Protein 8BB6 (pdb70)

Radius of gyration: 32.1 Å; Cα contacts (8 Å, |Δi|>4): 1537; chains: 2; bounding box: 62×71×94 Å

Secondary structure (DSSP, 8-state):
--PPPHHHHHHHHTHHHHHHHHHHTTTTTHHHHHHHHT--HHHHHHHHHHHHHHHHHHHHHHHHHHTT---TT-SSHHHHHHHHHHHHHHHHHHHTHHHHHHHHT--TT-S--HHHHHHHHHHHHHHHHHHHHHHHHHHHHHHHHHTT-HHHHHHHHHHHHHHHHHHHHHHHHHHT-TTGGGGSGGG--SS--HHHHHHHHHHHHHHHHHHHHHHHHHHHS--PPP-PPP--TT-STTS---TTHHHHHHHHHS--HHHHHHHHHHHHHHHHHHHHHHHHHHHIIIIIT---SSSSHHHHHHHHHHHHHHHHHHHHHHHHHHHHHTTHHHHHHHTT-HHHHHHHHHHHHHHHHHHHHHHHHHHHHHHHHH-TTS---HHHHHHHHHHHHHTHHHHHHHTTHHHHHHHHHHHHHT--HHHHHHHHTHHHHHHHHHHHHHHHHHHHHTTSSSHHHHHHHHHHHHHHHHHHHHTSPPP-/--SPPHHHHHHHHTHHHHHHHHHHGGGTTHHHHHHHHT--HHHHHHHHHHHHHHHHHHHHHHHHHHHT---TT-SSHHHHHHHHHHHHHHHHHHHTHHHHHHHHT--TT-SS-HHHHHHHHHHHHHHHHHHHHHHHHHHHHHHHHHTT-HHHHHHHHHHHHHHHHHHHHHHHHHHT-TTGGGGSGGG--TT--HHHHHHHHHHHHHHHHHHHHHHHHHHHS--PPP-PPP--SS-SSSS---TTTHHHHHHHHH--HHHHHHHHHHHHHHHHHHHHHHHHHHHIIIIIT---SSSSHHHHHHHHHHHHHHHHHHHHHHHHHHHHHTTHHHHHHHHT-HHHHHHHHHHHHHHHHHHHHHHHHHHHHHHHHH-TTS---HHHHHHHHHHHHHTHHHHHHHTTHHHHHHHHHHHHHT--HHHHHHHHTHHHHHHHHHHHHHHHHHHHHTTSSSHHHHHHHHHHHHHHHHHHHHTSPPP-

Sequence (952 aa):
DQPSPLRKIISVASIAAGVQFGWALQLSLLTPYVQLLGIPHKWSSLIWLCGPVSGMIVQPIVGFHSDRCRSKFGRRRPFIATGAALVAVAVFLIGYAADFGYKMGDKLEEKVKVRAIGIFALGFWILDVANNTLQGPCRAFLADLAAGDAKRTRVANAFFSFFMAVGNVLGYAAGSYTNLHKMFPFTMTKACDIYCANLKTCFFLSITLLLIVTVTSLWYVNDKQWSPPPRNADDDEKTSSVPLFGEIFGAFKVMKRPMWMLLIVTALNWIAWFPFLLFDTDWMGREVFGGDSDGNERSKKLYSLGVQSGAMGLMFNSIVLGFMSLGVEWIGRKLGGAKRLWGIVNFILAAGLAMTVLVTKFAEDHRKTAGDLAGPSASVKAGALSLFAVLGIPLAITFSTPFALASIFSSCSGAGQGLSLGVLNLAIVIPQMIVSLGGGPFDALFGGGNLPAFIVAAIAAAISGVLALTVLPSPPDQPSPLRKIISVASIAAGVQFGWALQLSLLTPYVQLLGIPHKWSSLIWLCGPVSGMIVQPIVGFHSDRCRSKFGRRRPFIATGAALVAVAVFLIGYAADFGYKMGDKLEEKVKVRAIGIFALGFWILDVANNTLQGPCRAFLADLAAGDAKRTRVANAFFSFFMAVGNVLGYAAGSYTNLHKMFPFTMTKACDIYCANLKTCFFLSITLLLIVTVTSLWYVNDKQWSPPPRNADDDEKTSSVPLFGEIFGAFKVMKRPMWMLLIVTALNWIAWFPFLLFDTDWMGREVFGGDSDGNERSKKLYSLGVQSGAMGLMFNSIVLGFMSLGVEWIGRKLGGAKRLWGIVNFILAAGLAMTVLVTKFAEDHRKTAGDLAGPSASVKAGALSLFAVLGIPLAITFSTPFALASIFSSCSGAGQGLSLGVLNLAIVIPQMIVSLGGGPFDALFGGGNLPAFIVAAIAAAISGVLALTVLPSPP

GO terms:
  GO:0008506 sucrose:proton symporter activity (F, EXP)
  GO:0005886 plasma membrane (C, IDA)
  GO:0008506 sucrose:proton symporter activity (F, IDA)
  GO:0005739 mitochondrion (C, HDA)
  GO:0005773 vacuole (C, HDA)
  GO:0009506 plasmodesma (C, HDA)
  GO:0009846 pollen germination (P, IMP)

B-factor: mean 48.35, std 14.88, range [29.91, 144.19]

CATH classification: 1.20.1250.20

InterPro domains:
  IPR005989 Sucrose/H+ symporter, plant [TIGR01301] (29-501)
  IPR011701 Major facilitator superfamily [PF07690] (39-453)
  IPR036259 MFS transporter superfamily [G3DSA:1.20.1250.20] (26-507)
  IPR036259 MFS transporter superfamily [SSF103473] (31-500)

Solvent-accessible surface area: 41395 Å² total; per-residue (Å²): 172,164,58,27,61,47,93,20,0,9,20,0,0,14,0,4,6,2,19,34,11,13,77,8,1,13,72,48,7,41,82,36,2,38,135,52,0,10,14,26,157,134,105,30,62,113,22,113,35,41,20,6,61,18,2,50,74,21,11,0,48,20,1,82,101,0,11,131,27,153,36,148,116,0,56,3,44,36,40,0,47,73,0,13,58,59,20,33,68,0,9,109,30,0,3,89,0,6,13,59,0,70,163,128,34,11,133,100,180,87,170,51,35,90,97,1,13,42,36,6,9,84,0,21,115,36,10,14,62,0,37,11,14,5,38,8,0,1,16,0,0,0,11,32,2,0,33,57,58,32,101,58,8,58,28,0,4,7,19,3,0,30,16,27,2,50,0,16,43,43,0,32,52,15,5,78,72,71,61,3,21,105,4,60,87,192,12,96,63,162,23,8,57,59,89,1,0,2,0,19,0,0,6,91,22,1,55,37,20,8,104,47,18,10,51,16,2,14,130,10,3,56,11,104,110,50,88,64,101,137,135,101,101,135,43,115,143,133,91,115,84,89,117,30,106,16,23,14,115,36,5,53,154,110,36,40,159,31,1,130,29,0,18,72,0,0,30,48,0,17,42,0,2,19,5,6,56,52,50,4,34,34,0,0,0,78,27,2,12,6,20,49,58,109,57,86,129,178,11,83,129,18,42,59,64,0,50,122,21,0,24,94,0,27,39,74,10,4,72,43,2,8,152,31,2,78,22,13,16,150,54,2,102,144,84,70,26,24,48,126,10,0,0,74,3,0,89,60,0,15,57,6,1,43,86,1,63,86,16,24,98,118,4,57,66,45,38,150,112,57,31,95,82,54,8,23,35,80,88,9,84,58,30,0,27,64,14,1,25,74,1,0,53,0,10,0,0,1,30,3,8,1,27,3,5,0,4,15,7,2,61,91,65,63,30,20,23,0,19,5,10,0,0,0,27,13,7,19,12,80,6,32,31,102,14,37,116,30,6,46,90,64,12,73,130,131,79,34,41,12,30,14,5,0,88,68,1,13,111,11,0,27,75,0,0,70,48,0,50,100,51,1,40,73,46,129,165,142,53,29,62,76,155,42,1,45,20,0,0,25,0,4,7,1,15,34,11,12,81,7,1,15,64,47,6,43,83,39,3,38,130,55,0,6,15,31,153,132,106,31,63,116,26,110,34,47,19,7,57,16,3,44,59,24,14,2,47,20,0,46,103,0,17,82,28,140,38,150,109,0,54,2,34,35,43,0,46,72,0,12,58,61,18,32,71,0,6,111,26,0,4,90,0,5,18,62,0,74,157,95,47,10,130,81,153,74,167,41,29,87,103,0,10,41,28,6,9,83,0,18,115,40,10,16,62,0,33,12,14,4,32,4,0,1,17,0,3,0,12,40,9,0,32,58,57,32,104,58,8,60,29,2,4,8,50,3,0,45,34,22,2,51,0,18,43,84,0,34,51,15,5,79,124,71,68,27,26,144,104,66,102,194,15,85,64,162,22,5,59,56,90,2,0,2,0,18,0,0,8,107,42,1,54,62,39,8,108,109,21,12,87,80,1,19,200,97,3,113,12,178,108,61,87,27,85,132,119,126,112,108,52,140,59,120,98,104,84,95,121,94,58,10,36,14,125,26,14,59,161,126,38,52,151,34,3,112,27,0,15,75,0,1,32,50,0,17,43,0,3,18,5,5,56,54,46,4,33,35,0,0,0,84,25,0,11,6,22,53,52,103,52,80,121,165,12,89,130,17,46,58,63,0,49,120,14,0,22,95,0,26,42,75,11,5,76,41,2,7,161,24,2,106,24,11,19,152,59,2,110,141,94,69,26,25,46,69,11,0,0,69,4,0,46,66,0,9,47,9,1,5,86,0,8,30,15,8,17,94,2,39,56,39,42,136,115,56,30,112,94,52,6,24,35,80,90,10,87,57,29,0,24,60,13,2,26,81,1,0,48,0,10,0,0,1,34,3,10,2,26,1,5,0,4,14,6,2,61,89,62,64,48,22,26,0,20,6,7,1,2,0,24,16,8,20,12,79,5,33,46,98,12,39,107,28,5,45,91,66,12,68,83,18,25,49,14,12,14,18,4,0,68,69,1,4,45,12,0,23,57,0,0,19,41,0,13,5,31,1,42,77,51,131

Organism: Arabidopsis thaliana (NCBI:txid3702)

Foldseek 3Di:
DDFDDPVLLLLLLLLLLLLLLLVLLCLQQVVVVCQLQQDPPVVVVVLVLLQLVLLQFQQQVLQVCLLVVLDPQASQLVLQVVLLVLLLVLLVQQLCLQVCLVVVDADNPDRNSPSSVVSNSVSSNSNSNSCSSNPQSSLLVQLVNCLQPLLSSLLSLLSSLLSSLNSNLVSLVQNPDQPLLVVPVPQDDSSADSSSSSSSSSSVVSSVVNCVSRVCSSVVDGHHRDDDDDDDPPDCVPPDDDNGCVSLVVLVPLDDQQLVLLLVLLLLLQLLVQLCVPCVLVLQLPLQFHADCDDDPLRVVSSVVSSVLVSVLLSLLSVLLNVLSNCLSVVQVVVPHNLLLLLVVLLVSLVLLVCSVVLSVQRVVVCVVPHNSPTGDPVSSVVSSVSSNSNSNNVSSSSRVSLSSLSNVCSVSVSGRSNSVSNSCCSNSVSNVVCVVCQQVVQVVVPHDSNVSSNVSSVSSNVSSVSSVPVNDGGD/DQAADLVLLLLLLLLLLLLLLLVLLPLQQVVVVCQLQQDPPVVVVVLVLLQLVLLLFQQLVLQLCLLVVLDQLASQLVLQVVLLVLLLVLLVQQLCLQVVLVVVDADNPDNHSPSSVVSNSVSSNSNSNSVSSNPQSSLLVQLSNRNQPLLSSQLSLLSSLLSSLNSNLVSLVQNPDQPLLVVPVPLDDSSADSSSSSSSSSSVVSSVVNVVSRVCSSVVDGHHRDDDDDDDVDDDSPPDDDPTCRSVVVLVVLDDVLLVLLLVLLLLLQLLVQLCVPCVLVCQLPLQFHADCDDDPLSVVSSVVSSVLSSVLLSLLSVLLNVLSNCLSVVQVVVPHNLLQLLVVLLVSLVLLVCSVVLSVQSVVCCVPPHNSPTHDPVSSVVSSVSSNSNSNNVSSSSRVSLSSLSNSCSVSVSGNSNSVSNSCCSNSVSNCVCVVCQQVQCVVVPGHSNVSSNVSSVSSNVSSVSSVPVNDGGD

Nearest PDB structures (foldseek):
  8bb6-assembly2_B  TM=1.002E+00  e=2.070E-64  Arabidopsis thaliana
  6vyh-assembly1_A  TM=6.681E-01  e=4.793E-06  Carlito syrichta
  8dl7-assembly1_A  TM=6.517E-01  e=3.135E-05  Homo sapiens
  8c02-assembly1_A  TM=6.581E-01  e=8.536E-05  Homo sapiens
  8dl8-assembly1_A  TM=6.528E-01  e=1.009E-04  Homo sapiens

Structure (mmCIF, N/CA/C/O backbone):
data_8BB6
#
_entry.id   8BB6
#
_cell.length_a   58.776
_cell.length_b   65.622
_cell.length_c   82.813
_cell.angle_alpha   89.960
_cell.angle_beta   101.740
_cell.angle_gamma   94.720
#
_symmetry.space_group_name_H-M   'P 1'
#
loop_
_entity.id
_entity.type
_entity.pdbx_description
1 polymer 'Sucrose transport protein SUC1'
2 water water
#
loop_
_atom_site.group_PDB
_atom_site.id
_atom_site.type_symbol
_atom_site.label_atom_id
_atom_site.label_alt_id
_atom_site.label_comp_id
_atom_site.label_asym_id
_atom_site.label_entity_id
_atom_site.label_seq_id
_atom_site.pdbx_PDB_ins_code
_atom_site.Cartn_x
_atom_site.Cartn_y
_atom_site.Cartn_z
_atom_site.occupancy
_atom_site.B_iso_or_equiv
_atom_site.auth_seq_id
_atom_site.auth_comp_id
_atom_site.auth_asym_id
_atom_site.auth_atom_id
_atom_site.pdbx_PDB_model_num
ATOM 1 N N . ASP A 1 26 ? -5.498 62.509 -14.284 1.00 89.75 25 ASP A N 1
ATOM 2 C CA . ASP A 1 26 ? -4.090 62.410 -14.659 1.00 87.01 25 ASP A CA 1
ATOM 3 C C . ASP A 1 26 ? -3.203 62.340 -13.429 1.00 87.33 25 ASP A C 1
ATOM 4 O O . ASP A 1 26 ? -2.161 62.997 -13.359 1.00 91.40 25 ASP A O 1
ATOM 9 N N . GLN A 1 27 ? -3.603 61.544 -12.452 1.00 85.77 26 GLN A N 1
ATOM 10 C CA . GLN A 1 27 ? -2.825 61.505 -11.248 1.00 80.17 26 GLN A CA 1
ATOM 11 C C . GLN A 1 27 ? -3.000 60.089 -10.741 1.00 73.75 26 GLN A C 1
ATOM 12 O O . GLN A 1 27 ? -4.081 59.671 -10.311 1.00 79.82 26 GLN A O 1
ATOM 18 N N . PRO A 1 28 ? -1.921 59.301 -10.776 1.00 71.23 27 PRO A N 1
ATOM 19 C CA . PRO A 1 28 ? -2.075 57.815 -10.815 1.00 64.34 27 PRO A CA 1
ATOM 20 C C . PRO A 1 28 ? -2.499 57.215 -9.474 1.00 62.82 27 PRO A C 1
ATOM 21 O O . PRO A 1 28 ? -2.118 57.717 -8.410 1.00 61.81 27 PRO A O 1
ATOM 25 N N . SER A 1 29 ? -3.318 56.190 -9.545 1.00 58.84 28 SER A N 1
ATOM 26 C CA . SER A 1 29 ? -3.619 55.426 -8.369 1.00 56.48 28 SER A CA 1
ATOM 27 C C . SER A 1 29 ? -2.380 54.638 -7.939 1.00 58.20 28 SER A C 1
ATOM 28 O O . SER A 1 29 ? -1.574 54.233 -8.782 1.00 52.76 28 SER A O 1
ATOM 31 N N . PRO A 1 30 ? -2.190 54.431 -6.631 1.00 51.60 29 PRO A N 1
ATOM 32 C CA . PRO A 1 30 ? -0.933 53.848 -6.150 1.00 51.52 29 PRO A CA 1
ATOM 33 C C . PRO A 1 30 ? -0.722 52.425 -6.651 1.00 45.28 29 PRO A C 1
ATOM 34 O O . PRO A 1 30 ? -1.648 51.729 -7.080 1.00 42.21 29 PRO A O 1
ATOM 38 N N . LEU A 1 31 ? 0.544 52.002 -6.582 1.00 47.66 30 LEU A N 1
ATOM 39 C CA . LEU A 1 31 ? 0.945 50.680 -7.056 1.00 42.80 30 LEU A CA 1
ATOM 40 C C . LEU A 1 31 ? 0.186 49.565 -6.346 1.00 43.78 30 LEU A C 1
ATOM 41 O O . LEU A 1 31 ? -0.054 48.504 -6.939 1.00 39.89 30 LEU A O 1
ATOM 46 N N . ARG A 1 32 ? -0.180 49.774 -5.077 1.00 49.63 31 ARG A N 1
ATOM 47 C CA . ARG A 1 32 ? -0.834 48.718 -4.312 1.00 40.94 31 ARG A CA 1
ATOM 48 C C . ARG A 1 32 ? -2.136 48.290 -4.976 1.00 44.67 31 ARG A C 1
ATOM 49 O O . ARG A 1 32 ? -2.422 47.088 -5.084 1.00 54.21 31 ARG A O 1
ATOM 57 N N . LYS A 1 33 ? -2.840 49.241 -5.587 1.00 42.93 32 LYS A N 1
ATOM 58 C CA . LYS A 1 33 ? -4.117 48.951 -6.226 1.00 44.23 32 LYS A CA 1
ATOM 59 C C . LYS A 1 33 ? -3.922 48.357 -7.614 1.00 40.63 32 LYS A C 1
ATOM 60 O O . LYS A 1 33 ? -4.680 47.470 -8.028 1.00 40.27 32 LYS A O 1
ATOM 66 N N . ILE A 1 34 ? -2.906 48.825 -8.341 1.00 40.53 33 ILE A N 1
ATOM 67 C CA . ILE A 1 34 ? -2.631 48.272 -9.662 1.00 43.63 33 ILE A CA 1
ATOM 68 C C . ILE A 1 34 ? -2.248 46.803 -9.544 1.00 38.92 33 ILE A C 1
ATOM 69 O O . ILE A 1 34 ? -2.707 45.956 -10.322 1.00 38.66 33 ILE A O 1
ATOM 74 N N . ILE A 1 35 ? -1.425 46.473 -8.547 1.00 41.51 34 ILE A N 1
ATOM 75 C CA . ILE A 1 35 ? -1.058 45.078 -8.327 1.00 39.69 34 ILE A CA 1
ATOM 76 C C . ILE A 1 35 ? -2.251 44.274 -7.817 1.00 37.67 34 ILE A C 1
ATOM 77 O O . ILE A 1 35 ? -2.418 43.098 -8.174 1.00 36.34 34 ILE A O 1
ATOM 82 N N . SER A 1 36 ? -3.113 44.887 -6.995 1.00 37.62 35 SER A N 1
ATOM 83 C CA . SER A 1 36 ? -4.321 44.179 -6.582 1.00 37.69 35 SER A CA 1
ATOM 84 C C . SER A 1 36 ? -5.203 43.829 -7.775 1.00 38.02 35 SER A C 1
ATOM 85 O O . SER A 1 36 ? -5.841 42.770 -7.785 1.00 38.45 35 SER A O 1
ATOM 88 N N . VAL A 1 37 ? -5.252 44.697 -8.785 1.00 40.03 36 VAL A N 1
ATOM 89 C CA . VAL A 1 37 ? -6.043 44.379 -9.972 1.00 39.08 36 VAL A CA 1
ATOM 90 C C . VAL A 1 37 ? -5.333 43.345 -10.842 1.00 40.94 36 VAL A C 1
ATOM 91 O O . VAL A 1 37 ? -5.983 42.478 -11.439 1.00 38.73 36 VAL A O 1
ATOM 95 N N . ALA A 1 38 ? -4.000 43.397 -10.911 1.00 42.42 37 ALA A N 1
ATOM 96 C CA . ALA A 1 38 ? -3.258 42.410 -11.688 1.00 37.00 37 ALA A CA 1
ATOM 97 C C . ALA A 1 38 ? -3.314 41.017 -11.070 1.00 40.00 37 ALA A C 1
ATOM 98 O O . ALA A 1 38 ? -3.094 40.029 -11.779 1.00 37.51 37 ALA A O 1
ATOM 100 N N . SER A 1 39 ? -3.600 40.917 -9.769 1.00 39.27 38 SER A N 1
ATOM 101 C CA . SER A 1 39 ? -3.572 39.616 -9.106 1.00 37.77 38 SER A CA 1
ATOM 102 C C . SER A 1 39 ? -4.697 38.672 -9.537 1.00 39.16 38 SER A C 1
ATOM 103 O O . SER A 1 39 ? -4.602 37.472 -9.265 1.00 38.43 38 SER A O 1
ATOM 106 N N . ILE A 1 40 ? -5.760 39.162 -10.184 1.00 39.28 39 ILE A N 1
ATOM 107 C CA . ILE A 1 40 ? -6.834 38.262 -10.613 1.00 44.83 39 ILE A CA 1
ATOM 108 C C . ILE A 1 40 ? -6.370 37.304 -11.725 1.00 46.56 39 ILE A C 1
ATOM 109 O O . ILE A 1 40 ? -7.009 36.263 -11.962 1.00 40.97 39 ILE A O 1
ATOM 114 N N . ALA A 1 41 ? -5.277 37.633 -12.425 1.00 37.52 40 ALA A N 1
ATOM 115 C CA . ALA A 1 41 ? -4.783 36.752 -13.482 1.00 42.46 40 ALA A CA 1
ATOM 116 C C . ALA A 1 41 ? -4.397 35.381 -12.940 1.00 41.14 40 ALA A C 1
ATOM 117 O O . ALA A 1 41 ? -4.499 34.382 -13.659 1.00 34.31 40 ALA A O 1
ATOM 119 N N . ALA A 1 42 ? -3.964 35.307 -11.680 1.00 39.42 41 ALA A N 1
ATOM 120 C CA . ALA A 1 42 ? -3.667 34.011 -11.077 1.00 42.45 41 ALA A CA 1
ATOM 121 C C . ALA A 1 42 ? -4.919 33.146 -11.007 1.00 40.43 41 ALA A C 1
ATOM 122 O O . ALA A 1 42 ? -4.910 31.977 -11.420 1.00 44.66 41 ALA A O 1
ATOM 124 N N . GLY A 1 43 ? -6.017 33.717 -10.505 1.00 42.95 42 GLY A N 1
ATOM 125 C CA . GLY A 1 43 ? -7.258 32.972 -10.412 1.00 41.72 42 GLY A CA 1
ATOM 126 C C . GLY A 1 43 ? -7.835 32.610 -11.763 1.00 40.01 42 GLY A C 1
ATOM 127 O O . GLY A 1 43 ? -8.516 31.589 -11.895 1.00 38.22 42 GLY A O 1
ATOM 128 N N . VAL A 1 44 ? -7.580 33.431 -12.781 1.00 40.01 43 VAL A N 1
ATOM 129 C CA . VAL A 1 44 ? -8.081 33.093 -14.112 1.00 40.81 43 VAL A CA 1
ATOM 130 C C . VAL A 1 44 ? -7.245 31.981 -14.742 1.00 42.07 43 VAL A C 1
ATOM 131 O O . VAL A 1 44 ? -7.786 31.013 -15.291 1.00 39.04 43 VAL A O 1
ATOM 135 N N . GLN A 1 45 ? -5.914 32.092 -14.665 1.00 40.60 44 GLN A N 1
ATOM 136 C CA . GLN A 1 45 ? -5.039 31.105 -15.291 1.00 34.32 44 GLN A CA 1
ATOM 137 C C . GLN A 1 45 ? -5.079 29.757 -14.582 1.00 39.62 44 GLN A C 1
ATOM 138 O O . GLN A 1 45 ? -4.752 28.734 -15.196 1.00 40.72 44 GLN A O 1
ATOM 144 N N . PHE A 1 46 ? -5.415 29.734 -13.287 1.00 39.07 45 PHE A N 1
ATOM 145 C CA . PHE A 1 46 ? -5.535 28.458 -12.586 1.00 38.27 45 PHE A CA 1
ATOM 146 C C . PHE A 1 46 ? -6.550 27.549 -13.271 1.00 39.20 45 PHE A C 1
ATOM 147 O O . PHE A 1 46 ? -6.275 26.369 -13.530 1.00 40.25 45 PHE A O 1
ATOM 155 N N . GLY A 1 47 ? -7.727 28.095 -13.590 1.00 37.85 46 GLY A N 1
ATOM 156 C CA . GLY A 1 47 ? -8.802 27.314 -14.176 1.00 41.24 46 GLY A CA 1
ATOM 157 C C . GLY A 1 47 ? -8.497 26.755 -15.550 1.00 41.72 46 GLY A C 1
ATOM 158 O O . GLY A 1 47 ? -9.139 25.787 -15.970 1.00 42.75 46 GLY A O 1
ATOM 159 N N . TRP A 1 48 ? -7.541 27.345 -16.267 1.00 40.98 47 TRP A N 1
ATOM 160 C CA . TRP A 1 48 ? -7.124 26.796 -17.552 1.00 44.69 47 TRP A CA 1
ATOM 161 C C . TRP A 1 48 ? -5.967 25.814 -17.395 1.00 42.12 47 TRP A C 1
ATOM 162 O O . TRP A 1 48 ? -6.019 24.704 -17.934 1.00 42.53 47 TRP A O 1
ATOM 173 N N . ALA A 1 49 ? -4.913 26.213 -16.674 1.00 37.61 48 ALA A N 1
ATOM 174 C CA . ALA A 1 49 ? -3.779 25.322 -16.439 1.00 41.72 48 ALA A CA 1
ATOM 175 C C . ALA A 1 49 ? -4.210 24.000 -15.816 1.00 43.98 48 ALA A C 1
ATOM 176 O O . ALA A 1 49 ? -3.562 22.968 -16.030 1.00 37.72 48 ALA A O 1
ATOM 178 N N . LEU A 1 50 ? -5.294 24.021 -15.040 1.00 44.43 49 LEU A N 1
ATOM 179 C CA . LEU A 1 50 ? -5.956 22.856 -14.461 1.00 42.13 49 LEU A CA 1
ATOM 180 C C . LEU A 1 50 ? -6.063 21.658 -15.397 1.00 42.92 49 LEU A C 1
ATOM 181 O O . LEU A 1 50 ? -5.818 20.511 -15.005 1.00 52.21 49 LEU A O 1
ATOM 186 N N . GLN A 1 51 ? -6.412 21.946 -16.643 1.00 40.83 50 GLN A N 1
ATOM 187 C CA . GLN A 1 51 ? -6.933 21.022 -17.641 1.00 41.87 50 GLN A CA 1
ATOM 188 C C . GLN A 1 51 ? -5.872 20.292 -18.450 1.00 40.07 50 GLN A C 1
ATOM 189 O O . GLN A 1 51 ? -6.218 19.370 -19.196 1.00 35.49 50 GLN A O 1
ATOM 195 N N . LEU A 1 52 ? -4.598 20.653 -18.287 1.00 39.70 51 LEU A N 1
ATOM 196 C CA . LEU A 1 52 ? -3.544 20.137 -19.156 1.00 37.20 51 LEU A CA 1
ATOM 197 C C . LEU A 1 52 ? -3.474 18.614 -19.128 1.00 38.35 51 LEU A C 1
ATOM 198 O O . LEU A 1 52 ? -3.373 17.966 -20.176 1.00 41.30 51 LEU A O 1
ATOM 203 N N . SER A 1 53 ? -3.515 18.022 -17.935 1.00 41.49 52 SER A N 1
ATOM 204 C CA . SER A 1 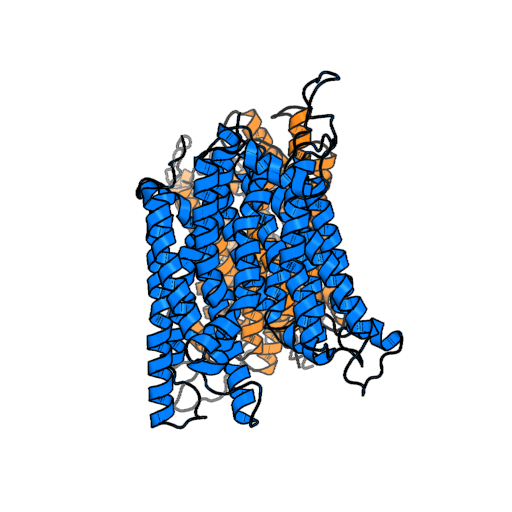53 ? -3.372 16.581 -17.782 1.00 39.59 52 SER A CA 1
ATOM 205 C C . SER A 1 53 ? -4.665 15.905 -17.344 1.00 39.03 52 SER A C 1
ATOM 206 O O . SER A 1 53 ? -4.652 14.711 -17.025 1.00 39.95 52 SER A O 1
ATOM 209 N N . LEU A 1 54 ? -5.780 16.635 -17.320 1.00 41.20 53 LEU A N 1
ATOM 210 C CA . LEU A 1 54 ? -7.058 16.071 -16.915 1.00 41.02 53 LEU A CA 1
ATOM 211 C C . LEU A 1 54 ? -8.149 16.152 -17.973 1.00 42.54 53 LEU A C 1
ATOM 212 O O . LEU A 1 54 ? -9.153 15.443 -17.845 1.00 45.45 53 LEU A O 1
ATOM 217 N N . LEU A 1 55 ? -7.995 16.987 -19.003 1.00 42.20 54 LEU A N 1
ATOM 218 C CA . LEU A 1 55 ? -9.065 17.137 -19.985 1.00 42.32 54 LEU A CA 1
ATOM 219 C C . LEU A 1 55 ? -9.072 15.999 -21.000 1.00 45.03 54 LEU A C 1
ATOM 220 O O . LEU A 1 55 ? -10.143 15.554 -21.425 1.00 46.48 54 LEU A O 1
ATOM 225 N N . THR A 1 56 ? -7.894 15.529 -21.415 1.00 42.32 55 THR A N 1
ATOM 226 C CA . THR A 1 56 ? -7.835 14.421 -22.369 1.00 45.65 55 THR A CA 1
ATOM 227 C C . THR A 1 56 ? -8.419 13.127 -21.810 1.00 48.07 55 THR A C 1
ATOM 228 O O . THR A 1 56 ? -9.198 12.470 -22.527 1.00 48.67 55 THR A O 1
ATOM 232 N N . PRO A 1 57 ? -8.099 12.691 -20.583 1.00 45.60 56 PRO A N 1
ATOM 233 C CA . PRO A 1 57 ? -8.783 11.499 -20.055 1.00 43.62 56 PRO A CA 1
ATOM 234 C C . PRO A 1 57 ? -10.278 11.697 -19.895 1.00 42.62 56 PRO A C 1
ATOM 235 O O . PRO A 1 57 ? -11.039 10.734 -20.035 1.00 43.60 56 PRO A O 1
ATOM 239 N N . TYR A 1 58 ? -10.728 12.925 -19.630 1.00 41.76 57 TYR A N 1
ATOM 240 C CA . TYR A 1 58 ? -12.162 13.186 -19.549 1.00 42.82 57 TYR A CA 1
ATOM 241 C C . TYR A 1 58 ? -12.825 13.059 -20.916 1.00 43.17 57 TYR A C 1
ATOM 242 O O . TYR A 1 58 ? -13.929 12.513 -21.030 1.00 43.14 57 TYR A O 1
ATOM 251 N N . VAL A 1 59 ? -12.166 13.563 -21.962 1.00 43.52 58 VAL A N 1
ATOM 252 C CA . VAL A 1 59 ? -12.681 13.407 -23.321 1.00 44.33 58 VAL A CA 1
ATOM 253 C C . VAL A 1 59 ? -12.722 11.933 -23.703 1.00 45.00 58 VAL A C 1
ATOM 254 O O . VAL A 1 59 ? -13.646 11.477 -24.390 1.00 47.34 58 VAL A O 1
ATOM 258 N N . GLN A 1 60 ? -11.727 11.161 -23.256 1.00 43.86 59 GLN A N 1
ATOM 259 C CA . GLN A 1 60 ? -11.760 9.718 -23.480 1.00 45.14 59 GLN A CA 1
ATOM 260 C C . GLN A 1 60 ? -12.922 9.069 -22.735 1.00 45.90 59 GLN A C 1
ATOM 261 O O . GLN A 1 60 ? -13.599 8.185 -23.274 1.00 47.01 59 GLN A O 1
ATOM 267 N N . LEU A 1 61 ? -13.164 9.498 -21.494 1.00 45.41 60 LEU A N 1
ATOM 268 C CA . LEU A 1 61 ? -14.240 8.929 -20.689 1.00 46.15 60 LEU A CA 1
ATOM 269 C C . LEU A 1 61 ? -15.604 9.215 -21.302 1.00 46.47 60 LEU A C 1
ATOM 270 O O . LEU A 1 61 ? -16.482 8.344 -21.318 1.00 47.59 60 LEU A O 1
ATOM 275 N N . LEU A 1 62 ? -15.800 10.432 -21.813 1.00 47.15 61 LEU A N 1
ATOM 276 C CA . LEU A 1 62 ? -17.079 10.779 -22.422 1.00 47.67 61 LEU A CA 1
ATOM 277 C C . LEU A 1 62 ? -17.247 10.127 -23.787 1.00 52.39 61 LEU A C 1
ATOM 278 O O . LEU A 1 62 ? -18.379 9.890 -24.225 1.00 48.84 61 LEU A O 1
ATOM 283 N N . GLY A 1 63 ? -16.146 9.833 -24.470 1.00 50.20 62 GLY A N 1
ATOM 284 C CA . GLY A 1 63 ? -16.225 9.257 -25.797 1.00 51.79 62 GLY A CA 1
ATOM 285 C C . GLY A 1 63 ? -16.614 10.251 -26.866 1.00 55.45 62 GLY A C 1
ATOM 286 O O . GLY A 1 63 ? -17.390 9.915 -27.769 1.00 60.87 62 GLY A O 1
ATOM 287 N N . ILE A 1 64 ? -16.096 11.470 -26.790 1.00 55.52 63 ILE A N 1
ATOM 288 C CA . ILE A 1 64 ? -16.461 12.502 -27.766 1.00 52.62 63 ILE A CA 1
ATOM 289 C C . ILE A 1 64 ? -15.772 12.200 -29.091 1.00 53.20 63 ILE A C 1
ATOM 290 O O . ILE A 1 64 ? -14.544 12.001 -29.116 1.00 53.71 63 ILE A O 1
ATOM 295 N N . PRO A 1 65 ? -16.503 12.135 -30.202 1.00 56.90 64 PRO A N 1
ATOM 296 C CA . PRO A 1 65 ? -15.843 12.009 -31.506 1.00 55.93 64 PRO A CA 1
ATOM 297 C C . PRO A 1 65 ? -14.884 13.164 -31.751 1.00 54.98 64 PRO A C 1
ATOM 298 O O . PRO A 1 65 ? -15.220 14.334 -31.555 1.00 54.44 64 PRO A O 1
ATOM 302 N N . HIS A 1 66 ? -13.676 12.811 -32.185 1.00 54.92 65 HIS A N 1
ATOM 303 C CA . HIS A 1 66 ? -12.614 13.778 -32.441 1.00 57.29 65 HIS A CA 1
ATOM 304 C C . HIS A 1 66 ? -13.010 14.931 -33.373 1.00 52.29 65 HIS A C 1
ATOM 305 O O . HIS A 1 66 ? -12.486 16.045 -33.230 1.00 48.85 65 HIS A O 1
ATOM 312 N N . LYS A 1 67 ? -13.953 14.721 -34.293 1.00 53.80 66 LYS A N 1
ATOM 313 C CA . LYS A 1 67 ? -14.445 15.851 -35.086 1.00 52.57 66 LYS A CA 1
ATOM 314 C C . LYS A 1 67 ? -15.247 16.839 -34.232 1.00 51.04 66 LYS A C 1
ATOM 315 O O . LYS A 1 67 ? -15.044 18.063 -34.316 1.00 49.73 66 LYS A O 1
ATOM 321 N N . TRP A 1 68 ? -16.140 16.326 -33.381 1.00 47.51 67 TRP A N 1
ATOM 322 C CA . TRP A 1 68 ? -16.871 17.195 -32.465 1.00 51.26 67 TRP A CA 1
ATOM 323 C C . TRP A 1 68 ? -15.933 17.871 -31.472 1.00 48.02 67 TRP A C 1
ATOM 324 O O . TRP A 1 68 ? -16.160 19.027 -31.087 1.00 46.60 67 TRP A O 1
ATOM 335 N N . SER A 1 69 ? -14.870 17.176 -31.058 1.00 45.23 68 SER A N 1
ATOM 336 C CA . SER A 1 69 ? -13.881 17.790 -30.180 1.00 50.06 68 SER A CA 1
ATOM 337 C C . SER A 1 69 ? -13.176 18.945 -30.877 1.00 48.10 68 SER A C 1
ATOM 338 O O . SER A 1 69 ? -12.937 19.996 -30.268 1.00 43.48 68 SER A O 1
ATOM 341 N N . SER A 1 70 ? -12.840 18.770 -32.159 1.00 49.45 69 SER A N 1
ATOM 342 C CA . SER A 1 70 ? -12.213 19.857 -32.906 1.00 47.63 69 SER A CA 1
ATOM 343 C C . SER A 1 70 ? -13.135 21.067 -32.995 1.00 46.76 69 SER A C 1
ATOM 344 O O . SER A 1 70 ? -12.685 22.210 -32.848 1.00 43.18 69 SER A O 1
ATOM 347 N N . LEU A 1 71 ? -14.431 20.837 -33.221 1.00 46.96 70 LEU A N 1
ATOM 348 C CA . LEU A 1 71 ? -15.369 21.960 -33.278 1.00 44.31 70 LEU A CA 1
ATOM 349 C C . LEU A 1 71 ? -15.469 22.675 -31.929 1.00 49.62 70 LEU A C 1
ATOM 350 O O . LEU A 1 71 ? -15.417 23.916 -31.858 1.00 48.80 70 LEU A O 1
ATOM 355 N N . ILE A 1 72 ? -15.634 21.905 -30.848 1.00 51.28 71 ILE A N 1
ATOM 356 C CA . ILE A 1 72 ? -15.711 22.491 -29.511 1.00 44.09 71 ILE A CA 1
ATOM 357 C C . ILE A 1 72 ? -14.470 23.325 -29.222 1.00 45.63 71 ILE A C 1
ATOM 358 O O . ILE A 1 72 ? -14.560 24.433 -28.678 1.00 52.31 71 ILE A O 1
ATOM 363 N N . TRP A 1 73 ? -13.293 22.810 -29.587 1.00 45.47 72 TRP A N 1
ATOM 364 C CA . TRP A 1 73 ? -12.056 23.552 -29.360 1.00 42.23 72 TRP A CA 1
ATOM 365 C C . TRP A 1 73 ? -12.010 24.826 -30.195 1.00 44.98 72 TRP A C 1
ATOM 366 O O . TRP A 1 73 ? -11.585 25.879 -29.705 1.00 45.41 72 TRP A O 1
ATOM 377 N N . LEU A 1 74 ? -12.440 24.751 -31.458 1.00 43.65 73 LEU A N 1
ATOM 378 C CA . LEU A 1 74 ? -12.393 25.926 -32.323 1.00 43.58 73 LEU A CA 1
ATOM 379 C C . LEU A 1 74 ? -13.321 27.027 -31.831 1.00 45.39 73 LEU A C 1
ATOM 380 O O . LEU A 1 74 ? -13.089 28.205 -32.126 1.00 40.92 73 LEU A O 1
ATOM 385 N N . CYS A 1 75 ? -14.375 26.666 -31.092 1.00 46.73 74 CYS A N 1
ATOM 386 C CA . CYS A 1 75 ? -15.245 27.691 -30.510 1.00 45.04 74 CYS A CA 1
ATOM 387 C C . CYS A 1 75 ? -14.493 28.714 -29.657 1.00 45.62 74 CYS A C 1
ATOM 388 O O . CYS A 1 75 ? -15.007 29.818 -29.440 1.00 44.15 74 CYS A O 1
ATOM 391 N N . GLY A 1 76 ? -13.297 28.383 -29.170 1.00 46.13 75 GLY A N 1
ATOM 392 C CA . GLY A 1 76 ? -12.524 29.289 -28.348 1.00 43.36 75 GLY A CA 1
ATOM 393 C C . GLY A 1 76 ? -12.083 30.552 -29.066 1.00 48.36 75 GLY A C 1
ATOM 394 O O . GLY A 1 76 ? -12.507 31.664 -28.732 1.00 46.68 75 GLY A O 1
ATOM 395 N N . PRO A 1 77 ? -11.193 30.406 -30.053 1.00 47.02 76 PRO A N 1
ATOM 396 C CA . PRO A 1 77 ? -10.739 31.587 -30.809 1.00 44.08 76 PRO A CA 1
ATOM 397 C C . PRO A 1 77 ? -11.858 32.329 -31.525 1.00 42.29 76 PRO A C 1
ATOM 398 O O . PRO A 1 77 ? -11.778 33.554 -31.673 1.00 42.38 76 PRO A O 1
ATOM 402 N N . VAL A 1 78 ? -12.901 31.630 -31.979 1.00 43.17 77 VAL A N 1
ATOM 403 C CA . VAL A 1 78 ? -14.031 32.307 -32.617 1.00 43.71 77 VAL A CA 1
ATOM 404 C C . VAL A 1 78 ? -14.735 33.221 -31.618 1.00 44.58 77 VAL A C 1
ATOM 405 O O . VAL A 1 78 ? -15.048 34.385 -31.913 1.00 43.17 77 VAL A O 1
ATOM 409 N N . SER A 1 79 ? -15.001 32.700 -30.417 1.00 41.92 78 SER A N 1
ATOM 410 C CA . SER A 1 79 ? -15.596 33.526 -29.376 1.00 42.48 78 SER A CA 1
ATOM 411 C C . SER A 1 79 ? -14.667 34.663 -28.979 1.00 44.34 78 SER A C 1
ATOM 412 O O . SER A 1 79 ? -15.135 35.748 -28.622 1.00 42.86 78 SER A O 1
ATOM 415 N N . GLY A 1 80 ? -13.352 34.439 -29.034 1.00 42.75 79 GLY A N 1
ATOM 416 C CA . GLY A 1 80 ? -12.422 35.534 -28.821 1.00 42.74 79 GLY A CA 1
ATOM 417 C C . GLY A 1 80 ? -12.520 36.602 -29.893 1.00 43.94 79 GLY A C 1
ATOM 418 O O . GLY A 1 80 ? -12.353 37.791 -29.610 1.00 42.37 79 GLY A O 1
ATOM 419 N N . MET A 1 81 ? -12.793 36.197 -31.133 1.00 43.69 80 MET A N 1
ATOM 420 C CA . MET A 1 81 ? -13.002 37.175 -32.197 1.00 45.34 80 MET A CA 1
ATOM 421 C C . MET A 1 81 ? -14.263 37.990 -31.955 1.00 43.05 80 MET A C 1
ATOM 422 O O . MET A 1 81 ? -14.286 39.200 -32.206 1.00 37.49 80 MET A O 1
ATOM 427 N N . ILE A 1 82 ? -15.323 37.341 -31.481 1.00 42.66 81 ILE A N 1
ATOM 428 C CA . ILE A 1 82 ? -16.617 38.016 -31.411 1.00 44.30 81 ILE A CA 1
ATOM 429 C C . ILE A 1 82 ? -16.732 38.860 -30.144 1.00 46.05 81 ILE A C 1
ATOM 430 O O . ILE A 1 82 ? -17.074 40.047 -30.204 1.00 41.42 81 ILE A O 1
ATOM 435 N N . VAL A 1 83 ? -16.447 38.268 -28.983 1.00 43.78 82 VAL A N 1
ATOM 436 C CA . VAL A 1 83 ? -16.767 38.903 -27.707 1.00 40.91 82 VAL A CA 1
ATOM 437 C C . VAL A 1 83 ? -15.833 40.078 -27.427 1.00 41.06 82 VAL A C 1
ATOM 438 O O . VAL A 1 83 ? -16.281 41.157 -27.021 1.00 38.34 82 VAL A O 1
ATOM 442 N N . GLN A 1 84 ? -14.526 39.883 -27.623 1.00 39.66 83 GLN A N 1
ATOM 443 C CA . GLN A 1 84 ? -13.530 40.865 -27.188 1.00 37.03 83 GLN A CA 1
ATOM 444 C C . GLN A 1 84 ? -13.805 42.284 -27.681 1.00 40.61 83 GLN A C 1
ATOM 445 O O . GLN A 1 84 ? -13.856 43.201 -26.845 1.00 37.43 83 GLN A O 1
ATOM 451 N N . PRO A 1 85 ? -14.020 42.537 -28.981 1.00 43.38 84 PRO A N 1
ATOM 452 C CA . PRO A 1 85 ? -14.249 43.932 -29.400 1.00 39.12 84 PRO A CA 1
ATOM 453 C C . PRO A 1 85 ? -15.577 44.493 -28.926 1.00 38.21 84 PRO A C 1
ATOM 454 O O . PRO A 1 85 ? -15.640 45.668 -28.546 1.00 38.60 84 PRO A O 1
ATOM 458 N N . ILE A 1 86 ? -16.642 43.690 -28.939 1.00 40.81 85 ILE A N 1
ATOM 459 C CA . ILE A 1 86 ? -17.946 44.172 -28.488 1.00 43.34 85 ILE A CA 1
ATOM 460 C C . ILE A 1 86 ? -17.895 44.531 -27.006 1.00 44.09 85 ILE A C 1
ATOM 461 O O . ILE A 1 86 ? -18.368 45.597 -26.588 1.00 44.49 85 ILE A O 1
ATOM 466 N N . VAL A 1 87 ? -17.315 43.645 -26.190 1.00 40.43 86 VAL A N 1
ATOM 467 C CA . VAL A 1 87 ? -17.190 43.921 -24.760 1.00 42.17 86 VAL A CA 1
ATOM 468 C C . VAL A 1 87 ? -16.311 45.138 -24.514 1.00 38.84 86 VAL A C 1
ATOM 469 O O . VAL A 1 87 ? -16.614 45.967 -23.649 1.00 43.49 86 VAL A O 1
ATOM 473 N N . GLY A 1 88 ? -15.222 45.285 -25.272 1.00 37.87 87 GLY A N 1
ATOM 474 C CA . GLY A 1 88 ? -14.382 46.462 -25.089 1.00 38.12 87 GLY A CA 1
ATOM 475 C C . GLY A 1 88 ? -15.103 47.752 -25.432 1.00 45.62 87 GLY A C 1
ATOM 476 O O . GLY A 1 88 ? -15.044 48.733 -24.679 1.00 46.48 87 GLY A O 1
ATOM 477 N N . PHE A 1 89 ? -15.821 47.758 -26.559 1.00 42.99 88 PHE A N 1
ATOM 478 C CA . PHE A 1 89 ? -16.538 48.952 -26.991 1.00 40.35 88 PHE A CA 1
ATOM 479 C C . PHE A 1 89 ? -17.650 49.314 -26.016 1.00 46.86 88 PHE A C 1
ATOM 480 O O . PHE A 1 89 ? -17.899 50.499 -25.764 1.00 46.34 88 PHE A O 1
ATOM 488 N N . HIS A 1 90 ? -18.329 48.312 -25.454 1.00 46.97 89 HIS A N 1
ATOM 489 C CA . HIS A 1 90 ? -19.387 48.605 -24.493 1.00 48.58 89 HIS A CA 1
ATOM 490 C C . HIS A 1 90 ? -18.834 49.001 -23.129 1.00 48.54 89 HIS A C 1
ATOM 491 O O . HIS A 1 90 ? -19.451 49.811 -22.429 1.00 46.08 89 HIS A O 1
ATOM 498 N N . SER A 1 91 ? -17.678 48.456 -22.738 1.00 44.71 90 SER A N 1
ATOM 499 C CA . SER A 1 91 ? -17.082 48.819 -21.459 1.00 47.18 90 SER A CA 1
ATOM 500 C C . SER A 1 91 ? -16.527 50.234 -21.482 1.00 47.34 90 SER A C 1
ATOM 501 O O . SER A 1 91 ? -16.563 50.928 -20.459 1.00 44.64 90 SER A O 1
ATOM 504 N N . ASP A 1 92 ? -16.006 50.677 -22.628 1.00 45.62 91 ASP A N 1
ATOM 505 C CA . ASP A 1 92 ? -15.544 52.057 -22.727 1.00 47.38 91 ASP A CA 1
ATOM 506 C C . ASP A 1 92 ? -16.674 53.065 -22.524 1.00 50.67 91 ASP A C 1
ATOM 507 O O . ASP A 1 92 ? -16.398 54.234 -22.233 1.00 48.99 91 ASP A O 1
ATOM 512 N N . ARG A 1 93 ? -17.933 52.644 -22.671 1.00 51.13 92 ARG A N 1
ATOM 513 C CA . ARG A 1 93 ? -19.101 53.504 -22.506 1.00 50.35 92 ARG A CA 1
ATOM 514 C C . ARG A 1 93 ? -20.036 52.975 -21.423 1.00 51.61 92 ARG A C 1
ATOM 515 O O . ARG A 1 93 ? -21.260 53.028 -21.564 1.00 55.56 92 ARG A O 1
ATOM 523 N N . CYS A 1 94 ? -19.482 52.458 -20.323 1.00 49.60 93 CYS A N 1
ATOM 524 C CA . CYS A 1 94 ? -20.305 51.718 -19.367 1.00 52.35 93 CYS A CA 1
ATOM 525 C C . CYS A 1 94 ? -21.307 52.627 -18.666 1.00 58.33 93 CYS A C 1
ATOM 526 O O . CYS A 1 94 ? -22.507 52.329 -18.635 1.00 62.65 93 CYS A O 1
ATOM 529 N N . ARG A 1 95 ? -20.832 53.726 -18.074 1.00 56.62 94 ARG A N 1
ATOM 530 C CA . ARG A 1 95 ? -21.655 54.722 -17.390 1.00 59.51 94 ARG A CA 1
ATOM 531 C C . ARG A 1 95 ? -22.313 54.177 -16.124 1.00 57.41 94 ARG A C 1
ATOM 532 O O . ARG A 1 95 ? -23.123 54.875 -15.502 1.00 55.10 94 ARG A O 1
ATOM 540 N N . SER A 1 96 ? -21.969 52.960 -15.710 1.00 64.34 95 SER A N 1
ATOM 541 C CA . SER A 1 96 ? -22.498 52.388 -14.478 1.00 52.02 95 SER A CA 1
ATOM 542 C C . SER A 1 96 ? -21.873 53.034 -13.244 1.00 53.16 95 SER A C 1
ATOM 543 O O . SER A 1 96 ? -20.760 53.564 -13.286 1.00 51.81 95 SER A O 1
ATOM 546 N N . LYS A 1 97 ? -22.614 52.985 -12.132 1.00 54.02 96 LYS A N 1
ATOM 547 C CA . LYS A 1 97 ? -22.112 53.512 -10.867 1.00 54.50 96 LYS A CA 1
ATOM 548 C C . LYS A 1 97 ? -20.992 52.657 -10.284 1.00 55.00 96 LYS A C 1
ATOM 549 O O . LYS A 1 97 ? -20.223 53.150 -9.452 1.00 48.18 96 LYS A O 1
ATOM 555 N N . PHE A 1 98 ? -20.885 51.393 -10.696 1.00 50.65 97 PHE A N 1
ATOM 556 C CA . PHE A 1 98 ? -19.822 50.518 -10.220 1.00 51.79 97 PHE A CA 1
ATOM 557 C C . PHE A 1 98 ? -18.513 50.713 -10.969 1.00 50.59 97 PHE A C 1
ATOM 558 O O . PHE A 1 98 ? -17.482 50.195 -10.526 1.00 52.44 97 PHE A O 1
ATOM 566 N N . GLY A 1 99 ? -18.528 51.433 -12.080 1.00 46.50 98 GLY A N 1
ATOM 567 C CA . GLY A 1 99 ? -17.337 51.708 -12.853 1.00 49.09 98 GLY A CA 1
ATOM 568 C C . GLY A 1 99 ? -17.434 51.142 -14.255 1.00 47.58 98 GLY A C 1
ATOM 569 O O . GLY A 1 99 ? -18.395 50.471 -14.626 1.00 44.04 98 GLY A O 1
ATOM 570 N N . ARG A 1 100 ? -16.394 51.428 -15.038 1.00 46.75 99 ARG A N 1
ATOM 571 C CA . ARG A 1 100 ? -16.363 50.986 -16.426 1.00 44.83 99 ARG A CA 1
ATOM 572 C C . ARG A 1 100 ? -15.911 49.538 -16.563 1.00 47.54 99 ARG A C 1
ATOM 573 O O . ARG A 1 100 ? -16.287 48.868 -17.532 1.00 44.85 99 ARG A O 1
ATOM 581 N N . ARG A 1 101 ? -15.109 49.040 -15.623 1.00 45.97 100 ARG A N 1
ATOM 582 C CA . ARG A 1 101 ? -14.484 47.731 -15.758 1.00 43.52 100 ARG A CA 1
ATOM 583 C C . ARG A 1 101 ? -14.954 46.697 -14.744 1.00 45.06 100 ARG A C 1
ATOM 584 O O . ARG A 1 101 ? -14.913 45.503 -15.045 1.00 45.63 100 ARG A O 1
ATOM 592 N N . ARG A 1 102 ? -15.395 47.114 -13.558 1.00 46.50 101 ARG A N 1
ATOM 593 C CA . ARG A 1 102 ? -15.754 46.174 -12.498 1.00 47.44 101 ARG A CA 1
ATOM 594 C C . ARG A 1 102 ? -16.972 45.305 -12.826 1.00 46.76 101 ARG A C 1
ATOM 595 O O . ARG A 1 102 ? -16.952 44.101 -12.523 1.00 47.00 101 ARG A O 1
ATOM 603 N N . PRO A 1 103 ? -18.043 45.845 -13.431 1.00 45.39 102 PRO A N 1
ATOM 604 C CA . PRO A 1 103 ? -19.183 44.969 -13.763 1.00 47.34 102 PRO A CA 1
ATOM 605 C C . PRO A 1 103 ? -18.821 43.825 -14.694 1.00 49.21 102 PRO A C 1
ATOM 606 O O . PRO A 1 103 ? -19.259 42.686 -14.473 1.00 55.62 102 PRO A O 1
ATOM 610 N N . PHE A 1 104 ? -17.997 44.086 -15.712 1.00 43.57 103 PHE A N 1
ATOM 611 C CA . PHE A 1 104 ? -17.659 43.037 -16.667 1.00 45.35 103 PHE A CA 1
ATOM 612 C C . PHE A 1 104 ? -16.780 41.970 -16.024 1.00 45.73 103 PHE A C 1
ATOM 613 O O . PHE A 1 104 ? -16.976 40.772 -16.261 1.00 44.63 103 PHE A O 1
ATOM 621 N N . ILE A 1 105 ? -15.826 42.384 -15.186 1.00 44.10 104 ILE A N 1
ATOM 622 C CA . ILE A 1 105 ? -14.971 41.425 -14.490 1.00 50.47 104 ILE A CA 1
ATOM 623 C C . ILE A 1 105 ? -15.796 40.548 -13.553 1.00 48.74 104 ILE A C 1
ATOM 624 O O . ILE A 1 105 ? -15.617 39.321 -13.503 1.00 47.05 104 ILE A O 1
ATOM 629 N N . ALA A 1 106 ? -16.722 41.158 -12.805 1.00 47.81 105 ALA A N 1
ATOM 630 C CA . ALA A 1 106 ? -17.540 40.382 -11.878 1.00 46.44 105 ALA A CA 1
ATOM 631 C C . ALA A 1 106 ? -18.431 39.392 -12.620 1.00 46.55 105 ALA A C 1
ATOM 632 O O . ALA A 1 106 ? -18.549 38.223 -12.219 1.00 56.47 105 ALA A O 1
ATOM 634 N N . THR A 1 107 ? -19.059 39.838 -13.713 1.00 44.93 106 THR A N 1
ATOM 635 C CA . THR A 1 107 ? -19.901 38.938 -14.494 1.00 45.51 106 THR A CA 1
ATOM 636 C C . THR A 1 107 ? -19.081 37.793 -15.077 1.00 44.16 106 THR A C 1
ATOM 637 O O . THR A 1 107 ? -19.531 36.639 -15.095 1.00 44.03 106 THR A O 1
ATOM 641 N N . GLY A 1 108 ? -17.869 38.093 -15.551 1.00 46.87 107 GLY A N 1
ATOM 642 C CA . GLY A 1 108 ? -17.015 37.045 -16.080 1.00 41.65 107 GLY A CA 1
ATOM 643 C C . GLY A 1 108 ? -16.659 36.003 -15.038 1.00 44.48 107 GLY A C 1
ATOM 644 O O . GLY A 1 108 ? -16.675 34.803 -15.319 1.00 43.31 107 GLY A O 1
ATOM 645 N N . ALA A 1 109 ? -16.339 36.443 -13.817 1.00 43.82 108 ALA A N 1
ATOM 646 C CA . ALA A 1 109 ? -16.000 35.481 -12.769 1.00 40.65 108 ALA A CA 1
ATOM 647 C C . ALA A 1 109 ? -17.205 34.626 -12.380 1.00 39.58 108 ALA A C 1
ATOM 648 O O . ALA A 1 109 ? -17.074 33.409 -12.161 1.00 37.55 108 ALA A O 1
ATOM 650 N N . ALA A 1 110 ? -18.397 35.230 -12.330 1.00 38.36 109 ALA A N 1
ATOM 651 C CA . ALA A 1 110 ? -19.588 34.445 -12.013 1.00 40.95 109 ALA A CA 1
ATOM 652 C C . ALA A 1 110 ? -19.855 33.401 -13.092 1.00 40.08 109 ALA A C 1
ATOM 653 O O . ALA A 1 110 ? -20.201 32.244 -12.794 1.00 39.18 109 ALA A O 1
ATOM 655 N N . LEU A 1 111 ? -19.679 33.784 -14.357 1.00 41.24 110 LEU A N 1
ATOM 656 C CA . LEU A 1 111 ? -19.891 32.822 -15.429 1.00 41.94 110 LEU A CA 1
ATOM 657 C C . LEU A 1 111 ? -18.811 31.747 -15.432 1.00 41.64 110 LEU A C 1
ATOM 658 O O . LEU A 1 111 ? -19.078 30.610 -15.832 1.00 41.94 110 LEU A O 1
ATOM 663 N N . VAL A 1 112 ? -17.594 32.081 -14.990 1.00 38.12 111 VAL A N 1
ATOM 664 C CA . VAL A 1 112 ? -16.570 31.054 -14.806 1.00 36.79 111 VAL A CA 1
ATOM 665 C C . VAL A 1 112 ? -17.037 30.026 -13.787 1.00 40.14 111 VAL A C 1
ATOM 666 O O . VAL A 1 112 ? -16.853 28.815 -13.969 1.00 39.40 111 VAL A O 1
ATOM 670 N N . ALA A 1 113 ? -17.654 30.494 -12.699 1.00 42.41 112 ALA A N 1
ATOM 671 C CA . ALA A 1 113 ? -18.169 29.566 -11.693 1.00 42.36 112 ALA A CA 1
ATOM 672 C C . ALA A 1 113 ? -19.226 28.643 -12.293 1.00 41.18 112 ALA A C 1
ATOM 673 O O . ALA A 1 113 ? -19.202 27.420 -12.083 1.00 40.21 112 ALA A O 1
ATOM 675 N N . VAL A 1 114 ? -20.160 29.216 -13.058 1.00 39.25 113 VAL A N 1
ATOM 676 C CA . VAL A 1 114 ? -21.217 28.402 -13.664 1.00 39.95 113 VAL A CA 1
ATOM 677 C C . VAL A 1 114 ? -20.629 27.389 -14.648 1.00 41.61 113 VAL A C 1
ATOM 678 O O . VAL A 1 114 ? -21.051 26.222 -14.694 1.00 40.00 113 VAL A O 1
ATOM 682 N N . ALA A 1 115 ? -19.645 27.814 -15.445 1.00 39.59 114 ALA A N 1
ATOM 683 C CA . ALA A 1 115 ? -19.040 26.921 -16.430 1.00 40.90 114 ALA A CA 1
ATOM 684 C C . ALA A 1 115 ? -18.291 25.777 -15.758 1.00 39.61 114 ALA A C 1
ATOM 685 O O . ALA A 1 115 ? -18.358 24.632 -16.220 1.00 38.68 114 ALA A O 1
ATOM 687 N N . VAL A 1 116 ? -17.549 26.074 -14.688 1.00 41.69 115 VAL A N 1
ATOM 688 C CA . VAL A 1 116 ? -16.953 25.024 -13.862 1.00 40.35 115 VAL A CA 1
ATOM 689 C C . VAL A 1 116 ? -18.005 24.025 -13.403 1.00 41.10 115 VAL A C 1
ATOM 690 O O . VAL A 1 116 ? -17.845 22.804 -13.562 1.00 41.96 115 VAL A O 1
ATOM 694 N N . PHE A 1 117 ? -19.096 24.530 -12.823 1.00 43.89 116 PHE A N 1
ATOM 695 C CA . PHE A 1 117 ? -20.124 23.633 -12.304 1.00 40.60 116 PHE A CA 1
ATOM 696 C C . PHE A 1 117 ? -20.669 22.725 -13.400 1.00 44.34 116 PHE A C 1
ATOM 697 O O . PHE A 1 117 ? -20.916 21.537 -13.165 1.00 45.54 116 PHE A O 1
ATOM 705 N N . LEU A 1 118 ? -20.848 23.261 -14.609 1.00 41.65 117 LEU A N 1
ATOM 706 C CA . LEU A 1 118 ? -21.425 22.450 -15.679 1.00 42.06 117 LEU A CA 1
ATOM 707 C C . LEU A 1 118 ? -20.420 21.483 -16.301 1.00 45.97 117 LEU A C 1
ATOM 708 O O . LEU A 1 118 ? -20.808 20.388 -16.725 1.00 43.85 117 LEU A O 1
ATOM 713 N N . ILE A 1 119 ? -19.141 21.854 -16.364 1.00 44.26 118 ILE A N 1
ATOM 714 C CA . ILE A 1 119 ? -18.149 20.981 -16.984 1.00 41.76 118 ILE A CA 1
ATOM 715 C C . ILE A 1 119 ? -17.791 19.823 -16.063 1.00 47.86 118 ILE A C 1
ATOM 716 O O . ILE A 1 119 ? -17.680 18.674 -16.508 1.00 48.89 118 ILE A O 1
ATOM 721 N N . GLY A 1 120 ? -17.615 20.098 -14.768 1.00 47.05 119 GLY A N 1
ATOM 722 C CA . GLY A 1 120 ? -17.194 19.047 -13.856 1.00 43.31 119 GLY A CA 1
ATOM 723 C C . GLY A 1 120 ? -18.215 17.939 -13.683 1.00 46.20 119 GLY A C 1
ATOM 724 O O . GLY A 1 120 ? -17.846 16.785 -13.447 1.00 47.95 119 GLY A O 1
ATOM 725 N N . TYR A 1 121 ? -19.503 18.264 -13.805 1.00 48.41 120 TYR A N 1
ATOM 726 C CA . TYR A 1 121 ? -20.583 17.330 -13.511 1.00 48.81 120 TYR A CA 1
ATOM 727 C C . TYR A 1 121 ? -21.284 16.816 -14.765 1.00 47.66 120 TYR A C 1
ATOM 728 O O . TYR A 1 121 ? -22.408 16.313 -14.676 1.00 49.48 120 TYR A O 1
ATOM 737 N N . ALA A 1 122 ? -20.647 16.927 -15.932 1.00 49.46 121 ALA A N 1
ATOM 738 C CA . ALA A 1 122 ? -21.315 16.552 -17.175 1.00 47.97 121 ALA A CA 1
ATOM 739 C C . ALA A 1 122 ? -21.594 15.054 -17.228 1.00 46.84 121 ALA A C 1
ATOM 740 O O . ALA A 1 122 ? -22.696 14.630 -17.597 1.00 46.64 121 ALA A O 1
ATOM 742 N N . ALA A 1 123 ? -20.602 14.237 -16.866 1.00 45.63 122 ALA A N 1
ATOM 743 C CA . ALA A 1 123 ? -20.770 12.789 -16.932 1.00 50.65 122 ALA A CA 1
ATOM 744 C C . ALA A 1 123 ? -21.882 12.303 -16.009 1.00 51.56 122 ALA A C 1
ATOM 745 O O . ALA A 1 123 ? -22.665 11.422 -16.383 1.00 50.23 122 ALA A O 1
ATOM 747 N N . ASP A 1 124 ? -21.991 12.884 -14.811 1.00 52.31 123 ASP A N 1
ATOM 748 C CA . ASP A 1 124 ? -22.976 12.391 -13.852 1.00 53.51 123 ASP A CA 1
ATOM 749 C C . ASP A 1 124 ? -24.398 12.757 -14.265 1.00 55.49 123 ASP A C 1
ATOM 750 O O . ASP A 1 124 ? -25.307 11.920 -14.181 1.00 55.03 123 ASP A O 1
ATOM 755 N N . PHE A 1 125 ? -24.608 13.994 -14.725 1.00 56.38 124 PHE A N 1
ATOM 756 C CA . PHE A 1 125 ? -25.898 14.354 -15.308 1.00 55.46 124 PHE A CA 1
ATOM 757 C C . PHE A 1 125 ? -26.231 13.461 -16.493 1.00 55.92 124 PHE A C 1
ATOM 758 O O . PHE A 1 125 ? -27.335 12.917 -16.577 1.00 53.47 124 PHE A O 1
ATOM 766 N N . GLY A 1 126 ? -25.305 13.345 -17.448 1.00 53.94 125 GLY A N 1
ATOM 767 C CA . GLY A 1 126 ? -25.556 12.508 -18.610 1.00 55.74 125 GLY A CA 1
ATOM 768 C C . GLY A 1 126 ? -25.951 11.093 -18.237 1.00 59.33 125 GLY A C 1
ATOM 769 O O . GLY A 1 126 ? -26.852 10.510 -18.844 1.00 61.35 125 GLY A O 1
ATOM 770 N N . TYR A 1 127 ? -25.289 10.524 -17.227 1.00 59.83 126 TYR A N 1
ATOM 771 C CA . TYR A 1 127 ? -25.651 9.191 -16.758 1.00 61.29 126 TYR A CA 1
ATOM 772 C C . TYR A 1 127 ? -27.058 9.175 -16.176 1.00 61.89 126 TYR A C 1
ATOM 773 O O . TYR A 1 127 ? -27.894 8.350 -16.562 1.00 61.73 126 TYR A O 1
ATOM 782 N N . LYS A 1 128 ? -27.342 10.095 -15.252 1.00 61.27 127 LYS A N 1
ATOM 783 C CA . LYS A 1 128 ? -28.640 10.132 -14.589 1.00 61.24 127 LYS A CA 1
ATOM 784 C C . LYS A 1 128 ? -29.770 10.535 -15.531 1.00 60.83 127 LYS A C 1
ATOM 785 O O . LYS A 1 128 ? -30.940 10.450 -15.141 1.00 62.25 127 LYS A O 1
ATOM 791 N N . MET A 1 129 ? -29.445 11.006 -16.736 1.00 62.79 128 MET A N 1
ATOM 792 C CA . MET A 1 129 ? -30.426 11.459 -17.709 1.00 61.60 128 MET A CA 1
ATOM 793 C C . MET A 1 129 ? -30.665 10.465 -18.840 1.00 65.52 128 MET A C 1
ATOM 794 O O . MET A 1 129 ? -31.559 10.699 -19.661 1.00 66.34 128 MET A O 1
ATOM 799 N N . GLY A 1 130 ? -29.897 9.376 -18.917 1.00 66.13 129 GLY A N 1
ATOM 800 C CA . GLY A 1 130 ? -30.161 8.355 -19.915 1.00 63.39 129 GLY A CA 1
ATOM 801 C C . GLY A 1 130 ? -28.965 7.657 -20.539 1.00 63.56 129 GLY A C 1
ATOM 802 O O . GLY A 1 130 ? -29.134 6.634 -21.209 1.00 63.13 129 GLY A O 1
ATOM 803 N N . ASP A 1 131 ? -27.762 8.189 -20.340 1.00 62.19 130 ASP A N 1
ATOM 804 C CA . ASP A 1 131 ? -26.565 7.592 -20.924 1.00 60.72 130 ASP A CA 1
ATOM 805 C C . ASP A 1 131 ? -26.298 6.212 -20.332 1.00 67.60 130 ASP A C 1
ATOM 806 O O . ASP A 1 131 ? -26.524 5.975 -19.143 1.00 74.10 130 ASP A O 1
ATOM 811 N N . LYS A 1 132 ? -25.812 5.296 -21.170 1.00 71.12 131 LYS A N 1
ATOM 812 C CA . LYS A 1 132 ? -25.490 3.944 -20.734 1.00 68.41 131 LYS A CA 1
ATOM 813 C C . LYS A 1 132 ? -24.008 3.827 -20.399 1.00 68.01 131 LYS A C 1
ATOM 814 O O . LYS A 1 132 ? -23.166 4.488 -21.014 1.00 65.34 131 LYS A O 1
ATOM 820 N N . LEU A 1 133 ? -23.696 2.961 -19.427 1.00 69.48 132 LEU A N 1
ATOM 821 C CA . LEU A 1 133 ? -22.315 2.823 -18.970 1.00 68.11 132 LEU A CA 1
ATOM 822 C C . LEU A 1 133 ? -21.450 2.118 -20.007 1.00 68.92 132 LEU A C 1
ATOM 823 O O . LEU A 1 133 ? -20.278 2.470 -20.186 1.00 67.42 132 LEU A O 1
ATOM 828 N N . GLU A 1 134 ? -22.003 1.122 -20.695 1.00 69.14 133 GLU A N 1
ATOM 829 C CA . GLU A 1 134 ? -21.267 0.364 -21.705 1.00 75.77 133 GLU A CA 1
ATOM 830 C C . GLU A 1 134 ? -21.599 0.850 -23.107 1.00 69.76 133 GLU A C 1
ATOM 831 O O . GLU A 1 134 ? -21.819 0.054 -24.025 1.00 77.15 133 GLU A O 1
ATOM 837 N N . GLU A 1 135 ? -21.611 2.166 -23.291 1.00 70.48 134 GLU A N 1
ATOM 838 C CA . GLU A 1 135 ? -21.899 2.801 -24.568 1.00 69.48 134 GLU A CA 1
ATOM 839 C C . GLU A 1 135 ? -20.835 3.865 -24.775 1.00 65.54 134 GLU A C 1
ATOM 840 O O . GLU A 1 135 ? -20.583 4.671 -23.874 1.00 65.08 134 GLU A O 1
ATOM 846 N N . LYS A 1 136 ? -20.210 3.871 -25.954 1.00 68.04 135 LYS A N 1
ATOM 847 C CA . LYS A 1 136 ? -19.036 4.716 -26.151 1.00 69.11 135 LYS A CA 1
ATOM 848 C C . LYS A 1 136 ? -19.394 6.198 -26.138 1.00 61.86 135 LYS A C 1
ATOM 849 O O . LYS A 1 136 ? -18.904 6.958 -25.295 1.00 60.05 135 LYS A O 1
ATOM 855 N N . VAL A 1 137 ? -20.249 6.631 -27.059 1.00 60.48 136 VAL A N 1
ATOM 856 C CA . VAL A 1 137 ? -20.548 8.049 -27.218 1.00 61.77 136 VAL A CA 1
ATOM 857 C C . VAL A 1 137 ? -21.699 8.397 -26.282 1.00 59.55 136 VAL A C 1
ATOM 858 O O . VAL A 1 137 ? -22.854 8.046 -26.536 1.00 58.72 136 VAL A O 1
ATOM 862 N N . LYS A 1 138 ? -21.375 9.093 -25.195 1.00 57.15 137 LYS A N 1
ATOM 863 C CA . LYS A 1 138 ? -22.345 9.493 -24.178 1.00 56.99 137 LYS A CA 1
ATOM 864 C C . LYS A 1 138 ? -22.899 10.863 -24.560 1.00 60.05 137 LYS A C 1
ATOM 865 O O . LYS A 1 138 ? -22.301 11.897 -24.259 1.00 57.67 137 LYS A O 1
ATOM 871 N N . VAL A 1 139 ? -24.066 10.858 -25.211 1.00 59.81 138 VAL A N 1
ATOM 872 C CA . VAL A 1 139 ? -24.559 12.031 -25.937 1.00 57.75 138 VAL A CA 1
ATOM 873 C C . VAL A 1 139 ? -24.854 13.188 -24.983 1.00 52.73 138 VAL A C 1
ATOM 874 O O . VAL A 1 139 ? -24.327 14.300 -25.136 1.00 61.34 138 VAL A O 1
ATOM 878 N N . ARG A 1 140 ? -25.727 12.945 -24.003 1.00 55.75 139 ARG A N 1
ATOM 879 C CA . ARG A 1 140 ? -26.181 14.012 -23.114 1.00 58.98 139 ARG A CA 1
ATOM 880 C C . ARG A 1 140 ? -25.013 14.647 -22.364 1.00 53.57 139 ARG A C 1
ATOM 881 O O . ARG A 1 140 ? -24.961 15.877 -22.187 1.00 52.05 139 ARG A O 1
ATOM 889 N N . ALA A 1 141 ? -24.052 13.824 -21.937 1.00 54.21 140 ALA A N 1
ATOM 890 C CA . ALA A 1 141 ? -22.868 14.348 -21.267 1.00 49.24 140 ALA A CA 1
ATOM 891 C C . ALA A 1 141 ? -22.062 15.247 -22.196 1.00 48.36 140 ALA A C 1
ATOM 892 O O . ALA A 1 141 ? -21.529 16.276 -21.765 1.00 45.63 140 ALA A O 1
ATOM 894 N N . ILE A 1 142 ? -21.977 14.886 -23.479 1.00 48.79 141 ILE A N 1
ATOM 895 C CA . ILE A 1 142 ? -21.246 15.715 -24.434 1.00 46.42 141 ILE A CA 1
ATOM 896 C C . ILE A 1 142 ? -21.942 17.058 -24.613 1.00 44.96 141 ILE A C 1
ATOM 897 O O . ILE A 1 142 ? -21.287 18.106 -24.705 1.00 43.94 141 ILE A O 1
ATOM 902 N N . GLY A 1 143 ? -23.276 17.053 -24.658 1.00 45.27 142 GLY A N 1
ATOM 903 C CA . GLY A 1 143 ? -23.997 18.314 -24.763 1.00 45.06 142 GLY A CA 1
ATOM 904 C C . GLY A 1 143 ? -23.746 19.230 -23.579 1.00 44.23 142 GLY A C 1
ATOM 905 O O . GLY A 1 143 ? -23.489 20.431 -23.746 1.00 43.51 142 GLY A O 1
ATOM 906 N N . ILE A 1 144 ? -23.795 18.671 -22.365 1.00 44.39 143 ILE A N 1
ATOM 907 C CA . ILE A 1 144 ? -23.531 19.478 -21.172 1.00 43.71 143 ILE A CA 1
ATOM 908 C C . ILE A 1 144 ? -22.095 19.999 -21.186 1.00 42.54 143 ILE A C 1
ATOM 909 O O . ILE A 1 144 ? -21.830 21.162 -20.848 1.00 44.17 143 ILE A O 1
ATOM 914 N N . PHE A 1 145 ? -21.151 19.142 -21.584 1.00 42.41 144 PHE A N 1
ATOM 915 C CA . PHE A 1 145 ? -19.741 19.511 -21.684 1.00 44.00 144 PHE A CA 1
ATOM 916 C C . PHE A 1 145 ? -19.546 20.707 -22.614 1.00 43.86 144 PHE A C 1
ATOM 917 O O . PHE A 1 145 ? -18.835 21.672 -22.283 1.00 45.50 144 PHE A O 1
ATOM 925 N N . ALA A 1 146 ? -20.193 20.668 -23.782 1.00 41.95 145 ALA A N 1
ATOM 926 C CA . ALA A 1 146 ? -20.047 21.748 -24.753 1.00 46.19 145 ALA A CA 1
ATOM 927 C C . ALA A 1 146 ? -20.669 23.045 -24.249 1.00 47.55 145 ALA A C 1
ATOM 928 O O . ALA A 1 146 ? -20.086 24.124 -24.421 1.00 48.20 145 ALA A O 1
ATOM 930 N N . LEU A 1 147 ? -21.864 22.968 -23.649 1.00 44.79 146 LEU A N 1
ATOM 931 C CA . LEU A 1 147 ? -22.457 24.173 -23.069 1.00 44.00 146 LEU A CA 1
ATOM 932 C C . LEU A 1 147 ? -21.526 24.793 -22.030 1.00 41.61 146 LEU A C 1
ATOM 933 O O . LEU A 1 147 ? -21.344 26.022 -21.992 1.00 41.86 146 LEU A O 1
ATOM 938 N N . GLY A 1 148 ? -20.921 23.951 -21.186 1.00 41.09 147 GLY A N 1
ATOM 939 C CA . GLY A 1 148 ? -19.990 24.456 -20.190 1.00 43.84 147 GLY A CA 1
ATOM 940 C C . GLY A 1 148 ? -18.813 25.192 -20.801 1.00 40.68 147 GLY A C 1
ATOM 941 O O . GLY A 1 148 ? -18.473 26.303 -20.377 1.00 40.87 147 GLY A O 1
ATOM 942 N N . PHE A 1 149 ? -18.171 24.587 -21.809 1.00 41.86 148 PHE A N 1
ATOM 943 C CA . PHE A 1 149 ? -17.026 25.283 -22.402 1.00 44.33 148 PHE A CA 1
ATOM 944 C C . PHE A 1 149 ? -17.433 26.553 -23.137 1.00 44.19 148 PHE A C 1
ATOM 945 O O . PHE A 1 149 ? -16.651 27.507 -23.181 1.00 40.20 148 PHE A O 1
ATOM 953 N N . TRP A 1 150 ? -18.624 26.590 -23.736 1.00 41.27 149 TRP A N 1
ATOM 954 C CA . TRP A 1 150 ? -19.052 27.830 -24.381 1.00 44.18 149 TRP A CA 1
ATOM 955 C C . TRP A 1 150 ? -19.229 28.947 -23.360 1.00 46.35 149 TRP A C 1
ATOM 956 O O . TRP A 1 150 ? -18.798 30.090 -23.590 1.00 42.19 149 TRP A O 1
ATOM 967 N N . ILE A 1 151 ? -19.849 28.633 -22.218 1.00 43.57 150 ILE A N 1
ATOM 968 C CA . ILE A 1 151 ? -19.965 29.631 -21.156 1.00 42.54 150 ILE A CA 1
ATOM 969 C C . ILE A 1 151 ? -18.584 30.079 -20.693 1.00 41.84 150 ILE A C 1
ATOM 970 O O . ILE A 1 151 ? -18.348 31.272 -20.463 1.00 40.41 150 ILE A O 1
ATOM 975 N N . LEU A 1 152 ? -17.647 29.135 -20.558 1.00 41.53 151 LEU A N 1
ATOM 976 C CA . LEU A 1 152 ? -16.305 29.493 -20.101 1.00 40.70 151 LEU A CA 1
ATOM 977 C C . LEU A 1 152 ? -15.583 30.383 -21.110 1.00 41.92 151 LEU A C 1
ATOM 978 O O . LEU A 1 152 ? -14.865 31.312 -20.723 1.00 40.76 151 LEU A O 1
ATOM 983 N N . ASP A 1 153 ? -15.764 30.115 -22.405 1.00 44.45 152 ASP A N 1
ATOM 984 C CA . ASP A 1 153 ? -15.139 30.939 -23.434 1.00 41.77 152 ASP A CA 1
ATOM 985 C C . ASP A 1 153 ? -15.679 32.361 -23.379 1.00 41.17 152 ASP A C 1
ATOM 986 O O . ASP A 1 153 ? -14.914 33.341 -23.392 1.00 39.74 152 ASP A O 1
ATOM 991 N N . VAL A 1 154 ? -17.008 32.488 -23.296 1.00 41.33 153 VAL A N 1
ATOM 992 C CA . VAL A 1 154 ? -17.623 33.810 -23.209 1.00 41.28 153 VAL A CA 1
ATOM 993 C C . VAL A 1 154 ? -17.146 34.538 -21.959 1.00 43.81 153 VAL A C 1
ATOM 994 O O . VAL A 1 154 ? -16.870 35.743 -21.994 1.00 41.81 153 VAL A O 1
ATOM 998 N N . ALA A 1 155 ? -17.029 33.820 -20.838 1.00 45.29 154 ALA A N 1
ATOM 999 C CA . ALA A 1 155 ? -16.597 34.445 -19.591 1.00 42.16 154 ALA A CA 1
ATOM 1000 C C . ALA A 1 155 ? -15.159 34.943 -19.688 1.00 41.44 154 ALA A C 1
ATOM 1001 O O . ALA A 1 155 ? -14.849 36.069 -19.278 1.00 39.81 154 ALA A O 1
ATOM 1003 N N . ASN A 1 156 ? -14.261 34.102 -20.207 1.00 42.60 155 ASN A N 1
ATOM 1004 C CA . ASN A 1 156 ? -12.867 34.504 -20.358 1.00 42.95 155 ASN A CA 1
ATOM 1005 C C . ASN A 1 156 ? -12.744 35.744 -21.234 1.00 43.01 155 ASN A C 1
ATOM 1006 O O . ASN A 1 156 ? -11.992 36.674 -20.907 1.00 42.62 155 ASN A O 1
ATOM 1011 N N . ASN A 1 157 ? -13.489 35.789 -22.342 1.00 43.55 156 ASN A N 1
ATOM 1012 C CA . ASN A 1 157 ? -13.371 36.939 -23.230 1.00 43.94 156 ASN A CA 1
ATOM 1013 C C . ASN A 1 157 ? -14.106 38.170 -22.708 1.00 40.61 156 ASN A C 1
ATOM 1014 O O . ASN A 1 157 ? -13.761 39.290 -23.098 1.00 43.91 156 ASN A O 1
ATOM 1019 N N . THR A 1 158 ? -15.102 37.991 -21.838 1.00 39.02 157 THR A N 1
ATOM 1020 C CA . THR A 1 158 ? -15.694 39.126 -21.137 1.00 41.34 157 THR A CA 1
ATOM 1021 C C . THR A 1 158 ? -14.734 39.695 -20.100 1.00 42.48 157 THR A C 1
ATOM 1022 O O . THR A 1 158 ? -14.710 40.911 -19.874 1.00 40.78 157 THR A O 1
ATOM 1026 N N . LEU A 1 159 ? -13.923 38.836 -19.482 1.00 42.68 158 LEU A N 1
ATOM 1027 C CA . LEU A 1 159 ? -13.069 39.277 -18.385 1.00 41.10 158 LEU A CA 1
ATOM 1028 C C . LEU A 1 159 ? -11.777 39.921 -18.881 1.00 42.93 158 LEU A C 1
ATOM 1029 O O . LEU A 1 159 ? -11.364 40.957 -18.348 1.00 40.67 158 LEU A O 1
ATOM 1034 N N . GLN A 1 160 ? -11.125 39.323 -19.886 1.00 45.92 159 GLN A N 1
ATOM 1035 C CA . GLN A 1 160 ? -9.745 39.693 -20.211 1.00 43.10 159 GLN A CA 1
ATOM 1036 C C . GLN A 1 160 ? -9.597 41.184 -20.517 1.00 46.14 159 GLN A C 1
ATOM 1037 O O . GLN A 1 160 ? -8.702 41.850 -19.984 1.00 41.03 159 GLN A O 1
ATOM 1043 N N . GLY A 1 161 ? -10.458 41.722 -21.378 1.00 40.06 160 GLY A N 1
ATOM 1044 C CA . GLY A 1 161 ? -10.335 43.087 -21.843 1.00 39.91 160 GLY A CA 1
ATOM 1045 C C . GLY A 1 161 ? -10.403 44.159 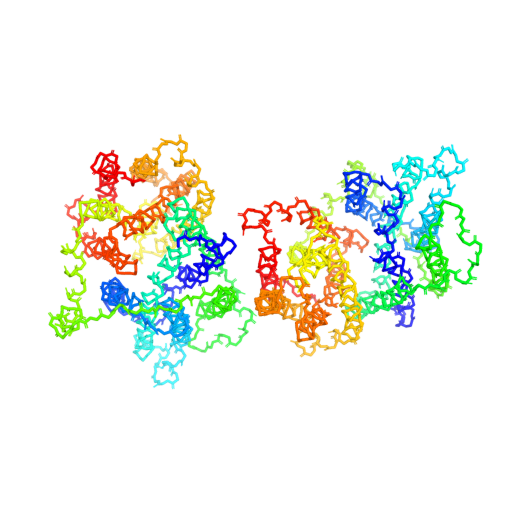-20.768 1.00 38.47 160 GLY A C 1
ATOM 1046 O O . GLY A 1 161 ? -9.435 44.900 -20.530 1.00 38.17 160 GLY A O 1
ATOM 1047 N N . PRO A 1 162 ? -11.561 44.274 -20.108 1.00 37.37 161 PRO A N 1
ATOM 1048 C CA . PRO A 1 162 ? -11.727 45.327 -19.092 1.00 40.90 161 PRO A CA 1
ATOM 1049 C C . PRO A 1 162 ? -10.697 45.286 -17.985 1.00 40.02 161 PRO A C 1
ATOM 1050 O O . PRO A 1 162 ? -10.440 46.323 -17.374 1.00 36.53 161 PRO A O 1
ATOM 1054 N N . CYS A 1 163 ? -10.072 44.140 -17.723 1.00 37.98 162 CYS A N 1
ATOM 1055 C CA . CYS A 1 163 ? -9.121 44.055 -16.617 1.00 35.82 162 CYS A CA 1
ATOM 1056 C C . CYS A 1 163 ? -7.826 44.805 -16.947 1.00 36.20 162 CYS A C 1
ATOM 1057 O O . CYS A 1 163 ? -7.362 45.650 -16.164 1.00 37.09 162 CYS A O 1
ATOM 1060 N N . ARG A 1 164 ? -7.230 44.521 -18.110 1.00 40.06 163 ARG A N 1
ATOM 1061 C CA . ARG A 1 164 ? -6.071 45.299 -18.541 1.00 38.67 163 ARG A CA 1
ATOM 1062 C C . ARG A 1 164 ? -6.449 46.747 -18.841 1.00 36.14 163 ARG A C 1
ATOM 1063 O O . ARG A 1 164 ? -5.637 47.658 -18.625 1.00 37.11 163 ARG A O 1
ATOM 1071 N N . ALA A 1 165 ? -7.677 46.987 -19.315 1.00 35.64 164 ALA A N 1
ATOM 1072 C CA . ALA A 1 165 ? -8.124 48.367 -19.485 1.00 39.98 164 ALA A CA 1
ATOM 1073 C C . ALA A 1 165 ? -8.201 49.096 -18.148 1.00 41.87 164 ALA A C 1
ATOM 1074 O O . ALA A 1 165 ? -7.929 50.298 -18.073 1.00 37.54 164 ALA A O 1
ATOM 1076 N N . PHE A 1 166 ? -8.555 48.379 -17.080 1.00 40.44 165 PHE A N 1
ATOM 1077 C CA . PHE A 1 166 ? -8.625 48.972 -15.751 1.00 40.65 165 PHE A CA 1
ATOM 1078 C C . PHE A 1 166 ? -7.231 49.260 -15.212 1.00 37.89 165 PHE A C 1
ATOM 1079 O O . PHE A 1 166 ? -7.012 50.278 -14.543 1.00 38.70 165 PHE A O 1
ATOM 1087 N N . LEU A 1 167 ? -6.276 48.375 -15.503 1.00 36.53 166 LEU A N 1
ATOM 1088 C CA . LEU A 1 167 ? -4.873 48.705 -15.255 1.00 39.22 166 LEU A CA 1
ATOM 1089 C C . LEU A 1 167 ? -4.490 50.012 -15.946 1.00 40.14 166 LEU A C 1
ATOM 1090 O O . LEU A 1 167 ? -3.871 50.900 -15.341 1.00 39.53 166 LEU A O 1
ATOM 1095 N N . ALA A 1 168 ? -4.862 50.144 -17.223 1.00 39.49 167 ALA A N 1
ATOM 1096 C CA . ALA A 1 168 ? -4.535 51.354 -17.974 1.00 37.27 167 ALA A CA 1
ATOM 1097 C C . ALA A 1 168 ? -5.190 52.588 -17.359 1.00 38.28 167 ALA A C 1
ATOM 1098 O O . ALA A 1 168 ? -4.595 53.672 -17.341 1.00 38.86 167 ALA A O 1
ATOM 1100 N N . ASP A 1 169 ? -6.421 52.444 -16.865 1.00 38.60 168 ASP A N 1
ATOM 1101 C CA . ASP A 1 169 ? -7.083 53.557 -16.189 1.00 39.67 168 ASP A CA 1
ATOM 1102 C C . ASP A 1 169 ? -6.345 53.945 -14.915 1.00 42.36 168 ASP A C 1
ATOM 1103 O O . ASP A 1 169 ? -6.181 55.135 -14.620 1.00 41.33 168 ASP A O 1
ATOM 1108 N N . LEU A 1 170 ? -5.899 52.952 -14.141 1.00 39.45 169 LEU A N 1
ATOM 1109 C CA . LEU A 1 170 ? -5.145 53.249 -12.928 1.00 41.00 169 LEU A CA 1
ATOM 1110 C C . LEU A 1 170 ? -3.828 53.948 -13.240 1.00 42.87 169 LEU A C 1
ATOM 1111 O O . LEU A 1 170 ? -3.362 54.773 -12.446 1.00 45.46 169 LEU A O 1
ATOM 1116 N N . ALA A 1 171 ? -3.212 53.635 -14.385 1.00 42.76 170 ALA A N 1
ATOM 1117 C CA . ALA A 1 171 ? -1.940 54.270 -14.723 1.00 43.37 170 ALA A CA 1
ATOM 1118 C C . ALA A 1 171 ? -2.109 55.751 -15.054 1.00 47.51 170 ALA A C 1
ATOM 1119 O O . ALA A 1 171 ? -1.208 56.551 -14.772 1.00 47.73 170 ALA A O 1
ATOM 1121 N N . ALA A 1 172 ? -3.246 56.128 -15.640 1.00 45.14 171 ALA A N 1
ATOM 1122 C CA . ALA A 1 172 ? -3.587 57.524 -15.929 1.00 48.77 171 ALA A CA 1
ATOM 1123 C C . ALA A 1 172 ? -2.490 58.240 -16.719 1.00 58.59 171 ALA A C 1
ATOM 1124 O O . ALA A 1 172 ? -2.108 59.373 -16.416 1.00 62.65 171 ALA A O 1
ATOM 1126 N N . GLY A 1 173 ? -1.984 57.569 -17.752 1.00 54.18 172 GLY A N 1
ATOM 1127 C CA . GLY A 1 173 ? -1.040 58.182 -18.665 1.00 48.36 172 GLY A CA 1
ATOM 1128 C C . GLY A 1 173 ? 0.423 58.005 -18.323 1.00 46.37 172 GLY A C 1
ATOM 1129 O O . GLY A 1 173 ? 1.278 58.505 -19.067 1.00 47.50 172 GLY A O 1
ATOM 1130 N N . ASP A 1 174 ? 0.744 57.324 -17.227 1.00 46.63 173 ASP A N 1
ATOM 1131 C CA . ASP A 1 174 ? 2.132 57.060 -16.859 1.00 45.25 173 ASP A CA 1
ATOM 1132 C C . ASP A 1 174 ? 2.597 55.808 -17.597 1.00 41.89 173 ASP A C 1
ATOM 1133 O O . ASP A 1 174 ? 2.128 54.702 -17.311 1.00 43.51 173 ASP A O 1
ATOM 1138 N N . ALA A 1 175 ? 3.514 55.983 -18.553 1.00 40.33 174 ALA A N 1
ATOM 1139 C CA . ALA A 1 175 ? 3.968 54.855 -19.364 1.00 41.44 174 ALA A CA 1
ATOM 1140 C C . ALA A 1 175 ? 4.672 53.802 -18.515 1.00 39.63 174 ALA A C 1
ATOM 1141 O O . ALA A 1 175 ? 4.436 52.596 -18.679 1.00 40.76 174 ALA A O 1
ATOM 1143 N N . LYS A 1 176 ? 5.537 54.242 -17.597 1.00 38.46 175 LYS A N 1
ATOM 1144 C CA . LYS A 1 176 ? 6.252 53.307 -16.734 1.00 38.69 175 LYS A CA 1
ATOM 1145 C C . LYS A 1 176 ? 5.287 52.519 -15.858 1.00 37.72 175 LYS A C 1
ATOM 1146 O O . LYS A 1 176 ? 5.473 51.314 -15.641 1.00 39.93 175 LYS A O 1
ATOM 1152 N N . ARG A 1 177 ? 4.243 53.181 -15.353 1.00 41.45 176 ARG A N 1
ATOM 1153 C CA . ARG A 1 177 ? 3.255 52.492 -14.531 1.00 38.14 176 ARG A CA 1
ATOM 1154 C C . ARG A 1 177 ? 2.501 51.443 -15.337 1.00 40.34 176 ARG A C 1
ATOM 1155 O O . ARG A 1 177 ? 2.223 50.349 -14.834 1.00 38.22 176 ARG A O 1
ATOM 1163 N N . THR A 1 178 ? 2.182 51.749 -16.597 1.00 39.57 177 THR A N 1
ATOM 1164 C CA . THR A 1 178 ? 1.522 50.770 -17.457 1.00 40.44 177 THR A CA 1
ATOM 1165 C C . THR A 1 178 ? 2.418 49.561 -17.700 1.00 35.62 177 THR A C 1
ATOM 1166 O O . THR A 1 178 ? 1.961 48.407 -17.638 1.00 35.08 177 THR A O 1
ATOM 1170 N N . ARG A 1 179 ? 3.703 49.807 -17.974 1.00 35.73 178 ARG A N 1
ATOM 1171 C CA . ARG A 1 179 ? 4.628 48.703 -18.212 1.00 35.23 178 ARG A CA 1
ATOM 1172 C C . ARG A 1 179 ? 4.763 47.825 -16.973 1.00 35.04 178 ARG A C 1
ATOM 1173 O O . ARG A 1 179 ? 4.753 46.589 -17.070 1.00 34.52 178 ARG A O 1
ATOM 1181 N N . VAL A 1 180 ? 4.872 48.447 -15.795 1.00 35.54 179 VAL A N 1
ATOM 1182 C CA . VAL A 1 180 ? 4.975 47.687 -14.550 1.00 35.49 179 VAL A CA 1
ATOM 1183 C C . VAL A 1 180 ? 3.701 46.883 -14.307 1.00 35.11 179 VAL A C 1
ATOM 1184 O O . VAL A 1 180 ? 3.750 45.717 -13.886 1.00 34.75 179 VAL A O 1
ATOM 1188 N N . ALA A 1 181 ? 2.543 47.485 -14.595 1.00 35.26 180 ALA A N 1
ATOM 1189 C CA . ALA A 1 181 ? 1.269 46.798 -14.411 1.00 35.01 180 ALA A CA 1
ATOM 1190 C C . ALA A 1 181 ? 1.196 45.538 -15.260 1.00 34.32 180 ALA A C 1
ATOM 1191 O O . ALA A 1 181 ? 0.799 44.469 -14.780 1.00 34.76 180 ALA A O 1
ATOM 1193 N N . ASN A 1 182 ? 1.598 45.637 -16.526 1.00 34.11 181 ASN A N 1
ATOM 1194 C CA . ASN A 1 182 ? 1.471 44.470 -17.392 1.00 33.57 181 ASN A CA 1
ATOM 1195 C C . ASN A 1 182 ? 2.537 43.416 -17.099 1.00 33.31 181 ASN A C 1
ATOM 1196 O O . ASN A 1 182 ? 2.268 42.210 -17.231 1.00 32.97 181 ASN A O 1
ATOM 1201 N N . ALA A 1 183 ? 3.733 43.836 -16.671 1.00 33.56 182 ALA A N 1
ATOM 1202 C CA . ALA A 1 183 ? 4.711 42.863 -16.192 1.00 33.45 182 ALA A CA 1
ATOM 1203 C C . ALA A 1 183 ? 4.162 42.071 -15.008 1.00 35.15 182 ALA A C 1
ATOM 1204 O O . ALA A 1 183 ? 4.307 40.841 -14.947 1.00 33.17 182 ALA A O 1
ATOM 1206 N N . PHE A 1 184 ? 3.503 42.756 -14.067 1.00 33.74 183 PHE A N 1
ATOM 1207 C CA . PHE A 1 184 ? 2.918 42.048 -12.932 1.00 35.29 183 PHE A CA 1
ATOM 1208 C C . PHE A 1 184 ? 1.758 41.152 -13.360 1.00 34.02 183 PHE A C 1
ATOM 1209 O O . PHE A 1 184 ? 1.546 40.085 -12.766 1.00 34.98 183 PHE A O 1
ATOM 1217 N N . PHE A 1 185 ? 0.999 41.568 -14.377 1.00 33.30 184 PHE A N 1
ATOM 1218 C CA . PHE A 1 185 ? -0.046 40.707 -14.929 1.00 33.01 184 PHE A CA 1
ATOM 1219 C C . PHE A 1 185 ? 0.538 39.386 -15.423 1.00 36.80 184 PHE A C 1
ATOM 1220 O O . PHE A 1 185 ? 0.025 38.302 -15.106 1.00 34.24 184 PHE A O 1
ATOM 1228 N N . SER A 1 186 ? 1.624 39.459 -16.199 1.00 32.72 185 SER A N 1
ATOM 1229 C CA . SER A 1 186 ? 2.254 38.232 -16.686 1.00 36.39 185 SER A CA 1
ATOM 1230 C C . SER A 1 186 ? 2.809 37.397 -15.532 1.00 36.36 185 SER A C 1
ATOM 1231 O O . SER A 1 186 ? 2.738 36.157 -15.552 1.00 33.78 185 SER A O 1
ATOM 1234 N N . PHE A 1 187 ? 3.355 38.063 -14.509 1.00 36.69 186 PHE A N 1
ATOM 1235 C CA . PHE A 1 187 ? 3.843 37.348 -13.332 1.00 35.56 186 PHE A CA 1
ATOM 1236 C C . PHE A 1 187 ? 2.733 36.529 -12.679 1.00 36.33 186 PHE A C 1
ATOM 1237 O O . PHE A 1 187 ? 2.913 35.342 -12.365 1.00 34.04 186 PHE A O 1
ATOM 1245 N N . PHE A 1 188 ? 1.577 37.154 -12.450 1.00 35.36 187 PHE A N 1
ATOM 1246 C CA . PHE A 1 188 ? 0.481 36.434 -11.810 1.00 37.22 187 PHE A CA 1
ATOM 1247 C C . PHE A 1 188 ? -0.073 35.337 -12.711 1.00 35.48 187 PHE A C 1
ATOM 1248 O O . PHE A 1 188 ? -0.548 34.305 -12.211 1.00 37.73 187 PHE A O 1
ATOM 1256 N N . MET A 1 189 ? -0.006 35.526 -14.032 1.00 36.54 188 MET A N 1
ATOM 1257 C CA . MET A 1 189 ? -0.341 34.429 -14.936 1.00 36.66 188 MET A CA 1
ATOM 1258 C C . MET A 1 189 ? 0.563 33.226 -14.688 1.00 32.48 188 MET A C 1
ATOM 1259 O O . MET A 1 189 ? 0.090 32.084 -14.619 1.00 32.57 188 MET A O 1
ATOM 1264 N N . ALA A 1 190 ? 1.866 33.468 -14.526 1.00 32.53 189 ALA A N 1
ATOM 1265 C CA . ALA A 1 190 ? 2.786 32.360 -14.267 1.00 32.72 189 ALA A CA 1
ATOM 1266 C C . ALA A 1 190 ? 2.506 31.702 -12.917 1.00 35.89 189 ALA A C 1
ATOM 1267 O O . ALA A 1 190 ? 2.623 30.475 -12.778 1.00 33.21 189 ALA A O 1
ATOM 1269 N N . VAL A 1 191 ? 2.147 32.504 -11.911 1.00 37.60 190 VAL A N 1
ATOM 1270 C CA . VAL A 1 191 ? 1.794 31.950 -10.601 1.00 33.50 190 VAL A CA 1
ATOM 1271 C C . VAL A 1 191 ? 0.611 30.996 -10.728 1.00 33.52 190 VAL A C 1
ATOM 1272 O O . VAL A 1 191 ? 0.655 29.846 -10.258 1.00 33.80 190 VAL A O 1
ATOM 1276 N N . GLY A 1 192 ? -0.479 31.475 -11.337 1.00 33.30 191 GLY A N 1
ATOM 1277 C CA . GLY A 1 192 ? -1.634 30.618 -11.547 1.00 33.38 191 GLY A CA 1
ATOM 1278 C C . GLY A 1 192 ? -1.307 29.379 -12.355 1.00 37.33 191 GLY A C 1
ATOM 1279 O O . GLY A 1 192 ? -1.852 28.301 -12.095 1.00 39.38 191 GLY A O 1
ATOM 1280 N N . ASN A 1 193 ? -0.388 29.502 -13.317 1.00 35.81 192 ASN A N 1
ATOM 1281 C CA . ASN A 1 193 ? 0.012 28.346 -14.112 1.00 34.68 192 ASN A CA 1
ATOM 1282 C C . ASN A 1 193 ? 0.690 27.291 -13.249 1.00 37.31 192 ASN A C 1
ATOM 1283 O O . ASN A 1 193 ? 0.372 26.101 -13.344 1.00 34.73 192 ASN A O 1
ATOM 1288 N N . VAL A 1 194 ? 1.649 27.705 -12.419 1.00 38.65 193 VAL A N 1
ATOM 1289 C CA . VAL A 1 194 ? 2.342 26.743 -11.563 1.00 35.31 193 VAL A CA 1
ATOM 1290 C C . VAL A 1 194 ? 1.359 26.065 -10.615 1.00 41.12 193 VAL A C 1
ATOM 1291 O O . VAL A 1 194 ? 1.390 24.839 -10.435 1.00 42.77 193 VAL A O 1
ATOM 1295 N N . LEU A 1 195 ? 0.455 26.846 -10.014 1.00 37.66 194 LEU A N 1
ATOM 1296 C CA . LEU A 1 195 ? -0.497 26.257 -9.074 1.00 34.87 194 LEU A CA 1
ATOM 1297 C C . LEU A 1 195 ? -1.422 25.257 -9.765 1.00 36.81 194 LEU A C 1
ATOM 1298 O O . LEU A 1 195 ? -1.646 24.148 -9.255 1.00 35.47 194 LEU A O 1
ATOM 1303 N N . GLY A 1 196 ? -1.950 25.618 -10.939 1.00 36.55 195 GLY A N 1
ATOM 1304 C CA . GLY A 1 196 ? -2.836 24.714 -11.650 1.00 38.17 195 GLY A CA 1
ATOM 1305 C C . GLY A 1 196 ? -2.137 23.483 -12.190 1.00 38.49 195 GLY A C 1
ATOM 1306 O O . GLY A 1 196 ? -2.730 22.401 -12.235 1.00 37.66 195 GLY A O 1
ATOM 1307 N N . TYR A 1 197 ? -0.871 23.619 -12.593 1.00 39.64 196 TYR A N 1
ATOM 1308 C CA . TYR A 1 197 ? -0.118 22.460 -13.061 1.00 38.49 196 TYR A CA 1
ATOM 1309 C C . TYR A 1 197 ? 0.194 21.511 -11.913 1.00 39.36 196 TYR A C 1
ATOM 1310 O O . TYR A 1 197 ? 0.201 20.288 -12.096 1.00 36.90 196 TYR A O 1
ATOM 1319 N N . ALA A 1 198 ? 0.451 22.055 -10.720 1.00 38.78 197 ALA A N 1
ATOM 1320 C CA . ALA A 1 198 ? 0.710 21.196 -9.570 1.00 36.61 197 ALA A CA 1
ATOM 1321 C C . ALA A 1 198 ? -0.559 20.491 -9.108 1.00 37.41 197 ALA A C 1
ATOM 1322 O O . ALA A 1 198 ? -0.512 19.326 -8.694 1.00 42.77 197 ALA A O 1
ATOM 1324 N N . ALA A 1 199 ? -1.704 21.174 -9.176 1.00 36.66 198 ALA A N 1
ATOM 1325 C CA . ALA A 1 199 ? -2.954 20.540 -8.763 1.00 37.10 198 ALA A CA 1
ATOM 1326 C C . ALA A 1 199 ? -3.408 19.492 -9.776 1.00 37.36 198 ALA A C 1
ATOM 1327 O O . ALA A 1 199 ? -3.744 18.361 -9.405 1.00 38.06 198 ALA A O 1
ATOM 1329 N N . GLY A 1 200 ? -3.419 19.848 -11.062 1.00 41.08 199 GLY A N 1
ATOM 1330 C CA . GLY A 1 200 ? -3.944 18.963 -12.088 1.00 42.88 199 GLY A CA 1
ATOM 1331 C C . GLY A 1 200 ? -3.159 17.681 -12.273 1.00 41.58 199 GLY A C 1
ATOM 1332 O O . GLY A 1 200 ? -3.711 16.694 -12.771 1.00 38.56 199 GLY A O 1
ATOM 1333 N N . SER A 1 201 ? -1.881 17.672 -11.899 1.00 40.71 200 SER A N 1
ATOM 1334 C CA . SER A 1 201 ? -1.030 16.502 -12.059 1.00 38.57 200 SER A CA 1
ATOM 1335 C C . SER A 1 201 ? -0.858 15.713 -10.768 1.00 39.30 200 SER A C 1
ATOM 1336 O O . SER A 1 201 ? 0.040 14.868 -10.689 1.00 41.84 200 SER A O 1
ATOM 1339 N N . TYR A 1 202 ? -1.687 15.959 -9.759 1.00 41.97 201 TYR A N 1
ATOM 1340 C CA . TYR A 1 202 ? -1.596 15.241 -8.491 1.00 42.57 201 TYR A CA 1
ATOM 1341 C C . TYR A 1 202 ? -2.767 14.272 -8.392 1.00 41.92 201 TYR A C 1
ATOM 1342 O O . TYR A 1 202 ? -3.896 14.674 -8.095 1.00 41.58 201 TYR A O 1
ATOM 1351 N N . THR A 1 203 ? -2.493 12.997 -8.643 1.00 43.51 202 THR A N 1
ATOM 1352 C CA . THR A 1 203 ? -3.463 11.964 -8.334 1.00 42.45 202 THR A CA 1
ATOM 1353 C C . THR A 1 203 ? -3.651 11.880 -6.822 1.00 44.82 202 THR A C 1
ATOM 1354 O O . THR A 1 203 ? -2.812 12.339 -6.041 1.00 48.44 202 THR A O 1
ATOM 1358 N N . ASN A 1 204 ? -4.783 11.306 -6.414 1.00 43.53 203 ASN A N 1
ATOM 1359 C CA . ASN A 1 204 ? -5.228 11.212 -5.024 1.00 46.26 203 ASN A CA 1
ATOM 1360 C C . ASN A 1 204 ? -5.648 12.558 -4.447 1.00 45.37 203 ASN A C 1
ATOM 1361 O O . ASN A 1 204 ? -5.829 12.671 -3.229 1.00 47.51 203 ASN A O 1
ATOM 1366 N N . LEU A 1 205 ? -5.801 13.589 -5.283 1.00 45.96 204 LEU A N 1
ATOM 1367 C CA . LEU A 1 205 ? -6.395 14.834 -4.809 1.00 47.22 204 LEU A CA 1
ATOM 1368 C C . LEU A 1 205 ? -7.869 14.640 -4.482 1.00 48.79 204 LEU A C 1
ATOM 1369 O O . LEU A 1 205 ? -8.405 15.305 -3.585 1.00 43.21 204 LEU A O 1
ATOM 1374 N N . HIS A 1 206 ? -8.523 13.703 -5.175 1.00 49.42 205 HIS A N 1
ATOM 1375 C CA . HIS A 1 206 ? -9.923 13.384 -4.928 1.00 46.91 205 HIS A CA 1
ATOM 1376 C C . HIS A 1 206 ? -10.180 12.929 -3.499 1.00 50.56 205 HIS A C 1
ATOM 1377 O O . HIS A 1 206 ? -11.336 12.922 -3.063 1.00 52.23 205 HIS A O 1
ATOM 1384 N N . LYS A 1 207 ? -9.135 12.534 -2.766 1.00 48.52 206 LYS A N 1
ATOM 1385 C CA . LYS A 1 207 ? -9.298 12.196 -1.357 1.00 48.76 206 LYS A CA 1
ATOM 1386 C C . LYS A 1 207 ? -9.862 13.358 -0.552 1.00 50.34 206 LYS A C 1
ATOM 1387 O O . LYS A 1 207 ? -10.419 13.135 0.529 1.00 48.38 206 LYS A O 1
ATOM 1393 N N . MET A 1 208 ? -9.723 14.590 -1.050 1.00 46.79 207 MET A N 1
ATOM 1394 C CA . MET A 1 208 ? -10.313 15.740 -0.371 1.00 47.63 207 MET A CA 1
ATOM 1395 C C . MET A 1 208 ? -11.824 15.585 -0.238 1.00 49.65 207 MET A C 1
ATOM 1396 O O . MET A 1 208 ? -12.395 15.826 0.832 1.00 47.02 207 MET A O 1
ATOM 1401 N N . PHE A 1 209 ? -12.486 15.179 -1.318 1.00 48.73 208 PHE A N 1
ATOM 1402 C CA . PHE A 1 209 ? -13.935 14.975 -1.334 1.00 51.82 208 PHE A CA 1
ATOM 1403 C C . PHE A 1 209 ? -14.216 13.529 -1.717 1.00 59.48 208 PHE A C 1
ATOM 1404 O O . PHE A 1 209 ? -14.232 13.193 -2.915 1.00 60.26 208 PHE A O 1
ATOM 1412 N N . PRO A 1 210 ? -14.432 12.639 -0.745 1.00 58.43 209 PRO A N 1
ATOM 1413 C CA . PRO A 1 210 ? -14.549 11.206 -1.067 1.00 60.08 209 PRO A CA 1
ATOM 1414 C C . PRO A 1 210 ? -15.725 10.853 -1.963 1.00 64.37 209 PRO A C 1
ATOM 1415 O O . PRO A 1 210 ? -15.674 9.817 -2.638 1.00 63.74 209 PRO A O 1
ATOM 1419 N N . PHE A 1 211 ? -16.780 11.663 -1.997 1.00 71.49 210 PHE A N 1
ATOM 1420 C CA . PHE A 1 211 ? -17.948 11.362 -2.816 1.00 67.34 210 PHE A CA 1
ATOM 1421 C C . PHE A 1 211 ? -17.840 11.913 -4.235 1.00 61.37 210 PHE A C 1
ATOM 1422 O O . PHE A 1 211 ? -18.847 11.947 -4.949 1.00 59.81 210 PHE A O 1
ATOM 1430 N N . THR A 1 212 ? -16.650 12.348 -4.656 1.00 59.04 211 THR A N 1
ATOM 1431 C CA . THR A 1 212 ? -16.451 12.751 -6.044 1.00 55.54 211 THR A CA 1
ATOM 1432 C C . THR A 1 212 ? -16.498 11.574 -7.009 1.00 56.49 211 THR A C 1
ATOM 1433 O O . THR A 1 212 ? -16.793 11.775 -8.192 1.00 49.05 211 THR A O 1
ATOM 1437 N N . MET A 1 213 ? -16.221 10.360 -6.541 1.00 58.05 212 MET A N 1
ATOM 1438 C CA . MET A 1 213 ? -16.169 9.191 -7.410 1.00 54.42 212 MET A CA 1
ATOM 1439 C C . MET A 1 213 ? -17.526 8.497 -7.397 1.00 54.75 212 MET A C 1
ATOM 1440 O O . MET A 1 213 ? -18.006 8.080 -6.338 1.00 58.09 212 MET A O 1
ATOM 1445 N N . THR A 1 214 ? -18.136 8.376 -8.569 1.00 55.51 213 THR A N 1
ATOM 1446 C CA . THR A 1 214 ? -19.434 7.737 -8.734 1.00 54.33 213 THR A CA 1
ATOM 1447 C C . THR A 1 214 ? -19.309 6.601 -9.749 1.00 55.32 213 THR A C 1
ATOM 1448 O O . THR A 1 214 ? -18.209 6.236 -10.176 1.00 54.27 213 THR A O 1
ATOM 1452 N N . LYS A 1 215 ? -20.455 6.036 -10.134 1.00 54.58 214 LYS A N 1
ATOM 1453 C CA . LYS A 1 215 ? -20.453 4.965 -11.123 1.00 56.52 214 LYS A CA 1
ATOM 1454 C C . LYS A 1 215 ? -20.113 5.471 -12.518 1.00 57.88 214 LYS A C 1
ATOM 1455 O O . LYS A 1 215 ? -19.644 4.688 -13.351 1.00 57.04 214 LYS A O 1
ATOM 1461 N N . ALA A 1 216 ? -20.338 6.756 -12.792 1.00 54.99 215 ALA A N 1
ATOM 1462 C CA . ALA A 1 216 ? -20.064 7.346 -14.096 1.00 51.85 215 ALA A CA 1
ATOM 1463 C C . ALA A 1 216 ? -18.887 8.314 -14.078 1.00 52.80 215 ALA A C 1
ATOM 1464 O O . ALA A 1 216 ? -18.623 8.968 -15.093 1.00 47.71 215 ALA A O 1
ATOM 1466 N N . CYS A 1 217 ? -18.174 8.426 -12.958 1.00 59.96 216 CYS A N 1
ATOM 1467 C CA . CYS A 1 217 ? -17.113 9.413 -12.791 1.00 59.51 216 CYS A CA 1
ATOM 1468 C C . CYS A 1 217 ? -15.815 8.702 -12.430 1.00 54.60 216 CYS A C 1
ATOM 1469 O O . CYS A 1 217 ? -15.723 8.063 -11.376 1.00 53.66 216 CYS A O 1
ATOM 1472 N N . ASP A 1 218 ? -14.823 8.812 -13.311 1.00 53.13 217 ASP A N 1
ATOM 1473 C CA . ASP A 1 218 ? -13.528 8.169 -13.137 1.00 58.47 217 ASP A CA 1
ATOM 1474 C C . ASP A 1 218 ? -12.749 8.836 -12.000 1.00 54.62 217 ASP A C 1
ATOM 1475 O O . ASP A 1 218 ? -13.195 9.809 -11.386 1.00 47.23 217 ASP A O 1
ATOM 1480 N N . ILE A 1 219 ? -11.562 8.294 -11.714 1.00 53.51 218 ILE A N 1
ATOM 1481 C CA . ILE A 1 219 ? -10.673 8.925 -10.742 1.00 50.91 218 ILE A CA 1
ATOM 1482 C C . ILE A 1 219 ? -10.168 10.262 -11.272 1.00 48.76 218 ILE A C 1
ATOM 1483 O O . ILE A 1 219 ? -10.068 11.244 -10.527 1.00 45.48 218 ILE A O 1
ATOM 1488 N N . TYR A 1 220 ? -9.844 10.323 -12.566 1.00 49.58 219 TYR A N 1
ATOM 1489 C CA . TYR A 1 220 ? -9.440 11.590 -13.168 1.00 47.99 219 TYR A CA 1
ATOM 1490 C C . TYR A 1 220 ? -10.602 12.574 -13.192 1.00 45.63 219 TYR A C 1
ATOM 1491 O O . TYR A 1 220 ? -10.402 13.781 -13.027 1.00 41.24 219 TYR A O 1
ATOM 1500 N N . CYS A 1 221 ? -11.820 12.073 -13.406 1.00 47.65 220 CYS A N 1
ATOM 1501 C CA . CYS A 1 221 ? -13.016 12.895 -13.242 1.00 43.21 220 CYS A CA 1
ATOM 1502 C C . CYS A 1 221 ? -13.091 13.496 -11.840 1.00 42.37 220 CYS A C 1
ATOM 1503 O O . CYS A 1 221 ? -13.431 14.675 -11.674 1.00 43.42 220 CYS A O 1
ATOM 1506 N N . ALA A 1 222 ? -12.764 12.703 -10.818 1.00 42.99 221 ALA A N 1
ATOM 1507 C CA . ALA A 1 222 ? -12.795 13.206 -9.448 1.00 45.85 221 ALA A CA 1
ATOM 1508 C C . ALA A 1 222 ? -11.694 14.234 -9.203 1.00 42.57 221 ALA A C 1
ATOM 1509 O O . ALA A 1 222 ? -11.912 15.234 -8.502 1.00 44.09 221 ALA A O 1
ATOM 1511 N N . ASN A 1 223 ? -10.506 14.009 -9.770 1.00 41.66 222 ASN A N 1
ATOM 1512 C CA . ASN A 1 223 ? -9.445 15.007 -9.677 1.00 40.89 222 ASN A CA 1
ATOM 1513 C C . ASN A 1 223 ? -9.859 16.296 -10.370 1.00 44.44 222 ASN A C 1
ATOM 1514 O O . ASN A 1 223 ? -9.542 17.396 -9.903 1.00 42.32 222 ASN A O 1
ATOM 1519 N N . LEU A 1 224 ? -10.587 16.173 -11.480 1.00 45.19 223 LEU A N 1
ATOM 1520 C CA . LEU A 1 224 ? -11.098 17.339 -12.188 1.00 40.62 223 LEU A CA 1
ATOM 1521 C C . LEU A 1 224 ? -12.089 18.109 -11.324 1.00 42.28 223 LEU A C 1
ATOM 1522 O O . LEU A 1 224 ? -12.037 19.344 -11.252 1.00 42.07 223 LEU A O 1
ATOM 1527 N N . LYS A 1 225 ? -12.976 17.390 -10.632 1.00 41.74 224 LYS A N 1
ATOM 1528 C CA . LYS A 1 225 ? -13.932 18.042 -9.738 1.00 45.73 224 LYS A CA 1
ATOM 1529 C C . LYS A 1 225 ? -13.220 18.777 -8.606 1.00 45.25 224 LYS A C 1
ATOM 1530 O O . LYS A 1 225 ? -13.557 19.924 -8.281 1.00 41.39 224 LYS A O 1
ATOM 1536 N N . THR A 1 226 ? -12.239 18.121 -7.979 1.00 40.66 225 THR A N 1
ATOM 1537 C CA . THR A 1 226 ? -11.520 18.757 -6.876 1.00 42.20 225 THR A CA 1
ATOM 1538 C C . THR A 1 226 ? -10.737 19.976 -7.356 1.00 39.99 225 THR A C 1
ATOM 1539 O O . THR A 1 226 ? -10.704 21.015 -6.677 1.00 39.01 225 THR A O 1
ATOM 1543 N N . CYS A 1 227 ? -10.114 19.873 -8.533 1.00 38.58 226 CYS A N 1
ATOM 1544 C CA . CYS A 1 227 ? -9.397 21.008 -9.099 1.00 41.04 226 CYS A CA 1
ATOM 1545 C C . CYS A 1 227 ? -10.344 22.165 -9.388 1.00 42.33 226 CYS A C 1
ATOM 1546 O O . CYS A 1 227 ? -9.993 23.331 -9.180 1.00 40.40 226 CYS A O 1
ATOM 1549 N N . PHE A 1 228 ? -11.560 21.861 -9.841 1.00 40.09 227 PHE A N 1
ATOM 1550 C CA . PHE A 1 228 ? -12.523 22.923 -10.109 1.00 42.84 227 PHE A CA 1
ATOM 1551 C C . PHE A 1 228 ? -13.004 23.583 -8.818 1.00 46.22 227 PHE A C 1
ATOM 1552 O O . PHE A 1 228 ? -13.237 24.801 -8.782 1.00 40.97 227 PHE A O 1
ATOM 1560 N N . PHE A 1 229 ? -13.166 22.796 -7.751 1.00 45.33 228 PHE A N 1
ATOM 1561 C CA . PHE A 1 229 ? -13.476 23.377 -6.446 1.00 39.71 228 PHE A CA 1
ATOM 1562 C C . PHE A 1 229 ? -12.388 24.355 -6.018 1.00 38.47 228 PHE A C 1
ATOM 1563 O O . PHE A 1 229 ? -12.672 25.499 -5.629 1.00 39.29 228 PHE A O 1
ATOM 1571 N N . LEU A 1 230 ? -11.127 23.915 -6.085 1.00 39.76 229 LEU A N 1
ATOM 1572 C CA . LEU A 1 230 ? -10.018 24.799 -5.732 1.00 40.36 229 LEU A CA 1
ATOM 1573 C C . LEU A 1 230 ? -9.971 26.024 -6.637 1.00 42.35 229 LEU A C 1
ATOM 1574 O O . LEU A 1 230 ? -9.569 27.110 -6.198 1.00 41.57 229 LEU A O 1
ATOM 1579 N N . SER A 1 231 ? -10.405 25.876 -7.891 1.00 43.37 230 SER A N 1
ATOM 1580 C CA . SER A 1 231 ? -10.423 27.003 -8.816 1.00 40.68 230 SER A CA 1
ATOM 1581 C C . SER A 1 231 ? -11.435 28.054 -8.379 1.00 41.94 230 SER A C 1
ATOM 1582 O O . SER A 1 231 ? -11.114 29.247 -8.313 1.00 40.45 230 SER A O 1
ATOM 1585 N N . ILE A 1 232 ? -12.670 27.629 -8.090 1.00 42.06 231 ILE A N 1
ATOM 1586 C CA . ILE A 1 232 ? -13.673 28.574 -7.595 1.00 41.15 231 ILE A CA 1
ATOM 1587 C C . ILE A 1 232 ? -13.183 29.244 -6.317 1.00 42.50 231 ILE A C 1
ATOM 1588 O O . ILE A 1 232 ? -13.373 30.454 -6.116 1.00 47.18 231 ILE A O 1
ATOM 1593 N N . THR A 1 233 ? -12.522 28.477 -5.447 1.00 40.34 232 THR A N 1
ATOM 1594 C CA . THR A 1 233 ? -12.036 29.029 -4.186 1.00 44.92 232 THR A CA 1
ATOM 1595 C C . THR A 1 233 ? -11.025 30.147 -4.426 1.00 45.82 232 THR A C 1
ATOM 1596 O O . THR A 1 233 ? -11.203 31.282 -3.958 1.00 49.32 232 THR A O 1
ATOM 1600 N N . LEU A 1 234 ? -9.951 29.837 -5.163 1.00 42.35 233 LEU A N 1
ATOM 1601 C CA . LEU A 1 234 ? -8.934 30.842 -5.459 1.00 44.22 233 LEU A CA 1
ATOM 1602 C C . LEU A 1 234 ? -9.517 32.038 -6.202 1.00 45.38 233 LEU A C 1
ATOM 1603 O O . LEU A 1 234 ? -9.095 33.179 -5.969 1.00 45.76 233 LEU A O 1
ATOM 1608 N N . LEU A 1 235 ? -10.506 31.807 -7.070 1.00 44.46 234 LEU A N 1
ATOM 1609 C CA . LEU A 1 235 ? -11.052 32.901 -7.863 1.00 46.43 234 LEU A CA 1
ATOM 1610 C C . LEU A 1 235 ? -11.843 33.865 -6.991 1.00 49.86 234 LEU A C 1
ATOM 1611 O O . LEU A 1 235 ? -11.670 35.085 -7.091 1.00 51.48 234 LEU A O 1
ATOM 1616 N N . LEU A 1 236 ? -12.718 33.337 -6.128 1.00 50.86 235 LEU A N 1
ATOM 1617 C CA . LEU A 1 236 ? -13.379 34.192 -5.145 1.00 48.32 235 LEU A CA 1
ATOM 1618 C C . LEU A 1 236 ? -12.361 34.974 -4.328 1.00 51.24 235 LEU A C 1
ATOM 1619 O O . LEU A 1 236 ? -12.472 36.201 -4.184 1.00 53.93 235 LEU A O 1
ATOM 1624 N N . ILE A 1 237 ? -11.349 34.274 -3.800 1.00 55.31 236 ILE A N 1
ATOM 1625 C CA . ILE A 1 237 ? -10.362 34.919 -2.932 1.00 56.74 236 ILE A CA 1
ATOM 1626 C C . ILE A 1 237 ? -9.731 36.118 -3.630 1.00 57.27 236 ILE A C 1
ATOM 1627 O O . ILE A 1 237 ? -9.728 37.236 -3.101 1.00 57.22 236 ILE A O 1
ATOM 1632 N N . VAL A 1 238 ? -9.188 35.907 -4.831 1.00 53.02 237 VAL A N 1
ATOM 1633 C CA . VAL A 1 238 ? -8.481 37.000 -5.495 1.00 48.27 237 VAL A CA 1
ATOM 1634 C C . VAL A 1 238 ? -9.414 38.025 -6.136 1.00 49.78 237 VAL A C 1
ATOM 1635 O O . VAL A 1 238 ? -8.961 39.129 -6.461 1.00 50.12 237 VAL A O 1
ATOM 1639 N N . THR A 1 239 ? -10.698 37.713 -6.332 1.00 47.99 238 THR A N 1
ATOM 1640 C CA . THR A 1 239 ? -11.587 38.623 -7.048 1.00 45.93 238 THR A CA 1
ATOM 1641 C C . THR A 1 239 ? -12.396 39.533 -6.126 1.00 51.08 238 THR A C 1
ATOM 1642 O O . THR A 1 239 ? -12.466 40.743 -6.373 1.00 48.73 238 THR A O 1
ATOM 1646 N N . VAL A 1 240 ? -13.040 38.985 -5.087 1.00 52.26 239 VAL A N 1
ATOM 1647 C CA . VAL A 1 240 ? -13.819 39.833 -4.179 1.00 52.19 239 VAL A CA 1
ATOM 1648 C C . VAL A 1 240 ? -12.937 40.898 -3.541 1.00 49.84 239 VAL A C 1
ATOM 1649 O O . VAL A 1 240 ? -13.295 42.085 -3.490 1.00 49.29 239 VAL A O 1
ATOM 1653 N N . THR A 1 241 ? -11.772 40.487 -3.037 1.00 46.13 240 THR A N 1
ATOM 1654 C CA . THR A 1 241 ? -10.868 41.438 -2.405 1.00 49.22 240 THR A CA 1
ATOM 1655 C C . THR A 1 241 ? -10.402 42.490 -3.400 1.00 53.65 240 THR A C 1
ATOM 1656 O O . THR A 1 241 ? -10.315 43.675 -3.064 1.00 54.09 240 THR A O 1
ATOM 1660 N N . SER A 1 242 ? -10.129 42.081 -4.640 1.00 51.65 241 SER A N 1
ATOM 1661 C CA . SER A 1 242 ? -9.635 43.026 -5.635 1.00 47.32 241 SER A CA 1
ATOM 1662 C C . SER A 1 242 ? -10.703 44.047 -6.014 1.00 43.39 241 SER A C 1
ATOM 1663 O O . SER A 1 242 ? -10.389 45.222 -6.240 1.00 44.79 241 SER A O 1
ATOM 1666 N N . LEU A 1 243 ? -11.966 43.624 -6.098 1.00 45.67 242 LEU A N 1
ATOM 1667 C CA . LEU A 1 243 ? -13.018 44.515 -6.580 1.00 45.62 242 LEU A CA 1
ATOM 1668 C C . LEU A 1 243 ? -13.635 45.396 -5.493 1.00 49.02 242 LEU A C 1
ATOM 1669 O O . LEU A 1 243 ? -14.108 46.496 -5.809 1.00 41.94 242 LEU A O 1
ATOM 1674 N N . TRP A 1 244 ? -13.662 44.947 -4.231 1.00 47.25 243 TRP A N 1
ATOM 1675 C CA . TRP A 1 244 ? -13.846 45.877 -3.112 1.00 47.43 243 TRP A CA 1
ATOM 1676 C C . TRP A 1 244 ? -12.662 46.813 -2.889 1.00 45.36 243 TRP A C 1
ATOM 1677 O O . TRP A 1 244 ? -12.863 47.997 -2.596 1.00 47.20 243 TRP A O 1
ATOM 1688 N N . TYR A 1 245 ? -11.429 46.326 -3.025 1.00 44.91 244 TYR A N 1
ATOM 1689 C CA . TYR A 1 245 ? -10.283 47.125 -2.594 1.00 45.33 244 TYR A CA 1
ATOM 1690 C C . TYR A 1 245 ? -10.016 48.310 -3.517 1.00 44.32 244 TYR A C 1
ATOM 1691 O O . TYR A 1 245 ? -9.541 49.355 -3.056 1.00 43.05 244 TYR A O 1
ATOM 1700 N N . VAL A 1 246 ? -10.319 48.179 -4.806 1.00 46.90 245 VAL A N 1
ATOM 1701 C CA . VAL A 1 246 ? -9.975 49.185 -5.805 1.00 46.15 245 VAL A CA 1
ATOM 1702 C C . VAL A 1 246 ? -11.259 49.841 -6.292 1.00 47.70 245 VAL A C 1
ATOM 1703 O O . VAL A 1 246 ? -12.182 49.156 -6.749 1.00 51.55 245 VAL A O 1
ATOM 1707 N N . ASN A 1 247 ? -11.310 51.167 -6.206 1.00 44.20 246 ASN A N 1
ATOM 1708 C CA . ASN A 1 247 ? -12.474 51.909 -6.664 1.00 49.83 246 ASN A CA 1
ATOM 1709 C C . ASN A 1 247 ? -12.425 52.080 -8.175 1.00 54.78 246 ASN A C 1
ATOM 1710 O O . ASN A 1 247 ? -11.365 52.332 -8.755 1.00 47.21 246 ASN A O 1
ATOM 1715 N N . ASP A 1 248 ? -13.587 51.960 -8.810 1.00 59.21 247 ASP A N 1
ATOM 1716 C CA . ASP A 1 248 ? -13.718 52.139 -10.247 1.00 51.59 247 ASP A CA 1
ATOM 1717 C C . ASP A 1 248 ? -14.582 53.364 -10.487 1.00 49.31 247 ASP A C 1
ATOM 1718 O O . ASP A 1 248 ? -15.720 53.437 -10.012 1.00 59.08 247 ASP A O 1
ATOM 1723 N N . LYS A 1 249 ? -14.033 54.312 -11.234 1.00 56.69 248 LYS A N 1
ATOM 1724 C CA . LYS A 1 249 ? -14.491 55.693 -11.238 1.00 55.11 248 LYS A CA 1
ATOM 1725 C C . LYS A 1 249 ? -15.656 55.837 -12.213 1.00 52.22 248 LYS A C 1
ATOM 1726 O O . LYS A 1 249 ? -15.500 55.562 -13.408 1.00 55.78 248 LYS A O 1
ATOM 1732 N N . GLN A 1 250 ? -16.826 56.253 -11.709 1.00 52.95 249 GLN A N 1
ATOM 1733 C CA . GLN A 1 250 ? -18.028 56.269 -12.542 1.00 56.31 249 GLN A CA 1
ATOM 1734 C C . GLN A 1 250 ? -17.860 57.228 -13.712 1.00 55.86 249 GLN A C 1
ATOM 1735 O O . GLN A 1 250 ? -17.646 58.429 -13.523 1.00 56.86 249 GLN A O 1
ATOM 1741 N N . TRP A 1 251 ? -17.982 56.690 -14.920 1.00 56.57 250 TRP A N 1
ATOM 1742 C CA . TRP A 1 251 ? -17.721 57.452 -16.129 1.00 57.67 250 TRP A CA 1
ATOM 1743 C C . TRP A 1 251 ? -18.893 58.363 -16.476 1.00 59.51 250 TRP A C 1
ATOM 1744 O O . TRP A 1 251 ? -20.060 58.031 -16.245 1.00 59.67 250 TRP A O 1
ATOM 1755 N N . SER A 1 252 ? -18.568 59.522 -17.044 1.00 60.95 251 SER A N 1
ATOM 1756 C CA . SER A 1 252 ? -19.559 60.479 -17.521 1.00 62.86 251 SER A CA 1
ATOM 1757 C C . SER A 1 252 ? -19.346 60.717 -19.010 1.00 65.47 251 SER A C 1
ATOM 1758 O O . SER A 1 252 ? -18.244 61.125 -19.413 1.00 67.75 251 SER A O 1
ATOM 1761 N N . PRO A 1 253 ? -20.339 60.471 -19.860 1.00 68.98 252 PRO A N 1
ATOM 1762 C CA . PRO A 1 253 ? -20.179 60.750 -21.291 1.00 70.79 252 PRO A CA 1
ATOM 1763 C C . PRO A 1 253 ? -20.316 62.235 -21.575 1.00 68.32 252 PRO A C 1
ATOM 1764 O O . PRO A 1 253 ? -21.060 62.943 -20.880 1.00 69.02 252 PRO A O 1
ATOM 1768 N N . PRO A 1 254 ? -19.609 62.747 -22.579 1.00 75.94 253 PRO A N 1
ATOM 1769 C CA . PRO A 1 254 ? -19.743 64.164 -22.936 1.00 73.02 253 PRO A CA 1
ATOM 1770 C C . PRO A 1 254 ? -21.036 64.411 -23.691 1.00 72.51 253 PRO A C 1
ATOM 1771 O O . PRO A 1 254 ? -21.520 63.528 -24.415 1.00 72.37 253 PRO A O 1
ATOM 1775 N N . PRO A 1 255 ? -21.627 65.598 -23.547 1.00 74.08 254 PRO A N 1
ATOM 1776 C CA . PRO A 1 255 ? -22.851 65.911 -24.296 1.00 75.74 254 PRO A CA 1
ATOM 1777 C C . PRO A 1 255 ? -22.627 65.858 -25.801 1.00 76.69 254 PRO A C 1
ATOM 1778 O O . PRO A 1 255 ? -21.547 66.172 -26.306 1.00 76.79 254 PRO A O 1
ATOM 1782 N N . ARG A 1 256 ? -23.678 65.462 -26.518 1.00 78.27 255 ARG A N 1
ATOM 1783 C CA . ARG A 1 256 ? -23.619 65.233 -27.955 1.00 86.13 255 ARG A CA 1
ATOM 1784 C C . ARG A 1 256 ? -24.779 65.942 -28.641 1.00 90.43 255 ARG A C 1
ATOM 1785 O O . ARG A 1 256 ? -25.770 66.311 -28.006 1.00 81.69 255 ARG A O 1
ATOM 1793 N N . ASN A 1 257 ? -24.651 66.132 -29.955 1.00 90.04 256 ASN A N 1
ATOM 1794 C CA . ASN A 1 257 ? -25.776 66.639 -30.721 1.00 88.03 256 ASN A CA 1
ATOM 1795 C C . ASN A 1 257 ? -26.660 65.477 -31.169 1.00 88.34 256 ASN A C 1
ATOM 1796 O O . ASN A 1 257 ? -26.364 64.304 -30.930 1.00 92.04 256 ASN A O 1
ATOM 1801 N N . ALA A 1 258 ? -27.752 65.810 -31.861 1.00 91.55 257 ALA A N 1
ATOM 1802 C CA . ALA A 1 258 ? -28.584 64.792 -32.490 1.00 89.78 257 ALA A CA 1
ATOM 1803 C C . ALA A 1 258 ? -27.968 64.254 -33.773 1.00 90.53 257 ALA A C 1
ATOM 1804 O O . ALA A 1 258 ? -28.358 63.175 -34.231 1.00 86.17 257 ALA A O 1
ATOM 1806 N N . ASP A 1 259 ? -27.024 64.987 -34.366 1.00 91.40 258 ASP A N 1
ATOM 1807 C CA . ASP A 1 259 ? -26.457 64.659 -35.668 1.00 93.51 258 ASP A CA 1
ATOM 1808 C C . ASP A 1 259 ? -25.072 64.029 -35.558 1.00 88.63 258 ASP A C 1
ATOM 1809 O O . ASP A 1 259 ? -24.255 64.166 -36.474 1.00 86.88 258 ASP A O 1
ATOM 1814 N N . ASP A 1 260 ? -24.793 63.338 -34.458 1.00 87.62 259 ASP A N 1
ATOM 1815 C CA . ASP A 1 260 ? -23.477 62.771 -34.210 1.00 87.55 259 ASP A CA 1
ATOM 1816 C C . ASP A 1 260 ? -23.442 61.294 -34.585 1.00 87.11 259 ASP A C 1
ATOM 1817 O O . ASP A 1 260 ? -24.468 60.609 -34.590 1.00 85.75 259 ASP A O 1
ATOM 1822 N N . ASP A 1 261 ? -22.238 60.811 -34.901 1.00 87.04 260 ASP A N 1
ATOM 1823 C CA . ASP A 1 261 ? -22.057 59.405 -35.244 1.00 87.02 260 ASP A CA 1
ATOM 1824 C C . ASP A 1 261 ? -22.130 58.497 -34.024 1.00 87.22 260 ASP A C 1
ATOM 1825 O O . ASP A 1 261 ? -22.402 57.300 -34.173 1.00 90.43 260 ASP A O 1
ATOM 1830 N N . GLU A 1 262 ? -21.895 59.036 -32.827 1.00 89.10 261 GLU A N 1
ATOM 1831 C CA . GLU A 1 262 ? -21.787 58.206 -31.633 1.00 89.29 261 GLU A CA 1
ATOM 1832 C C . GLU A 1 262 ? -23.145 57.708 -31.152 1.00 91.04 261 GLU A C 1
ATOM 1833 O O . GLU A 1 262 ? -23.219 56.666 -30.491 1.00 84.03 261 GLU A O 1
ATOM 1839 N N . LYS A 1 263 ? -24.219 58.432 -31.465 1.00 89.82 262 LYS A N 1
ATOM 1840 C CA . LYS A 1 263 ? -25.590 57.986 -31.224 1.00 88.80 262 LYS A CA 1
ATOM 1841 C C . LYS A 1 263 ? -26.216 57.431 -32.497 1.00 84.68 262 LYS A C 1
ATOM 1842 O O . LYS A 1 263 ? -27.405 57.629 -32.761 1.00 79.26 262 LYS A O 1
ATOM 1848 N N . THR A 1 264 ? -25.423 56.728 -33.302 1.00 78.31 263 THR A N 1
ATOM 1849 C CA . THR A 1 264 ? -25.863 56.171 -34.574 1.00 82.36 263 THR A CA 1
ATOM 1850 C C . THR A 1 264 ? -25.460 54.708 -34.682 1.00 80.49 263 THR A C 1
ATOM 1851 O O . THR A 1 264 ? -24.297 54.364 -34.447 1.00 86.84 263 THR A O 1
ATOM 1855 N N . SER A 1 265 ? -26.421 53.851 -35.025 1.00 78.18 264 SER A N 1
ATOM 1856 C CA . SER A 1 265 ? -26.205 52.413 -34.976 1.00 74.53 264 SER A CA 1
ATOM 1857 C C . SER A 1 265 ? -25.341 51.971 -36.147 1.00 73.77 264 SER A C 1
ATOM 1858 O O . SER A 1 265 ? -25.280 52.628 -37.190 1.00 72.92 264 SER A O 1
ATOM 1861 N N . SER A 1 266 ? -24.638 50.860 -35.949 1.00 72.13 265 SER A N 1
ATOM 1862 C CA . SER A 1 266 ? -23.748 50.341 -36.977 1.00 69.50 265 SER A CA 1
ATOM 1863 C C . SER A 1 266 ? -23.907 48.854 -37.278 1.00 68.30 265 SER A C 1
ATOM 1864 O O . SER A 1 266 ? -24.867 48.216 -36.836 1.00 68.68 265 SER A O 1
ATOM 1867 N N . VAL A 1 267 ? -22.955 48.305 -38.032 1.00 67.87 266 VAL A N 1
ATOM 1868 C CA . VAL A 1 267 ? -22.899 46.858 -38.269 1.00 66.56 266 VAL A CA 1
ATOM 1869 C C . VAL A 1 267 ? -22.719 46.153 -36.931 1.00 64.64 266 VAL A C 1
ATOM 1870 O O . VAL A 1 267 ? -21.910 46.612 -36.099 1.00 64.00 266 VAL A O 1
ATOM 1874 N N . PRO A 1 268 ? -23.434 45.050 -36.660 1.00 63.68 267 PRO A N 1
ATOM 1875 C CA . PRO A 1 268 ? -23.365 44.425 -35.329 1.00 61.93 267 PRO A CA 1
ATOM 1876 C C . PRO A 1 268 ? -21.974 44.069 -34.814 1.00 60.44 267 PRO A C 1
ATOM 1877 O O . PRO A 1 268 ? -21.583 44.561 -33.751 1.00 59.87 267 PRO A O 1
ATOM 1881 N N . LEU A 1 269 ? -21.214 43.237 -35.526 1.00 59.83 268 LEU A N 1
ATOM 1882 C CA . LEU A 1 269 ? -19.898 42.837 -35.035 1.00 58.39 268 LEU A CA 1
ATOM 1883 C C . LEU A 1 269 ? -18.762 43.615 -35.684 1.00 59.12 268 LEU A C 1
ATOM 1884 O O . LEU A 1 269 ? -17.906 44.164 -34.984 1.00 58.67 268 LEU A O 1
ATOM 1889 N N . PHE A 1 270 ? -18.730 43.670 -37.014 1.00 60.69 269 PHE A N 1
ATOM 1890 C CA . PHE A 1 270 ? -17.638 44.363 -37.680 1.00 60.97 269 PHE A CA 1
ATOM 1891 C C . PHE A 1 270 ? -17.733 45.875 -37.565 1.00 62.40 269 PHE A C 1
ATOM 1892 O O . PHE A 1 270 ? -16.821 46.566 -38.038 1.00 63.05 269 PHE A O 1
ATOM 1900 N N . GLY A 1 271 ? -18.759 46.404 -36.896 1.00 62.87 270 GLY A N 1
ATOM 1901 C CA . GLY A 1 271 ? -18.811 47.840 -36.686 1.00 64.15 270 GLY A CA 1
ATOM 1902 C C . GLY A 1 271 ? -17.743 48.314 -35.723 1.00 63.29 270 GLY A C 1
ATOM 1903 O O . GLY A 1 271 ? -16.992 49.247 -36.021 1.00 64.11 270 GLY A O 1
ATOM 1904 N N . GLU A 1 272 ? -17.589 47.607 -34.601 1.00 61.59 271 GLU A N 1
ATOM 1905 C CA . GLU A 1 272 ? -16.579 48.001 -33.627 1.00 60.69 271 GLU A CA 1
ATOM 1906 C C . GLU A 1 272 ? -15.180 47.746 -34.167 1.00 60.20 271 GLU A C 1
ATOM 1907 O O . GLU A 1 272 ? -14.277 48.573 -33.990 1.00 60.44 271 GLU A O 1
ATOM 1913 N N . ILE A 1 273 ? -15.004 46.647 -34.903 1.00 59.64 272 ILE A N 1
ATOM 1914 C CA . ILE A 1 273 ? -13.682 46.292 -35.405 1.00 59.10 272 ILE A CA 1
ATOM 1915 C C . ILE A 1 273 ? -13.240 47.276 -36.484 1.00 60.75 272 ILE A C 1
ATOM 1916 O O . ILE A 1 273 ? -12.129 47.818 -36.435 1.00 61.71 272 ILE A O 1
ATOM 1921 N N . PHE A 1 274 ? -14.110 47.543 -37.463 1.00 62.24 273 PHE A N 1
ATOM 1922 C CA . PHE A 1 274 ? -13.722 48.460 -38.530 1.00 63.88 273 PHE A CA 1
ATOM 1923 C C . PHE A 1 274 ? -13.628 49.901 -38.033 1.00 64.84 273 PHE A C 1
ATOM 1924 O O . PHE A 1 274 ? -12.767 50.659 -38.504 1.00 65.60 273 PHE A O 1
ATOM 1932 N N . GLY A 1 275 ? -14.471 50.295 -37.070 1.00 64.82 274 GLY A N 1
ATOM 1933 C CA . GLY A 1 275 ? -14.320 51.611 -36.475 1.00 65.57 274 GLY A CA 1
ATOM 1934 C C . GLY A 1 275 ? -12.996 51.758 -35.752 1.00 64.47 274 GLY A C 1
ATOM 1935 O O . GLY A 1 275 ? -12.358 52.811 -35.812 1.00 65.28 274 GLY A O 1
ATOM 1936 N N . ALA A 1 276 ? -12.574 50.706 -35.045 1.00 62.62 275 ALA A N 1
ATOM 1937 C CA . ALA A 1 276 ? -11.239 50.696 -34.460 1.00 61.71 275 ALA A CA 1
ATOM 1938 C C . ALA A 1 276 ? -10.166 50.825 -35.530 1.00 66.21 275 ALA A C 1
ATOM 1939 O O . ALA A 1 276 ? -9.180 51.550 -35.352 1.00 66.81 275 ALA A O 1
ATOM 1941 N N . PHE A 1 277 ? -10.345 50.125 -36.651 1.00 63.39 276 PHE A N 1
ATOM 1942 C CA . PHE A 1 277 ? -9.328 50.117 -37.693 1.00 66.96 276 PHE A CA 1
ATOM 1943 C C . PHE A 1 277 ? -9.214 51.442 -38.434 1.00 69.20 276 PHE A C 1
ATOM 1944 O O . PHE A 1 277 ? -8.150 51.727 -38.994 1.00 72.55 276 PHE A O 1
ATOM 1952 N N . LYS A 1 278 ? -10.268 52.258 -38.463 1.00 67.91 277 LYS A N 1
ATOM 1953 C CA . LYS A 1 278 ? -10.200 53.485 -39.252 1.00 69.03 277 LYS A CA 1
ATOM 1954 C C . LYS A 1 278 ? -9.848 54.729 -38.446 1.00 68.31 277 LYS A C 1
ATOM 1955 O O . LYS A 1 278 ? -9.293 55.677 -39.012 1.00 69.52 277 LYS A O 1
ATOM 1961 N N . VAL A 1 279 ? -10.144 54.761 -37.142 1.00 67.35 278 VAL A N 1
ATOM 1962 C CA . VAL A 1 279 ? -9.555 55.785 -36.279 1.00 68.56 278 VAL A CA 1
ATOM 1963 C C . VAL A 1 279 ? -8.107 55.480 -35.937 1.00 70.76 278 VAL A C 1
ATOM 1964 O O . VAL A 1 279 ? -7.489 56.219 -35.159 1.00 68.95 278 VAL A O 1
ATOM 1968 N N . MET A 1 280 ? -7.547 54.422 -36.503 1.00 71.01 279 MET A N 1
ATOM 1969 C CA . MET A 1 280 ? -6.243 53.929 -36.118 1.00 65.04 279 MET A CA 1
ATOM 1970 C C . MET A 1 280 ? -5.125 54.766 -36.735 1.00 65.91 279 MET A C 1
ATOM 1971 O O . MET A 1 280 ? -5.287 55.438 -37.767 1.00 70.46 279 MET A O 1
ATOM 1976 N N . LYS A 1 281 ? -3.962 54.636 -36.091 1.00 64.03 280 LYS A N 1
ATOM 1977 C CA . LYS A 1 281 ? -2.709 55.367 -36.213 1.00 63.84 280 LYS A CA 1
ATOM 1978 C C . LYS A 1 281 ? -1.684 54.505 -36.963 1.00 63.21 280 LYS A C 1
ATOM 1979 O O . LYS A 1 281 ? -1.913 53.321 -37.230 1.00 62.37 280 LYS A O 1
ATOM 1985 N N . ARG A 1 282 ? -0.517 55.091 -37.276 1.00 58.21 281 ARG A N 1
ATOM 1986 C CA . ARG A 1 282 ? 0.608 54.279 -37.753 1.00 55.61 281 ARG A CA 1
ATOM 1987 C C . ARG A 1 282 ? 1.119 53.325 -36.672 1.00 48.57 281 ARG A C 1
ATOM 1988 O O . ARG A 1 282 ? 1.265 52.115 -36.956 1.00 49.88 281 ARG A O 1
ATOM 1996 N N . PRO A 1 283 ? 1.413 53.777 -35.434 1.00 48.55 282 PRO A N 1
ATOM 1997 C CA . PRO A 1 283 ? 1.969 52.844 -34.433 1.00 50.75 282 PRO A CA 1
ATOM 1998 C C . PRO A 1 283 ? 1.088 51.642 -34.146 1.00 48.35 282 PRO A C 1
ATOM 1999 O O . PRO A 1 283 ? 1.614 50.547 -33.926 1.00 45.36 282 PRO A O 1
ATOM 2003 N N . MET A 1 284 ? -0.237 51.806 -34.138 1.00 50.34 283 MET A N 1
ATOM 2004 C CA . MET A 1 284 ? -1.109 50.680 -33.814 1.00 48.86 283 MET A CA 1
ATOM 2005 C C . MET A 1 284 ? -1.095 49.625 -34.915 1.00 50.65 283 MET A C 1
ATOM 2006 O O . MET A 1 284 ? -1.065 48.423 -34.623 1.00 48.48 283 MET A O 1
ATOM 2011 N N . TRP A 1 285 ? -1.131 50.052 -36.182 1.00 50.79 284 TRP A N 1
ATOM 2012 C CA . TRP A 1 285 ? -0.940 49.117 -37.291 1.00 52.46 284 TRP A CA 1
ATOM 2013 C C . TRP A 1 285 ? 0.371 48.351 -37.162 1.00 45.98 284 TRP A C 1
ATOM 2014 O O . TRP A 1 285 ? 0.403 47.118 -37.302 1.00 45.35 284 TRP A O 1
ATOM 2025 N N . MET A 1 286 ? 1.467 49.064 -36.892 1.00 44.04 285 MET A N 1
ATOM 2026 C CA . MET A 1 286 ? 2.753 48.377 -36.820 1.00 43.68 285 MET A CA 1
ATOM 2027 C C . MET A 1 286 ? 2.805 47.418 -35.633 1.00 45.98 285 MET A C 1
ATOM 2028 O O . MET A 1 286 ? 3.355 46.310 -35.738 1.00 48.36 285 MET A O 1
ATOM 2033 N N . LEU A 1 287 ? 2.207 47.812 -34.506 1.00 43.56 286 LEU A N 1
ATOM 2034 C CA . LEU A 1 287 ? 2.155 46.937 -33.341 1.00 39.20 286 LEU A CA 1
ATOM 2035 C C . LEU A 1 287 ? 1.344 45.680 -33.627 1.00 40.36 286 LEU A C 1
ATOM 2036 O O . LEU A 1 287 ? 1.749 44.575 -33.245 1.00 40.40 286 LEU A O 1
ATOM 2041 N N . LEU A 1 288 ? 0.190 45.825 -34.288 1.00 37.14 287 LEU A N 1
ATOM 2042 C CA . LEU A 1 288 ? -0.610 44.650 -34.627 1.00 38.89 287 LEU A CA 1
ATOM 2043 C C . LEU A 1 288 ? 0.138 43.706 -35.560 1.00 41.14 287 LEU A C 1
ATOM 2044 O O . LEU A 1 288 ? 0.058 42.485 -35.401 1.00 39.85 287 LEU A O 1
ATOM 2049 N N . ILE A 1 289 ? 0.856 44.242 -36.551 1.00 39.86 288 ILE A N 1
ATOM 2050 C CA . ILE A 1 289 ? 1.640 43.368 -37.431 1.00 42.22 288 ILE A CA 1
ATOM 2051 C C . ILE A 1 289 ? 2.702 42.608 -36.644 1.00 38.92 288 ILE A C 1
ATOM 2052 O O . ILE A 1 289 ? 2.858 41.383 -36.796 1.00 39.09 288 ILE A O 1
ATOM 2057 N N . VAL A 1 290 ? 3.444 43.313 -35.786 1.00 34.21 289 VAL A N 1
ATOM 2058 C CA . VAL A 1 290 ? 4.497 42.634 -35.036 1.00 39.16 289 VAL A CA 1
ATOM 2059 C C . VAL A 1 290 ? 3.901 41.571 -34.116 1.00 39.10 289 VAL A C 1
ATOM 2060 O O . VAL A 1 290 ? 4.437 40.462 -33.997 1.00 38.64 289 VAL A O 1
ATOM 2064 N N . THR A 1 291 ? 2.752 41.865 -33.498 1.00 38.60 290 THR A N 1
ATOM 2065 C CA . THR A 1 291 ? 2.136 40.904 -32.584 1.00 37.16 290 THR A CA 1
ATOM 2066 C C . THR A 1 291 ? 1.576 39.697 -33.331 1.00 33.05 290 THR A C 1
ATOM 2067 O O . THR A 1 291 ? 1.669 38.559 -32.848 1.00 37.56 290 THR A O 1
ATOM 2071 N N . ALA A 1 292 ? 0.977 39.926 -34.502 1.00 33.35 291 ALA A N 1
ATOM 2072 C CA . ALA A 1 292 ? 0.460 38.823 -35.303 1.00 40.11 291 ALA A CA 1
ATOM 2073 C C . ALA A 1 292 ? 1.582 37.878 -35.707 1.00 35.73 291 ALA A C 1
ATOM 2074 O O . ALA A 1 292 ? 1.445 36.652 -35.607 1.00 32.54 291 ALA A O 1
ATOM 2076 N N . LEU A 1 293 ? 2.710 38.431 -36.161 1.00 36.48 292 LEU A N 1
ATOM 2077 C CA . LEU A 1 293 ? 3.838 37.567 -36.497 1.00 41.85 292 LEU A CA 1
ATOM 2078 C C . LEU A 1 293 ? 4.409 36.880 -35.255 1.00 39.56 292 LEU A C 1
ATOM 2079 O O . LEU A 1 293 ? 4.833 35.716 -35.325 1.00 37.75 292 LEU A O 1
ATOM 2084 N N . ASN A 1 294 ? 4.380 37.558 -34.105 1.00 35.94 293 ASN A N 1
ATOM 2085 C CA . ASN A 1 294 ? 4.847 36.944 -32.865 1.00 36.19 293 ASN A CA 1
ATOM 2086 C C . ASN A 1 294 ? 4.035 35.698 -32.530 1.00 38.53 293 ASN A C 1
ATOM 2087 O O . ASN A 1 294 ? 4.590 34.643 -32.193 1.00 33.64 293 ASN A O 1
ATOM 2092 N N . TRP A 1 295 ? 2.712 35.795 -32.634 1.00 40.48 294 TRP A N 1
ATOM 2093 C CA . TRP A 1 295 ? 1.898 34.637 -32.283 1.00 35.64 294 TRP A CA 1
ATOM 2094 C C . TRP A 1 295 ? 1.886 33.578 -33.381 1.00 34.81 294 TRP A C 1
ATOM 2095 O O . TRP A 1 295 ? 1.717 32.390 -33.077 1.00 38.55 294 TRP A O 1
ATOM 2106 N N . ILE A 1 296 ? 2.093 33.966 -34.646 1.00 39.68 295 ILE A N 1
ATOM 2107 C CA . ILE A 1 296 ? 2.296 32.953 -35.681 1.00 39.28 295 ILE A CA 1
ATOM 2108 C C . ILE A 1 296 ? 3.573 32.175 -35.404 1.00 35.53 295 ILE A C 1
ATOM 2109 O O . ILE A 1 296 ? 3.694 31.005 -35.787 1.00 33.15 295 ILE A O 1
ATOM 2114 N N . ALA A 1 297 ? 4.543 32.801 -34.733 1.00 35.98 296 ALA A N 1
ATOM 2115 C CA . ALA A 1 297 ? 5.727 32.054 -34.325 1.00 32.76 296 ALA A CA 1
ATOM 2116 C C . ALA A 1 297 ? 5.444 31.171 -33.114 1.00 38.19 296 ALA A C 1
ATOM 2117 O O . ALA A 1 297 ? 5.905 30.026 -33.057 1.00 40.85 296 ALA A O 1
ATOM 2119 N N . TRP A 1 298 ? 4.693 31.683 -32.136 1.00 37.49 297 TRP A N 1
ATOM 2120 C CA . TRP A 1 298 ? 4.521 30.945 -30.884 1.00 34.85 297 TRP A CA 1
ATOM 2121 C C . TRP A 1 298 ? 3.602 29.733 -31.042 1.00 36.83 297 TRP A C 1
ATOM 2122 O O . TRP A 1 298 ? 3.917 28.646 -30.545 1.00 36.74 297 TRP A O 1
ATOM 2133 N N . PHE A 1 299 ? 2.462 29.888 -31.720 1.00 36.17 298 PHE A N 1
ATOM 2134 C CA . PHE A 1 299 ? 1.440 28.844 -31.656 1.00 39.50 298 PHE A CA 1
ATOM 2135 C C . PHE A 1 299 ? 1.835 27.470 -32.205 1.00 39.82 298 PHE A C 1
ATOM 2136 O O . PHE A 1 299 ? 1.294 26.480 -31.694 1.00 41.33 298 PHE A O 1
ATOM 2144 N N . PRO A 1 300 ? 2.713 27.327 -33.207 1.00 42.13 299 PRO A N 1
ATOM 2145 C CA . PRO A 1 300 ? 3.115 25.957 -33.587 1.00 35.95 299 PRO A CA 1
ATOM 2146 C C . PRO A 1 300 ? 3.658 25.151 -32.419 1.00 37.47 299 PRO A C 1
ATOM 2147 O O . PRO A 1 300 ? 3.189 24.031 -32.167 1.00 40.98 299 PRO A O 1
ATOM 2151 N N . PHE A 1 301 ? 4.628 25.699 -31.686 1.00 36.59 300 PHE A N 1
ATOM 2152 C CA . PHE A 1 301 ? 5.161 24.994 -30.526 1.00 39.04 300 PHE A CA 1
ATOM 2153 C C . PHE A 1 301 ? 4.095 24.825 -29.450 1.00 39.26 300 PHE A C 1
ATOM 2154 O O . PHE A 1 301 ? 3.851 23.713 -28.973 1.00 42.32 300 PHE A O 1
ATOM 2162 N N . LEU A 1 302 ? 3.433 25.919 -29.070 1.00 37.86 301 LEU A N 1
ATOM 2163 C CA . LEU A 1 302 ? 2.452 25.859 -27.992 1.00 38.76 301 LEU A CA 1
ATOM 2164 C C . LEU A 1 302 ? 1.311 24.890 -28.282 1.00 39.20 301 LEU A C 1
ATOM 2165 O O . LEU A 1 302 ? 0.650 24.434 -27.342 1.00 39.64 301 LEU A O 1
ATOM 2170 N N . LEU A 1 303 ? 1.067 24.556 -29.548 1.00 40.98 302 LEU A N 1
ATOM 2171 C CA . LEU A 1 303 ? 0.012 23.616 -29.903 1.00 41.90 302 LEU A CA 1
ATOM 2172 C C . LEU A 1 303 ? 0.509 22.190 -30.108 1.00 39.85 302 LEU A C 1
ATOM 2173 O O . LEU A 1 303 ? -0.211 21.245 -29.772 1.00 37.06 302 LEU A O 1
ATOM 2178 N N . PHE A 1 304 ? 1.716 21.993 -30.649 1.00 41.52 303 PHE A N 1
ATOM 2179 C CA . PHE A 1 304 ? 2.177 20.652 -30.991 1.00 39.52 303 PHE A CA 1
ATOM 2180 C C . PHE A 1 304 ? 3.374 20.189 -30.161 1.00 41.10 303 PHE A C 1
ATOM 2181 O O . PHE A 1 304 ? 4.019 19.201 -30.526 1.00 42.05 303 PHE A O 1
ATOM 2189 N N . ASP A 1 305 ? 3.679 20.856 -29.043 1.00 41.40 304 ASP A N 1
ATOM 2190 C CA . ASP A 1 305 ? 4.871 20.488 -28.283 1.00 39.38 304 ASP A CA 1
ATOM 2191 C C . ASP A 1 305 ? 4.719 19.131 -27.605 1.00 35.38 304 ASP A C 1
ATOM 2192 O O . ASP A 1 305 ? 5.657 18.325 -27.609 1.00 35.94 304 ASP A O 1
ATOM 2197 N N . THR A 1 306 ? 3.558 18.861 -27.004 1.00 37.26 305 THR A N 1
ATOM 2198 C CA . THR A 1 306 ? 3.378 17.577 -26.334 1.00 39.81 305 THR A CA 1
ATOM 2199 C C . THR A 1 306 ? 3.358 16.426 -27.330 1.00 39.76 305 THR A C 1
ATOM 2200 O O . THR A 1 306 ? 3.863 15.339 -27.028 1.00 41.65 305 THR A O 1
ATOM 2204 N N . ASP A 1 307 ? 2.821 16.652 -28.532 1.00 43.89 306 ASP A N 1
ATOM 2205 C CA . ASP A 1 307 ? 2.878 15.620 -29.563 1.00 41.61 306 ASP A CA 1
ATOM 2206 C C . ASP A 1 307 ? 4.303 15.421 -30.059 1.00 40.17 306 ASP A C 1
ATOM 2207 O O . ASP A 1 307 ? 4.725 14.285 -30.307 1.00 40.06 306 ASP A O 1
ATOM 2212 N N . TRP A 1 308 ? 5.056 16.513 -30.223 1.00 39.41 307 TRP A N 1
ATOM 2213 C CA . TRP A 1 308 ? 6.467 16.392 -30.573 1.00 38.84 307 TRP A CA 1
ATOM 2214 C C . TRP A 1 308 ? 7.210 15.556 -29.539 1.00 42.55 307 TRP A C 1
ATOM 2215 O O . TRP A 1 308 ? 7.992 14.665 -29.893 1.00 38.74 307 TRP A O 1
ATOM 2226 N N . MET A 1 309 ? 6.944 15.803 -28.255 1.00 39.05 308 MET A N 1
ATOM 2227 C CA . MET A 1 309 ? 7.603 15.048 -27.192 1.00 41.79 308 MET A CA 1
ATOM 2228 C C . MET A 1 309 ? 7.192 13.579 -27.201 1.00 40.92 308 MET A C 1
ATOM 2229 O O . MET A 1 309 ? 8.039 12.692 -27.048 1.00 40.39 308 MET A O 1
ATOM 2234 N N . GLY A 1 310 ? 5.899 13.300 -27.381 1.00 39.68 309 GLY A N 1
ATOM 2235 C CA . GLY A 1 310 ? 5.429 11.925 -27.367 1.00 40.87 309 GLY A CA 1
ATOM 2236 C C . GLY A 1 310 ? 5.788 11.131 -28.604 1.00 41.92 309 GLY A C 1
ATOM 2237 O O . GLY A 1 310 ? 5.780 9.896 -28.559 1.00 42.71 309 GLY A O 1
ATOM 2238 N N . ARG A 1 311 ? 6.106 11.810 -29.706 1.00 44.07 310 ARG A N 1
ATOM 2239 C CA . ARG A 1 311 ? 6.358 11.157 -30.986 1.00 42.99 310 ARG A CA 1
ATOM 2240 C C . ARG A 1 311 ? 7.831 11.246 -31.364 1.00 41.54 310 ARG A C 1
ATOM 2241 O O . ARG A 1 311 ? 8.541 10.238 -31.328 1.00 42.47 310 ARG A O 1
ATOM 2249 N N . GLU A 1 312 ? 8.310 12.435 -31.739 1.00 40.59 311 GLU A N 1
ATOM 2250 C CA . GLU A 1 312 ? 9.671 12.572 -32.246 1.00 40.66 311 GLU A CA 1
ATOM 2251 C C . GLU A 1 312 ? 10.705 12.203 -31.190 1.00 42.46 311 GLU A C 1
ATOM 2252 O O . GLU A 1 312 ? 11.740 11.604 -31.504 1.00 46.11 311 GLU A O 1
ATOM 2258 N N . VAL A 1 313 ? 10.443 12.551 -29.933 1.00 40.78 312 VAL A N 1
ATOM 2259 C CA . VAL A 1 313 ? 11.477 12.580 -28.909 1.00 41.02 312 VAL A CA 1
ATOM 2260 C C . VAL A 1 313 ? 11.497 11.291 -28.095 1.00 42.88 312 VAL A C 1
ATOM 2261 O O . VAL A 1 313 ? 12.566 10.761 -27.793 1.00 42.96 312 VAL A O 1
ATOM 2265 N N . PHE A 1 314 ? 10.316 10.785 -27.732 1.00 42.36 313 PHE A N 1
ATOM 2266 C CA . PHE A 1 314 ? 10.176 9.552 -26.967 1.00 43.55 313 PHE A CA 1
ATOM 2267 C C . PHE A 1 314 ? 9.983 8.324 -27.846 1.00 44.59 313 PHE A C 1
ATOM 2268 O O . PHE A 1 314 ? 10.292 7.209 -27.407 1.00 46.33 313 PHE A O 1
ATOM 2276 N N . GLY A 1 315 ? 9.473 8.500 -29.060 1.00 45.65 314 GLY A N 1
ATOM 2277 C CA . GLY A 1 315 ? 9.018 7.402 -29.888 1.00 45.23 314 GLY A CA 1
ATOM 2278 C C . GLY A 1 315 ? 7.584 7.004 -29.574 1.00 45.58 314 GLY A C 1
ATOM 2279 O O . GLY A 1 315 ? 7.021 7.352 -28.537 1.00 45.26 314 GLY A O 1
ATOM 2280 N N . GLY A 1 316 ? 6.986 6.255 -30.495 1.00 46.37 315 GLY A N 1
ATOM 2281 C CA . GLY A 1 316 ? 5.644 5.752 -30.293 1.00 51.75 315 GLY A CA 1
ATOM 2282 C C . GLY A 1 316 ? 4.565 6.664 -30.856 1.00 46.32 315 GLY A C 1
ATOM 2283 O O . GLY A 1 316 ? 4.782 7.840 -31.144 1.00 44.88 315 GLY A O 1
ATOM 2284 N N . ASP A 1 317 ? 3.378 6.080 -31.023 1.00 48.41 316 ASP A N 1
ATOM 2285 C CA . ASP A 1 317 ? 2.201 6.734 -31.581 1.00 52.05 316 ASP A CA 1
ATOM 2286 C C . ASP A 1 317 ? 0.994 6.373 -30.713 1.00 52.61 316 ASP A C 1
ATOM 2287 O O . ASP A 1 317 ? 0.994 5.336 -30.046 1.00 54.97 316 ASP A O 1
ATOM 2292 N N . SER A 1 318 ? -0.035 7.233 -30.704 1.00 52.17 317 SER A N 1
ATOM 2293 C CA . SER A 1 318 ? -1.270 6.896 -29.987 1.00 56.68 317 SER A CA 1
ATOM 2294 C C . SER A 1 318 ? -1.919 5.643 -30.558 1.00 61.27 317 SER A C 1
ATOM 2295 O O . SER A 1 318 ? -2.721 4.984 -29.880 1.00 64.79 317 SER A O 1
ATOM 2298 N N . ASP A 1 319 ? -1.612 5.336 -31.810 1.00 60.71 318 ASP A N 1
ATOM 2299 C CA . ASP A 1 319 ? -2.002 4.127 -32.511 1.00 62.77 318 ASP A CA 1
ATOM 2300 C C . ASP A 1 319 ? -0.795 3.204 -32.614 1.00 59.64 318 ASP A C 1
ATOM 2301 O O . ASP A 1 319 ? 0.350 3.624 -32.419 1.00 63.53 318 ASP A O 1
ATOM 2306 N N . GLY A 1 320 ? -1.049 1.932 -32.894 1.00 61.44 319 GLY A N 1
ATOM 2307 C CA . GLY A 1 320 ? 0.022 0.946 -32.870 1.00 61.58 319 GLY A CA 1
ATOM 2308 C C . GLY A 1 320 ? 0.038 0.119 -31.594 1.00 57.67 319 GLY A C 1
ATOM 2309 O O . GLY A 1 320 ? -0.877 0.166 -30.766 1.00 56.91 319 GLY A O 1
ATOM 2310 N N . ASN A 1 321 ? 1.132 -0.635 -31.433 1.00 62.42 320 ASN A N 1
ATOM 2311 C CA . ASN A 1 321 ? 1.281 -1.610 -30.349 1.00 57.44 320 ASN A CA 1
ATOM 2312 C C . ASN A 1 321 ? 1.259 -0.920 -28.973 1.00 57.43 320 ASN A C 1
ATOM 2313 O O . ASN A 1 321 ? 1.351 0.304 -28.860 1.00 55.00 320 ASN A O 1
ATOM 2318 N N . GLU A 1 322 ? 1.112 -1.736 -27.919 1.00 57.77 321 GLU A N 1
ATOM 2319 C CA . GLU A 1 322 ? 0.844 -1.201 -26.586 1.00 57.20 321 GLU A CA 1
ATOM 2320 C C . GLU A 1 322 ? 2.046 -0.444 -26.019 1.00 55.81 321 GLU A C 1
ATOM 2321 O O . GLU A 1 322 ? 1.855 0.528 -25.270 1.00 59.94 321 GLU A O 1
ATOM 2327 N N . ARG A 1 323 ? 3.276 -0.828 -26.414 1.00 57.84 322 ARG A N 1
ATOM 2328 C CA . ARG A 1 323 ? 4.440 -0.122 -25.920 1.00 54.85 322 ARG A CA 1
ATOM 2329 C C . ARG A 1 323 ? 4.494 1.271 -26.494 1.00 55.01 322 ARG A C 1
ATOM 2330 O O . ARG A 1 323 ? 4.866 2.213 -25.794 1.00 57.26 322 ARG A O 1
ATOM 2338 N N . SER A 1 324 ? 4.154 1.410 -27.773 1.00 58.52 323 SER A N 1
ATOM 2339 C CA . SER A 1 324 ? 4.239 2.717 -28.425 1.00 55.72 323 SER A CA 1
ATOM 2340 C C . SER A 1 324 ? 3.195 3.683 -27.854 1.00 51.13 323 SER A C 1
ATOM 2341 O O . SER A 1 324 ? 3.462 4.883 -27.665 1.00 48.36 323 SER A O 1
ATOM 2344 N N . LYS A 1 325 ? 2.014 3.168 -27.524 1.00 51.50 324 LYS A N 1
ATOM 2345 C CA . LYS A 1 325 ? 1.024 3.993 -26.840 1.00 54.12 324 LYS A CA 1
ATOM 2346 C C . LYS A 1 325 ? 1.513 4.383 -25.447 1.00 52.99 324 LYS A C 1
ATOM 2347 O O . LYS A 1 325 ? 1.350 5.538 -25.018 1.00 49.87 324 LYS A O 1
ATOM 2353 N N . LYS A 1 326 ? 2.154 3.443 -24.742 1.00 53.03 325 LYS A N 1
ATOM 2354 C CA . LYS A 1 326 ? 2.716 3.761 -23.433 1.00 53.46 325 LYS A CA 1
ATOM 2355 C C . LYS A 1 326 ? 3.785 4.845 -23.539 1.00 52.74 325 LYS A C 1
ATOM 2356 O O . LYS A 1 326 ? 3.809 5.789 -22.738 1.00 49.23 325 LYS A O 1
ATOM 2362 N N . LEU A 1 327 ? 4.664 4.732 -24.537 1.00 50.63 326 LEU A N 1
ATOM 2363 C CA . LEU A 1 327 ? 5.730 5.710 -24.735 1.00 52.70 326 LEU A CA 1
ATOM 2364 C C . LEU A 1 327 ? 5.178 7.075 -25.130 1.00 46.73 326 LEU A C 1
ATOM 2365 O O . LEU A 1 327 ? 5.728 8.106 -24.726 1.00 51.00 326 LEU A O 1
ATOM 2370 N N . TYR A 1 328 ? 4.088 7.104 -25.899 1.00 46.32 327 TYR A N 1
ATOM 2371 C CA . TYR A 1 328 ? 3.453 8.376 -26.225 1.00 47.59 327 TYR A CA 1
ATOM 2372 C C . TYR A 1 328 ? 2.914 9.047 -24.967 1.00 45.59 327 TYR A C 1
ATOM 2373 O O . TYR A 1 328 ? 3.114 10.252 -24.754 1.00 42.77 327 TYR A O 1
ATOM 2382 N N . SER A 1 329 ? 2.226 8.276 -24.116 1.00 45.91 328 SER A N 1
ATOM 2383 C CA . SER A 1 329 ? 1.742 8.834 -22.853 1.00 44.85 328 SER A CA 1
ATOM 2384 C C . SER A 1 329 ? 2.895 9.365 -22.003 1.00 44.14 328 SER A C 1
ATOM 2385 O O . SER A 1 329 ? 2.798 10.449 -21.405 1.00 45.92 328 SER A O 1
ATOM 2388 N N . LEU A 1 330 ? 3.999 8.614 -21.944 1.00 44.90 329 LEU A N 1
ATOM 2389 C CA . LEU A 1 330 ? 5.155 9.050 -21.165 1.00 44.62 329 LEU A CA 1
ATOM 2390 C C . LEU A 1 330 ? 5.725 10.358 -21.705 1.00 43.17 329 LEU A C 1
ATOM 2391 O O . LEU A 1 330 ? 6.071 11.266 -20.932 1.00 42.51 329 LEU A O 1
ATOM 2396 N N . GLY A 1 331 ? 5.828 10.473 -23.032 1.00 42.77 330 GLY A N 1
ATOM 2397 C CA . GLY A 1 331 ? 6.320 11.707 -23.622 1.00 41.52 330 GLY A CA 1
ATOM 2398 C C . GLY A 1 331 ? 5.430 12.896 -23.316 1.00 40.43 330 GLY A C 1
ATOM 2399 O O . GLY A 1 331 ? 5.919 13.998 -23.051 1.00 39.56 330 GLY A O 1
ATOM 2400 N N . VAL A 1 332 ? 4.111 12.688 -23.334 1.00 42.38 331 VAL A N 1
ATOM 2401 C CA . VAL A 1 332 ? 3.197 13.787 -23.020 1.00 42.03 331 VAL A CA 1
ATOM 2402 C C . VAL A 1 332 ? 3.359 14.232 -21.567 1.00 41.96 331 VAL A C 1
ATOM 2403 O O . VAL A 1 332 ? 3.344 15.436 -21.264 1.00 42.80 331 VAL A O 1
ATOM 2407 N N . GLN A 1 333 ? 3.504 13.275 -20.644 1.00 40.55 332 GLN A N 1
ATOM 2408 C CA . GLN A 1 333 ? 3.754 13.632 -19.245 1.00 40.58 332 GLN A CA 1
ATOM 2409 C C . GLN A 1 333 ? 5.029 14.464 -19.100 1.00 40.56 332 GLN A C 1
ATOM 2410 O O . GLN A 1 333 ? 5.047 15.506 -18.418 1.00 49.99 332 GLN A O 1
ATOM 2416 N N . SER A 1 334 ? 6.112 14.015 -19.740 1.00 40.34 333 SER A N 1
ATOM 2417 C CA . SER A 1 334 ? 7.361 14.769 -19.669 1.00 39.95 333 SER A CA 1
ATOM 2418 C C . SER A 1 334 ? 7.208 16.162 -20.282 1.00 41.33 333 SER A C 1
ATOM 2419 O O . SER A 1 334 ? 7.835 17.124 -19.816 1.00 38.20 333 SER A O 1
ATOM 2422 N N . GLY A 1 335 ? 6.361 16.299 -21.305 1.00 38.12 334 GLY A N 1
ATOM 2423 C CA . GLY A 1 335 ? 6.092 17.620 -21.854 1.00 40.84 334 GLY A CA 1
ATOM 2424 C C . GLY A 1 335 ? 5.354 18.521 -20.879 1.00 41.03 334 GLY A C 1
ATOM 2425 O O . GLY A 1 335 ? 5.586 19.736 -20.837 1.00 38.78 334 GLY A O 1
ATOM 2426 N N . ALA A 1 336 ? 4.437 17.946 -20.098 1.00 39.89 335 ALA A N 1
ATOM 2427 C CA . ALA A 1 336 ? 3.768 18.739 -19.067 1.00 41.05 335 ALA A CA 1
ATOM 2428 C C . ALA A 1 336 ? 4.772 19.246 -18.036 1.00 41.90 335 ALA A C 1
ATOM 2429 O O . ALA A 1 336 ? 4.682 20.392 -17.567 1.00 38.10 335 ALA A O 1
ATOM 2431 N N . MET A 1 337 ? 5.759 18.415 -17.693 1.00 37.43 336 MET A N 1
ATOM 2432 C CA . MET A 1 337 ? 6.804 18.889 -16.781 1.00 37.65 336 MET A CA 1
ATOM 2433 C C . MET A 1 337 ? 7.648 19.994 -17.420 1.00 36.95 336 MET A C 1
ATOM 2434 O O . MET A 1 337 ? 8.058 20.954 -16.743 1.00 36.73 336 MET A O 1
ATOM 2439 N N . GLY A 1 338 ? 7.917 19.876 -18.723 1.00 36.69 337 GLY A N 1
ATOM 2440 C CA . GLY A 1 338 ? 8.582 20.963 -19.427 1.00 36.06 337 GLY A CA 1
ATOM 2441 C C . GLY A 1 338 ? 7.818 22.272 -19.334 1.00 37.81 337 GLY A C 1
ATOM 2442 O O . GLY A 1 338 ? 8.405 23.334 -19.101 1.00 36.72 337 GLY A O 1
ATOM 2443 N N . LEU A 1 339 ? 6.495 22.213 -19.507 1.00 34.71 338 LEU A N 1
ATOM 2444 C CA . LEU A 1 339 ? 5.684 23.424 -19.386 1.00 33.91 338 LEU A CA 1
ATOM 2445 C C . LEU A 1 339 ? 5.705 23.980 -17.964 1.00 37.79 338 LEU A C 1
ATOM 2446 O O . LEU A 1 339 ? 5.644 25.203 -17.773 1.00 37.42 338 LEU A O 1
ATOM 2451 N N . MET A 1 340 ? 5.785 23.104 -16.959 1.00 38.53 339 MET A N 1
ATOM 2452 C CA . MET A 1 340 ? 5.944 23.572 -15.581 1.00 36.91 339 MET A CA 1
ATOM 2453 C C . MET A 1 340 ? 7.214 24.407 -15.428 1.00 37.58 339 MET A C 1
ATOM 2454 O O . MET A 1 340 ? 7.183 25.532 -14.896 1.00 35.71 339 MET A O 1
ATOM 2459 N N . PHE A 1 341 ? 8.351 23.851 -15.865 1.00 37.02 340 PHE A N 1
ATOM 2460 C CA . PHE A 1 341 ? 9.599 24.617 -15.847 1.00 36.84 340 PHE A CA 1
ATOM 2461 C C . PHE A 1 341 ? 9.447 25.939 -16.586 1.00 36.59 340 PHE A C 1
ATOM 2462 O O . PHE A 1 341 ? 9.961 26.981 -16.146 1.00 38.21 340 PHE A O 1
ATOM 2470 N N . ASN A 1 342 ? 8.756 25.902 -17.726 1.00 34.25 341 ASN A N 1
ATOM 2471 C CA . ASN A 1 342 ? 8.572 27.101 -18.532 1.00 37.72 341 ASN A CA 1
ATOM 2472 C C . ASN A 1 342 ? 7.843 28.182 -17.747 1.00 33.20 341 ASN A C 1
ATOM 2473 O O . ASN A 1 342 ? 8.227 29.356 -17.783 1.00 35.30 341 ASN A O 1
ATOM 2478 N N . SER A 1 343 ? 6.781 27.804 -17.032 1.00 34.49 342 SER A N 1
ATOM 2479 C CA . SER A 1 343 ? 6.029 28.793 -16.262 1.00 38.19 342 SER A CA 1
ATOM 2480 C C . SER A 1 343 ? 6.852 29.352 -15.106 1.00 35.64 342 SER A C 1
ATOM 2481 O O . SER A 1 343 ? 6.736 30.540 -14.776 1.00 33.55 342 SER A O 1
ATOM 2484 N N . ILE A 1 344 ? 7.683 28.520 -14.471 1.00 33.95 343 ILE A N 1
ATOM 2485 C CA . ILE A 1 344 ? 8.547 29.044 -13.409 1.00 34.61 343 ILE A CA 1
ATOM 2486 C C . ILE A 1 344 ? 9.498 30.104 -13.969 1.00 34.60 343 ILE A C 1
ATOM 2487 O O . ILE A 1 344 ? 9.655 31.200 -13.400 1.00 34.67 343 ILE A O 1
ATOM 2492 N N . VAL A 1 345 ? 10.137 29.796 -15.102 1.00 35.50 344 VAL A N 1
ATOM 2493 C CA . VAL A 1 345 ? 11.050 30.757 -15.724 1.00 42.14 344 VAL A CA 1
ATOM 2494 C C . VAL A 1 345 ? 10.298 32.018 -16.148 1.00 35.99 344 VAL A C 1
ATOM 2495 O O . VAL A 1 345 ? 10.809 33.142 -16.027 1.00 34.10 344 VAL A O 1
ATOM 2499 N N . LEU A 1 346 ? 9.070 31.848 -16.646 1.00 33.09 345 LEU A N 1
ATOM 2500 C CA . LEU A 1 346 ? 8.222 32.977 -17.017 1.00 35.32 345 LEU A CA 1
ATOM 2501 C C . LEU A 1 346 ? 7.997 33.905 -15.831 1.00 37.64 345 LEU A C 1
ATOM 2502 O O . LEU A 1 346 ? 8.159 35.131 -15.938 1.00 34.11 345 LEU A O 1
ATOM 2507 N N . GLY A 1 347 ? 7.599 33.330 -14.695 1.00 36.18 346 GLY A N 1
ATOM 2508 C CA . GLY A 1 347 ? 7.372 34.131 -13.505 1.00 36.50 346 GLY A CA 1
ATOM 2509 C C . GLY A 1 347 ? 8.609 34.890 -13.076 1.00 37.01 346 GLY A C 1
ATOM 2510 O O . GLY A 1 347 ? 8.531 36.062 -12.701 1.00 37.27 346 GLY A O 1
ATOM 2511 N N . PHE A 1 348 ? 9.770 34.233 -13.122 1.00 38.25 347 PHE A N 1
ATOM 2512 C CA . PHE A 1 348 ? 10.982 34.923 -12.686 1.00 39.79 347 PHE A CA 1
ATOM 2513 C C . PHE A 1 348 ? 11.397 36.039 -13.648 1.00 39.53 347 PHE A C 1
ATOM 2514 O O . PHE A 1 348 ? 11.922 37.066 -13.203 1.00 35.80 347 PHE A O 1
ATOM 2522 N N . MET A 1 349 ? 11.170 35.873 -14.957 1.00 39.59 348 MET A N 1
ATOM 2523 C CA . MET A 1 349 ? 11.541 36.925 -15.908 1.00 42.31 348 MET A CA 1
ATOM 2524 C C . MET A 1 349 ? 10.575 38.111 -15.863 1.00 43.09 348 MET A C 1
ATOM 2525 O O . MET A 1 349 ? 10.974 39.261 -16.148 1.00 45.09 348 MET A O 1
ATOM 2530 N N . SER A 1 350 ? 9.306 37.848 -15.532 1.00 40.42 349 SER A N 1
ATOM 2531 C CA . SER A 1 350 ? 8.315 38.917 -15.479 1.00 40.41 349 SER A CA 1
ATOM 2532 C C . SER A 1 350 ? 8.698 40.000 -14.477 1.00 41.03 349 SER A C 1
ATOM 2533 O O . SER A 1 350 ? 8.361 41.173 -14.674 1.00 45.26 349 SER A O 1
ATOM 2536 N N . LEU A 1 351 ? 9.403 39.633 -13.405 1.00 42.31 350 LEU A N 1
ATOM 2537 C CA . LEU A 1 351 ? 9.778 40.602 -12.382 1.00 42.92 350 LEU A CA 1
ATOM 2538 C C . LEU A 1 351 ? 10.911 41.524 -12.815 1.00 41.20 350 LEU A C 1
ATOM 2539 O O . LEU A 1 351 ? 11.159 42.525 -12.135 1.00 42.00 350 LEU A O 1
ATOM 2544 N N . GLY A 1 352 ? 11.598 41.220 -13.913 1.00 37.04 351 GLY A N 1
ATOM 2545 C CA . GLY A 1 352 ? 12.704 42.049 -14.352 1.00 40.83 351 GLY A CA 1
ATOM 2546 C C . GLY A 1 352 ? 12.501 42.643 -15.729 1.00 45.73 351 GLY A C 1
ATOM 2547 O O . GLY A 1 352 ? 13.392 43.330 -16.252 1.00 47.67 351 GLY A O 1
ATOM 2548 N N . VAL A 1 353 ? 11.347 42.336 -16.339 1.00 48.86 352 VAL A N 1
ATOM 2549 C CA . VAL A 1 353 ? 11.049 42.845 -17.684 1.00 47.90 352 VAL A CA 1
ATOM 2550 C C . VAL A 1 353 ? 11.334 44.346 -17.780 1.00 45.04 352 VAL A C 1
ATOM 2551 O O . VAL A 1 353 ? 12.105 44.793 -18.636 1.00 44.05 352 VAL A O 1
ATOM 2555 N N . GLU A 1 354 ? 10.692 45.150 -16.922 1.00 52.35 353 GLU A N 1
ATOM 2556 C CA . GLU A 1 354 ? 10.774 46.606 -17.073 1.00 42.59 353 GLU A CA 1
ATOM 2557 C C . GLU A 1 354 ? 12.175 47.146 -16.831 1.00 40.08 353 GLU A C 1
ATOM 2558 O O . GLU A 1 354 ? 12.645 48.006 -17.584 1.00 43.26 353 GLU A O 1
ATOM 2564 N N . TRP A 1 355 ? 12.870 46.660 -15.809 1.00 44.52 354 TRP A N 1
ATOM 2565 C CA . TRP A 1 355 ? 14.200 47.199 -15.557 1.00 46.40 354 TRP A CA 1
ATOM 2566 C C . TRP A 1 355 ? 15.158 46.839 -16.690 1.00 50.50 354 TRP A C 1
ATOM 2567 O O . TRP A 1 355 ? 15.919 47.698 -17.167 1.00 50.65 354 TRP A O 1
ATOM 2578 N N . ILE A 1 356 ? 15.111 45.586 -17.159 1.00 46.65 355 ILE A N 1
ATOM 2579 C CA . ILE A 1 356 ? 15.968 45.180 -18.270 1.00 46.00 355 ILE A CA 1
ATOM 2580 C C . ILE A 1 356 ? 15.656 45.994 -19.520 1.00 51.17 355 ILE A C 1
ATOM 2581 O O . ILE A 1 356 ? 16.566 46.473 -20.207 1.00 53.22 355 ILE A O 1
ATOM 2586 N N . GLY A 1 357 ? 14.370 46.175 -19.831 1.00 46.71 356 GLY A N 1
ATOM 2587 C CA . GLY A 1 357 ? 14.006 46.985 -20.983 1.00 48.06 356 GLY A CA 1
ATOM 2588 C C . GLY A 1 357 ? 14.490 48.418 -20.872 1.00 48.62 356 GLY A C 1
ATOM 2589 O O . GLY A 1 357 ? 14.974 48.999 -21.847 1.00 46.90 356 GLY A O 1
ATOM 2590 N N . ARG A 1 358 ? 14.356 49.011 -19.683 1.00 49.67 357 ARG A N 1
ATOM 2591 C CA . ARG A 1 358 ? 14.794 50.387 -19.480 1.00 49.96 357 ARG A CA 1
ATOM 2592 C C . ARG A 1 358 ? 16.290 50.535 -19.715 1.00 53.54 357 ARG A C 1
ATOM 2593 O O . ARG A 1 358 ? 16.725 51.381 -20.505 1.00 50.18 357 ARG A O 1
ATOM 2601 N N . LYS A 1 359 ? 17.098 49.721 -19.030 1.00 56.59 358 LYS A N 1
ATOM 2602 C CA . LYS A 1 359 ? 18.546 49.826 -19.202 1.00 56.01 358 LYS A CA 1
ATOM 2603 C C . LYS A 1 359 ? 19.002 49.516 -20.626 1.00 52.36 358 LYS A C 1
ATOM 2604 O O . LYS A 1 359 ? 20.067 49.991 -21.036 1.00 52.47 358 LYS A O 1
ATOM 2610 N N . LEU A 1 360 ? 18.236 48.732 -21.387 1.00 53.82 359 LEU A N 1
ATOM 2611 C CA . LEU A 1 360 ? 18.589 48.483 -22.780 1.00 51.24 359 LEU A CA 1
ATOM 2612 C C . LEU A 1 360 ? 18.172 49.614 -23.712 1.00 50.21 359 LEU A C 1
ATOM 2613 O O . LEU A 1 360 ? 18.515 49.572 -24.898 1.00 51.23 359 LEU A O 1
ATOM 2618 N N . GLY A 1 361 ? 17.448 50.612 -23.213 1.00 52.52 360 GLY A N 1
ATOM 2619 C CA . GLY A 1 361 ? 17.057 51.744 -24.029 1.00 47.75 360 GLY A CA 1
ATOM 2620 C C . GLY A 1 361 ? 15.689 51.657 -24.664 1.00 48.06 360 GLY A C 1
ATOM 2621 O O . GLY A 1 361 ? 15.427 52.386 -25.628 1.00 50.02 360 GLY A O 1
ATOM 2622 N N . GLY A 1 362 ? 14.814 50.805 -24.166 1.00 47.08 361 GLY A N 1
ATOM 2623 C CA . GLY A 1 362 ? 13.463 50.704 -24.685 1.00 44.72 361 GLY A CA 1
ATOM 2624 C C . GLY A 1 362 ? 12.932 49.286 -24.593 1.00 46.48 361 GLY A C 1
ATOM 2625 O O . GLY A 1 362 ? 13.662 48.301 -24.672 1.00 47.90 361 GLY A O 1
ATOM 2626 N N . ALA A 1 363 ? 11.613 49.180 -24.417 1.00 47.70 362 ALA A N 1
ATOM 2627 C CA . ALA A 1 363 ? 10.982 47.870 -24.287 1.00 45.46 362 ALA A CA 1
ATOM 2628 C C . ALA A 1 363 ? 11.023 47.096 -25.601 1.00 46.43 362 ALA A C 1
ATOM 2629 O O . ALA A 1 363 ? 11.235 45.875 -25.605 1.00 45.97 362 ALA A O 1
ATOM 2631 N N . LYS A 1 364 ? 10.819 47.785 -26.727 1.00 45.34 363 LYS A N 1
ATOM 2632 C CA . LYS A 1 364 ? 10.842 47.103 -28.017 1.00 45.07 363 LYS A CA 1
ATOM 2633 C C . LYS A 1 364 ? 12.229 46.565 -28.344 1.00 44.52 363 LYS A C 1
ATOM 2634 O O . LYS A 1 364 ? 12.349 45.581 -29.083 1.00 45.00 363 LYS A O 1
ATOM 2640 N N . ARG A 1 365 ? 13.281 47.175 -27.792 1.00 45.24 364 ARG A N 1
ATOM 2641 C CA . ARG A 1 365 ? 14.620 46.613 -27.937 1.00 44.20 364 ARG A CA 1
ATOM 2642 C C . ARG A 1 365 ? 14.693 45.224 -27.313 1.00 52.99 364 ARG A C 1
ATOM 2643 O O . ARG A 1 365 ? 15.175 44.270 -27.937 1.00 52.44 364 ARG A O 1
ATOM 2651 N N . LEU A 1 366 ? 14.203 45.092 -26.077 1.00 49.49 365 LEU A N 1
ATOM 2652 C CA . LEU A 1 366 ? 14.192 43.790 -25.419 1.00 45.10 365 LEU A CA 1
ATOM 2653 C C . LEU A 1 366 ? 13.295 42.809 -26.164 1.00 45.49 365 LEU A C 1
ATOM 2654 O O . LEU A 1 366 ? 13.610 41.616 -26.259 1.00 44.59 365 LEU A O 1
ATOM 2659 N N . TRP A 1 367 ? 12.166 43.294 -26.688 1.00 43.28 366 TRP A N 1
ATOM 2660 C CA . TRP A 1 367 ? 11.298 42.448 -27.506 1.00 45.31 366 TRP A CA 1
ATOM 2661 C C . TRP A 1 367 ? 12.065 41.860 -28.687 1.00 44.81 366 TRP A C 1
ATOM 2662 O O . TRP A 1 367 ? 12.078 40.636 -28.897 1.00 43.69 366 TRP A O 1
ATOM 2673 N N . GLY A 1 368 ? 12.705 42.730 -29.472 1.00 43.88 367 GLY A N 1
ATOM 2674 C CA . GLY A 1 368 ? 13.490 42.269 -30.604 1.00 49.96 367 GLY A CA 1
ATOM 2675 C C . GLY A 1 368 ? 14.576 41.293 -30.202 1.00 44.59 367 GLY A C 1
ATOM 2676 O O . GLY A 1 368 ? 14.824 40.305 -30.897 1.00 47.94 367 GLY A O 1
ATOM 2677 N N . ILE A 1 369 ? 15.239 41.552 -29.072 1.00 44.21 368 ILE A N 1
ATOM 2678 C CA . ILE A 1 369 ? 16.346 40.690 -28.667 1.00 46.63 368 ILE A CA 1
ATOM 2679 C C . ILE A 1 369 ? 15.839 39.304 -28.275 1.00 44.10 368 ILE A C 1
ATOM 2680 O O . ILE A 1 369 ? 16.423 38.285 -28.666 1.00 42.10 368 ILE A O 1
ATOM 2685 N N . VAL A 1 370 ? 14.749 39.234 -27.504 1.00 41.37 369 VAL A N 1
ATOM 2686 C CA . VAL A 1 370 ? 14.258 37.928 -27.069 1.00 42.82 369 VAL A CA 1
ATOM 2687 C C . VAL A 1 370 ? 13.601 37.153 -28.206 1.00 46.21 369 VAL A C 1
ATOM 2688 O O . VAL A 1 370 ? 13.511 35.916 -28.140 1.00 46.06 369 VAL A O 1
ATOM 2692 N N . ASN A 1 371 ? 13.141 37.838 -29.257 1.00 42.46 370 ASN A N 1
ATOM 2693 C CA . ASN A 1 371 ? 12.567 37.100 -30.378 1.00 40.94 370 ASN A CA 1
ATOM 2694 C C . ASN A 1 371 ? 13.613 36.242 -31.086 1.00 44.41 370 ASN A C 1
ATOM 2695 O O . ASN A 1 371 ? 13.290 35.160 -31.593 1.00 41.46 370 ASN A O 1
ATOM 2700 N N . PHE A 1 372 ? 14.875 36.675 -31.095 1.00 46.99 371 PHE A N 1
ATOM 2701 C CA . PHE A 1 372 ? 15.919 35.837 -31.675 1.00 46.25 371 PHE A CA 1
ATOM 2702 C C . PHE A 1 372 ? 16.247 34.649 -30.777 1.00 49.44 371 PHE A C 1
ATOM 2703 O O . PHE A 1 372 ? 16.609 33.575 -31.278 1.00 41.51 371 PHE A O 1
ATOM 2711 N N . ILE A 1 373 ? 16.112 34.813 -29.458 1.00 46.10 372 ILE A N 1
ATOM 2712 C CA . ILE A 1 373 ? 16.194 33.665 -28.559 1.00 42.81 372 ILE A CA 1
ATOM 2713 C C . ILE A 1 373 ? 15.105 32.658 -28.900 1.00 41.21 372 ILE A C 1
ATOM 2714 O O . ILE A 1 373 ? 15.347 31.446 -28.941 1.00 43.11 372 ILE A O 1
ATOM 2719 N N . LEU A 1 374 ? 13.888 33.148 -29.144 1.00 41.90 373 LEU A N 1
ATOM 2720 C CA . LEU A 1 374 ? 12.801 32.256 -29.547 1.00 39.91 373 LEU A CA 1
ATOM 2721 C C . LEU A 1 374 ? 13.131 31.539 -30.853 1.00 39.88 373 LEU A C 1
ATOM 2722 O O . LEU A 1 374 ? 12.861 30.340 -31.000 1.00 37.98 373 LEU A O 1
ATOM 2727 N N . ALA A 1 375 ? 13.715 32.260 -31.813 1.00 42.29 374 ALA A N 1
ATOM 2728 C CA . ALA A 1 375 ? 14.076 31.646 -33.090 1.00 42.80 374 ALA A CA 1
ATOM 2729 C C . ALA A 1 375 ? 15.098 30.528 -32.898 1.00 41.87 374 ALA A C 1
ATOM 2730 O O . ALA A 1 375 ? 14.935 29.417 -33.423 1.00 39.91 374 ALA A O 1
ATOM 2732 N N . ALA A 1 376 ? 16.158 30.801 -32.134 1.00 42.12 375 ALA A N 1
ATOM 2733 C CA . ALA A 1 376 ? 17.177 29.782 -31.894 1.00 41.73 375 ALA A CA 1
ATOM 2734 C C . ALA A 1 376 ? 16.605 28.591 -31.129 1.00 39.84 375 ALA A C 1
ATOM 2735 O O . ALA A 1 376 ? 16.971 27.436 -31.391 1.00 41.82 375 ALA A O 1
ATOM 2737 N N . GLY A 1 377 ? 15.707 28.851 -30.177 1.00 41.03 376 GLY A N 1
ATOM 2738 C CA . GLY A 1 377 ? 15.096 27.760 -29.438 1.00 41.48 376 GLY A CA 1
ATOM 2739 C C . GLY A 1 377 ? 14.222 26.884 -30.314 1.00 42.99 376 GLY A C 1
ATOM 2740 O O . GLY A 1 377 ? 14.217 25.658 -30.174 1.00 43.68 376 GLY A O 1
ATOM 2741 N N . LEU A 1 378 ? 13.478 27.496 -31.238 1.00 41.23 377 LEU A N 1
ATOM 2742 C CA . LEU A 1 378 ? 12.699 26.700 -32.179 1.00 42.67 377 LEU A CA 1
ATOM 2743 C C . LEU A 1 378 ? 13.600 25.947 -33.149 1.00 47.56 377 LEU A C 1
ATOM 2744 O O . LEU A 1 378 ? 13.199 24.908 -33.687 1.00 48.93 377 LEU A O 1
ATOM 2749 N N . ALA A 1 379 ? 14.814 26.452 -33.388 1.00 46.38 378 ALA A N 1
ATOM 2750 C CA . ALA A 1 379 ? 15.755 25.724 -34.236 1.00 43.33 378 ALA A CA 1
ATOM 2751 C C . ALA A 1 379 ? 16.373 24.521 -33.522 1.00 37.56 378 ALA A C 1
ATOM 2752 O O . ALA A 1 379 ? 16.659 23.504 -34.165 1.00 37.41 378 ALA A O 1
ATOM 2754 N N . MET A 1 380 ? 16.591 24.618 -32.206 1.00 44.68 379 MET A N 1
ATOM 2755 C CA . MET A 1 380 ? 17.222 23.530 -31.449 1.00 42.52 379 MET A CA 1
ATOM 2756 C C . MET A 1 380 ? 16.403 22.237 -31.457 1.00 37.47 379 MET A C 1
ATOM 2757 O O . MET A 1 380 ? 16.940 21.157 -31.144 1.00 38.17 379 MET A O 1
ATOM 2762 N N . THR A 1 381 ? 15.110 22.341 -31.770 1.00 38.56 380 THR A N 1
ATOM 2763 C CA . THR A 1 381 ? 14.226 21.183 -31.836 1.00 37.72 380 THR A CA 1
ATOM 2764 C C . THR A 1 381 ? 14.784 20.095 -32.750 1.00 41.52 380 THR A C 1
ATOM 2765 O O . THR A 1 381 ? 14.711 18.899 -32.431 1.00 43.53 380 THR A O 1
ATOM 2769 N N . VAL A 1 382 ? 15.345 20.495 -33.894 1.00 37.75 381 VAL A N 1
ATOM 2770 C CA . VAL A 1 382 ? 15.858 19.535 -34.868 1.00 38.50 381 VAL A CA 1
ATOM 2771 C C . VAL A 1 382 ? 17.018 18.739 -34.281 1.00 39.37 381 VAL A C 1
ATOM 2772 O O . VAL A 1 382 ? 17.109 17.516 -34.460 1.00 40.02 381 VAL A O 1
ATOM 2776 N N . LEU A 1 383 ? 17.914 19.414 -33.559 1.00 39.51 382 LEU A N 1
ATOM 2777 C CA . LEU A 1 383 ? 19.048 18.721 -32.958 1.00 40.47 382 LEU A CA 1
ATOM 2778 C C . LEU A 1 383 ? 18.585 17.753 -31.876 1.00 41.04 382 LEU A C 1
ATOM 2779 O O . LEU A 1 383 ? 19.104 16.631 -31.774 1.00 41.55 382 LEU A O 1
ATOM 2784 N N . VAL A 1 384 ? 17.607 18.163 -31.061 1.00 39.89 383 VAL A N 1
ATOM 2785 C CA . VAL A 1 384 ? 17.050 17.237 -30.068 1.00 41.28 383 VAL A CA 1
ATOM 2786 C C . VAL A 1 384 ? 16.482 15.993 -30.749 1.00 42.95 383 VAL A C 1
ATOM 2787 O O . VAL A 1 384 ? 16.710 14.854 -30.309 1.00 42.87 383 VAL A O 1
ATOM 2791 N N . THR A 1 385 ? 15.730 16.192 -31.836 1.00 41.18 384 THR A N 1
ATOM 2792 C CA . THR A 1 385 ? 15.156 15.054 -32.552 1.00 44.83 384 THR A CA 1
ATOM 2793 C C . THR A 1 385 ? 16.244 14.131 -33.100 1.00 47.57 384 THR A C 1
ATOM 2794 O O . THR A 1 385 ? 16.102 12.896 -33.073 1.00 42.28 384 THR A O 1
ATOM 2798 N N . LYS A 1 386 ? 17.338 14.714 -33.606 1.00 43.15 385 LYS A N 1
ATOM 2799 C CA . LYS A 1 386 ? 18.436 13.901 -34.125 1.00 47.24 385 LYS A CA 1
ATOM 2800 C C . LYS A 1 386 ? 19.074 13.070 -33.024 1.00 43.64 385 LYS A C 1
ATOM 2801 O O . LYS A 1 386 ? 19.373 11.883 -33.217 1.00 44.62 385 LYS A O 1
ATOM 2807 N N . PHE A 1 387 ? 19.268 13.671 -31.851 1.00 44.17 386 PHE A N 1
ATOM 2808 C CA . PHE A 1 387 ? 19.851 12.914 -30.751 1.00 44.36 386 PHE A CA 1
ATOM 2809 C C . PHE A 1 387 ? 18.940 11.759 -30.354 1.00 44.68 386 PHE A C 1
ATOM 2810 O O . PHE A 1 387 ? 19.415 10.657 -30.031 1.00 45.84 386 PHE A O 1
ATOM 2818 N N . ALA A 1 388 ? 17.624 11.983 -30.400 1.00 43.78 387 ALA A N 1
ATOM 2819 C CA . ALA A 1 388 ? 16.708 10.916 -30.005 1.00 44.19 387 ALA A CA 1
ATOM 2820 C C . ALA A 1 388 ? 16.700 9.753 -31.003 1.00 46.34 387 ALA A C 1
ATOM 2821 O O . ALA A 1 388 ? 16.730 8.588 -30.592 1.00 50.63 387 ALA A O 1
ATOM 2823 N N . GLU A 1 389 ? 16.660 10.034 -32.308 1.00 57.02 388 GLU A N 1
ATOM 2824 C CA . GLU A 1 389 ? 16.827 8.950 -33.276 1.00 48.94 388 GLU A CA 1
ATOM 2825 C C . GLU A 1 389 ? 18.168 8.225 -33.137 1.00 50.93 388 GLU A C 1
ATOM 2826 O O . GLU A 1 389 ? 18.217 6.997 -33.248 1.00 54.58 388 GLU A O 1
ATOM 2832 N N . ASP A 1 390 ? 19.257 8.949 -32.875 1.00 51.03 389 ASP A N 1
ATOM 2833 C CA . ASP A 1 390 ? 20.541 8.267 -32.728 1.00 51.37 389 ASP A CA 1
ATOM 2834 C C . ASP A 1 390 ? 20.505 7.274 -31.566 1.00 53.33 389 ASP A C 1
ATOM 2835 O O . ASP A 1 390 ? 20.909 6.101 -31.707 1.00 55.55 389 ASP A O 1
ATOM 2840 N N . HIS A 1 391 ? 19.976 7.708 -30.422 1.00 51.81 390 HIS A N 1
ATOM 2841 C CA . HIS A 1 391 ? 19.852 6.781 -29.305 1.00 54.94 390 HIS A CA 1
ATOM 2842 C C . HIS A 1 391 ? 18.907 5.634 -29.643 1.00 55.44 390 HIS A C 1
ATOM 2843 O O . HIS A 1 391 ? 19.158 4.485 -29.269 1.00 51.40 390 HIS A O 1
ATOM 2850 N N . ARG A 1 392 ? 17.797 5.929 -30.324 1.00 52.85 391 ARG A N 1
ATOM 2851 C CA . ARG A 1 392 ? 16.856 4.875 -30.685 1.00 55.52 391 ARG A CA 1
ATOM 2852 C C . ARG A 1 392 ? 17.471 3.862 -31.643 1.00 57.32 391 ARG A C 1
ATOM 2853 O O . ARG A 1 392 ? 17.068 2.695 -31.659 1.00 52.46 391 ARG A O 1
ATOM 2861 N N . LYS A 1 393 ? 18.438 4.288 -32.452 1.00 63.43 392 LYS A N 1
ATOM 2862 C CA . LYS A 1 393 ? 19.140 3.348 -33.317 1.00 52.73 392 LYS A CA 1
ATOM 2863 C C . LYS A 1 393 ? 20.106 2.483 -32.522 1.00 53.63 392 LYS A C 1
ATOM 2864 O O . LYS A 1 393 ? 20.262 1.292 -32.818 1.00 62.25 392 LYS A O 1
ATOM 2870 N N . THR A 1 394 ? 20.761 3.051 -31.506 1.00 59.05 393 THR A N 1
ATOM 2871 C CA . THR A 1 394 ? 21.720 2.206 -30.796 1.00 55.34 393 THR A CA 1
ATOM 2872 C C . THR A 1 394 ? 21.036 1.270 -29.796 1.00 55.78 393 THR A C 1
ATOM 2873 O O . THR A 1 394 ? 21.460 0.120 -29.642 1.00 57.38 393 THR A O 1
ATOM 2877 N N . ALA A 1 395 ? 19.983 1.726 -29.111 1.00 54.85 394 ALA A N 1
ATOM 2878 C CA . ALA A 1 395 ? 19.377 0.953 -28.030 1.00 55.70 394 ALA A CA 1
ATOM 2879 C C . ALA A 1 395 ? 18.059 0.279 -28.404 1.00 55.77 394 ALA A C 1
ATOM 2880 O O . ALA A 1 395 ? 17.568 -0.549 -27.628 1.00 56.78 394 ALA A O 1
ATOM 2882 N N . GLY A 1 396 ? 17.475 0.601 -29.555 1.00 54.86 395 GLY A N 1
ATOM 2883 C CA . GLY A 1 396 ? 16.203 0.014 -29.939 1.00 55.03 395 GLY A CA 1
ATOM 2884 C C . GLY A 1 396 ? 15.105 1.035 -30.166 1.00 53.86 395 GLY A C 1
ATOM 2885 O O . GLY A 1 396 ? 15.069 2.077 -29.504 1.00 52.27 395 GLY A O 1
ATOM 2886 N N . ASP A 1 397 ? 14.194 0.734 -31.096 1.00 54.29 396 ASP A N 1
ATOM 2887 C CA . ASP A 1 397 ? 13.171 1.702 -31.484 1.00 59.34 396 ASP A CA 1
ATOM 2888 C C . ASP A 1 397 ? 12.171 1.972 -30.365 1.00 54.30 396 ASP A C 1
ATOM 2889 O O . ASP A 1 397 ? 11.587 3.061 -30.312 1.00 52.11 396 ASP A O 1
ATOM 2894 N N . LEU A 1 398 ? 11.944 1.008 -29.480 1.00 54.97 397 LEU A N 1
ATOM 2895 C CA . LEU A 1 398 ? 10.993 1.156 -28.386 1.00 55.95 397 LEU A CA 1
ATOM 2896 C C . LEU A 1 398 ? 11.701 1.116 -27.037 1.00 54.84 397 LEU A C 1
ATOM 2897 O O . LEU A 1 398 ? 11.177 0.592 -26.052 1.00 59.73 397 LEU A O 1
ATOM 2902 N N . ALA A 1 399 ? 12.907 1.678 -26.979 1.00 54.46 398 ALA A N 1
ATOM 2903 C CA . ALA A 1 399 ? 13.684 1.730 -25.748 1.00 54.05 398 ALA A CA 1
ATOM 2904 C C . ALA A 1 399 ? 13.449 3.003 -24.948 1.00 52.31 398 ALA A C 1
ATOM 2905 O O . ALA A 1 399 ? 13.929 3.100 -23.813 1.00 52.13 398 ALA A O 1
ATOM 2907 N N . GLY A 1 400 ? 12.730 3.974 -25.505 1.00 52.99 399 GLY A N 1
ATOM 2908 C CA . GLY A 1 400 ? 12.531 5.248 -24.859 1.00 48.93 399 GLY A CA 1
ATOM 2909 C C . GLY A 1 400 ? 13.773 6.111 -24.927 1.00 48.39 399 GLY A C 1
ATOM 2910 O O . GLY A 1 400 ? 14.807 5.712 -25.472 1.00 49.04 399 GLY A O 1
ATOM 2911 N N . PRO A 1 401 ? 13.695 7.317 -24.376 1.00 47.27 400 PRO A N 1
ATOM 2912 C CA . PRO A 1 401 ? 14.839 8.230 -24.430 1.00 46.81 400 PRO A CA 1
ATOM 2913 C C . PRO A 1 401 ? 15.845 7.956 -23.322 1.00 47.88 400 PRO A C 1
ATOM 2914 O O . PRO A 1 401 ? 15.559 7.293 -22.323 1.00 48.75 400 PRO A O 1
ATOM 2918 N N . SER A 1 402 ? 17.046 8.485 -23.526 1.00 47.93 401 SER A N 1
ATOM 2919 C CA . SER A 1 402 ? 18.076 8.497 -22.501 1.00 48.89 401 SER A CA 1
ATOM 2920 C C . SER A 1 402 ? 17.917 9.737 -21.626 1.00 48.91 401 SER A C 1
ATOM 2921 O O . SER A 1 402 ? 17.111 10.627 -21.903 1.00 46.63 401 SER A O 1
ATOM 2924 N N . ALA A 1 403 ? 18.702 9.788 -20.547 1.00 57.40 402 ALA A N 1
ATOM 2925 C CA . ALA A 1 403 ? 18.636 10.938 -19.652 1.00 48.30 402 ALA A CA 1
ATOM 2926 C C . ALA A 1 403 ? 19.092 12.213 -20.348 1.00 47.26 402 ALA A C 1
ATOM 2927 O O . ALA A 1 403 ? 18.598 13.304 -20.035 1.00 47.74 402 ALA A O 1
ATOM 2929 N N . SER A 1 404 ? 20.011 12.094 -21.309 1.00 47.61 403 SER A N 1
ATOM 2930 C CA . SER A 1 404 ? 20.516 13.269 -22.013 1.00 46.82 403 SER A CA 1
ATOM 2931 C C . SER A 1 404 ? 19.433 13.908 -22.876 1.00 45.23 403 SER A C 1
ATOM 2932 O O . SER A 1 404 ? 19.270 15.134 -22.880 1.00 44.28 403 SER A O 1
ATOM 2935 N N . VAL A 1 405 ? 18.688 13.091 -23.624 1.00 45.04 404 VAL A N 1
ATOM 2936 C CA . VAL A 1 405 ? 17.633 13.617 -24.488 1.00 45.91 404 VAL A CA 1
ATOM 2937 C C . VAL A 1 405 ? 16.538 14.280 -23.657 1.00 45.71 404 VAL A C 1
ATOM 2938 O O . VAL A 1 405 ? 16.054 15.373 -23.992 1.00 48.24 404 VAL A O 1
ATOM 2942 N N . LYS A 1 406 ? 16.129 13.625 -22.566 1.00 43.40 405 LYS A N 1
ATOM 2943 C CA . LYS A 1 406 ? 15.179 14.225 -21.632 1.00 47.90 405 LYS A CA 1
ATOM 2944 C C . LYS A 1 406 ? 15.674 15.580 -21.140 1.00 48.42 405 LYS A C 1
ATOM 2945 O O . LYS A 1 406 ? 14.941 16.579 -21.182 1.00 46.39 405 LYS A O 1
ATOM 2951 N N . ALA A 1 407 ? 16.912 15.617 -20.635 1.00 47.31 406 ALA A N 1
ATOM 2952 C CA . ALA A 1 407 ? 17.460 16.854 -20.091 1.00 44.53 406 ALA A CA 1
ATOM 2953 C C . ALA A 1 407 ? 17.491 17.956 -21.141 1.00 46.10 406 ALA A C 1
ATOM 2954 O O . ALA A 1 407 ? 17.185 19.115 -20.842 1.00 61.49 406 ALA A O 1
ATOM 2956 N N . GLY A 1 408 ? 17.835 17.612 -22.383 1.00 45.17 407 GLY A N 1
ATOM 2957 C CA . GLY A 1 408 ? 17.899 18.624 -23.427 1.00 48.92 407 GLY A CA 1
ATOM 2958 C C . GLY A 1 408 ? 16.534 19.188 -23.776 1.00 46.16 407 GLY A C 1
ATOM 2959 O O . GLY A 1 408 ? 16.363 20.407 -23.910 1.00 57.74 407 GLY A O 1
ATOM 2960 N N . ALA A 1 409 ? 15.540 18.308 -23.934 1.00 45.62 408 ALA A N 1
ATOM 2961 C CA . ALA A 1 409 ? 14.188 18.780 -24.218 1.00 46.69 408 ALA A CA 1
ATOM 2962 C C . ALA A 1 409 ? 13.672 19.677 -23.097 1.00 46.05 408 ALA A C 1
ATOM 2963 O O . ALA A 1 409 ? 13.087 20.742 -23.353 1.00 46.07 408 ALA A O 1
ATOM 2965 N N . LEU A 1 410 ? 13.898 19.275 -21.842 1.00 45.38 409 LEU A N 1
ATOM 2966 C CA . LEU A 1 410 ? 13.420 20.088 -20.729 1.00 47.30 409 LEU A CA 1
ATOM 2967 C C . LEU A 1 410 ? 14.185 21.402 -20.623 1.00 47.65 409 LEU A C 1
ATOM 2968 O O . LEU A 1 410 ? 13.610 22.420 -20.220 1.00 44.14 409 LEU A O 1
ATOM 2973 N N . SER A 1 411 ? 15.465 21.415 -21.008 1.00 47.98 410 SER A N 1
ATOM 2974 C CA . SER A 1 411 ? 16.215 22.666 -21.037 1.00 48.24 410 SER A CA 1
ATOM 2975 C C . SER A 1 411 ? 15.661 23.614 -22.091 1.00 48.55 410 SER A C 1
ATOM 2976 O O . SER A 1 411 ? 15.613 24.831 -21.878 1.00 43.21 410 SER A O 1
ATOM 2979 N N . LEU A 1 412 ? 15.254 23.076 -23.241 1.00 45.24 411 LEU A N 1
ATOM 2980 C CA . LEU A 1 412 ? 14.620 23.911 -24.258 1.00 44.22 411 LEU A CA 1
ATOM 2981 C C . LEU A 1 412 ? 13.320 24.511 -23.729 1.00 45.12 411 LEU A C 1
ATOM 2982 O O . LEU A 1 412 ? 13.072 25.722 -23.863 1.00 45.34 411 LEU A O 1
ATOM 2987 N N . PHE A 1 413 ? 12.481 23.669 -23.113 1.00 45.05 412 PHE A N 1
ATOM 2988 C CA . PHE A 1 413 ? 11.252 24.160 -22.490 1.00 45.17 412 PHE A CA 1
ATOM 2989 C C . PHE A 1 413 ? 11.542 25.264 -21.479 1.00 49.75 412 PHE A C 1
ATOM 2990 O O . PHE A 1 413 ? 10.814 26.261 -21.408 1.00 46.01 412 PHE A O 1
ATOM 2998 N N . ALA A 1 414 ? 12.599 25.097 -20.681 1.00 45.37 413 ALA A N 1
ATOM 2999 C CA . ALA A 1 414 ? 12.935 26.092 -19.667 1.00 40.15 413 ALA A CA 1
ATOM 3000 C C . ALA A 1 414 ? 13.370 27.407 -20.303 1.00 42.10 413 ALA A C 1
ATOM 3001 O O . ALA A 1 414 ? 12.865 28.478 -19.945 1.00 40.89 413 ALA A O 1
ATOM 3003 N N . VAL A 1 415 ? 14.320 27.344 -21.240 1.00 45.80 414 VAL A N 1
ATOM 3004 C CA . VAL A 1 415 ? 14.869 28.560 -21.837 1.00 45.73 414 VAL A CA 1
ATOM 3005 C C . VAL A 1 415 ? 13.781 29.354 -22.547 1.00 42.88 414 VAL A C 1
ATOM 3006 O O . VAL A 1 415 ? 13.775 30.591 -22.511 1.00 39.71 414 VAL A O 1
ATOM 3010 N N . LEU A 1 416 ? 12.829 28.664 -23.186 1.00 41.01 415 LEU A N 1
ATOM 3011 C CA . LEU A 1 416 ? 11.792 29.391 -23.917 1.00 41.37 415 LEU A CA 1
ATOM 3012 C C . LEU A 1 416 ? 10.913 30.269 -23.027 1.00 40.66 415 LEU A C 1
ATOM 3013 O O . LEU A 1 416 ? 10.082 31.014 -23.557 1.00 39.44 415 LEU A O 1
ATOM 3018 N N . GLY A 1 417 ? 11.072 30.210 -21.703 1.00 41.29 416 GLY A N 1
ATOM 3019 C CA . GLY A 1 417 ? 10.285 31.052 -20.816 1.00 37.37 416 GLY A CA 1
ATOM 3020 C C . GLY A 1 417 ? 10.650 32.523 -20.847 1.00 40.16 416 GLY A C 1
ATOM 3021 O O . GLY A 1 417 ? 9.862 33.354 -20.381 1.00 36.15 416 GLY A O 1
ATOM 3022 N N . ILE A 1 418 ? 11.819 32.866 -21.378 1.00 39.28 417 ILE A N 1
ATOM 3023 C CA . ILE A 1 418 ? 12.273 34.257 -21.413 1.00 40.25 417 ILE A CA 1
ATOM 3024 C C . ILE A 1 418 ? 11.464 35.076 -22.419 1.00 37.52 417 ILE A C 1
ATOM 3025 O O . ILE A 1 418 ? 10.895 36.106 -22.028 1.00 35.96 417 ILE A O 1
ATOM 3030 N N . PRO A 1 419 ? 11.370 34.696 -23.703 1.00 37.88 418 PRO A N 1
ATOM 3031 C CA . PRO A 1 419 ? 10.595 35.536 -24.636 1.00 38.30 418 PRO A CA 1
ATOM 3032 C C . PRO A 1 419 ? 9.105 35.566 -24.326 1.00 36.31 418 PRO A C 1
ATOM 3033 O O . PRO A 1 419 ? 8.431 36.561 -24.639 1.00 34.45 418 PRO A O 1
ATOM 3037 N N . LEU A 1 420 ? 8.574 34.506 -23.713 1.00 34.50 419 LEU A N 1
ATOM 3038 C CA . LEU A 1 420 ? 7.150 34.458 -23.407 1.00 34.74 419 LEU A CA 1
ATOM 3039 C C . LEU A 1 420 ? 6.761 35.515 -22.383 1.00 35.93 419 LEU A C 1
ATOM 3040 O O . LEU A 1 420 ? 5.617 35.984 -22.383 1.00 31.77 419 LEU A O 1
ATOM 3045 N N . ALA A 1 421 ? 7.692 35.903 -21.507 1.00 32.30 420 ALA A N 1
ATOM 3046 C CA . ALA A 1 421 ? 7.391 36.934 -20.519 1.00 33.01 420 ALA A CA 1
ATOM 3047 C C . ALA A 1 421 ? 7.178 38.288 -21.183 1.00 38.52 420 ALA A C 1
ATOM 3048 O O . ALA A 1 421 ? 6.275 39.040 -20.798 1.00 35.73 420 ALA A O 1
ATOM 3050 N N . ILE A 1 422 ? 7.999 38.615 -22.183 1.00 39.01 421 ILE A N 1
ATOM 3051 C CA . ILE A 1 422 ? 7.788 39.840 -22.949 1.00 35.18 421 ILE A CA 1
ATOM 3052 C C . ILE A 1 422 ? 6.498 39.748 -23.752 1.00 31.30 421 ILE A C 1
ATOM 3053 O O . ILE A 1 422 ? 5.699 40.691 -23.777 1.00 34.64 421 ILE A O 1
ATOM 3058 N N . THR A 1 423 ? 6.278 38.614 -24.426 1.00 33.48 422 THR A N 1
ATOM 3059 C CA . THR A 1 423 ? 5.056 38.459 -25.213 1.00 34.05 422 THR A CA 1
ATOM 3060 C C . THR A 1 423 ? 3.805 38.655 -24.359 1.00 32.80 422 THR A C 1
ATOM 3061 O O . THR A 1 423 ? 2.797 39.182 -24.844 1.00 29.91 422 THR A O 1
ATOM 3065 N N . PHE A 1 424 ? 3.857 38.270 -23.084 1.00 35.48 423 PHE A N 1
ATOM 3066 C CA . PHE A 1 424 ? 2.713 38.396 -22.189 1.00 32.85 423 PHE A CA 1
ATOM 3067 C C . PHE A 1 424 ? 2.586 39.777 -21.554 1.00 36.13 423 PHE A C 1
ATOM 3068 O O . PHE A 1 424 ? 1.660 39.989 -20.763 1.00 32.46 423 PHE A O 1
ATOM 3076 N N . SER A 1 425 ? 3.478 40.718 -21.868 1.00 37.16 424 SER A N 1
ATOM 3077 C CA . SER A 1 425 ? 3.452 42.017 -21.203 1.00 33.54 424 SER A CA 1
ATOM 3078 C C . SER A 1 425 ? 3.564 43.184 -22.180 1.00 35.66 424 SER A C 1
ATOM 3079 O O . SER A 1 425 ? 2.655 44.016 -22.267 1.00 35.58 424 SER A O 1
ATOM 3082 N N . THR A 1 426 ? 4.681 43.253 -22.905 1.00 33.57 425 THR A N 1
ATOM 3083 C CA . THR A 1 426 ? 5.012 44.422 -23.722 1.00 33.05 425 THR A CA 1
ATOM 3084 C C . THR A 1 426 ? 3.937 44.822 -24.731 1.00 34.52 425 THR A C 1
ATOM 3085 O O . THR A 1 426 ? 3.610 46.019 -24.796 1.00 34.12 425 THR A O 1
ATOM 3089 N N . PRO A 1 427 ? 3.374 43.919 -25.550 1.00 36.49 426 PRO A N 1
ATOM 3090 C CA . PRO A 1 427 ? 2.415 44.384 -26.572 1.00 35.34 426 PRO A CA 1
ATOM 3091 C C . PRO A 1 427 ? 1.191 45.074 -25.993 1.00 36.93 426 PRO A C 1
ATOM 3092 O O . PRO A 1 427 ? 0.757 46.106 -26.522 1.00 37.98 426 PRO A O 1
ATOM 3096 N N . PHE A 1 428 ? 0.622 44.532 -24.913 1.00 37.36 427 PHE A N 1
ATOM 3097 C CA . PHE A 1 428 ? -0.545 45.157 -24.298 1.00 38.85 427 PHE A CA 1
ATOM 3098 C C . PHE A 1 428 ? -0.198 46.524 -23.720 1.00 40.25 427 PHE A C 1
ATOM 3099 O O . PHE A 1 428 ? -0.979 47.477 -23.846 1.00 38.33 427 PHE A O 1
ATOM 3107 N N . ALA A 1 429 ? 0.976 46.643 -23.095 1.00 37.55 428 ALA A N 1
ATOM 3108 C CA . ALA A 1 429 ? 1.400 47.928 -22.549 1.00 34.85 428 ALA A CA 1
ATOM 3109 C C . ALA A 1 429 ? 1.575 48.965 -23.650 1.00 38.12 428 ALA A C 1
ATOM 3110 O O . ALA A 1 429 ? 1.174 50.125 -23.490 1.00 40.64 428 ALA A O 1
ATOM 3112 N N . LEU A 1 430 ? 2.173 48.569 -24.776 1.00 40.95 429 LEU A N 1
ATOM 3113 C CA . LEU A 1 430 ? 2.342 49.506 -25.884 1.00 36.84 429 LEU A CA 1
ATOM 3114 C C . LEU A 1 430 ? 0.999 49.907 -26.482 1.00 37.31 429 LEU A C 1
ATOM 3115 O O . LEU A 1 430 ? 0.792 51.079 -26.821 1.00 36.14 429 LEU A O 1
ATOM 3120 N N . ALA A 1 431 ? 0.087 48.944 -26.644 1.00 39.93 430 ALA A N 1
ATOM 3121 C CA . ALA A 1 431 ? -1.264 49.272 -27.087 1.00 39.51 430 ALA A CA 1
ATOM 3122 C C . ALA A 1 431 ? -1.907 50.300 -26.166 1.00 40.13 430 ALA A C 1
ATOM 3123 O O . ALA A 1 431 ? -2.509 51.276 -26.632 1.00 43.50 430 ALA A O 1
ATOM 3125 N N . SER A 1 432 ? -1.765 50.111 -24.851 1.00 44.02 431 SER A N 1
ATOM 3126 C CA . SER A 1 432 ? -2.367 51.038 -23.898 1.00 38.49 431 SER A CA 1
ATOM 3127 C C . SER A 1 432 ? -1.734 52.422 -23.986 1.00 36.22 431 SER A C 1
ATOM 3128 O O . SER A 1 432 ? -2.440 53.434 -23.925 1.00 39.85 431 SER A O 1
ATOM 3131 N N . ILE A 1 433 ? -0.409 52.491 -24.127 1.00 35.69 432 ILE A N 1
ATOM 3132 C CA . ILE A 1 433 ? 0.264 53.788 -24.209 1.00 36.63 432 ILE A CA 1
ATOM 3133 C C . ILE A 1 433 ? -0.158 54.532 -25.473 1.00 37.80 432 ILE A C 1
ATOM 3134 O O . ILE A 1 433 ? -0.465 55.733 -25.440 1.00 36.37 432 ILE A O 1
ATOM 3139 N N . PHE A 1 434 ? -0.173 53.829 -26.611 1.00 38.98 433 PHE A N 1
ATOM 3140 C CA . PHE A 1 434 ? -0.598 54.453 -27.860 1.00 37.07 433 PHE A CA 1
ATOM 3141 C C . PHE A 1 434 ? -2.046 54.922 -27.777 1.00 38.86 433 PHE A C 1
ATOM 3142 O O . PHE A 1 434 ? -2.381 56.017 -28.247 1.00 44.07 433 PHE A O 1
ATOM 3150 N N . SER A 1 435 ? -2.919 54.112 -27.169 1.00 39.63 434 SER A N 1
ATOM 3151 C CA . SER A 1 435 ? -4.320 54.496 -27.038 1.00 47.32 434 SER A CA 1
ATOM 3152 C C . SER A 1 435 ? -4.502 55.657 -26.068 1.00 41.46 434 SER A C 1
ATOM 3153 O O . SER A 1 435 ? -5.453 56.434 -26.206 1.00 43.02 434 SER A O 1
ATOM 3156 N N . SER A 1 436 ? -3.615 55.785 -25.080 1.00 39.90 435 SER A N 1
ATOM 3157 C CA . SER A 1 436 ? -3.662 56.939 -24.189 1.00 43.16 435 SER A CA 1
ATOM 3158 C C . SER A 1 436 ? -3.225 58.208 -24.908 1.00 41.30 435 SER A C 1
ATOM 3159 O O . SER A 1 436 ? -3.792 59.284 -24.683 1.00 40.00 435 SER A O 1
ATOM 3162 N N . CYS A 1 437 ? -2.217 58.100 -25.776 1.00 41.21 436 CYS A N 1
ATOM 3163 C CA . CYS A 1 437 ? -1.770 59.273 -26.522 1.00 44.65 436 CYS A CA 1
ATOM 3164 C C . CYS A 1 437 ? -2.812 59.708 -27.542 1.00 46.36 436 CYS A C 1
ATOM 3165 O O . CYS A 1 437 ? -3.051 60.908 -27.725 1.00 45.33 436 CYS A O 1
ATOM 3168 N N . SER A 1 438 ? -3.434 58.745 -28.219 1.00 43.59 437 SER A N 1
ATOM 3169 C CA . SER A 1 438 ? -4.382 59.042 -29.284 1.00 45.06 437 SER A CA 1
ATOM 3170 C C . SER A 1 438 ? -5.808 59.242 -28.789 1.00 49.42 437 SER A C 1
ATOM 3171 O O . SER A 1 438 ? -6.581 59.952 -29.442 1.00 49.78 437 SER A O 1
ATOM 3174 N N . GLY A 1 439 ? -6.184 58.624 -27.671 1.00 44.03 438 GLY A N 1
ATOM 3175 C CA . GLY A 1 439 ? -7.549 58.713 -27.186 1.00 40.12 438 GLY A CA 1
ATOM 3176 C C . GLY A 1 439 ? -8.498 57.692 -27.767 1.00 43.15 438 GLY A C 1
ATOM 3177 O O . GLY A 1 439 ? -9.695 57.975 -27.896 1.00 39.34 438 GLY A O 1
ATOM 3178 N N . ALA A 1 440 ? -8.000 56.504 -28.111 1.00 46.60 439 ALA A N 1
ATOM 3179 C CA . ALA A 1 440 ? -8.814 55.526 -28.825 1.00 51.32 439 ALA A CA 1
ATOM 3180 C C . ALA A 1 440 ? -9.827 54.853 -27.907 1.00 53.73 439 ALA A C 1
ATOM 3181 O O . ALA A 1 440 ? -10.974 54.616 -28.305 1.00 58.46 439 ALA A O 1
ATOM 3183 N N . GLY A 1 441 ? -9.426 54.533 -26.681 1.00 46.24 440 GLY A N 1
ATOM 3184 C CA . GLY A 1 441 ? -10.244 53.714 -25.809 1.00 41.63 440 GLY A CA 1
ATOM 3185 C C . GLY A 1 441 ? -9.531 52.421 -25.474 1.00 36.65 440 GLY A C 1
ATOM 3186 O O . GLY A 1 441 ? -9.165 51.661 -26.375 1.00 42.31 440 GLY A O 1
ATOM 3187 N N . GLN A 1 442 ? -9.323 52.161 -24.183 1.00 42.88 441 GLN A N 1
ATOM 3188 C CA . GLN A 1 442 ? -8.452 51.061 -23.778 1.00 43.03 441 GLN A CA 1
ATOM 3189 C C . GLN A 1 442 ? -9.075 49.703 -24.092 1.00 39.07 441 GLN A C 1
ATOM 3190 O O . GLN A 1 442 ? -8.417 48.823 -24.666 1.00 37.44 441 GLN A O 1
ATOM 3196 N N . GLY A 1 443 ? -10.348 49.520 -23.731 1.00 38.64 442 GLY A N 1
ATOM 3197 C CA . GLY A 1 443 ? -10.966 48.210 -23.870 1.00 42.64 442 GLY A CA 1
ATOM 3198 C C . GLY A 1 443 ? -11.024 47.737 -25.308 1.00 39.30 442 GLY A C 1
ATOM 3199 O O . GLY A 1 443 ? -10.686 46.590 -25.611 1.00 36.38 442 GLY A O 1
ATOM 3200 N N . LEU A 1 444 ? -11.402 48.629 -26.222 1.00 40.82 443 LEU A N 1
ATOM 3201 C CA . LEU A 1 444 ? -11.520 48.245 -27.622 1.00 38.85 443 LEU A CA 1
ATOM 3202 C C . LEU A 1 444 ? -10.164 48.156 -28.314 1.00 40.23 443 LEU A C 1
ATOM 3203 O O . LEU A 1 444 ? -9.985 47.311 -29.200 1.00 38.47 443 LEU A O 1
ATOM 3208 N N . SER A 1 445 ? -9.191 48.974 -27.905 1.00 35.28 444 SER A N 1
ATOM 3209 C CA . SER A 1 445 ? -7.834 48.799 -28.412 1.00 36.14 444 SER A CA 1
ATOM 3210 C C . SER A 1 445 ? -7.284 47.426 -28.046 1.00 40.57 444 SER A C 1
ATOM 3211 O O . SER A 1 445 ? -6.681 46.747 -28.885 1.00 41.12 444 SER A O 1
ATOM 3214 N N . LEU A 1 446 ? -7.514 46.981 -26.807 1.00 39.90 445 LEU A N 1
ATOM 3215 C CA . LEU A 1 446 ? -7.034 45.655 -26.425 1.00 37.14 445 LEU A CA 1
ATOM 3216 C C . LEU A 1 446 ? -7.847 44.547 -27.089 1.00 34.71 445 LEU A C 1
ATOM 3217 O O . LEU A 1 446 ? -7.286 43.511 -27.477 1.00 38.92 445 LEU A O 1
ATOM 3222 N N . GLY A 1 447 ? -9.153 44.761 -27.271 1.00 34.40 446 GLY A N 1
ATOM 3223 C CA . GLY A 1 447 ? -9.962 43.779 -27.970 1.00 37.09 446 GLY A CA 1
ATOM 3224 C C . GLY A 1 447 ? -9.562 43.610 -29.421 1.00 42.24 446 GLY A C 1
ATOM 3225 O O . GLY A 1 447 ? -9.692 42.517 -29.981 1.00 43.25 446 GLY A O 1
ATOM 3226 N N . VAL A 1 448 ? -9.072 44.678 -30.049 1.00 38.26 447 VAL A N 1
ATOM 3227 C CA . VAL A 1 448 ? -8.580 44.565 -31.416 1.00 40.55 447 VAL A CA 1
ATOM 3228 C C . VAL A 1 448 ? -7.174 43.974 -31.436 1.00 40.69 447 VAL A C 1
ATOM 3229 O O . VAL A 1 448 ? -6.827 43.213 -32.348 1.00 37.37 447 VAL A O 1
ATOM 3233 N N . LEU A 1 449 ? -6.346 44.298 -30.431 1.00 38.12 448 LEU A N 1
ATOM 3234 C CA . LEU A 1 449 ? -5.036 43.660 -30.331 1.00 39.14 448 LEU A CA 1
ATOM 3235 C C . LEU A 1 449 ? -5.172 42.149 -30.215 1.00 44.09 448 LEU A C 1
ATOM 3236 O O . LEU A 1 449 ? -4.317 41.408 -30.711 1.00 45.20 448 LEU A O 1
ATOM 3241 N N . ASN A 1 450 ? -6.251 41.679 -29.580 1.00 40.44 449 ASN A N 1
ATOM 3242 C CA . ASN A 1 450 ? -6.464 40.244 -29.413 1.00 39.18 449 ASN A CA 1
ATOM 3243 C C . ASN A 1 450 ? -6.688 39.515 -30.735 1.00 39.57 449 ASN A C 1
ATOM 3244 O O . ASN A 1 450 ? -6.526 38.287 -30.787 1.00 38.52 449 ASN A O 1
ATOM 3249 N N . LEU A 1 451 ? -7.072 40.233 -31.793 1.00 39.43 450 LEU A N 1
ATOM 3250 C CA . LEU A 1 451 ? -7.221 39.594 -33.097 1.00 39.59 450 LEU A CA 1
ATOM 3251 C C . LEU A 1 451 ? -5.882 39.069 -33.599 1.00 38.64 450 LEU A C 1
ATOM 3252 O O . LEU A 1 451 ? -5.805 37.964 -34.153 1.00 39.56 450 LEU A O 1
ATOM 3257 N N . ALA A 1 452 ? -4.808 39.836 -33.384 1.00 35.35 451 ALA A N 1
ATOM 3258 C CA . ALA A 1 452 ? -3.468 39.422 -33.783 1.00 34.15 451 ALA A CA 1
ATOM 3259 C C . ALA A 1 452 ? -2.985 38.194 -33.027 1.00 39.74 451 ALA A C 1
ATOM 3260 O O . ALA A 1 452 ? -1.885 37.705 -33.307 1.00 42.14 451 ALA A O 1
ATOM 3262 N N . ILE A 1 453 ? -3.774 37.695 -32.082 1.00 38.70 452 ILE A N 1
ATOM 3263 C CA . ILE A 1 453 ? -3.502 36.445 -31.390 1.00 37.66 452 ILE A CA 1
ATOM 3264 C C . ILE A 1 453 ? -4.454 35.348 -31.849 1.00 37.19 452 ILE A C 1
ATOM 3265 O O . ILE A 1 453 ? -4.030 34.233 -32.157 1.00 37.77 452 ILE A O 1
ATOM 3270 N N . VAL A 1 454 ? -5.752 35.654 -31.911 1.00 36.21 453 VAL A N 1
ATOM 3271 C CA . VAL A 1 454 ? -6.722 34.601 -32.200 1.00 37.64 453 VAL A CA 1
ATOM 3272 C C . VAL A 1 454 ? -6.804 34.247 -33.681 1.00 37.46 453 VAL A C 1
ATOM 3273 O O . VAL A 1 454 ? -7.282 33.156 -34.013 1.00 39.34 453 VAL A O 1
ATOM 3277 N N . ILE A 1 455 ? -6.349 35.111 -34.586 1.00 35.78 454 ILE A N 1
ATOM 3278 C CA . ILE A 1 455 ? -6.337 34.755 -36.005 1.00 37.17 454 ILE A CA 1
ATOM 3279 C C . ILE A 1 455 ? -5.149 33.841 -36.306 1.00 37.07 454 ILE A C 1
ATOM 3280 O O . ILE A 1 455 ? -5.331 32.807 -36.973 1.00 32.53 454 ILE A O 1
ATOM 3285 N N . PRO A 1 456 ? -3.924 34.161 -35.857 1.00 34.03 455 PRO A N 1
ATOM 3286 C CA . PRO A 1 456 ? -2.844 33.170 -35.980 1.00 34.66 455 PRO A CA 1
ATOM 3287 C C . PRO A 1 456 ? -3.175 31.842 -35.329 1.00 38.21 455 PRO A C 1
ATOM 3288 O O . PRO A 1 456 ? -2.716 30.799 -35.809 1.00 38.57 455 PRO A O 1
ATOM 3292 N N . GLN A 1 457 ? -3.985 31.844 -34.267 1.00 38.30 456 GLN A N 1
ATOM 3293 C CA . GLN A 1 457 ? -4.346 30.592 -33.611 1.00 38.87 456 GLN A CA 1
ATOM 3294 C C . GLN A 1 457 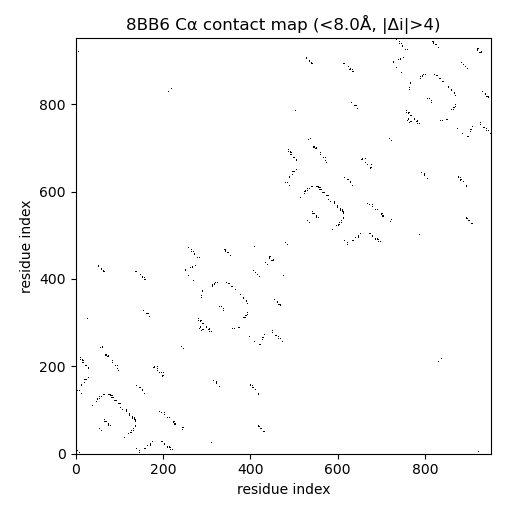? -5.133 29.690 -34.553 1.00 39.98 456 GLN A C 1
ATOM 3295 O O . GLN A 1 457 ? -4.809 28.507 -34.713 1.00 39.65 456 GLN A O 1
ATOM 3301 N N . MET A 1 458 ? -6.166 30.237 -35.199 1.00 38.28 457 MET A N 1
ATOM 3302 C CA . MET A 1 458 ? -6.951 29.437 -36.134 1.00 42.26 457 MET A CA 1
ATOM 3303 C C . MET A 1 458 ? -6.133 29.052 -37.357 1.00 39.04 457 MET A C 1
ATOM 3304 O O . MET A 1 458 ? -6.231 27.916 -37.839 1.00 34.53 457 MET A O 1
ATOM 3309 N N . ILE A 1 459 ? -5.309 29.975 -37.863 1.00 36.29 458 ILE A N 1
ATOM 3310 C CA . ILE A 1 459 ? -4.463 29.650 -39.010 1.00 33.42 458 ILE A CA 1
ATOM 3311 C C . ILE A 1 459 ? -3.582 28.450 -38.690 1.00 36.32 458 ILE A C 1
ATOM 3312 O O . ILE A 1 459 ? -3.534 27.473 -39.447 1.00 32.78 458 ILE A O 1
ATOM 3317 N N . VAL A 1 460 ? -2.899 28.489 -37.544 1.00 36.40 459 VAL A N 1
ATOM 3318 C CA . VAL A 1 460 ? -1.964 27.422 -37.215 1.00 33.69 459 VAL A CA 1
ATOM 3319 C C . VAL A 1 460 ? -2.711 26.129 -36.912 1.00 39.62 459 VAL A C 1
ATOM 3320 O O . VAL A 1 460 ? -2.321 25.057 -37.381 1.00 38.64 459 VAL A O 1
ATOM 3324 N N . SER A 1 461 ? -3.830 26.208 -36.185 1.00 42.36 460 SER A N 1
ATOM 3325 C CA . SER A 1 461 ? -4.538 24.986 -35.816 1.00 38.48 460 SER A CA 1
ATOM 3326 C C . SER A 1 461 ? -5.137 24.294 -37.035 1.00 36.39 460 SER A C 1
ATOM 3327 O O . SER A 1 461 ? -5.165 23.059 -37.098 1.00 42.80 460 SER A O 1
ATOM 3330 N N . LEU A 1 462 ? -5.613 25.061 -38.018 1.00 36.88 461 LEU A N 1
ATOM 3331 C CA . LEU A 1 462 ? -6.218 24.458 -39.197 1.00 38.31 461 LEU A CA 1
ATOM 3332 C C . LEU A 1 462 ? -5.216 24.130 -40.296 1.00 35.59 461 LEU A C 1
ATOM 3333 O O . LEU A 1 462 ? -5.528 23.307 -41.166 1.00 33.77 461 LEU A O 1
ATOM 3338 N N . GLY A 1 463 ? -4.031 24.739 -40.290 1.00 37.52 462 GLY A N 1
ATOM 3339 C CA . GLY A 1 463 ? -3.078 24.472 -41.346 1.00 34.29 462 GLY A CA 1
ATOM 3340 C C . GLY A 1 463 ? -1.801 23.767 -40.939 1.00 36.92 462 GLY A C 1
ATOM 3341 O O . GLY A 1 463 ? -0.973 23.472 -41.803 1.00 41.35 462 GLY A O 1
ATOM 3342 N N . GLY A 1 464 ? -1.614 23.486 -39.649 1.00 38.04 463 GLY A N 1
ATOM 3343 C CA . GLY A 1 464 ? -0.408 22.825 -39.195 1.00 36.22 463 GLY A CA 1
ATOM 3344 C C . GLY A 1 464 ? -0.222 21.453 -39.800 1.00 37.82 463 GLY A C 1
ATOM 3345 O O . GLY A 1 464 ? 0.798 21.184 -40.440 1.00 42.19 463 GLY A O 1
ATOM 3346 N N . GLY A 1 465 ? -1.208 20.583 -39.601 1.00 37.07 464 GLY A N 1
ATOM 3347 C CA . GLY A 1 465 ? -1.189 19.248 -40.151 1.00 39.96 464 GLY A CA 1
ATOM 3348 C C . GLY A 1 465 ? -0.921 19.212 -41.644 1.00 40.59 464 GLY A C 1
ATOM 3349 O O . GLY A 1 465 ? 0.020 18.557 -42.106 1.00 39.54 464 GLY A O 1
ATOM 3350 N N . PRO A 1 466 ? -1.750 19.906 -42.434 1.00 39.75 465 PRO A N 1
ATOM 3351 C CA . PRO A 1 466 ? -1.518 19.913 -43.889 1.00 40.15 465 PRO A CA 1
ATOM 3352 C C . PRO A 1 466 ? -0.166 20.482 -44.283 1.00 38.23 465 PRO A C 1
ATOM 3353 O O . PRO A 1 466 ? 0.458 19.981 -45.225 1.00 41.31 465 PRO A O 1
ATOM 3357 N N . PHE A 1 467 ? 0.304 21.520 -43.588 1.00 35.54 466 PHE A N 1
ATOM 3358 C CA . PHE A 1 467 ? 1.606 22.103 -43.903 1.00 39.41 466 PHE A CA 1
ATOM 3359 C C . PHE A 1 467 ? 2.735 21.124 -43.600 1.00 40.99 466 PHE A C 1
ATOM 3360 O O . PHE A 1 467 ? 3.659 20.958 -44.407 1.00 40.31 466 PHE A O 1
ATOM 3368 N N . ASP A 1 468 ? 2.683 20.473 -42.434 1.00 38.33 467 ASP A N 1
ATOM 3369 C CA . ASP A 1 468 ? 3.678 19.457 -42.104 1.00 42.28 467 ASP A CA 1
ATOM 3370 C C . ASP A 1 468 ? 3.670 18.322 -43.121 1.00 40.73 467 ASP A C 1
ATOM 3371 O O . ASP A 1 468 ? 4.733 17.868 -43.563 1.00 39.99 467 ASP A O 1
ATOM 3376 N N . ALA A 1 469 ? 2.481 17.843 -43.494 1.00 39.17 468 ALA A N 1
ATOM 3377 C CA . ALA A 1 469 ? 2.391 16.776 -44.487 1.00 37.79 468 ALA A CA 1
ATOM 3378 C C . ALA A 1 469 ? 2.962 17.226 -45.826 1.00 42.57 468 ALA A C 1
ATOM 3379 O O . ALA A 1 469 ? 3.611 16.442 -46.530 1.00 42.03 468 ALA A O 1
ATOM 3381 N N . LEU A 1 470 ? 2.715 18.485 -46.195 1.00 39.55 469 LEU A N 1
ATOM 3382 C CA . LEU A 1 470 ? 3.248 19.038 -47.436 1.00 38.65 469 LEU A CA 1
ATOM 3383 C C . LEU A 1 470 ? 4.766 18.916 -47.504 1.00 40.48 469 LEU A C 1
ATOM 3384 O O . LEU A 1 470 ? 5.326 18.668 -48.578 1.00 42.79 469 LEU A O 1
ATOM 3389 N N . PHE A 1 471 ? 5.452 19.086 -46.374 1.00 39.94 470 PHE A N 1
ATOM 3390 C CA . PHE A 1 471 ? 6.909 19.115 -46.355 1.00 40.23 470 PHE A CA 1
ATOM 3391 C C . PHE A 1 471 ? 7.530 17.858 -45.746 1.00 39.52 470 PHE A C 1
ATOM 3392 O O . PHE A 1 471 ? 8.632 17.914 -45.195 1.00 39.58 470 PHE A O 1
ATOM 3400 N N . GLY A 1 472 ? 6.841 16.717 -45.828 1.00 36.49 471 GLY A N 1
ATOM 3401 C CA . GLY A 1 472 ? 7.432 15.418 -45.547 1.00 41.39 471 GLY A CA 1
ATOM 3402 C C . GLY A 1 472 ? 6.821 14.704 -44.357 1.00 40.56 471 GLY A C 1
ATOM 3403 O O . GLY A 1 472 ? 6.831 13.469 -44.310 1.00 37.05 471 GLY A O 1
ATOM 3404 N N . GLY A 1 473 ? 6.298 15.452 -43.398 1.00 35.67 472 GLY A N 1
ATOM 3405 C CA . GLY A 1 473 ? 5.659 14.890 -42.228 1.00 36.47 472 GLY A CA 1
ATOM 3406 C C . GLY A 1 473 ? 6.427 15.227 -40.965 1.00 37.47 472 GLY A C 1
ATOM 3407 O O . GLY A 1 473 ? 7.467 15.884 -40.986 1.00 37.83 472 GLY A O 1
ATOM 3408 N N . GLY A 1 474 ? 5.892 14.751 -39.851 1.00 34.89 473 GLY A N 1
ATOM 3409 C CA . GLY A 1 474 ? 6.472 15.061 -38.566 1.00 40.39 473 GLY A CA 1
ATOM 3410 C C . GLY A 1 474 ? 6.009 16.419 -38.071 1.00 40.11 473 GLY A C 1
ATOM 3411 O O . GLY A 1 474 ? 5.061 17.018 -38.586 1.00 40.93 473 GLY A O 1
ATOM 3412 N N . ASN A 1 475 ? 6.702 16.909 -37.045 1.00 37.46 474 ASN A N 1
ATOM 3413 C CA . ASN A 1 475 ? 6.414 18.221 -36.481 1.00 45.58 474 ASN A CA 1
ATOM 3414 C C . ASN A 1 475 ? 7.382 19.322 -36.908 1.00 43.38 474 ASN A C 1
ATOM 3415 O O . ASN A 1 475 ? 7.066 20.500 -36.711 1.00 40.34 474 ASN A O 1
ATOM 3420 N N . LEU A 1 476 ? 8.536 18.989 -37.486 1.00 43.35 475 LEU A N 1
ATOM 3421 C CA . LEU A 1 476 ? 9.605 19.980 -37.588 1.00 41.38 475 LEU A CA 1
ATOM 3422 C C . LEU A 1 476 ? 9.380 21.117 -38.592 1.00 43.32 475 LEU A C 1
ATOM 3423 O O . LEU A 1 476 ? 9.817 22.245 -38.320 1.00 41.64 475 LEU A O 1
ATOM 3428 N N . PRO A 1 477 ? 8.766 20.884 -39.767 1.00 48.17 476 PRO A N 1
ATOM 3429 C CA . PRO A 1 477 ? 8.583 22.009 -40.710 1.00 39.19 476 PRO A CA 1
ATOM 3430 C C . PRO A 1 477 ? 7.831 23.196 -40.124 1.00 41.38 476 PRO A C 1
ATOM 3431 O O . PRO A 1 477 ? 8.190 24.357 -40.386 1.00 45.11 476 PRO A O 1
ATOM 3435 N N . ALA A 1 478 ? 6.796 22.939 -39.321 1.00 41.38 477 ALA A N 1
ATOM 3436 C CA . ALA A 1 478 ? 6.102 24.036 -38.657 1.00 36.75 477 ALA A CA 1
ATOM 3437 C C . ALA A 1 478 ? 7.039 24.781 -37.716 1.00 38.97 477 ALA A C 1
ATOM 3438 O O . ALA A 1 478 ? 6.976 26.011 -37.605 1.00 38.90 477 ALA A O 1
ATOM 3440 N N . PHE A 1 479 ? 7.954 24.059 -37.069 1.00 39.69 478 PHE A N 1
ATOM 3441 C CA . PHE A 1 479 ? 8.865 24.710 -36.136 1.00 40.45 478 PHE A CA 1
ATOM 3442 C C . PHE A 1 479 ? 9.896 25.566 -36.867 1.00 39.24 478 PHE A C 1
ATOM 3443 O O . PHE A 1 479 ? 10.255 26.649 -36.392 1.00 39.64 478 PHE A O 1
ATOM 3451 N N . ILE A 1 480 ? 10.364 25.122 -38.037 1.00 41.56 479 ILE A N 1
ATOM 3452 C CA . ILE A 1 480 ? 11.336 25.938 -38.766 1.00 40.57 479 ILE A CA 1
ATOM 3453 C C . ILE A 1 480 ? 10.669 27.189 -39.339 1.00 38.08 479 ILE A C 1
ATOM 3454 O O . ILE A 1 480 ? 11.246 28.292 -39.305 1.00 34.04 479 ILE A O 1
ATOM 3459 N N . VAL A 1 481 ? 9.438 27.057 -39.850 1.00 38.14 480 VAL A N 1
ATOM 3460 C CA . VAL A 1 481 ? 8.754 28.250 -40.344 1.00 32.99 480 VAL A CA 1
ATOM 3461 C C . VAL A 1 481 ? 8.457 29.207 -39.190 1.00 37.44 480 VAL A C 1
ATOM 3462 O O . VAL A 1 481 ? 8.548 30.434 -39.344 1.00 41.00 480 VAL A O 1
ATOM 3466 N N . ALA A 1 482 ? 8.150 28.667 -38.003 1.00 37.07 481 ALA A N 1
ATOM 3467 C CA . ALA A 1 482 ? 7.939 29.522 -36.841 1.00 37.03 481 ALA A CA 1
ATOM 3468 C C . ALA A 1 482 ? 9.223 30.218 -36.406 1.00 36.70 481 ALA A C 1
ATOM 3469 O O . ALA A 1 482 ? 9.179 31.366 -35.952 1.00 35.45 481 ALA A O 1
ATOM 3471 N N . ALA A 1 483 ? 10.372 29.549 -36.537 1.00 35.98 482 ALA A N 1
ATOM 3472 C CA . ALA A 1 483 ? 11.640 30.196 -36.211 1.00 37.16 482 ALA A CA 1
ATOM 3473 C C . ALA A 1 483 ? 11.912 31.375 -37.138 1.00 33.53 482 ALA A C 1
ATOM 3474 O O . ALA A 1 483 ? 12.316 32.460 -36.686 1.00 37.27 482 ALA A O 1
ATOM 3476 N N . ILE A 1 484 ? 11.691 31.182 -38.442 1.00 32.70 483 ILE A N 1
ATOM 3477 C CA . ILE A 1 484 ? 11.878 32.292 -39.376 1.00 32.80 483 ILE A CA 1
ATOM 3478 C C . ILE A 1 484 ? 10.919 33.434 -39.045 1.00 32.70 483 ILE A C 1
ATOM 3479 O O . ILE A 1 484 ? 11.301 34.615 -39.061 1.00 32.80 483 ILE A O 1
ATOM 3484 N N . ALA A 1 485 ? 9.665 33.100 -38.720 1.00 32.55 484 ALA A N 1
ATOM 3485 C CA . ALA A 1 485 ? 8.694 34.132 -38.366 1.00 32.49 484 ALA A CA 1
ATOM 3486 C C . ALA A 1 485 ? 9.111 34.891 -37.110 1.00 37.50 484 ALA A C 1
ATOM 3487 O O . ALA A 1 485 ? 8.910 36.107 -37.015 1.00 40.48 484 ALA A O 1
ATOM 3489 N N . ALA A 1 486 ? 9.703 34.194 -36.137 1.00 36.97 485 ALA A N 1
ATOM 3490 C CA . ALA A 1 486 ? 10.149 34.860 -34.916 1.00 42.74 485 ALA A CA 1
ATOM 3491 C C . ALA A 1 486 ? 11.290 35.829 -35.204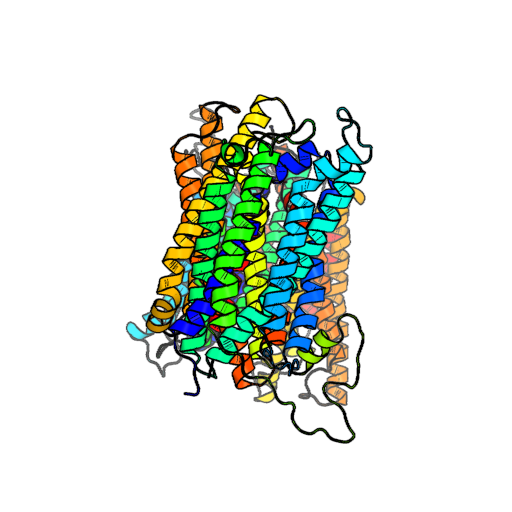 1.00 41.56 485 ALA A C 1
ATOM 3492 O O . ALA A 1 486 ? 11.318 36.947 -34.668 1.00 39.78 485 ALA A O 1
ATOM 3494 N N . ALA A 1 487 ? 12.239 35.420 -36.050 1.00 36.91 486 ALA A N 1
ATOM 3495 C CA . ALA A 1 487 ? 13.323 36.332 -36.407 1.00 38.11 486 ALA A CA 1
ATOM 3496 C C . ALA A 1 487 ? 12.788 37.557 -37.146 1.00 42.02 486 ALA A C 1
ATOM 3497 O O . ALA A 1 487 ? 13.251 38.687 -36.922 1.00 43.75 486 ALA A O 1
ATOM 3499 N N . ILE A 1 488 ? 11.792 37.356 -38.013 1.00 39.49 487 ILE A N 1
ATOM 3500 C CA . ILE A 1 488 ? 11.201 38.483 -38.731 1.00 36.93 487 ILE A CA 1
ATOM 3501 C C . ILE A 1 488 ? 10.479 39.417 -37.763 1.00 40.35 487 ILE A C 1
ATOM 3502 O O . ILE A 1 488 ? 10.528 40.647 -37.909 1.00 34.32 487 ILE A O 1
ATOM 3507 N N . SER A 1 489 ? 9.806 38.849 -36.757 1.00 38.83 488 SER A N 1
ATOM 3508 C CA . SER A 1 489 ? 9.179 39.670 -35.725 1.00 40.27 488 SER A CA 1
ATOM 3509 C C . SER A 1 489 ? 10.209 40.511 -34.989 1.00 41.51 488 SER A C 1
ATOM 3510 O O . SER A 1 489 ? 9.968 41.688 -34.701 1.00 37.56 488 SER A O 1
ATOM 3513 N N . GLY A 1 490 ? 11.355 39.916 -34.657 1.00 42.39 489 GLY A N 1
ATOM 3514 C CA . GLY A 1 490 ? 12.409 40.688 -34.014 1.00 42.03 489 GLY A CA 1
ATOM 3515 C C . GLY A 1 490 ? 12.876 41.849 -34.873 1.00 38.47 489 GLY A C 1
ATOM 3516 O O . GLY A 1 490 ? 12.998 42.986 -34.399 1.00 34.71 489 GLY A O 1
ATOM 3517 N N . VAL A 1 491 ? 13.129 41.577 -36.157 1.00 39.53 490 VAL A N 1
ATOM 3518 C CA . VAL A 1 491 ? 13.571 42.629 -37.073 1.00 42.73 490 VAL A CA 1
ATOM 3519 C C . VAL A 1 491 ? 12.552 43.765 -37.119 1.00 38.84 490 VAL A C 1
ATOM 3520 O O . VAL A 1 491 ? 12.903 44.949 -37.010 1.00 34.51 490 VAL A O 1
ATOM 3524 N N . LEU A 1 492 ? 11.270 43.419 -37.271 1.00 40.26 491 LEU A N 1
ATOM 3525 C CA . LEU A 1 492 ? 10.244 44.449 -37.417 1.00 41.22 491 LEU A CA 1
ATOM 3526 C C . LEU A 1 492 ? 10.045 45.231 -36.123 1.00 43.89 491 LEU A C 1
ATOM 3527 O O . LEU A 1 492 ? 9.856 46.453 -36.156 1.00 42.36 491 LEU A O 1
ATOM 3532 N N . ALA A 1 493 ? 10.085 44.552 -34.974 1.00 41.69 492 ALA A N 1
ATOM 3533 C CA . ALA A 1 493 ? 9.966 45.254 -33.702 1.00 39.69 492 ALA A CA 1
ATOM 3534 C C . ALA A 1 493 ? 11.138 46.195 -33.475 1.00 41.07 492 ALA A C 1
ATOM 3535 O O . ALA A 1 493 ? 10.984 47.230 -32.816 1.00 41.19 492 ALA A O 1
ATOM 3537 N N . LEU A 1 494 ? 12.315 45.858 -34.006 1.00 40.53 493 LEU A N 1
ATOM 3538 C CA . LEU A 1 494 ? 13.464 46.736 -33.832 1.00 38.75 493 LEU A CA 1
ATOM 3539 C C . LEU A 1 494 ? 13.509 47.876 -34.842 1.00 43.89 493 LEU A C 1
ATOM 3540 O O . LEU A 1 494 ? 14.122 48.910 -34.554 1.00 45.13 493 LEU A O 1
ATOM 3545 N N . THR A 1 495 ? 12.878 47.729 -36.009 1.00 46.34 494 THR A N 1
ATOM 3546 C CA . THR A 1 495 ? 13.016 48.722 -37.070 1.00 43.88 494 THR A CA 1
ATOM 3547 C C . THR A 1 495 ? 11.735 49.501 -37.347 1.00 43.20 494 THR A C 1
ATOM 3548 O O . THR A 1 495 ? 11.745 50.734 -37.290 1.00 42.24 494 THR A O 1
ATOM 3552 N N . VAL A 1 496 ? 10.629 48.828 -37.657 1.00 44.57 495 VAL A N 1
ATOM 3553 C CA . VAL A 1 496 ? 9.441 49.545 -38.116 1.00 39.78 495 VAL A CA 1
ATOM 3554 C C . VAL A 1 496 ? 8.549 50.020 -36.966 1.00 45.50 495 VAL A C 1
ATOM 3555 O O . VAL A 1 496 ? 7.833 51.015 -37.116 1.00 43.66 495 VAL A O 1
ATOM 3559 N N . LEU A 1 497 ? 8.574 49.342 -35.825 1.00 46.05 496 LEU A N 1
ATOM 3560 C CA . LEU A 1 497 ? 7.683 49.696 -34.722 1.00 45.49 496 LEU A CA 1
ATOM 3561 C C . LEU A 1 497 ? 8.082 51.042 -34.129 1.00 45.50 496 LEU A C 1
ATOM 3562 O O . LEU A 1 497 ? 9.237 51.208 -33.714 1.00 45.34 496 LEU A O 1
ATOM 3567 N N . PRO A 1 498 ? 7.179 52.019 -34.065 1.00 45.41 497 PRO A N 1
ATOM 3568 C CA . PRO A 1 498 ? 7.541 53.320 -33.495 1.00 44.26 497 PRO A CA 1
ATOM 3569 C C . PRO A 1 498 ? 7.642 53.266 -31.979 1.00 50.27 497 PRO A C 1
ATOM 3570 O O . PRO A 1 498 ? 6.931 52.514 -31.308 1.00 49.47 497 PRO A O 1
ATOM 3574 N N . SER A 1 499 ? 8.544 54.087 -31.442 1.00 47.33 498 SER A N 1
ATOM 3575 C CA . SER A 1 499 ? 8.737 54.177 -30.005 1.00 50.23 498 SER A CA 1
ATOM 3576 C C . SER A 1 499 ? 7.675 55.080 -29.378 1.00 53.69 498 SER A C 1
ATOM 3577 O O . SER A 1 499 ? 7.138 55.972 -30.041 1.00 52.60 498 SER A O 1
ATOM 3580 N N . PRO A 1 500 ? 7.350 54.869 -28.105 1.00 54.62 499 PRO A N 1
ATOM 3581 C CA . PRO A 1 500 ? 6.304 55.670 -27.460 1.00 55.43 499 PRO A CA 1
ATOM 3582 C C . PRO A 1 500 ? 6.772 57.097 -27.236 1.00 58.19 499 PRO A C 1
ATOM 3583 O O . PRO A 1 500 ? 7.979 57.377 -27.282 1.00 62.22 499 PRO A O 1
ATOM 3587 N N . PRO A 1 501 ? 5.845 58.034 -26.988 1.00 61.42 500 PRO A N 1
ATOM 3588 C CA . PRO A 1 501 ? 6.226 59.441 -26.790 1.00 65.27 500 PRO A CA 1
ATOM 3589 C C . PRO A 1 501 ? 6.950 59.670 -25.466 1.00 63.80 500 PRO A C 1
ATOM 3590 O O . PRO A 1 501 ? 7.004 58.793 -24.605 1.00 62.20 500 PRO A O 1
ATOM 3594 N N . ASP B 1 26 ? -1.091 -1.112 34.727 1.00 70.01 25 ASP B N 1
ATOM 3595 C CA . ASP B 1 26 ? -1.126 0.344 34.787 1.00 81.88 25 ASP B CA 1
ATOM 3596 C C . ASP B 1 26 ? -0.186 0.938 33.745 1.00 76.50 25 ASP B C 1
ATOM 3597 O O . ASP B 1 26 ? 0.602 1.835 34.045 1.00 71.86 25 ASP B O 1
ATOM 3602 N N . GLN B 1 27 ? -0.276 0.433 32.502 1.00 74.23 26 GLN B N 1
ATOM 3603 C CA . GLN B 1 27 ? 0.662 0.855 31.475 1.00 69.24 26 GLN B CA 1
ATOM 3604 C C . GLN B 1 27 ? 0.473 2.330 31.100 1.00 67.01 26 GLN B C 1
ATOM 3605 O O . GLN B 1 27 ? 1.445 3.092 31.164 1.00 61.99 26 GLN B O 1
ATOM 3611 N N . PRO B 1 28 ? -0.729 2.788 30.727 1.00 68.31 27 PRO B N 1
ATOM 3612 C CA . PRO B 1 28 ? -0.917 4.244 30.620 1.00 63.70 27 PRO B CA 1
ATOM 3613 C C . PRO B 1 28 ? -1.191 4.854 31.987 1.00 60.99 27 PRO B C 1
ATOM 3614 O O . PRO B 1 28 ? -1.934 4.302 32.803 1.00 61.11 27 PRO B O 1
ATOM 3618 N N . SER B 1 29 ? -0.576 6.009 32.226 1.00 56.74 28 SER B N 1
ATOM 3619 C CA . SER B 1 29 ? -0.827 6.772 33.439 1.00 60.57 28 SER B CA 1
ATOM 3620 C C . SER B 1 29 ? -2.196 7.455 33.392 1.00 58.14 28 SER B C 1
ATOM 3621 O O . SER B 1 29 ? -2.682 7.816 32.316 1.00 54.69 28 SER B O 1
ATOM 3624 N N . PRO B 1 30 ? -2.837 7.639 34.546 1.00 52.98 29 PRO B N 1
ATOM 3625 C CA . PRO B 1 30 ? -4.198 8.187 34.561 1.00 50.75 29 PRO B CA 1
ATOM 3626 C C . PRO B 1 30 ? -4.248 9.621 34.048 1.00 43.55 29 PRO B C 1
ATOM 3627 O O . PRO B 1 30 ? -3.244 10.336 34.000 1.00 40.92 29 PRO B O 1
ATOM 3631 N N . LEU B 1 31 ? -5.460 10.028 33.657 1.00 41.31 30 LEU B N 1
ATOM 3632 C CA . LEU B 1 31 ? -5.670 11.347 33.061 1.00 42.68 30 LEU B CA 1
ATOM 3633 C C . LEU B 1 31 ? -5.265 12.478 34.001 1.00 39.98 30 LEU B C 1
ATOM 3634 O O . LEU B 1 31 ? -4.707 13.494 33.561 1.00 39.67 30 LEU B O 1
ATOM 3639 N N . ARG B 1 32 ? -5.541 12.321 35.299 1.00 43.08 31 ARG B N 1
ATOM 3640 C CA . ARG B 1 32 ? -5.284 13.385 36.265 1.00 39.62 31 ARG B CA 1
ATOM 3641 C C . ARG B 1 32 ? -3.803 13.721 36.378 1.00 40.43 31 ARG B C 1
ATOM 3642 O O . ARG B 1 32 ? -3.462 14.845 36.761 1.00 41.80 31 ARG B O 1
ATOM 3650 N N . LYS B 1 33 ? -2.917 12.767 36.078 1.00 42.01 32 LYS B N 1
ATOM 3651 C CA . LYS B 1 33 ? -1.483 13.036 36.124 1.00 41.02 32 LYS B CA 1
ATOM 3652 C C . LYS B 1 33 ? -1.006 13.709 34.843 1.00 38.65 32 LYS B C 1
ATOM 3653 O O . LYS B 1 33 ? -0.168 14.622 34.880 1.00 38.09 32 LYS B O 1
ATOM 3659 N N . ILE B 1 34 ? -1.543 13.276 33.703 1.00 38.62 33 ILE B N 1
ATOM 3660 C CA . ILE B 1 34 ? -1.152 13.860 32.427 1.00 37.90 33 ILE B CA 1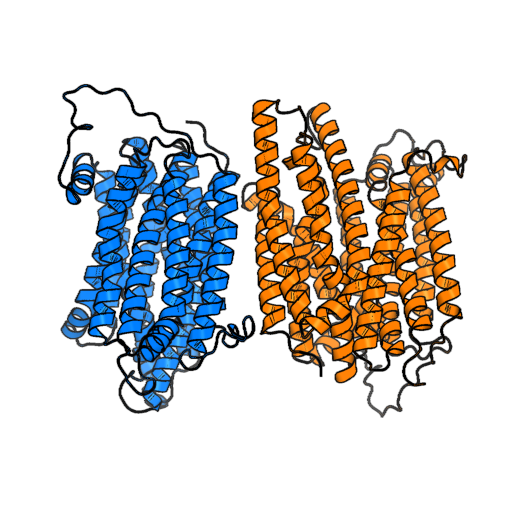
ATOM 3661 C C . ILE B 1 34 ? -1.581 15.324 32.366 1.00 36.97 33 ILE B C 1
ATOM 3662 O O . ILE B 1 34 ? -0.847 16.183 31.862 1.00 36.35 33 ILE B O 1
ATOM 3667 N N . ILE B 1 35 ? -2.771 15.636 32.890 1.00 36.95 34 ILE B N 1
ATOM 3668 C CA . ILE B 1 35 ? -3.209 17.029 32.945 1.00 36.20 34 ILE B CA 1
ATOM 3669 C C . ILE B 1 35 ? -2.340 17.834 33.909 1.00 35.98 34 ILE B C 1
ATOM 3670 O O . ILE B 1 35 ? -2.056 19.018 33.667 1.00 35.32 34 ILE B O 1
ATOM 3675 N N . SER B 1 36 ? -1.894 17.213 35.004 1.00 36.61 35 SER B N 1
ATOM 3676 C CA . SER B 1 36 ? -0.974 17.889 35.914 1.00 38.07 35 SER B CA 1
ATOM 3677 C C . SER B 1 36 ? 0.330 18.244 35.213 1.00 37.39 35 SER B C 1
ATOM 3678 O O . SER B 1 36 ? 0.923 19.296 35.480 1.00 35.78 35 SER B O 1
ATOM 3681 N N . VAL B 1 37 ? 0.787 17.383 34.304 1.00 36.74 36 VAL B N 1
ATOM 3682 C CA . VAL B 1 37 ? 2.001 17.719 33.563 1.00 39.07 36 VAL B CA 1
ATOM 3683 C C . VAL B 1 37 ? 1.717 18.786 32.508 1.00 37.85 36 VAL B C 1
ATOM 3684 O O . VAL B 1 37 ? 2.564 19.650 32.248 1.00 35.87 36 VAL B O 1
ATOM 3688 N N . ALA B 1 38 ? 0.529 18.762 31.901 1.00 36.37 37 ALA B N 1
ATOM 3689 C CA . ALA B 1 38 ? 0.176 19.780 30.916 1.00 35.33 37 ALA B CA 1
ATOM 3690 C C . ALA B 1 38 ? -0.021 21.160 31.537 1.00 38.02 37 ALA B C 1
ATOM 3691 O O . ALA B 1 38 ? 0.074 22.165 30.824 1.00 35.48 37 ALA B O 1
ATOM 3693 N N . SER B 1 39 ? -0.298 21.231 32.842 1.00 37.12 38 SER B N 1
ATOM 3694 C CA . SER B 1 39 ? -0.593 22.512 33.482 1.00 36.92 38 SER B CA 1
ATOM 3695 C C . SER B 1 39 ? 0.608 23.455 33.573 1.00 37.50 38 SER B C 1
ATOM 3696 O O . SER B 1 39 ? 0.409 24.643 33.851 1.00 38.13 38 SER B O 1
ATOM 3699 N N . ILE B 1 40 ? 1.836 22.972 33.359 1.00 35.72 39 ILE B N 1
ATOM 3700 C CA . ILE B 1 40 ? 3.007 23.847 33.415 1.00 39.12 39 ILE B CA 1
ATOM 3701 C C . ILE B 1 40 ? 3.004 24.876 32.284 1.00 43.05 39 ILE B C 1
ATOM 3702 O O . ILE B 1 40 ? 3.645 25.939 32.393 1.00 40.24 39 ILE B O 1
ATOM 3707 N N . ALA B 1 41 ? 2.285 24.587 31.196 1.00 39.36 40 ALA B N 1
ATOM 3708 C CA . ALA B 1 41 ? 2.238 25.504 30.063 1.00 39.75 40 ALA B CA 1
ATOM 3709 C C . ALA B 1 41 ? 1.627 26.845 30.444 1.00 40.57 40 ALA B C 1
ATOM 3710 O O . ALA B 1 41 ? 1.984 27.871 29.859 1.00 33.07 40 ALA B O 1
ATOM 3712 N N . ALA B 1 42 ? 0.718 26.864 31.421 1.00 36.93 41 ALA B N 1
ATOM 3713 C CA . ALA B 1 42 ? 0.161 28.134 31.878 1.00 36.38 41 ALA B CA 1
ATOM 3714 C C . ALA B 1 42 ? 1.249 29.022 32.469 1.00 37.86 41 ALA B C 1
ATOM 3715 O O . ALA B 1 42 ? 1.382 30.197 32.101 1.00 41.45 41 ALA B O 1
ATOM 3717 N N . GLY B 1 43 ? 2.060 28.460 33.369 1.00 37.27 42 GLY B N 1
ATOM 3718 C CA . GLY B 1 43 ? 3.131 29.230 33.971 1.00 40.12 42 GLY B CA 1
ATOM 3719 C C . GLY B 1 43 ? 4.200 29.633 32.979 1.00 38.04 42 GLY B C 1
ATOM 3720 O O . GLY B 1 43 ? 4.838 30.677 33.143 1.00 34.74 42 GLY B O 1
ATOM 3721 N N . VAL B 1 44 ? 4.412 28.826 31.939 1.00 38.18 43 VAL B N 1
ATOM 3722 C CA . VAL B 1 44 ? 5.411 29.202 30.941 1.00 42.64 43 VAL B CA 1
ATOM 3723 C C . VAL B 1 44 ? 4.886 30.314 30.036 1.00 44.03 43 VAL B C 1
ATOM 3724 O O . VAL B 1 44 ? 5.584 31.300 29.772 1.00 41.09 43 VAL B O 1
ATOM 3728 N N . GLN B 1 45 ? 3.646 30.182 29.551 1.00 40.48 44 GLN B N 1
ATOM 3729 C CA . GLN B 1 45 ? 3.086 31.180 28.644 1.00 37.33 44 GLN B CA 1
ATOM 3730 C C . GLN B 1 45 ? 2.813 32.503 29.347 1.00 38.81 44 GLN B C 1
ATOM 3731 O O . GLN B 1 45 ? 2.741 33.546 28.685 1.00 43.35 44 GLN B O 1
ATOM 3737 N N . PHE B 1 46 ? 2.604 32.476 30.667 1.00 39.89 45 PHE B N 1
ATOM 3738 C CA . PHE B 1 46 ? 2.422 33.716 31.415 1.00 37.74 45 PHE B CA 1
ATOM 3739 C C . PHE B 1 46 ? 3.612 34.650 31.220 1.00 37.91 45 PHE B C 1
ATOM 3740 O O . PHE B 1 46 ? 3.444 35.842 30.929 1.00 37.71 45 PHE B O 1
ATOM 3748 N N . GLY B 1 47 ? 4.827 34.113 31.359 1.00 36.20 46 GLY B N 1
ATOM 3749 C CA . GLY B 1 47 ? 6.036 34.915 31.273 1.00 38.22 46 GLY B CA 1
ATOM 3750 C C . GLY B 1 47 ? 6.283 35.539 29.916 1.00 40.69 46 GLY B C 1
ATOM 3751 O O . GLY B 1 47 ? 7.020 36.526 29.825 1.00 41.51 46 GLY B O 1
ATOM 3752 N N . TRP B 1 48 ? 5.694 34.987 28.856 1.00 38.62 47 TRP B N 1
ATOM 3753 C CA . TRP B 1 48 ? 5.805 35.607 27.541 1.00 40.75 47 TRP B CA 1
ATOM 3754 C C . TRP B 1 48 ? 4.659 36.578 27.282 1.00 39.39 47 TRP B C 1
ATOM 3755 O O . TRP B 1 48 ? 4.895 37.721 26.877 1.00 42.56 47 TRP B O 1
ATOM 3766 N N . ALA B 1 49 ? 3.415 36.135 27.505 1.00 36.41 48 ALA B N 1
ATOM 3767 C CA . ALA B 1 49 ? 2.259 37.007 27.315 1.00 36.41 48 ALA B CA 1
ATOM 3768 C C . ALA B 1 49 ? 2.394 38.297 28.111 1.00 39.90 48 ALA B C 1
ATOM 3769 O O . ALA B 1 49 ? 1.868 39.340 27.704 1.00 39.34 48 ALA B O 1
ATOM 3771 N N . LEU B 1 50 ? 3.080 38.236 29.251 1.00 43.64 49 LEU B N 1
ATOM 3772 C CA . LEU B 1 50 ? 3.456 39.386 30.062 1.00 40.68 49 LEU B CA 1
ATOM 3773 C C . LEU B 1 50 ? 3.973 40.570 29.248 1.00 41.45 49 LEU B C 1
ATOM 3774 O O . LEU B 1 50 ? 3.582 41.717 29.489 1.00 41.20 49 LEU B O 1
ATOM 3779 N N . GLN B 1 51 ? 4.843 40.299 28.278 1.00 39.39 50 GLN B N 1
ATOM 3780 C CA . GLN B 1 51 ? 5.682 41.315 27.654 1.00 37.44 50 GLN B CA 1
ATOM 3781 C C . GLN B 1 51 ? 5.020 42.038 26.485 1.00 37.36 50 GLN B C 1
ATOM 3782 O O . GLN B 1 51 ? 5.638 42.945 25.917 1.00 34.20 50 GLN B O 1
ATOM 3788 N N . LEU B 1 52 ? 3.797 41.658 26.107 1.00 38.80 51 LEU B N 1
ATOM 3789 C CA . LEU B 1 52 ? 3.176 42.200 24.900 1.00 36.61 51 LEU B CA 1
ATOM 3790 C C . LEU B 1 52 ? 3.094 43.725 24.936 1.00 39.04 51 LEU B C 1
ATOM 3791 O O . LEU B 1 52 ? 3.433 44.398 23.956 1.00 35.73 51 LEU B O 1
ATOM 3796 N N . SER B 1 53 ? 2.645 44.289 26.057 1.00 37.14 52 SER B N 1
ATOM 3797 C CA . SER B 1 53 ? 2.428 45.727 26.164 1.00 38.55 52 SER B CA 1
ATOM 3798 C C . SER B 1 53 ? 3.405 46.421 27.108 1.00 40.24 52 SER B C 1
ATOM 3799 O O . SER B 1 53 ? 3.219 47.606 27.406 1.00 45.50 52 SER B O 1
ATOM 3802 N N . LEU B 1 54 ? 4.435 45.723 27.591 1.00 37.40 53 LEU B N 1
ATOM 3803 C CA . LEU B 1 54 ? 5.403 46.330 28.493 1.00 35.81 53 LEU B CA 1
ATOM 3804 C C . LEU B 1 54 ? 6.841 46.310 27.992 1.00 37.64 53 LEU B C 1
ATOM 3805 O O . LEU B 1 54 ? 7.661 47.072 28.516 1.00 39.00 53 LEU B O 1
ATOM 3810 N N . LEU B 1 55 ? 7.173 45.480 27.000 1.00 38.64 54 LEU B N 1
ATOM 3811 C CA . LEU B 1 55 ? 8.564 45.362 26.572 1.00 37.52 54 LEU B CA 1
ATOM 3812 C C . LEU B 1 55 ? 8.986 46.506 25.654 1.00 41.89 54 LEU B C 1
ATOM 3813 O O . LEU B 1 55 ? 10.131 46.966 25.725 1.00 42.44 54 LEU B O 1
ATOM 3818 N N . THR B 1 56 ? 8.091 46.963 24.778 1.00 41.05 55 THR B N 1
ATOM 3819 C CA . THR B 1 56 ? 8.430 48.072 23.885 1.00 42.92 55 THR B CA 1
ATOM 3820 C C . THR B 1 56 ? 8.725 49.367 24.636 1.00 46.56 55 THR B C 1
ATOM 3821 O O . THR B 1 56 ? 9.732 50.026 24.312 1.00 46.01 55 THR B O 1
ATOM 3825 N N . PRO B 1 57 ? 7.924 49.798 25.621 1.00 46.91 56 PRO B N 1
ATOM 3826 C CA . PRO B 1 57 ? 8.326 50.984 26.394 1.00 44.22 56 PRO B CA 1
ATOM 3827 C C . PRO B 1 57 ? 9.621 50.776 27.155 1.00 45.08 56 PRO B C 1
ATOM 3828 O O . PRO B 1 57 ? 10.366 51.738 27.365 1.00 44.66 56 PRO B O 1
ATOM 3832 N N . TYR B 1 58 ? 9.925 49.540 27.557 1.00 41.54 57 TYR B N 1
ATOM 3833 C CA . TYR B 1 58 ? 11.196 49.270 28.221 1.00 40.03 57 TYR B CA 1
ATOM 3834 C C . TYR B 1 58 ? 12.366 49.434 27.257 1.00 41.11 57 TYR B C 1
ATOM 3835 O O . TYR B 1 58 ? 13.414 49.973 27.630 1.00 41.10 57 TYR B O 1
ATOM 3844 N N . VAL B 1 59 ? 12.207 48.969 26.015 1.00 46.59 58 VAL B N 1
ATOM 3845 C CA . VAL B 1 59 ? 13.241 49.169 25.002 1.00 45.47 58 VAL B CA 1
ATOM 3846 C C . VAL B 1 59 ? 13.423 50.654 24.711 1.00 44.25 58 VAL B C 1
ATOM 3847 O O . VAL B 1 59 ? 14.548 51.131 24.515 1.00 45.26 58 VAL B O 1
ATOM 3851 N N . GLN B 1 60 ? 12.324 51.412 24.698 1.00 41.50 59 GLN B N 1
ATOM 3852 C CA . GLN B 1 60 ? 12.445 52.859 24.527 1.00 45.79 59 GLN B CA 1
ATOM 3853 C C . GLN B 1 60 ? 13.173 53.498 25.706 1.00 43.43 59 GLN B C 1
ATOM 3854 O O . GLN B 1 60 ? 14.004 54.394 25.519 1.00 44.61 59 GLN B O 1
ATOM 3860 N N . LEU B 1 61 ? 12.869 53.049 26.926 1.00 44.04 60 LEU B N 1
ATOM 3861 C CA . LEU B 1 61 ? 13.514 53.595 28.115 1.00 43.75 60 LEU B CA 1
ATOM 3862 C C . LEU B 1 61 ? 15.008 53.295 28.117 1.00 44.42 60 LEU B C 1
ATOM 3863 O O . LEU B 1 61 ? 15.820 54.140 28.511 1.00 45.55 60 LEU B O 1
ATOM 3868 N N . LEU B 1 62 ? 15.390 52.089 27.685 1.00 43.70 61 LEU B N 1
ATOM 3869 C CA . LEU B 1 62 ? 16.803 51.733 27.636 1.00 44.33 61 LEU B CA 1
ATOM 3870 C C . LEU B 1 62 ? 17.521 52.427 26.486 1.00 47.71 61 LEU B C 1
ATOM 3871 O O . LEU B 1 62 ? 18.731 52.666 26.567 1.00 48.92 61 LEU B O 1
ATOM 3876 N N . GLY B 1 63 ? 16.801 52.761 25.420 1.00 48.16 62 GLY B N 1
ATOM 3877 C CA . GLY B 1 63 ? 17.418 53.377 24.261 1.00 51.37 62 GLY B CA 1
ATOM 3878 C C . GLY B 1 63 ? 18.210 52.417 23.403 1.00 52.80 62 GLY B C 1
ATOM 3879 O O . GLY B 1 63 ? 19.285 52.777 22.906 1.00 54.65 62 GLY B O 1
ATOM 3880 N N . ILE B 1 64 ? 17.709 51.204 23.211 1.00 50.69 63 ILE B N 1
ATOM 3881 C CA . ILE B 1 64 ? 18.440 50.196 22.434 1.00 51.63 63 ILE B CA 1
ATOM 3882 C C . ILE B 1 64 ? 18.353 50.537 20.951 1.00 52.98 63 ILE B C 1
ATOM 3883 O O . ILE B 1 64 ? 17.244 50.758 20.433 1.00 54.06 63 ILE B O 1
ATOM 3888 N N . PRO B 1 65 ? 19.476 50.611 20.238 1.00 55.28 64 PRO B N 1
ATOM 3889 C CA . PRO B 1 65 ? 19.416 50.762 18.779 1.00 52.52 64 PRO B CA 1
ATOM 3890 C C . PRO B 1 65 ? 18.628 49.629 18.134 1.00 53.95 64 PRO B C 1
ATOM 3891 O O . PRO B 1 65 ? 18.812 48.454 18.459 1.00 52.21 64 PRO B O 1
ATOM 3895 N N . HIS B 1 66 ? 17.735 50.009 17.217 1.00 57.55 65 HIS B N 1
ATOM 3896 C CA . HIS B 1 66 ? 16.842 49.065 16.550 1.00 58.89 65 HIS B CA 1
ATOM 3897 C C . HIS B 1 66 ? 17.570 47.894 15.891 1.00 50.48 65 HIS B C 1
ATOM 3898 O O . HIS B 1 66 ? 17.021 46.788 15.819 1.00 50.19 65 HIS B O 1
ATOM 3905 N N . LYS B 1 67 ? 18.810 48.098 15.440 1.00 51.76 66 LYS B N 1
ATOM 3906 C CA . LYS B 1 67 ? 19.585 46.986 14.893 1.00 52.37 66 LYS B CA 1
ATOM 3907 C C . LYS B 1 67 ? 19.982 45.984 15.977 1.00 52.76 66 LYS B C 1
ATOM 3908 O O . LYS B 1 67 ? 19.853 44.764 15.785 1.00 49.98 66 LYS B O 1
ATOM 3914 N N . TRP B 1 68 ? 20.453 46.476 17.127 1.00 50.83 67 TRP B N 1
ATOM 3915 C CA . TRP B 1 68 ? 20.763 45.578 18.232 1.00 48.26 67 TRP B CA 1
ATOM 3916 C C . TRP B 1 68 ? 19.511 44.869 18.728 1.00 46.04 67 TRP B C 1
ATOM 3917 O O . TRP B 1 68 ? 19.573 43.699 19.127 1.00 42.27 67 TRP B O 1
ATOM 3928 N N . SER B 1 69 ? 18.365 45.554 18.695 1.00 47.22 68 SER B N 1
ATOM 3929 C CA . SER B 1 69 ? 17.108 44.912 19.064 1.00 50.41 68 SER B CA 1
ATOM 3930 C C . SER B 1 69 ? 16.759 43.795 18.091 1.00 45.34 68 SER B C 1
ATOM 3931 O O . SER B 1 69 ? 16.295 42.725 18.504 1.00 42.76 68 SER B O 1
ATOM 3934 N N . SER B 1 70 ? 16.976 44.024 16.792 1.00 46.46 69 SER B N 1
ATOM 3935 C CA . SER B 1 70 ? 16.716 42.974 15.811 1.00 48.66 69 SER B CA 1
ATOM 3936 C C . SER B 1 70 ? 17.601 41.759 16.060 1.00 45.06 69 SER B C 1
ATOM 3937 O O . SER B 1 70 ? 17.136 40.616 15.977 1.00 42.01 69 SER B O 1
ATOM 3940 N N . LEU B 1 71 ? 18.876 41.987 16.386 1.00 43.64 70 LEU B N 1
ATOM 3941 C CA . LEU B 1 71 ? 19.768 40.864 16.679 1.00 44.18 70 LEU B CA 1
ATOM 3942 C C . LEU B 1 71 ? 19.317 40.106 17.928 1.00 46.18 70 LEU B C 1
ATOM 3943 O O . LEU B 1 71 ? 19.262 38.865 17.937 1.00 44.95 70 LEU B O 1
ATOM 3948 N N . ILE B 1 72 ? 19.011 40.841 19.002 1.00 43.38 71 ILE B N 1
ATOM 3949 C CA . ILE B 1 72 ? 18.544 40.219 20.239 1.00 41.45 71 ILE B CA 1
ATOM 3950 C C . ILE B 1 72 ? 17.303 39.373 19.977 1.00 41.47 71 ILE B C 1
ATOM 3951 O O . ILE B 1 72 ? 17.184 38.248 20.478 1.00 46.12 71 ILE B O 1
ATOM 3956 N N . TRP B 1 73 ? 16.365 39.897 19.183 1.00 41.29 72 TRP B N 1
ATOM 3957 C CA . TRP B 1 73 ? 15.153 39.147 18.871 1.00 39.89 72 TRP B CA 1
ATOM 3958 C C . TRP B 1 73 ? 15.466 37.905 18.045 1.00 45.49 72 TRP B C 1
ATOM 3959 O O . TRP B 1 73 ? 14.906 36.831 18.296 1.00 45.19 72 TRP B O 1
ATOM 3970 N N . LEU B 1 74 ? 16.358 38.030 17.058 1.00 45.68 73 LEU B N 1
ATOM 3971 C CA . LEU B 1 74 ? 16.694 36.889 16.215 1.00 45.41 73 LEU B CA 1
ATOM 3972 C C . LEU B 1 74 ? 17.383 35.784 17.000 1.00 48.37 73 LEU B C 1
ATOM 3973 O O . LEU B 1 74 ? 17.331 34.620 16.586 1.00 47.51 73 LEU B O 1
ATOM 3978 N N . CYS B 1 75 ? 18.037 36.125 18.115 1.00 47.12 74 CYS B N 1
ATOM 3979 C CA . CYS B 1 75 ? 18.628 35.095 18.970 1.00 48.60 74 CYS B CA 1
ATOM 3980 C C . CYS B 1 75 ? 17.623 34.030 19.406 1.00 51.36 74 CYS B C 1
ATOM 3981 O O . CYS B 1 75 ? 18.031 32.922 19.773 1.00 48.98 74 CYS B O 1
ATOM 3984 N N . GLY B 1 76 ? 16.326 34.335 19.378 1.00 50.64 75 GLY B N 1
ATOM 3985 C CA . GLY B 1 76 ? 15.297 33.399 19.773 1.00 44.57 75 GLY B CA 1
ATOM 3986 C C . GLY B 1 76 ? 15.196 32.174 18.882 1.00 53.26 75 GLY B C 1
ATOM 3987 O O . GLY B 1 76 ? 15.453 31.044 19.312 1.00 59.37 75 GLY B O 1
ATOM 3988 N N . PRO B 1 77 ? 14.787 32.375 17.625 1.00 55.31 76 PRO B N 1
ATOM 3989 C CA . PRO B 1 77 ? 14.677 31.231 16.701 1.00 50.41 76 PRO B CA 1
ATOM 3990 C C . PRO B 1 77 ? 15.985 30.486 16.487 1.00 48.84 76 PRO B C 1
ATOM 3991 O O . PRO B 1 77 ? 15.964 29.266 16.287 1.00 49.29 76 PRO B O 1
ATOM 3995 N N . VAL B 1 78 ? 17.126 31.176 16.528 1.00 49.94 77 VAL B N 1
ATOM 3996 C CA . VAL B 1 78 ? 18.414 30.495 16.393 1.00 51.29 77 VAL B CA 1
ATOM 3997 C C . VAL B 1 78 ? 18.631 29.538 17.562 1.00 51.75 77 VAL B C 1
ATOM 3998 O O . VAL B 1 78 ? 19.045 28.382 17.383 1.00 49.21 77 VAL B O 1
ATOM 4002 N N . SER B 1 79 ? 18.369 30.015 18.781 1.00 51.44 78 SER B N 1
ATOM 4003 C CA . SER B 1 79 ? 18.474 29.150 19.949 1.00 52.68 78 SER B CA 1
ATOM 4004 C C . SER B 1 79 ? 17.466 28.012 19.889 1.00 54.46 78 SER B C 1
ATOM 4005 O O . SER B 1 79 ? 17.752 26.909 20.361 1.00 54.15 78 SER B O 1
ATOM 4008 N N . GLY B 1 80 ? 16.288 28.253 19.310 1.00 54.49 79 GLY B N 1
ATOM 4009 C CA . GLY B 1 80 ? 15.354 27.162 19.088 1.00 52.55 79 GLY B CA 1
ATOM 4010 C C . GLY B 1 80 ? 15.885 26.130 18.113 1.00 53.30 79 GLY B C 1
ATOM 4011 O O . GLY B 1 80 ? 15.619 24.934 18.258 1.00 50.78 79 GLY B O 1
ATOM 4012 N N . MET B 1 81 ? 16.642 26.578 17.109 1.00 53.95 80 MET B N 1
ATOM 4013 C CA . MET B 1 81 ? 17.269 25.650 16.175 1.00 56.61 80 MET B CA 1
ATOM 4014 C C . MET B 1 81 ? 18.329 24.803 16.864 1.00 56.80 80 MET B C 1
ATOM 4015 O O . MET B 1 81 ? 18.440 23.599 16.603 1.00 58.20 80 MET B O 1
ATOM 4020 N N . ILE B 1 82 ? 19.121 25.418 17.735 1.00 56.23 81 ILE B N 1
ATOM 4021 C CA . ILE B 1 82 ? 20.286 24.735 18.298 1.00 57.65 81 ILE B CA 1
ATOM 4022 C C . ILE B 1 82 ? 19.923 23.887 19.514 1.00 53.65 81 ILE B C 1
ATOM 4023 O O . ILE B 1 82 ? 20.256 22.700 19.574 1.00 50.95 81 ILE B O 1
ATOM 4028 N N . VAL B 1 83 ? 19.234 24.468 20.499 1.00 52.42 82 VAL B N 1
ATOM 4029 C CA . VAL B 1 83 ? 19.084 23.819 21.799 1.00 50.23 82 VAL B CA 1
ATOM 4030 C C . VAL B 1 83 ? 18.124 22.639 21.724 1.00 49.10 82 VAL B C 1
ATOM 4031 O O . VAL B 1 83 ? 18.433 21.536 22.192 1.00 46.13 82 VAL B O 1
ATOM 4035 N N . GLN B 1 84 ? 16.943 22.858 21.159 1.00 48.74 83 GLN B N 1
ATOM 4036 C CA . GLN B 1 84 ? 15.862 21.878 21.248 1.00 46.57 83 GLN B CA 1
ATOM 4037 C C . GLN B 1 84 ? 16.212 20.494 20.691 1.00 46.48 83 GLN B C 1
ATOM 4038 O O . GLN B 1 84 ? 15.907 19.500 21.369 1.00 48.30 83 GLN B O 1
ATOM 4044 N N . PRO B 1 85 ? 16.825 20.333 19.507 1.00 51.38 84 PRO B N 1
ATOM 4045 C CA . PRO B 1 85 ? 17.160 18.954 19.091 1.00 49.56 84 PRO B CA 1
ATOM 4046 C C . PRO B 1 85 ? 18.214 18.306 19.977 1.00 46.25 84 PRO B C 1
ATOM 4047 O O . PRO B 1 85 ? 18.106 17.111 20.282 1.00 46.99 84 PRO B O 1
ATOM 4051 N N . ILE B 1 86 ? 19.227 19.064 20.409 1.00 43.98 85 ILE B N 1
ATOM 4052 C CA . ILE B 1 86 ? 20.262 18.513 21.283 1.00 48.09 85 ILE B CA 1
ATOM 4053 C C . ILE B 1 86 ? 19.658 18.092 22.618 1.00 52.02 85 ILE B C 1
ATOM 4054 O O . ILE B 1 86 ? 19.944 17.004 23.139 1.00 48.90 85 ILE B O 1
ATOM 4059 N N . VAL B 1 87 ? 18.822 18.958 23.197 1.00 50.23 86 VAL B N 1
ATOM 4060 C CA . VAL B 1 87 ? 18.176 18.639 24.467 1.00 46.44 86 VAL B CA 1
ATOM 4061 C C . VAL B 1 87 ? 17.270 17.423 24.320 1.00 45.61 86 VAL B C 1
ATOM 4062 O O . VAL B 1 87 ? 17.213 16.569 25.210 1.00 47.57 86 VAL B O 1
ATOM 4066 N N . GLY B 1 88 ? 16.557 17.314 23.196 1.00 43.40 87 GLY B N 1
ATOM 4067 C CA . GLY B 1 88 ? 15.723 16.140 22.988 1.00 48.70 87 GLY B CA 1
ATOM 4068 C C . GLY B 1 88 ? 16.533 14.859 22.899 1.00 52.56 87 GLY B C 1
ATOM 4069 O O . GLY B 1 88 ? 16.177 13.840 23.501 1.00 52.93 87 GLY B O 1
ATOM 4070 N N . PHE B 1 89 ? 17.643 14.900 22.157 1.00 51.57 88 PHE B N 1
ATOM 4071 C CA . PHE B 1 89 ? 18.490 13.721 22.006 1.00 50.37 88 PHE B CA 1
ATOM 4072 C C . PHE B 1 89 ? 19.100 13.307 23.337 1.00 54.54 88 PHE B C 1
ATOM 4073 O O . PHE B 1 89 ? 19.222 12.111 23.627 1.00 56.92 88 PHE B O 1
ATOM 4081 N N . HIS B 1 90 ? 19.482 14.282 24.165 1.00 53.46 89 HIS B N 1
ATOM 4082 C CA . HIS B 1 90 ? 20.057 13.946 25.461 1.00 52.45 89 HIS B CA 1
ATOM 4083 C C . HIS B 1 90 ? 18.992 13.484 26.451 1.00 51.90 89 HIS B C 1
ATOM 4084 O O . HIS B 1 90 ? 19.289 12.674 27.334 1.00 52.11 89 HIS B O 1
ATOM 4091 N N . SER B 1 91 ? 17.761 13.992 26.333 1.00 49.58 90 SER B N 1
ATOM 4092 C CA . SER B 1 91 ? 16.681 13.585 27.228 1.00 48.25 90 SER B CA 1
ATOM 4093 C C . SER B 1 91 ? 16.195 12.183 26.922 1.00 47.91 90 SER B C 1
ATOM 4094 O O . SER B 1 91 ? 15.804 11.443 27.838 1.00 48.21 90 SER B O 1
ATOM 4097 N N . ASP B 1 92 ? 16.211 11.801 25.642 1.00 47.36 91 ASP B N 1
ATOM 4098 C CA . ASP B 1 92 ? 15.893 10.414 25.299 1.00 53.07 91 ASP B CA 1
ATOM 4099 C C . ASP B 1 92 ? 16.854 9.393 25.926 1.00 56.74 91 ASP B C 1
ATOM 4100 O O . ASP B 1 92 ? 16.461 8.233 26.081 1.00 56.55 91 ASP B O 1
ATOM 4105 N N . ARG B 1 93 ? 18.087 9.764 26.325 1.00 57.69 92 ARG B N 1
ATOM 4106 C CA . ARG B 1 93 ? 19.015 8.803 26.987 1.00 61.89 92 ARG B CA 1
ATOM 4107 C C . ARG B 1 93 ? 19.430 9.288 28.371 1.00 60.73 92 ARG B C 1
ATOM 4108 O O . ARG B 1 93 ? 20.610 9.243 28.689 1.00 60.85 92 ARG B O 1
ATOM 4116 N N . CYS B 1 94 ? 18.506 9.892 29.123 1.00 58.25 93 CYS B N 1
ATOM 4117 C CA . CYS B 1 94 ? 18.856 10.536 30.388 1.00 54.07 93 CYS B CA 1
ATOM 4118 C C . CYS B 1 94 ? 19.290 9.522 31.466 1.00 66.06 93 CYS B C 1
ATOM 4119 O O . CYS B 1 94 ? 20.374 9.643 32.059 1.00 76.44 93 CYS B O 1
ATOM 4122 N N . ARG B 1 95 ? 18.432 8.541 31.778 1.00 63.05 94 ARG B N 1
ATOM 4123 C CA . ARG B 1 95 ? 18.642 7.479 32.777 1.00 65.39 94 ARG B CA 1
ATOM 4124 C C . ARG B 1 95 ? 18.885 8.004 34.198 1.00 61.12 94 ARG B C 1
ATOM 4125 O O . ARG B 1 95 ? 19.299 7.234 35.084 1.00 59.32 94 ARG B O 1
ATOM 4133 N N . SER B 1 96 ? 18.650 9.287 34.451 1.00 61.72 95 SER B N 1
ATOM 4134 C CA . SER B 1 96 ? 18.792 9.787 35.808 1.00 57.13 95 SER B CA 1
ATOM 4135 C C . SER B 1 96 ? 17.688 9.211 36.693 1.00 56.67 95 SER B C 1
ATOM 4136 O O . SER B 1 96 ? 16.610 8.837 36.223 1.00 58.46 95 SER B O 1
ATOM 4139 N N . LYS B 1 97 ? 17.965 9.154 37.998 1.00 55.24 96 LYS B N 1
ATOM 4140 C CA . LYS B 1 97 ? 16.996 8.595 38.935 1.00 60.44 96 LYS B CA 1
ATOM 4141 C C . LYS B 1 97 ? 15.739 9.447 39.050 1.00 57.04 96 LYS B C 1
ATOM 4142 O O . LYS B 1 97 ? 14.702 8.941 39.495 1.00 53.17 96 LYS B O 1
ATOM 4148 N N . PHE B 1 98 ? 15.803 10.719 38.664 1.00 58.38 97 PHE B N 1
ATOM 4149 C CA . PHE B 1 98 ? 14.622 11.570 38.672 1.00 55.02 97 PHE B CA 1
ATOM 4150 C C . PHE B 1 98 ? 13.766 11.404 37.423 1.00 53.69 97 PHE B C 1
ATOM 4151 O O . PHE B 1 98 ? 12.630 11.891 37.402 1.00 52.41 97 PHE B O 1
ATOM 4159 N N . GLY B 1 99 ? 14.272 10.735 36.396 1.00 48.06 98 GLY B N 1
ATOM 4160 C CA . GLY B 1 99 ? 13.528 10.485 35.179 1.00 50.66 98 GLY B CA 1
ATOM 4161 C C . GLY B 1 99 ? 14.194 11.107 33.967 1.00 50.78 98 GLY B C 1
ATOM 4162 O O . GLY B 1 99 ? 15.221 11.779 34.057 1.00 48.62 98 GLY B O 1
ATOM 4163 N N . ARG B 1 100 ? 13.578 10.857 32.810 1.00 49.62 99 ARG B N 1
ATOM 4164 C CA . ARG B 1 100 ? 14.114 11.366 31.552 1.00 48.44 99 ARG B CA 1
ATOM 4165 C C . ARG B 1 100 ? 13.730 12.817 31.304 1.00 48.90 99 ARG B C 1
ATOM 4166 O O . ARG B 1 100 ? 14.469 13.542 30.629 1.00 48.37 99 ARG B O 1
ATOM 4174 N N . ARG B 1 101 ? 12.590 13.259 31.833 1.00 48.24 100 ARG B N 1
ATOM 4175 C CA . ARG B 1 101 ? 12.049 14.572 31.513 1.00 46.38 100 ARG B CA 1
ATOM 4176 C C . ARG B 1 101 ? 12.028 15.539 32.686 1.00 50.86 100 ARG B C 1
ATOM 4177 O O . ARG B 1 101 ? 12.089 16.749 32.465 1.00 46.16 100 ARG B O 1
ATOM 4185 N N . ARG B 1 102 ? 11.940 15.044 33.918 1.00 48.65 101 ARG B N 1
ATOM 4186 C CA . ARG B 1 102 ? 11.820 15.920 35.079 1.00 45.21 101 ARG B CA 1
ATOM 4187 C C . ARG B 1 102 ? 13.073 16.766 35.315 1.00 44.32 101 ARG B C 1
ATOM 4188 O O . ARG B 1 102 ? 12.943 17.951 35.655 1.00 44.43 101 ARG B O 1
ATOM 4196 N N . PRO B 1 103 ? 14.294 16.226 35.162 1.00 47.35 102 PRO B N 1
ATOM 4197 C CA . PRO B 1 103 ? 15.476 17.093 35.338 1.00 46.63 102 PRO B CA 1
ATOM 4198 C C . PRO B 1 103 ? 15.518 18.270 34.376 1.00 40.78 102 PRO B C 1
ATOM 4199 O O . PRO B 1 103 ? 15.839 19.392 34.790 1.00 45.34 102 PRO B O 1
ATOM 4203 N N . PHE B 1 104 ? 15.175 18.054 33.103 1.00 40.59 103 PHE B N 1
ATOM 4204 C CA . PHE B 1 104 ? 15.242 19.142 32.132 1.00 42.46 103 PHE B CA 1
ATOM 4205 C C . PHE B 1 104 ? 14.160 20.182 32.394 1.00 40.75 103 PHE B C 1
ATOM 4206 O O . PHE B 1 104 ? 14.411 21.389 32.286 1.00 38.13 103 PHE B O 1
ATOM 4214 N N . ILE B 1 105 ? 12.954 19.733 32.754 1.00 39.22 104 ILE B N 1
ATOM 4215 C CA . ILE B 1 105 ? 11.880 20.665 33.086 1.00 43.41 104 ILE B CA 1
ATOM 4216 C C . ILE B 1 105 ? 12.263 21.501 34.301 1.00 43.22 104 ILE B C 1
ATOM 4217 O O . ILE B 1 105 ? 12.063 22.724 34.324 1.00 42.92 104 ILE B O 1
ATOM 4222 N N . ALA B 1 106 ? 12.841 20.858 35.320 1.00 40.24 105 ALA B N 1
ATOM 4223 C CA . ALA B 1 106 ? 13.236 21.586 36.521 1.00 39.94 105 ALA B CA 1
ATOM 4224 C C . ALA B 1 106 ? 14.329 22.602 36.216 1.00 42.06 105 ALA B C 1
ATOM 4225 O O . ALA B 1 106 ? 14.268 23.748 36.681 1.00 42.77 105 ALA B O 1
ATOM 4227 N N . THR B 1 107 ? 15.332 22.207 35.424 1.00 41.91 106 THR B N 1
ATOM 4228 C CA . THR B 1 107 ? 16.405 23.136 35.079 1.00 41.62 106 THR B CA 1
ATOM 4229 C C . THR B 1 107 ? 15.882 24.319 34.271 1.00 39.48 106 THR B C 1
ATOM 4230 O O . THR B 1 107 ? 16.269 25.468 34.521 1.00 43.55 106 THR B O 1
ATOM 4234 N N . GLY B 1 108 ? 14.997 24.063 33.304 1.00 38.80 107 GLY B N 1
ATOM 4235 C CA . GLY B 1 108 ? 14.439 25.155 32.523 1.00 39.68 107 GLY B CA 1
ATOM 4236 C C . GLY B 1 108 ? 13.627 26.120 33.365 1.00 42.04 107 GLY B C 1
ATOM 4237 O O . GLY B 1 108 ? 13.752 27.343 33.226 1.00 36.70 107 GLY B O 1
ATOM 4238 N N . ALA B 1 109 ? 12.798 25.585 34.266 1.00 37.73 108 ALA B N 1
ATOM 4239 C CA . ALA B 1 109 ? 11.994 26.450 35.121 1.00 37.80 108 ALA B CA 1
ATOM 4240 C C . ALA B 1 109 ? 12.875 27.261 36.062 1.00 39.60 108 ALA B C 1
ATOM 4241 O O . ALA B 1 109 ? 12.577 28.426 36.351 1.00 37.44 108 ALA B O 1
ATOM 4243 N N . ALA B 1 110 ? 13.963 26.662 36.555 1.00 37.50 109 ALA B N 1
ATOM 4244 C CA . ALA B 1 110 ? 14.884 27.405 37.411 1.00 38.12 109 ALA B CA 1
ATOM 4245 C C . ALA B 1 110 ? 15.582 28.523 36.645 1.00 38.12 109 ALA B C 1
ATOM 4246 O O . ALA B 1 110 ? 15.744 29.632 37.168 1.00 38.25 109 ALA B O 1
ATOM 4248 N N . LEU B 1 111 ? 16.002 28.254 35.405 1.00 38.12 110 LEU B N 1
ATOM 4249 C CA . LEU B 1 111 ? 16.693 29.275 34.618 1.00 39.93 110 LEU B CA 1
ATOM 4250 C C . LEU B 1 111 ? 15.760 30.406 34.198 1.00 39.21 110 LEU B C 1
ATOM 4251 O O . LEU B 1 111 ? 16.214 31.546 34.004 1.00 37.62 110 LEU B O 1
ATOM 4256 N N . VAL B 1 112 ? 14.467 30.111 34.041 1.00 36.69 111 VAL B N 1
ATOM 4257 C CA . VAL B 1 112 ? 13.504 31.174 33.765 1.00 36.08 111 VAL B CA 1
ATOM 4258 C C . VAL B 1 112 ? 13.545 32.225 34.867 1.00 42.11 111 VAL B C 1
ATOM 4259 O O . VAL B 1 112 ? 13.473 33.428 34.598 1.00 39.04 111 VAL B O 1
ATOM 4263 N N . ALA B 1 113 ? 13.679 31.789 36.123 1.00 42.66 112 ALA B N 1
ATOM 4264 C CA . ALA B 1 113 ? 13.736 32.727 37.242 1.00 39.50 112 ALA B CA 1
ATOM 4265 C C . ALA B 1 113 ? 14.931 33.668 37.127 1.00 40.58 112 ALA B C 1
ATOM 4266 O O . ALA B 1 113 ? 14.801 34.879 37.337 1.00 42.52 112 ALA B O 1
ATOM 4268 N N . VAL B 1 114 ? 16.113 33.127 36.816 1.00 38.30 113 VAL B N 1
ATOM 4269 C CA . VAL B 1 114 ? 17.306 33.964 36.699 1.00 39.05 113 VAL B CA 1
ATOM 4270 C C . VAL B 1 114 ? 17.166 34.944 35.539 1.00 40.73 113 VAL B C 1
ATOM 4271 O O . VAL B 1 114 ? 17.533 36.123 35.652 1.00 42.24 113 VAL B O 1
ATOM 4275 N N . ALA B 1 115 ? 16.633 34.477 34.405 1.00 40.09 114 ALA B N 1
ATOM 4276 C CA . ALA B 1 115 ? 16.477 35.369 33.258 1.00 44.46 114 ALA B CA 1
ATOM 4277 C C . ALA B 1 115 ? 15.482 36.481 33.569 1.00 40.91 114 ALA B C 1
ATOM 4278 O O . ALA B 1 115 ? 15.697 37.643 33.204 1.00 39.11 114 ALA B O 1
ATOM 4280 N N . VAL B 1 116 ? 14.384 36.124 34.233 1.00 42.35 115 VAL B N 1
ATOM 4281 C CA . VAL B 1 116 ? 13.428 37.090 34.768 1.00 42.60 115 VAL B CA 1
ATOM 4282 C C . VAL B 1 116 ? 14.118 38.134 35.639 1.00 43.09 115 VAL B C 1
ATOM 4283 O O . VAL B 1 116 ? 13.956 39.349 35.442 1.00 40.90 115 VAL B O 1
ATOM 4287 N N . PHE B 1 117 ? 14.893 37.669 36.619 1.00 43.35 116 PHE B N 1
ATOM 4288 C CA . PHE B 1 117 ? 15.564 38.569 37.549 1.00 44.62 116 PHE B CA 1
ATOM 4289 C C . PHE B 1 117 ? 16.488 39.531 36.816 1.00 44.99 116 PHE B C 1
ATOM 4290 O O . PHE B 1 117 ? 16.576 40.713 37.169 1.00 46.22 116 PHE B O 1
ATOM 4298 N N . LEU B 1 118 ? 17.178 39.044 35.784 1.00 40.64 117 LEU B N 1
ATOM 4299 C CA . LEU B 1 118 ? 18.128 39.892 35.072 1.00 42.84 117 LEU B CA 1
ATOM 4300 C C . LEU B 1 118 ? 17.445 40.858 34.110 1.00 43.58 117 LEU B C 1
ATOM 4301 O O . LEU B 1 118 ? 17.948 41.968 33.899 1.00 40.92 117 LEU B O 1
ATOM 4306 N N . ILE B 1 119 ? 16.315 40.468 33.518 1.00 40.17 118 ILE B N 1
ATOM 4307 C CA . ILE B 1 119 ? 15.639 41.364 32.584 1.00 38.64 118 ILE B CA 1
ATOM 4308 C C . ILE B 1 119 ? 14.913 42.473 33.334 1.00 41.08 118 ILE B C 1
ATOM 4309 O O . ILE B 1 119 ? 14.956 43.640 32.928 1.00 41.93 118 ILE B O 1
ATOM 4314 N N . GLY B 1 120 ? 14.242 42.134 34.438 1.00 45.36 119 GLY B N 1
ATOM 4315 C CA . GLY B 1 120 ? 13.483 43.141 35.161 1.00 38.64 119 GLY B CA 1
ATOM 4316 C C . GLY B 1 120 ? 14.340 44.224 35.787 1.00 43.23 119 GLY B C 1
ATOM 4317 O O . GLY B 1 120 ? 13.898 45.370 35.917 1.00 47.72 119 GLY B O 1
ATOM 4318 N N . TYR B 1 121 ? 15.572 43.888 36.173 1.00 42.60 120 TYR B N 1
ATOM 4319 C CA . TYR B 1 121 ? 16.438 44.791 36.923 1.00 44.93 120 TYR B CA 1
ATOM 4320 C C . TYR B 1 121 ? 17.574 45.361 36.077 1.00 44.79 120 TYR B C 1
ATOM 4321 O O . TYR B 1 121 ? 18.566 45.844 36.630 1.00 44.52 120 TYR B O 1
ATOM 4330 N N . ALA B 1 122 ? 17.447 45.323 34.748 1.00 44.80 121 ALA B N 1
ATOM 4331 C CA . ALA B 1 122 ? 18.547 45.744 33.882 1.00 45.39 121 ALA B CA 1
ATOM 4332 C C . ALA B 1 122 ? 18.830 47.237 34.015 1.00 47.63 121 ALA B C 1
ATOM 4333 O O . ALA B 1 122 ? 19.993 47.651 34.116 1.00 47.16 121 ALA B O 1
ATOM 4335 N N . ALA B 1 123 ? 17.779 48.063 34.002 1.00 44.13 122 ALA B N 1
ATOM 4336 C CA . ALA B 1 123 ? 17.972 49.507 34.101 1.00 47.81 122 ALA B CA 1
ATOM 4337 C C . ALA B 1 123 ? 18.647 49.880 35.413 1.00 50.14 122 ALA B C 1
ATOM 4338 O O . ALA B 1 123 ? 19.519 50.757 35.448 1.00 47.60 122 ALA B O 1
ATOM 4340 N N . ASP B 1 124 ? 18.274 49.205 36.501 1.00 50.05 123 ASP B N 1
ATOM 4341 C CA . ASP B 1 124 ? 18.856 49.516 37.800 1.00 52.61 123 ASP B CA 1
ATOM 4342 C C . ASP B 1 124 ? 20.308 49.057 37.866 1.00 54.50 123 ASP B C 1
ATOM 4343 O O . ASP B 1 124 ? 21.155 49.746 38.446 1.00 54.68 123 ASP B O 1
ATOM 4348 N N . PHE B 1 125 ? 20.616 47.906 37.259 1.00 49.44 124 PHE B N 1
ATOM 4349 C CA . PHE B 1 125 ? 22.006 47.485 37.104 1.00 52.20 124 PHE B CA 1
ATOM 4350 C C . PHE B 1 125 ? 22.819 48.575 36.412 1.00 56.22 124 PHE B C 1
ATOM 4351 O O . PHE B 1 125 ? 23.806 49.090 36.958 1.00 57.15 124 PHE B O 1
ATOM 4359 N N . GLY B 1 126 ? 22.380 48.957 35.208 1.00 53.68 125 GLY B N 1
ATOM 4360 C CA . GLY B 1 126 ? 23.090 49.969 34.440 1.00 52.70 125 GLY B CA 1
ATOM 4361 C C . GLY B 1 126 ? 23.268 51.274 35.187 1.00 54.26 125 GLY B C 1
ATOM 4362 O O . GLY B 1 126 ? 24.330 51.897 35.125 1.00 52.80 125 GLY B O 1
ATOM 4363 N N . TYR B 1 127 ? 22.229 51.708 35.903 1.00 55.46 126 TYR B N 1
ATOM 4364 C CA . TYR B 1 127 ? 22.339 52.920 36.707 1.00 56.20 126 TYR B CA 1
ATOM 4365 C C . TYR B 1 127 ? 23.402 52.746 37.780 1.00 57.14 126 TYR B C 1
ATOM 4366 O O . TYR B 1 127 ? 24.230 53.636 38.008 1.00 58.23 126 TYR B O 1
ATOM 4375 N N . LYS B 1 128 ? 23.394 51.594 38.446 1.00 53.24 127 LYS B N 1
ATOM 4376 C CA . LYS B 1 128 ? 24.282 51.369 39.568 1.00 55.73 127 LYS B CA 1
ATOM 4377 C C . LYS B 1 128 ? 25.726 51.324 39.122 1.00 57.19 127 LYS B C 1
ATOM 4378 O O . LYS B 1 128 ? 26.628 51.624 39.913 1.00 56.13 127 LYS B O 1
ATOM 4384 N N . MET B 1 129 ? 25.946 50.989 37.850 1.00 62.79 128 MET B N 1
ATOM 4385 C CA . MET B 1 129 ? 27.276 50.727 37.329 1.00 59.10 128 MET B CA 1
ATOM 4386 C C . MET B 1 129 ? 27.842 51.859 36.484 1.00 60.35 128 MET B C 1
ATOM 4387 O O . MET B 1 129 ? 29.021 51.797 36.123 1.00 64.63 128 MET B O 1
ATOM 4392 N N . GLY B 1 130 ? 27.059 52.888 36.168 1.00 60.41 129 GLY B N 1
ATOM 4393 C CA . GLY B 1 130 ? 27.646 54.009 35.461 1.00 60.94 129 GLY B CA 1
ATOM 4394 C C . GLY B 1 130 ? 26.825 54.750 34.427 1.00 59.58 129 GLY B C 1
ATOM 4395 O O . GLY B 1 130 ? 27.234 55.832 33.996 1.00 58.36 129 GLY B O 1
ATOM 4396 N N . ASP B 1 131 ? 25.694 54.197 33.999 1.00 60.04 130 ASP B N 1
ATOM 4397 C CA . ASP B 1 131 ? 24.875 54.909 33.032 1.00 61.34 130 ASP B CA 1
ATOM 4398 C C . ASP B 1 131 ? 24.338 56.176 33.689 1.00 67.25 130 ASP B C 1
ATOM 4399 O O . ASP B 1 131 ? 23.952 56.169 34.860 1.00 63.94 130 ASP B O 1
ATOM 4404 N N . LYS B 1 132 ? 24.293 57.260 32.924 1.00 76.51 131 LYS B N 1
ATOM 4405 C CA . LYS B 1 132 ? 23.743 58.528 33.375 1.00 68.91 131 LYS B CA 1
ATOM 4406 C C . LYS B 1 132 ? 22.278 58.565 32.943 1.00 65.24 131 LYS B C 1
ATOM 4407 O O . LYS B 1 132 ? 21.885 57.953 31.947 1.00 67.72 131 LYS B O 1
ATOM 4413 N N . LEU B 1 133 ? 21.473 59.293 33.714 1.00 72.24 132 LEU B N 1
ATOM 4414 C CA . LEU B 1 133 ? 20.025 59.279 33.531 1.00 67.42 132 LEU B CA 1
ATOM 4415 C C . LEU B 1 133 ? 19.640 59.944 32.219 1.00 67.77 132 LEU B C 1
ATOM 4416 O O . LEU B 1 133 ? 18.690 59.521 31.550 1.00 67.82 132 LEU B O 1
ATOM 4421 N N . GLU B 1 134 ? 20.392 60.965 31.837 1.00 69.03 133 GLU B N 1
ATOM 4422 C CA . GLU B 1 134 ? 20.162 61.769 30.641 1.00 74.91 133 GLU B CA 1
ATOM 4423 C C . GLU B 1 134 ? 21.057 61.337 29.483 1.00 74.23 133 GLU B C 1
ATOM 4424 O O . GLU B 1 134 ? 21.760 62.140 28.869 1.00 78.91 133 GLU B O 1
ATOM 4430 N N . GLU B 1 135 ? 21.047 60.036 29.199 1.00 70.13 134 GLU B N 1
ATOM 4431 C CA . GLU B 1 135 ? 21.793 59.428 28.104 1.00 71.92 134 GLU B CA 1
ATOM 4432 C C . GLU B 1 135 ? 20.854 58.494 27.357 1.00 71.42 134 GLU B C 1
ATOM 4433 O O . GLU B 1 135 ? 20.135 57.716 27.990 1.00 65.18 134 GLU B O 1
ATOM 4439 N N . LYS B 1 136 ? 20.827 58.580 26.024 1.00 75.12 135 LYS B N 1
ATOM 4440 C CA . LYS B 1 136 ? 19.864 57.767 25.284 1.00 71.75 135 LYS B CA 1
ATOM 4441 C C . LYS B 1 136 ? 20.213 56.285 25.382 1.00 62.72 135 LYS B C 1
ATOM 4442 O O . LYS B 1 136 ? 19.410 55.474 25.856 1.00 63.62 135 LYS B O 1
ATOM 4448 N N . VAL B 1 137 ? 21.403 55.911 24.920 1.00 63.78 136 VAL B N 1
ATOM 4449 C CA . VAL B 1 137 ? 21.803 54.510 24.848 1.00 62.96 136 VAL B CA 1
ATOM 4450 C C . VAL B 1 137 ? 22.471 54.137 26.167 1.00 61.40 136 VAL B C 1
ATOM 4451 O O . VAL B 1 137 ? 23.608 54.534 26.434 1.00 61.21 136 VAL B O 1
ATOM 4455 N N . LYS B 1 138 ? 21.762 53.371 26.992 1.00 58.57 137 LYS B N 1
ATOM 4456 C CA . LYS B 1 138 ? 22.267 52.930 28.292 1.00 57.25 137 LYS B CA 1
ATOM 4457 C C . LYS B 1 138 ? 22.972 51.592 28.098 1.00 54.88 137 LYS B C 1
ATOM 4458 O O . LYS B 1 138 ? 22.338 50.535 28.085 1.00 53.42 137 LYS B O 1
ATOM 4464 N N . VAL B 1 139 ? 24.300 51.645 27.963 1.00 53.86 138 VAL B N 1
ATOM 4465 C CA . VAL B 1 139 ? 25.069 50.510 27.449 1.00 54.23 138 VAL B CA 1
ATOM 4466 C C . VAL B 1 139 ? 24.990 49.318 28.399 1.00 52.97 138 VAL B C 1
ATOM 4467 O O . VAL B 1 139 ? 24.585 48.215 28.009 1.00 54.82 138 VAL B O 1
ATOM 4471 N N . ARG B 1 140 ? 25.407 49.515 29.653 1.00 53.38 139 ARG B N 1
ATOM 4472 C CA . ARG B 1 140 ? 25.474 48.406 30.603 1.00 54.48 139 ARG B CA 1
ATOM 4473 C C . ARG B 1 140 ? 24.101 47.778 30.825 1.00 50.72 139 ARG B C 1
ATOM 4474 O O . ARG B 1 140 ? 23.974 46.546 30.927 1.00 47.80 139 ARG B O 1
ATOM 4482 N N . ALA B 1 141 ? 23.058 48.610 30.888 1.00 52.71 140 ALA B N 1
ATOM 4483 C CA . ALA B 1 141 ? 21.704 48.089 31.032 1.00 49.72 140 ALA B CA 1
ATOM 4484 C C . ALA B 1 141 ? 21.314 47.243 29.828 1.00 48.79 140 ALA B C 1
ATOM 4485 O O . ALA B 1 141 ? 20.660 46.204 29.977 1.00 48.26 140 ALA B O 1
ATOM 4487 N N . ILE B 1 142 ? 21.727 47.657 28.628 1.00 47.13 141 ILE B N 1
ATOM 4488 C CA . ILE B 1 142 ? 21.427 46.881 27.428 1.00 50.04 141 ILE B CA 1
ATOM 4489 C C . ILE B 1 142 ? 22.154 45.542 27.462 1.00 46.98 141 ILE B C 1
ATOM 4490 O O . ILE B 1 142 ? 21.603 44.510 27.058 1.00 45.04 141 ILE B O 1
ATOM 4495 N N . GLY B 1 143 ? 23.401 45.534 27.940 1.00 45.54 142 GLY B N 1
ATOM 4496 C CA . GLY B 1 143 ? 24.121 44.275 28.058 1.00 46.48 142 GLY B CA 1
ATOM 4497 C C . GLY B 1 143 ? 23.437 43.303 29.002 1.00 47.44 142 GLY B C 1
ATOM 4498 O O . GLY B 1 143 ? 23.286 42.114 28.691 1.00 47.41 142 GLY B O 1
ATOM 4499 N N . ILE B 1 144 ? 23.002 43.798 30.164 1.00 45.70 143 ILE B N 1
ATOM 4500 C CA . ILE B 1 144 ? 22.291 42.937 31.111 1.00 47.47 143 ILE B CA 1
ATOM 4501 C C . ILE B 1 144 ? 20.978 42.448 30.503 1.00 48.24 143 ILE B C 1
ATOM 4502 O O . ILE B 1 144 ? 20.599 41.278 30.653 1.00 51.33 143 ILE B O 1
ATOM 4507 N N . PHE B 1 145 ? 20.270 43.341 29.807 1.00 43.76 144 PHE B N 1
ATOM 4508 C CA . PHE B 1 145 ? 19.018 43.002 29.133 1.00 44.61 144 PHE B CA 1
ATOM 4509 C C . PHE B 1 145 ? 19.217 41.852 28.147 1.00 46.15 144 PHE B C 1
ATOM 4510 O O . PHE B 1 145 ? 18.451 40.873 28.135 1.00 45.65 144 PHE B O 1
ATOM 4518 N N . ALA B 1 146 ? 20.272 41.940 27.334 1.00 48.16 145 ALA B N 1
ATOM 4519 C CA . ALA B 1 146 ? 20.533 40.913 26.331 1.00 48.48 145 ALA B CA 1
ATOM 4520 C C . ALA B 1 146 ? 20.923 39.588 26.974 1.00 47.25 145 ALA B C 1
ATOM 4521 O O . ALA B 1 146 ? 20.465 38.524 26.535 1.00 47.94 145 ALA B O 1
ATOM 4523 N N . LEU B 1 147 ? 21.788 39.623 27.994 1.00 46.90 146 LEU B N 1
ATOM 4524 C CA . LEU B 1 147 ? 22.132 38.388 28.697 1.00 45.53 146 LEU B CA 1
ATOM 4525 C C . LEU B 1 147 ? 20.890 37.717 29.275 1.00 45.07 146 LEU B C 1
ATOM 4526 O O . LEU B 1 147 ? 20.726 36.489 29.173 1.00 45.10 146 LEU B O 1
ATOM 4531 N N . GLY B 1 148 ? 20.002 38.510 29.879 1.00 43.02 147 GLY B N 1
ATOM 4532 C CA . GLY B 1 148 ? 18.772 37.954 30.418 1.00 43.99 147 GLY B CA 1
ATOM 4533 C C . GLY B 1 148 ? 17.931 37.270 29.359 1.00 42.63 147 GLY B C 1
ATOM 4534 O O . GLY B 1 148 ? 17.442 36.153 29.559 1.00 38.02 147 GLY B O 1
ATOM 4535 N N . PHE B 1 149 ? 17.744 37.933 28.214 1.00 42.09 148 PHE B N 1
ATOM 4536 C CA . PHE B 1 149 ? 16.921 37.316 27.175 1.00 42.33 148 PHE B CA 1
ATOM 4537 C C . PHE B 1 149 ? 17.575 36.072 26.577 1.00 43.74 148 PHE B C 1
ATOM 4538 O O . PHE B 1 149 ? 16.868 35.130 26.196 1.00 43.99 148 PHE B O 1
ATOM 4546 N N . TRP B 1 150 ? 18.908 36.033 26.495 1.00 42.98 149 TRP B N 1
ATOM 4547 C CA . TRP B 1 150 ? 19.564 34.817 26.017 1.00 45.80 149 TRP B CA 1
ATOM 4548 C C . TRP B 1 150 ? 19.320 33.656 26.976 1.00 42.29 149 TRP B C 1
ATOM 4549 O O . TRP B 1 150 ? 19.014 32.529 26.547 1.00 41.91 149 TRP B O 1
ATOM 4560 N N . ILE B 1 151 ? 19.438 33.918 28.282 1.00 43.77 150 ILE B N 1
ATOM 4561 C CA . ILE B 1 151 ? 19.135 32.886 29.272 1.00 40.89 150 ILE B CA 1
ATOM 4562 C C . ILE B 1 151 ? 17.687 32.428 29.137 1.00 40.96 150 ILE B C 1
ATOM 4563 O O . ILE B 1 151 ? 17.386 31.230 29.231 1.00 41.77 150 ILE B O 1
ATOM 4568 N N . LEU B 1 152 ? 16.769 33.371 28.906 1.00 40.95 151 LEU B N 1
ATOM 4569 C CA . LEU B 1 152 ?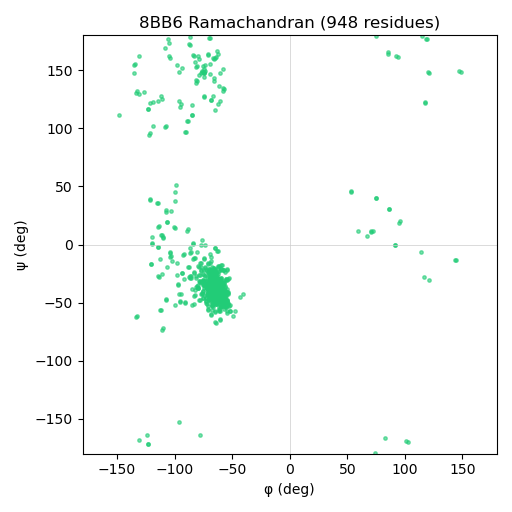 15.358 33.012 28.782 1.00 40.54 151 LEU B CA 1
ATOM 4570 C C . LEU B 1 152 ? 15.111 32.131 27.561 1.00 43.59 151 LEU B C 1
ATOM 4571 O O . LEU B 1 152 ? 14.317 31.183 27.619 1.00 42.33 151 LEU B O 1
ATOM 4576 N N . ASP B 1 153 ? 15.796 32.420 26.451 1.00 44.87 152 ASP B N 1
ATOM 4577 C CA . ASP B 1 153 ? 15.645 31.599 25.253 1.00 43.01 152 ASP B CA 1
ATOM 4578 C C . ASP B 1 153 ? 16.132 30.178 25.510 1.00 41.87 152 ASP B C 1
ATOM 4579 O O . ASP B 1 153 ? 15.446 29.194 25.180 1.00 42.54 152 ASP B O 1
ATOM 4584 N N . VAL B 1 154 ? 17.316 30.056 26.119 1.00 41.35 153 VAL B N 1
ATOM 4585 C CA . VAL B 1 154 ? 17.860 28.733 26.417 1.00 42.11 153 VAL B CA 1
ATOM 4586 C C . VAL B 1 154 ? 16.926 27.967 27.345 1.00 44.45 153 VAL B C 1
ATOM 4587 O O . VAL B 1 154 ? 16.700 26.764 27.165 1.00 39.04 153 VAL B O 1
ATOM 4591 N N . ALA B 1 155 ? 16.355 28.650 28.340 1.00 46.73 154 ALA B N 1
ATOM 4592 C CA . ALA B 1 155 ? 15.459 27.985 29.284 1.00 42.92 154 ALA B CA 1
ATOM 4593 C C . ALA B 1 155 ? 14.188 27.493 28.597 1.00 41.68 154 ALA B C 1
ATOM 4594 O O . ALA B 1 155 ? 13.750 26.355 28.818 1.00 41.01 154 ALA B O 1
ATOM 4596 N N . ASN B 1 156 ? 13.567 28.349 27.779 1.00 43.51 155 ASN B N 1
ATOM 4597 C CA . ASN B 1 156 ? 12.353 27.947 27.073 1.00 46.37 155 ASN B CA 1
ATOM 4598 C C . ASN B 1 156 ? 12.599 26.724 26.201 1.00 45.07 155 ASN B C 1
ATOM 4599 O O . ASN B 1 156 ? 11.783 25.789 26.179 1.00 42.05 155 ASN B O 1
ATOM 4604 N N . ASN B 1 157 ? 13.725 26.703 25.481 1.00 44.07 156 ASN B N 1
ATOM 4605 C CA . ASN B 1 157 ? 13.984 25.567 24.604 1.00 46.30 156 ASN B CA 1
ATOM 4606 C C . ASN B 1 157 ? 14.461 24.335 25.363 1.00 44.10 156 ASN B C 1
ATOM 4607 O O . ASN B 1 157 ? 14.326 23.219 24.850 1.00 48.92 156 ASN B O 1
ATOM 4612 N N . THR B 1 158 ? 15.007 24.508 26.569 1.00 45.98 157 THR B N 1
ATOM 4613 C CA . THR B 1 158 ? 15.273 23.362 27.430 1.00 40.93 157 THR B CA 1
ATOM 4614 C C . THR B 1 158 ? 13.978 22.753 27.951 1.00 43.18 157 THR B C 1
ATOM 4615 O O . THR B 1 158 ? 13.885 21.530 28.112 1.00 38.62 157 THR B O 1
ATOM 4619 N N . LEU B 1 159 ? 12.962 23.583 28.191 1.00 42.46 158 LEU B N 1
ATOM 4620 C CA . LEU B 1 159 ? 11.738 23.086 28.814 1.00 36.10 158 LEU B CA 1
ATOM 4621 C C . LEU B 1 159 ? 10.793 22.443 27.804 1.00 40.45 158 LEU B C 1
ATOM 4622 O O . LEU B 1 159 ? 10.237 21.372 28.071 1.00 38.86 158 LEU B O 1
ATOM 4627 N N . GLN B 1 160 ? 10.591 23.083 26.646 1.00 45.87 159 GLN B N 1
ATOM 4628 C CA . GLN B 1 160 ? 9.465 22.721 25.781 1.00 43.12 159 GLN B CA 1
ATOM 4629 C C . GLN B 1 160 ? 9.480 21.244 25.382 1.00 41.89 159 GLN B C 1
ATOM 4630 O O . GLN B 1 160 ? 8.454 20.559 25.471 1.00 38.12 159 GLN B O 1
ATOM 4636 N N . GLY B 1 161 ? 10.626 20.738 24.932 1.00 42.82 160 GLY B N 1
ATOM 4637 C CA . GLY B 1 161 ? 10.719 19.386 24.420 1.00 45.34 160 GLY B CA 1
ATOM 4638 C C . GLY B 1 161 ? 10.350 18.293 25.410 1.00 38.66 160 GLY B C 1
ATOM 4639 O O . GLY B 1 161 ? 9.382 17.541 25.214 1.00 36.72 160 GLY B O 1
ATOM 4640 N N . PRO B 1 162 ? 11.134 18.170 26.487 1.00 37.80 161 PRO B N 1
ATOM 4641 C CA . PRO B 1 162 ? 10.870 17.105 27.469 1.00 39.88 161 PRO B CA 1
ATOM 4642 C C . PRO B 1 162 ? 9.471 17.139 28.056 1.00 40.54 161 PRO B C 1
ATOM 4643 O O . PRO B 1 162 ? 8.989 16.097 28.503 1.00 37.73 161 PRO B O 1
ATOM 4647 N N . CYS B 1 163 ? 8.784 18.282 28.031 1.00 36.33 162 CYS B N 1
ATOM 4648 C CA . CYS B 1 163 ? 7.453 18.360 28.628 1.00 36.30 162 CYS B CA 1
ATOM 4649 C C . CYS B 1 163 ? 6.430 17.588 27.796 1.00 37.97 162 CYS B C 1
ATOM 4650 O O . CYS B 1 163 ? 5.713 16.716 28.311 1.00 37.88 162 CYS B O 1
ATOM 4653 N N . ARG B 1 164 ? 6.361 17.884 26.496 1.00 41.04 163 ARG B N 1
ATOM 4654 C CA . ARG B 1 164 ? 5.493 17.111 25.616 1.00 40.05 163 ARG B CA 1
ATOM 4655 C C . ARG B 1 164 ? 5.974 15.670 25.486 1.00 41.13 163 ARG B C 1
ATOM 4656 O O . ARG B 1 164 ? 5.153 14.753 25.342 1.00 40.78 163 ARG B O 1
ATOM 4664 N N . ALA B 1 165 ? 7.291 15.440 25.563 1.00 38.34 164 ALA B N 1
ATOM 4665 C CA . ALA B 1 165 ? 7.781 14.064 25.574 1.00 44.71 164 ALA B CA 1
ATOM 4666 C C . ALA B 1 165 ? 7.306 13.310 26.812 1.00 49.41 164 ALA B C 1
ATOM 4667 O O . ALA B 1 165 ? 7.026 12.109 26.742 1.00 44.08 164 ALA B O 1
ATOM 4669 N N . PHE B 1 166 ? 7.189 14.003 27.946 1.00 44.69 165 PHE B N 1
ATOM 4670 C CA . PHE B 1 166 ? 6.705 13.382 29.174 1.00 45.11 165 PHE B CA 1
ATOM 4671 C C . PHE B 1 166 ? 5.214 13.088 29.079 1.00 43.14 165 PHE B C 1
ATOM 4672 O O . PHE B 1 166 ? 4.743 12.053 29.568 1.00 41.00 165 PHE B O 1
ATOM 4680 N N . LEU B 1 167 ? 4.462 13.986 28.439 1.00 44.01 166 LEU B N 1
ATOM 4681 C CA . LEU B 1 167 ? 3.079 13.668 28.082 1.00 45.39 166 LEU B CA 1
ATOM 4682 C C . LEU B 1 167 ? 3.006 12.378 27.266 1.00 44.77 166 LEU B C 1
ATOM 4683 O O . LEU B 1 167 ? 2.205 11.477 27.560 1.00 41.70 166 LEU B O 1
ATOM 4688 N N . ALA B 1 168 ? 3.856 12.271 26.240 1.00 42.58 167 ALA B N 1
ATOM 4689 C CA . ALA B 1 168 ? 3.854 11.084 25.389 1.00 39.15 167 ALA B CA 1
ATOM 4690 C C . ALA B 1 168 ? 4.214 9.831 26.179 1.00 42.27 167 ALA B C 1
ATOM 4691 O O . ALA B 1 168 ? 3.655 8.754 25.940 1.00 43.71 167 ALA B O 1
ATOM 4693 N N . ASP B 1 169 ? 5.150 9.952 27.123 1.00 41.01 168 ASP B N 1
ATOM 4694 C CA . ASP B 1 169 ? 5.498 8.817 27.974 1.00 41.49 168 ASP B CA 1
ATOM 4695 C C . ASP B 1 169 ? 4.315 8.396 28.834 1.00 42.65 168 ASP B C 1
ATOM 4696 O O . ASP B 1 169 ? 4.062 7.198 29.013 1.00 43.43 168 ASP B O 1
ATOM 4701 N N . LEU B 1 170 ? 3.585 9.368 29.385 1.00 40.90 169 LEU B N 1
ATOM 4702 C CA . LEU B 1 170 ? 2.406 9.037 30.177 1.00 41.39 169 LEU B CA 1
ATOM 4703 C C . LEU B 1 170 ? 1.342 8.346 29.335 1.00 44.58 169 LEU B C 1
ATOM 4704 O O . LEU B 1 170 ? 0.604 7.494 29.845 1.00 43.66 169 LEU B O 1
ATOM 4709 N N . ALA B 1 171 ? 1.248 8.691 28.046 1.00 43.96 170 ALA B N 1
ATOM 4710 C CA . ALA B 1 171 ? 0.233 8.064 27.202 1.00 43.69 170 ALA B CA 1
ATOM 4711 C C . ALA B 1 171 ? 0.533 6.590 26.944 1.00 45.19 170 ALA B C 1
ATOM 4712 O O . ALA B 1 171 ? -0.399 5.786 26.818 1.00 44.02 170 ALA B O 1
ATOM 4714 N N . ALA B 1 172 ? 1.813 6.220 26.874 1.00 44.61 171 ALA B N 1
ATOM 4715 C CA . ALA B 1 172 ? 2.248 4.829 26.720 1.00 48.04 171 ALA B CA 1
ATOM 4716 C C . ALA B 1 172 ? 1.579 4.143 25.528 1.00 49.95 171 ALA B C 1
ATOM 4717 O O . ALA B 1 172 ? 1.103 3.008 25.615 1.00 45.89 171 ALA B O 1
ATOM 4719 N N . GLY B 1 173 ? 1.551 4.845 24.396 1.00 48.15 172 GLY B N 1
ATOM 4720 C CA . GLY B 1 173 ? 1.074 4.274 23.153 1.00 45.91 172 GLY B CA 1
ATOM 4721 C C . GLY B 1 173 ? -0.397 4.467 22.853 1.00 44.95 172 GLY B C 1
ATOM 4722 O O . GLY B 1 173 ? -0.860 4.009 21.800 1.00 46.83 172 GLY B O 1
ATOM 4723 N N . ASP B 1 174 ? -1.148 5.123 23.734 1.00 43.60 173 ASP B N 1
ATOM 4724 C CA . ASP B 1 174 ? -2.560 5.400 23.486 1.00 45.94 173 ASP B CA 1
ATOM 4725 C C . ASP B 1 174 ? -2.672 6.683 22.669 1.00 42.16 173 ASP B C 1
ATOM 4726 O O . ASP B 1 174 ? -2.371 7.772 23.168 1.00 42.03 173 ASP B O 1
ATOM 4731 N N . ALA B 1 175 ? -3.098 6.555 21.409 1.00 42.28 174 ALA B N 1
ATOM 4732 C CA . ALA B 1 175 ? -3.183 7.718 20.530 1.00 41.53 174 ALA B CA 1
ATOM 4733 C C . ALA B 1 175 ? -4.202 8.731 21.042 1.00 41.09 174 ALA B C 1
ATOM 4734 O O . ALA B 1 175 ? -3.948 9.943 21.030 1.00 40.85 174 ALA B O 1
ATOM 4736 N N . LYS B 1 176 ? -5.364 8.249 21.491 1.00 41.02 175 LYS B N 1
ATOM 4737 C CA . LYS B 1 176 ? -6.395 9.141 22.011 1.00 40.44 175 LYS B CA 1
ATOM 4738 C C . LYS B 1 176 ? -5.902 9.888 23.244 1.00 39.80 175 LYS B C 1
ATOM 4739 O O . LYS B 1 176 ? -6.178 11.084 23.413 1.00 38.94 175 LYS B O 1
ATOM 4745 N N . ARG B 1 177 ? -5.154 9.199 24.108 1.00 42.66 176 ARG B N 1
ATOM 4746 C CA . ARG B 1 177 ? -4.598 9.843 25.292 1.00 47.52 176 ARG B CA 1
ATOM 4747 C C . ARG B 1 177 ? -3.596 10.922 24.902 1.00 43.80 176 ARG B C 1
ATOM 4748 O O . ARG B 1 177 ? -3.559 11.997 25.512 1.00 45.22 176 ARG B O 1
ATOM 4756 N N . THR B 1 178 ? -2.798 10.665 23.861 1.00 42.42 177 THR B N 1
ATOM 4757 C CA . THR B 1 178 ? -1.852 11.664 23.372 1.00 42.56 177 THR B CA 1
ATOM 4758 C C . THR B 1 178 ? -2.575 12.898 22.843 1.00 37.31 177 THR B C 1
ATOM 4759 O O . THR B 1 178 ? -2.187 14.040 23.140 1.00 36.56 177 THR B O 1
ATOM 4763 N N . ARG B 1 179 ? -3.636 12.686 22.059 1.00 37.49 178 ARG B N 1
ATOM 4764 C CA . ARG B 1 179 ? -4.382 13.812 21.507 1.00 37.88 178 ARG B CA 1
ATOM 4765 C C . ARG B 1 179 ? -5.024 14.642 22.612 1.00 37.25 178 ARG B C 1
ATOM 4766 O O . ARG B 1 179 ? -4.980 15.880 22.577 1.00 35.62 178 ARG B O 1
ATOM 4774 N N . VAL B 1 180 ? -5.613 13.977 23.612 1.00 36.87 179 VAL B N 1
ATOM 4775 C CA . VAL B 1 180 ? -6.225 14.701 24.724 1.00 37.57 179 VAL B CA 1
ATOM 4776 C C . VAL B 1 180 ? -5.168 15.476 25.506 1.00 36.39 179 VAL B C 1
ATOM 4777 O O . VAL B 1 180 ? -5.387 16.629 25.908 1.00 35.42 179 VAL B O 1
ATOM 4781 N N . ALA B 1 181 ? -3.995 14.865 25.711 1.00 36.28 180 ALA B N 1
ATOM 4782 C CA . ALA B 1 181 ? -2.921 15.539 26.432 1.00 36.25 180 ALA B CA 1
ATOM 4783 C C . ALA B 1 181 ? -2.493 16.817 25.724 1.00 35.08 180 ALA B C 1
ATOM 4784 O O . ALA B 1 181 ? -2.327 17.867 26.360 1.00 34.59 180 ALA B O 1
ATOM 4786 N N . ASN B 1 182 ? -2.330 16.761 24.402 1.00 35.02 181 ASN B N 1
ATOM 4787 C CA . ASN B 1 182 ? -1.857 17.955 23.707 1.00 34.37 181 ASN B CA 1
ATOM 4788 C C . ASN B 1 182 ? -2.950 19.014 23.575 1.00 33.88 181 ASN B C 1
ATOM 4789 O O . ASN B 1 182 ? -2.652 20.220 23.611 1.00 33.35 181 ASN B O 1
ATOM 4794 N N . ALA B 1 183 ? -4.215 18.596 23.456 1.00 34.15 182 ALA B N 1
ATOM 4795 C CA . ALA B 1 183 ? -5.308 19.561 23.524 1.00 33.81 182 ALA B CA 1
ATOM 4796 C C . ALA B 1 183 ? -5.300 20.304 24.857 1.00 34.79 182 ALA B C 1
ATOM 4797 O O . ALA B 1 183 ? -5.474 21.531 24.898 1.00 33.09 182 ALA B O 1
ATOM 4799 N N . PHE B 1 184 ? -5.078 19.580 25.959 1.00 33.92 183 PHE B N 1
ATOM 4800 C CA . PHE B 1 184 ? -5.013 20.238 27.261 1.00 33.76 183 PHE B CA 1
ATOM 4801 C C . PHE B 1 184 ? -3.792 21.145 27.372 1.00 33.29 183 PHE B C 1
ATOM 4802 O O . PHE B 1 184 ? -3.854 22.192 28.032 1.00 34.65 183 PHE B O 1
ATOM 4810 N N . PHE B 1 185 ? -2.681 20.763 26.738 1.00 33.32 184 PHE B N 1
ATOM 4811 C CA . PHE B 1 185 ? -1.513 21.641 26.686 1.00 33.32 184 PHE B CA 1
ATOM 4812 C C . PHE B 1 185 ? -1.866 22.980 26.044 1.00 35.42 184 PHE B C 1
ATOM 4813 O O . PHE B 1 185 ? -1.540 24.050 26.579 1.00 35.65 184 PHE B O 1
ATOM 4821 N N . SER B 1 186 ? -2.546 22.939 24.894 1.00 32.49 185 SER B N 1
ATOM 4822 C CA . SER B 1 186 ? -2.939 24.184 24.233 1.00 38.08 185 SER B CA 1
ATOM 4823 C C . SER B 1 186 ? -3.925 24.982 25.086 1.00 36.46 185 SER B C 1
ATOM 4824 O O . SER B 1 186 ? -3.863 26.222 25.137 1.00 32.42 185 SER B O 1
ATOM 4827 N N . PHE B 1 187 ? -4.839 24.287 25.770 1.00 35.57 186 PHE B N 1
ATOM 4828 C CA . PHE B 1 187 ? -5.774 24.966 26.666 1.00 36.04 186 PHE B CA 1
ATOM 4829 C C . PHE B 1 187 ? -5.035 25.748 27.748 1.00 37.18 186 PHE B C 1
ATOM 4830 O O . PHE B 1 187 ? -5.345 26.918 28.016 1.00 31.83 186 PHE B O 1
ATOM 4838 N N . PHE B 1 188 ? -4.062 25.106 28.399 1.00 32.67 187 PHE B N 1
ATOM 4839 C CA . PHE B 1 188 ? -3.321 25.794 29.452 1.00 35.80 187 PHE B CA 1
ATOM 4840 C C . PHE B 1 188 ? -2.464 26.923 28.895 1.00 34.24 187 PHE B C 1
ATOM 4841 O O . PHE B 1 188 ? -2.247 27.933 29.581 1.00 36.93 187 PHE B O 1
ATOM 4849 N N . MET B 1 189 ? -1.984 26.785 27.655 1.00 34.11 188 MET B N 1
ATOM 4850 C CA . MET B 1 189 ? -1.324 27.916 27.008 1.00 35.41 188 MET B CA 1
ATOM 4851 C C . MET B 1 189 ? -2.264 29.109 26.908 1.00 31.35 188 MET B C 1
ATOM 4852 O O . MET B 1 189 ? -1.873 30.247 27.199 1.00 31.14 188 MET B O 1
ATOM 4857 N N . ALA B 1 190 ? -3.516 28.865 26.516 1.00 31.24 189 ALA B N 1
ATOM 4858 C CA . ALA B 1 190 ? -4.474 29.965 26.416 1.00 31.18 189 ALA B CA 1
ATOM 4859 C C . ALA B 1 190 ? -4.777 30.571 27.785 1.00 35.37 189 ALA B C 1
ATOM 4860 O O . ALA B 1 190 ? -4.954 31.791 27.908 1.00 31.27 189 ALA B O 1
ATOM 4862 N N . VAL B 1 191 ? -4.849 29.731 28.822 1.00 38.27 190 VAL B N 1
ATOM 4863 C CA . VAL B 1 191 ? -5.065 30.236 30.180 1.00 31.67 190 VAL B CA 1
ATOM 4864 C C . VAL B 1 191 ? -3.943 31.189 30.580 1.00 31.59 190 VAL B C 1
ATOM 4865 O O . VAL B 1 191 ? -4.187 32.325 31.019 1.00 31.66 190 VAL B O 1
ATOM 4869 N N . GLY B 1 192 ? -2.695 30.723 30.464 1.00 31.54 191 GLY B N 1
ATOM 4870 C CA . GLY B 1 192 ? -1.563 31.578 30.777 1.00 31.56 191 GLY B CA 1
ATOM 4871 C C . GLY B 1 192 ? -1.530 32.843 29.944 1.00 33.64 191 GLY B C 1
ATOM 4872 O O . GLY B 1 192 ? -1.148 33.908 30.440 1.00 34.40 191 GLY B O 1
ATOM 4873 N N . ASN B 1 193 ? -1.963 32.755 28.683 1.00 32.57 192 ASN B N 1
ATOM 4874 C CA . ASN B 1 193 ? -2.004 33.935 27.826 1.00 31.19 192 ASN B CA 1
ATOM 4875 C C . ASN B 1 193 ? -2.988 34.966 28.358 1.00 36.15 192 ASN B C 1
ATOM 4876 O O . ASN B 1 193 ? -2.671 36.157 28.438 1.00 31.48 192 ASN B O 1
ATOM 4881 N N . VAL B 1 194 ? -4.201 34.528 28.702 1.00 34.81 193 VAL B N 1
ATOM 4882 C CA . VAL B 1 194 ? -5.200 35.460 29.222 1.00 32.19 193 VAL B CA 1
ATOM 4883 C C . VAL B 1 194 ? -4.709 36.102 30.514 1.00 37.00 193 VAL B C 1
ATOM 4884 O O . VAL B 1 194 ? -4.837 37.320 30.710 1.00 37.02 193 VAL B O 1
ATOM 4888 N N . LEU B 1 195 ? -4.122 35.300 31.409 1.00 33.64 194 LEU B N 1
ATOM 4889 C CA . LEU B 1 195 ? -3.647 35.850 32.677 1.00 32.16 194 LEU B CA 1
ATOM 4890 C C . LEU B 1 195 ? -2.535 36.873 32.460 1.00 32.22 194 LEU B C 1
ATOM 4891 O O . LEU B 1 195 ? -2.550 37.959 33.058 1.00 32.54 194 LEU B O 1
ATOM 4896 N N . GLY B 1 196 ? -1.572 36.556 31.589 1.00 32.01 195 GLY B N 1
ATOM 4897 C CA . GLY B 1 196 ? -0.487 37.485 31.330 1.00 33.67 195 GLY B CA 1
ATOM 4898 C C . GLY B 1 196 ? -0.929 38.737 30.600 1.00 36.89 195 GLY B C 1
ATOM 4899 O O . GLY B 1 196 ? -0.379 39.817 30.831 1.00 38.38 195 GLY B O 1
ATOM 4900 N N . TYR B 1 197 ? -1.926 38.618 29.718 1.00 36.89 196 TYR B N 1
ATOM 4901 C CA . TYR B 1 197 ? -2.453 39.794 29.036 1.00 35.40 196 TYR B CA 1
ATOM 4902 C C . TYR B 1 197 ? -3.220 40.692 29.994 1.00 37.22 196 TYR B C 1
ATOM 4903 O O . TYR B 1 197 ? -3.189 41.920 29.851 1.00 33.03 196 TYR B O 1
ATOM 4912 N N . ALA B 1 198 ? -3.914 40.101 30.969 1.00 39.68 197 ALA B N 1
ATOM 4913 C CA . ALA B 1 198 ? -4.617 40.911 31.958 1.00 39.29 197 ALA B CA 1
ATOM 4914 C C . ALA B 1 198 ? -3.638 41.597 32.903 1.00 37.87 197 ALA B C 1
ATOM 4915 O O . ALA B 1 198 ? -3.866 42.739 33.318 1.00 44.22 197 ALA B O 1
ATOM 4917 N N . ALA B 1 199 ? -2.541 40.919 33.250 1.00 37.61 198 ALA B N 1
ATOM 4918 C CA . ALA B 1 199 ? -1.558 41.530 34.140 1.00 34.72 198 ALA B CA 1
ATOM 4919 C C . ALA B 1 199 ? -0.766 42.626 33.432 1.00 34.28 198 ALA B C 1
ATOM 4920 O O . ALA B 1 199 ? -0.616 43.735 33.957 1.00 34.50 198 ALA B O 1
ATOM 4922 N N . GLY B 1 200 ? -0.248 42.332 32.236 1.00 37.63 199 GLY B N 1
ATOM 4923 C CA . GLY B 1 200 ? 0.618 43.267 31.536 1.00 38.04 199 GLY B CA 1
ATOM 4924 C C . GLY B 1 200 ? -0.057 44.552 31.104 1.00 38.23 199 GLY B C 1
ATOM 4925 O O . GLY B 1 200 ? 0.625 45.568 30.928 1.00 35.07 199 GLY B O 1
ATOM 4926 N N . SER B 1 201 ? -1.377 44.535 30.928 1.00 37.80 200 SER B N 1
ATOM 4927 C CA . SER B 1 201 ? -2.117 45.707 30.483 1.00 34.65 200 SER B CA 1
ATOM 4928 C C . SER B 1 201 ? -2.805 46.438 31.627 1.00 38.51 200 SER B C 1
ATOM 4929 O O . SER B 1 201 ? -3.673 47.280 31.376 1.00 39.27 200 SER B O 1
ATOM 4932 N N . TYR B 1 202 ? -2.444 46.142 32.872 1.00 41.07 201 TYR B N 1
ATOM 4933 C CA . TYR B 1 202 ? -3.034 46.805 34.031 1.00 40.34 201 TYR B CA 1
ATOM 4934 C C . TYR B 1 202 ? -1.994 47.743 34.632 1.00 39.67 201 TYR B C 1
ATOM 4935 O O . TYR B 1 202 ? -1.083 47.305 35.341 1.00 42.81 201 TYR B O 1
ATOM 4944 N N . THR B 1 203 ? -2.133 49.032 34.339 1.00 39.90 202 THR B N 1
ATOM 4945 C CA . THR B 1 203 ? -1.369 50.045 35.045 1.00 40.02 202 THR B CA 1
ATOM 4946 C C . THR B 1 203 ? -1.817 50.099 36.504 1.00 46.02 202 THR B C 1
ATOM 4947 O O . THR B 1 203 ? -2.894 49.618 36.865 1.00 50.50 202 THR B O 1
ATOM 4951 N N . ASN B 1 204 ? -0.960 50.673 37.350 1.00 40.92 203 ASN B N 1
ATOM 4952 C CA . ASN B 1 204 ? -1.116 50.731 38.804 1.00 42.41 203 ASN B CA 1
ATOM 4953 C C . ASN B 1 204 ? -0.922 49.373 39.465 1.00 44.08 203 ASN B C 1
ATOM 4954 O O . ASN B 1 204 ? -1.229 49.222 40.654 1.00 43.49 203 ASN B O 1
ATOM 4959 N N . LEU B 1 205 ? -0.425 48.377 38.729 1.00 41.82 204 LEU B N 1
ATOM 4960 C CA . LEU B 1 205 ? -0.044 47.114 39.352 1.00 44.52 204 LEU B CA 1
ATOM 4961 C C . LEU B 1 205 ? 1.175 47.291 40.247 1.00 46.19 204 LEU B C 1
ATOM 4962 O O . LEU B 1 205 ? 1.328 46.570 41.241 1.00 41.82 204 LEU B O 1
ATOM 4967 N N . HIS B 1 206 ? 2.040 48.253 39.914 1.00 44.64 205 HIS B N 1
ATOM 4968 C CA . HIS B 1 206 ? 3.216 48.550 40.724 1.00 44.12 205 HIS B CA 1
ATOM 4969 C C . HIS B 1 206 ? 2.860 48.959 42.147 1.00 47.11 205 HIS B C 1
ATOM 4970 O O . HIS B 1 206 ? 3.735 48.937 43.019 1.00 48.64 205 HIS B O 1
ATOM 4977 N N . LYS B 1 207 ? 1.605 49.344 42.399 1.00 45.25 206 LYS B N 1
ATOM 4978 C CA . LYS B 1 207 ? 1.171 49.621 43.764 1.00 42.60 206 LYS B CA 1
ATOM 4979 C C . LYS B 1 207 ? 1.365 48.416 44.670 1.00 47.78 206 LYS B C 1
ATOM 4980 O O . LYS B 1 207 ? 1.438 48.576 45.894 1.00 50.06 206 LYS B O 1
ATOM 4986 N N . MET B 1 208 ? 1.442 47.218 44.089 1.00 47.80 207 MET B N 1
ATOM 4987 C CA . MET B 1 208 ? 1.713 46.015 44.867 1.00 46.86 207 MET B CA 1
ATOM 4988 C C . MET B 1 208 ? 3.038 46.135 45.609 1.00 51.05 207 MET B C 1
ATOM 4989 O O . MET B 1 208 ? 3.127 45.828 46.804 1.00 49.98 207 MET B O 1
ATOM 4994 N N . PHE B 1 209 ? 4.082 46.586 44.912 1.00 47.57 208 PHE B N 1
ATOM 4995 C CA . PHE B 1 209 ? 5.411 46.783 45.487 1.00 50.39 208 PHE B CA 1
ATOM 4996 C C . PHE B 1 209 ? 5.787 48.244 45.283 1.00 54.47 208 PHE B C 1
ATOM 4997 O O . PHE B 1 209 ? 6.304 48.620 44.218 1.00 54.78 208 PHE B O 1
ATOM 5005 N N . PRO B 1 210 ? 5.541 49.105 46.273 1.00 56.70 209 PRO B N 1
ATOM 5006 C CA . PRO B 1 210 ? 5.759 50.547 46.067 1.00 54.93 209 PRO B CA 1
ATOM 5007 C C . PRO B 1 210 ? 7.208 50.924 45.809 1.00 61.25 209 PRO B C 1
ATOM 5008 O O . PRO B 1 210 ? 7.455 51.968 45.193 1.00 56.67 209 PRO B O 1
ATOM 5012 N N . PHE B 1 211 ? 8.171 50.121 46.257 1.00 58.12 210 PHE B N 1
ATOM 5013 C CA . PHE B 1 211 ? 9.581 50.427 46.061 1.00 59.73 210 PHE B CA 1
ATOM 5014 C C . PHE B 1 211 ? 10.134 49.870 44.758 1.00 57.07 210 PHE B C 1
ATOM 5015 O O . PHE B 1 211 ? 11.354 49.884 44.559 1.00 55.80 210 PHE B O 1
ATOM 5023 N N . THR B 1 212 ? 9.267 49.399 43.860 1.00 54.45 211 THR B N 1
ATOM 5024 C CA . THR B 1 212 ? 9.724 49.010 42.534 1.00 51.44 211 THR B CA 1
ATOM 5025 C C . THR B 1 212 ? 10.188 50.206 41.722 1.00 54.22 211 THR B C 1
ATOM 5026 O O . THR B 1 212 ? 10.954 50.031 40.771 1.00 50.06 211 THR B O 1
ATOM 5030 N N . MET B 1 213 ? 9.731 51.408 42.053 1.00 56.08 212 MET B N 1
ATOM 5031 C CA . MET B 1 213 ? 10.037 52.586 41.258 1.00 51.40 212 MET B CA 1
ATOM 5032 C C . MET B 1 213 ? 11.228 53.325 41.839 1.00 51.71 212 MET B C 1
ATOM 5033 O O . MET B 1 213 ? 11.206 53.733 43.005 1.00 56.00 212 MET B O 1
ATOM 5038 N N . THR B 1 214 ? 12.246 53.507 41.014 1.00 53.55 213 THR B N 1
ATOM 5039 C CA . THR B 1 214 ? 13.472 54.196 41.367 1.00 55.71 213 THR B CA 1
ATOM 5040 C C . THR B 1 214 ? 13.694 55.358 40.398 1.00 56.46 213 THR B C 1
ATOM 5041 O O . THR B 1 214 ? 12.834 55.695 39.576 1.00 55.35 213 THR B O 1
ATOM 5045 N N . LYS B 1 215 ? 14.872 55.972 40.503 1.00 55.80 214 LYS B N 1
ATOM 5046 C CA . LYS B 1 215 ? 15.213 57.085 39.631 1.00 57.57 214 LYS B CA 1
ATOM 5047 C C . LYS B 1 215 ? 15.471 56.643 38.197 1.00 57.01 214 LYS B C 1
ATOM 5048 O O . LYS B 1 215 ? 15.356 57.464 37.281 1.00 59.48 214 LYS B O 1
ATOM 5054 N N . ALA B 1 216 ? 15.824 55.376 37.980 1.00 56.94 215 ALA B N 1
ATOM 5055 C CA . ALA B 1 216 ? 16.102 54.858 36.647 1.00 54.23 215 ALA B CA 1
ATOM 5056 C C . ALA B 1 216 ? 15.040 53.883 36.149 1.00 56.18 215 ALA B C 1
ATOM 5057 O O . ALA B 1 216 ? 15.209 53.301 35.073 1.00 58.03 215 ALA B O 1
ATOM 5059 N N . CYS B 1 217 ? 13.951 53.695 36.892 1.00 55.97 216 CYS B N 1
ATOM 5060 C CA . CYS B 1 217 ? 12.938 52.695 36.569 1.00 55.16 216 CYS B CA 1
ATOM 5061 C C . CYS B 1 217 ? 11.584 53.379 36.436 1.00 56.11 216 CYS B C 1
ATOM 5062 O O . CYS B 1 217 ? 11.062 53.933 37.410 1.00 52.71 216 CYS B O 1
ATOM 5065 N N . ASP B 1 218 ? 11.021 53.329 35.230 1.00 57.10 217 ASP B N 1
ATOM 5066 C CA . ASP B 1 218 ? 9.758 53.974 34.899 1.00 55.44 217 ASP B CA 1
ATOM 5067 C C . ASP B 1 218 ? 8.590 53.273 35.598 1.00 50.75 217 ASP B C 1
ATOM 5068 O O . ASP B 1 218 ? 8.753 52.272 36.302 1.00 47.84 217 ASP B O 1
ATOM 5073 N N . ILE B 1 219 ? 7.387 53.820 35.401 1.00 50.97 218 ILE B N 1
ATOM 5074 C CA . ILE B 1 219 ? 6.180 53.167 35.898 1.00 48.33 218 ILE B CA 1
ATOM 5075 C C . ILE B 1 219 ? 5.940 51.859 35.153 1.00 50.43 218 ILE B C 1
ATOM 5076 O O . ILE B 1 219 ? 5.556 50.846 35.752 1.00 46.80 218 ILE B O 1
ATOM 5081 N N . TYR B 1 220 ? 6.169 51.855 33.837 1.00 50.39 219 TYR B N 1
ATOM 5082 C CA . TYR B 1 220 ? 6.059 50.621 33.068 1.00 47.60 219 TYR B CA 1
ATOM 5083 C C . TYR B 1 220 ? 7.152 49.633 33.459 1.00 44.07 219 TYR B C 1
ATOM 5084 O O . TYR B 1 220 ? 6.921 48.420 33.478 1.00 40.75 219 TYR B O 1
ATOM 5093 N N . CYS B 1 221 ? 8.351 50.136 33.763 1.00 46.71 220 CYS B N 1
ATOM 5094 C CA . CYS B 1 221 ? 9.399 49.296 34.339 1.00 45.76 220 CYS B CA 1
ATOM 5095 C C . CYS B 1 221 ? 8.934 48.628 35.632 1.00 45.51 220 CYS B C 1
ATOM 5096 O O . CYS B 1 221 ? 9.194 47.438 35.859 1.00 45.07 220 CYS B O 1
ATOM 5099 N N . ALA B 1 222 ? 8.236 49.376 36.489 1.00 42.76 221 ALA B N 1
ATOM 5100 C CA . ALA B 1 222 ? 7.741 48.803 37.737 1.00 43.82 221 ALA B CA 1
ATOM 5101 C C . ALA B 1 222 ? 6.640 47.780 37.482 1.00 42.53 221 ALA B C 1
ATOM 5102 O O . ALA B 1 222 ? 6.561 46.756 38.174 1.00 43.03 221 ALA B O 1
ATOM 5104 N N . ASN B 1 223 ? 5.773 48.045 36.501 1.00 45.58 222 ASN B N 1
ATOM 5105 C CA . ASN B 1 223 ? 4.773 47.052 36.121 1.00 43.47 222 ASN B CA 1
ATOM 5106 C C . ASN B 1 223 ? 5.445 45.790 35.599 1.00 43.12 222 ASN B C 1
ATOM 5107 O O . ASN B 1 223 ? 4.976 44.674 35.849 1.00 41.08 222 ASN B O 1
ATOM 5112 N N . LEU B 1 224 ? 6.561 45.955 34.890 1.00 41.29 223 LEU B N 1
ATOM 5113 C CA . LEU B 1 224 ? 7.323 44.814 34.402 1.00 40.43 223 LEU B CA 1
ATOM 5114 C C . LEU B 1 224 ? 7.887 44.004 35.565 1.00 42.09 223 LEU B C 1
ATOM 5115 O O . LEU B 1 224 ? 7.820 42.768 35.569 1.00 41.34 223 LEU B O 1
ATOM 5120 N N . LYS B 1 225 ? 8.409 44.694 36.583 1.00 41.34 224 LYS B N 1
ATOM 5121 C CA . LYS B 1 225 ? 8.928 44.004 37.763 1.00 38.20 224 LYS B CA 1
ATOM 5122 C C . LYS B 1 225 ? 7.827 43.225 38.480 1.00 38.34 224 LYS B C 1
ATOM 5123 O O . LYS B 1 225 ? 8.012 42.056 38.851 1.00 36.93 224 LYS B O 1
ATOM 5129 N N . THR B 1 226 ? 6.671 43.863 38.691 1.00 37.44 225 THR B N 1
ATOM 5130 C CA . THR B 1 226 ? 5.582 43.188 39.394 1.00 39.73 225 THR B CA 1
ATOM 5131 C C . THR B 1 226 ? 5.066 41.994 38.594 1.00 38.61 225 THR B C 1
ATOM 5132 O O . THR B 1 226 ? 4.777 40.930 39.163 1.00 41.27 225 THR B O 1
ATOM 5136 N N . CYS B 1 227 ? 4.963 42.140 37.269 1.00 35.59 226 CYS B N 1
ATOM 5137 C CA . CYS B 1 227 ? 4.529 41.019 36.446 1.00 35.57 226 CYS B CA 1
ATOM 5138 C C . CYS B 1 227 ? 5.525 39.870 36.506 1.00 40.25 226 CYS B C 1
ATOM 5139 O O . CYS B 1 227 ? 5.123 38.699 36.500 1.00 34.47 226 CYS B O 1
ATOM 5142 N N . PHE B 1 228 ? 6.832 40.157 36.548 1.00 38.01 227 PHE B N 1
ATOM 5143 C CA . PHE B 1 228 ? 7.725 38.999 36.676 1.00 39.38 227 PHE B CA 1
ATOM 5144 C C . PHE B 1 228 ? 7.663 38.356 38.058 1.00 42.13 227 PHE B C 1
ATOM 5145 O O . PHE B 1 228 ? 7.864 37.142 38.177 1.00 38.76 227 PHE B O 1
ATOM 5153 N N . PHE B 1 229 ? 7.449 39.143 39.114 1.00 39.40 228 PHE B N 1
ATOM 5154 C CA . PHE B 1 229 ? 7.236 38.526 40.421 1.00 39.14 228 PHE B CA 1
ATOM 5155 C C . PHE B 1 229 ? 6.073 37.542 40.353 1.00 38.80 228 PHE B C 1
ATOM 5156 O O . PHE B 1 229 ? 6.183 36.381 40.774 1.00 39.59 228 PHE B O 1
ATOM 5164 N N . LEU B 1 230 ? 4.952 38.001 39.799 1.00 38.67 229 LEU B N 1
ATOM 5165 C CA . LEU B 1 230 ? 3.785 37.141 39.612 1.00 41.34 229 LEU B CA 1
ATOM 5166 C C . LEU B 1 230 ? 4.078 35.957 38.694 1.00 43.11 229 LEU B C 1
ATOM 5167 O O . LEU B 1 230 ? 3.526 34.865 38.892 1.00 51.52 229 LEU B O 1
ATOM 5172 N N . SER B 1 231 ? 4.979 36.135 37.725 1.00 41.93 230 SER B N 1
ATOM 5173 C CA . SER B 1 231 ? 5.343 35.040 36.832 1.00 39.84 230 SER B CA 1
ATOM 5174 C C . SER B 1 231 ? 6.092 33.948 37.584 1.00 42.62 230 SER B C 1
ATOM 5175 O O . SER B 1 231 ? 5.752 32.763 37.477 1.00 39.77 230 SER B O 1
ATOM 5178 N N . ILE B 1 232 ? 7.125 34.330 38.343 1.00 41.05 231 ILE B N 1
ATOM 5179 C CA . ILE B 1 232 ? 7.864 33.360 39.151 1.00 40.17 231 ILE B CA 1
ATOM 5180 C C . ILE B 1 232 ? 6.930 32.663 40.133 1.00 45.53 231 ILE B C 1
ATOM 5181 O O . ILE B 1 232 ? 7.047 31.453 40.373 1.00 49.73 231 ILE B O 1
ATOM 5186 N N . THR B 1 233 ? 5.988 33.412 40.712 1.00 42.33 232 THR B N 1
ATOM 5187 C CA . THR B 1 233 ? 5.059 32.817 41.668 1.00 50.85 232 THR B CA 1
ATOM 5188 C C . THR B 1 233 ? 4.227 31.722 41.005 1.00 50.58 232 THR B C 1
ATOM 5189 O O . THR B 1 233 ? 4.206 30.568 41.465 1.00 55.55 232 THR B O 1
ATOM 5193 N N . LEU B 1 234 ? 3.537 32.070 39.911 1.00 47.55 233 LEU B N 1
ATOM 5194 C CA . LEU B 1 234 ? 2.736 31.080 39.198 1.00 46.12 233 LEU B CA 1
ATOM 5195 C C . LEU B 1 234 ? 3.583 29.904 38.731 1.00 46.29 233 LEU B C 1
ATOM 5196 O O . LEU B 1 234 ? 3.110 28.759 38.729 1.00 46.64 233 LEU B O 1
ATOM 5201 N N . LEU B 1 235 ? 4.844 30.154 38.366 1.00 46.78 234 LEU B N 1
ATOM 5202 C CA . LEU B 1 235 ? 5.686 29.082 37.846 1.00 46.84 234 LEU B CA 1
ATOM 5203 C C . LEU B 1 235 ? 6.056 28.090 38.941 1.00 48.58 234 LEU B C 1
ATOM 5204 O O . LEU B 1 235 ? 5.958 26.874 38.740 1.00 49.31 234 LEU B O 1
ATOM 5209 N N . LEU B 1 236 ? 6.481 28.586 40.109 1.00 50.64 235 LEU B N 1
ATOM 5210 C CA . LEU B 1 236 ? 6.688 27.695 41.250 1.00 47.79 235 LEU B CA 1
ATOM 5211 C C . LEU B 1 236 ? 5.444 26.869 41.533 1.00 50.19 235 LEU B C 1
ATOM 5212 O O . LEU B 1 236 ? 5.509 25.637 41.658 1.00 51.14 235 LEU B O 1
ATOM 5217 N N . ILE B 1 237 ? 4.296 27.546 41.629 1.00 51.19 236 ILE B N 1
ATOM 5218 C CA . ILE B 1 237 ? 3.050 26.868 41.981 1.00 52.78 236 ILE B CA 1
ATOM 5219 C C . ILE B 1 237 ? 2.762 25.723 41.017 1.00 55.86 236 ILE B C 1
ATOM 5220 O O . ILE B 1 237 ? 2.533 24.580 41.433 1.00 55.92 236 ILE B O 1
ATOM 5225 N N . VAL B 1 238 ? 2.767 26.006 39.714 1.00 52.73 237 VAL B N 1
ATOM 5226 C CA . VAL B 1 238 ? 2.405 24.957 38.764 1.00 45.76 237 VAL B CA 1
ATOM 5227 C C . VAL B 1 238 ? 3.524 23.943 38.536 1.00 49.58 237 VAL B C 1
ATOM 5228 O O . VAL B 1 238 ? 3.256 22.854 38.013 1.00 53.85 237 VAL B O 1
ATOM 5232 N N . THR B 1 239 ? 4.766 24.244 38.923 1.00 47.15 238 THR B N 1
ATOM 5233 C CA . THR B 1 239 ? 5.882 23.359 38.604 1.00 46.15 238 THR B CA 1
ATOM 5234 C C . THR B 1 239 ? 6.228 22.381 39.723 1.00 50.15 238 THR B C 1
ATOM 5235 O O . THR B 1 239 ? 6.397 21.189 39.451 1.00 50.23 238 THR B O 1
ATOM 5239 N N . VAL B 1 240 ? 6.375 22.849 40.970 1.00 51.78 239 VAL B N 1
ATOM 5240 C CA . VAL B 1 240 ? 6.703 21.922 42.060 1.00 48.12 239 VAL B CA 1
ATOM 5241 C C . VAL B 1 240 ? 5.631 20.849 42.204 1.00 48.42 239 VAL B C 1
ATOM 5242 O O . VAL B 1 240 ? 5.931 19.648 42.300 1.00 50.75 239 VAL B O 1
ATOM 5246 N N . THR B 1 241 ? 4.363 21.264 42.203 1.00 48.52 240 THR B N 1
ATOM 5247 C CA . THR B 1 241 ? 3.276 20.307 42.372 1.00 52.73 240 THR B CA 1
ATOM 5248 C C . THR B 1 241 ? 3.265 19.280 41.248 1.00 46.33 240 THR B C 1
ATOM 5249 O O . THR B 1 241 ? 3.097 18.081 41.498 1.00 46.86 240 THR B O 1
ATOM 5253 N N . SER B 1 242 ? 3.483 19.724 40.009 1.00 51.56 241 SER B N 1
ATOM 5254 C CA . SER B 1 242 ? 3.449 18.801 38.878 1.00 45.41 241 SER B CA 1
ATOM 5255 C C . SER B 1 242 ? 4.642 17.855 38.887 1.00 45.74 241 SER B C 1
ATOM 5256 O O . SER B 1 242 ? 4.497 16.664 38.589 1.00 48.04 241 SER B O 1
ATOM 5259 N N . LEU B 1 243 ? 5.824 18.354 39.250 1.00 46.51 242 LEU B N 1
ATOM 5260 C CA . LEU B 1 243 ? 7.031 17.546 39.146 1.00 47.93 242 LEU B CA 1
ATOM 5261 C C . LEU B 1 243 ? 7.255 16.642 40.343 1.00 50.92 242 LEU B C 1
ATOM 5262 O O . LEU B 1 243 ? 8.111 15.754 40.272 1.00 49.55 242 LEU B O 1
ATOM 5267 N N . TRP B 1 244 ? 6.525 16.840 41.436 1.00 51.52 243 TRP B N 1
ATOM 5268 C CA . TRP B 1 244 ? 6.623 15.906 42.548 1.00 52.15 243 TRP B CA 1
ATOM 5269 C C . TRP B 1 244 ? 5.286 15.240 42.853 1.00 47.41 243 TRP B C 1
ATOM 5270 O O . TRP B 1 244 ? 5.185 14.484 43.821 1.00 55.21 243 TRP B O 1
ATOM 5281 N N . TYR B 1 245 ? 4.271 15.473 42.018 1.00 46.30 244 TYR B N 1
ATOM 5282 C CA . TYR B 1 245 ? 3.040 14.694 42.004 1.00 43.60 244 TYR B CA 1
ATOM 5283 C C . TYR B 1 245 ? 3.110 13.524 41.028 1.00 47.00 244 TYR B C 1
ATOM 5284 O O . TYR B 1 245 ? 2.457 12.499 41.252 1.00 42.04 244 TYR B O 1
ATOM 5293 N N . VAL B 1 246 ? 3.889 13.658 39.953 1.00 48.55 245 VAL B N 1
ATOM 5294 C CA . VAL B 1 246 ? 3.941 12.690 38.859 1.00 48.69 245 VAL B CA 1
ATOM 5295 C C . VAL B 1 246 ? 5.299 11.996 38.852 1.00 50.70 245 VAL B C 1
ATOM 5296 O O . VAL B 1 246 ? 6.344 12.659 38.846 1.00 52.39 245 VAL B O 1
ATOM 5300 N N . ASN B 1 247 ? 5.281 10.662 38.847 1.00 50.61 246 ASN B N 1
ATOM 5301 C CA . ASN B 1 247 ? 6.504 9.867 38.819 1.00 52.54 246 ASN B CA 1
ATOM 5302 C C . ASN B 1 247 ? 7.070 9.740 37.407 1.00 53.63 246 ASN B C 1
ATOM 5303 O O . ASN B 1 247 ? 6.327 9.593 36.432 1.00 52.58 246 ASN B O 1
ATOM 5308 N N . ASP B 1 248 ? 8.400 9.798 37.309 1.00 55.83 247 ASP B N 1
ATOM 5309 C CA . ASP B 1 248 ? 9.137 9.645 36.053 1.00 57.25 247 ASP B CA 1
ATOM 5310 C C . ASP B 1 248 ? 10.047 8.422 36.173 1.00 58.82 247 ASP B C 1
ATOM 5311 O O . ASP B 1 248 ? 11.109 8.495 36.799 1.00 60.59 247 ASP B O 1
ATOM 5316 N N . LYS B 1 249 ? 9.637 7.304 35.570 1.00 59.67 248 LYS B N 1
ATOM 5317 C CA . LYS B 1 249 ? 10.411 6.067 35.645 1.00 61.75 248 LYS B CA 1
ATOM 5318 C C . LYS B 1 249 ? 11.797 6.265 35.044 1.00 62.24 248 LYS B C 1
ATOM 5319 O O . LYS B 1 249 ? 11.926 6.655 33.879 1.00 62.58 248 LYS B O 1
ATOM 5325 N N . GLN B 1 250 ? 12.835 5.994 35.837 1.00 64.06 249 GLN B N 1
ATOM 5326 C CA . GLN B 1 250 ? 14.198 6.190 35.356 1.00 66.64 249 GLN B CA 1
ATOM 5327 C C . GLN B 1 250 ? 14.508 5.195 34.243 1.00 67.51 249 GLN B C 1
ATOM 5328 O O . GLN B 1 250 ? 14.288 3.987 34.384 1.00 67.28 249 GLN B O 1
ATOM 5334 N N . TRP B 1 251 ? 14.986 5.717 33.121 1.00 68.50 250 TRP B N 1
ATOM 5335 C CA . TRP B 1 251 ? 15.195 4.908 31.931 1.00 69.18 250 TRP B CA 1
ATOM 5336 C C . TRP B 1 251 ? 16.420 4.012 32.086 1.00 71.70 250 TRP B C 1
ATOM 5337 O O . TRP B 1 251 ? 17.390 4.351 32.769 1.00 73.49 250 TRP B O 1
ATOM 5348 N N . SER B 1 252 ? 16.356 2.843 31.453 1.00 71.88 251 SER B N 1
ATOM 5349 C CA . SER B 1 252 ? 17.461 1.894 31.431 1.00 74.32 251 SER B CA 1
ATOM 5350 C C . SER B 1 252 ? 17.899 1.688 29.988 1.00 76.23 251 SER B C 1
ATOM 5351 O O . SER B 1 252 ? 17.074 1.290 29.148 1.00 73.97 251 SER B O 1
ATOM 5354 N N . PRO B 1 253 ? 19.159 1.941 29.646 1.00 78.02 252 PRO B N 1
ATOM 5355 C CA . PRO B 1 253 ? 19.615 1.708 28.274 1.00 82.43 252 PRO B CA 1
ATOM 5356 C C . PRO B 1 253 ? 19.828 0.228 28.018 1.00 92.16 252 PRO B C 1
ATOM 5357 O O . PRO B 1 253 ? 20.198 -0.525 28.932 1.00 86.93 252 PRO B O 1
ATOM 5361 N N . PRO B 1 254 ? 19.607 -0.228 26.782 1.00 93.74 253 PRO B N 1
ATOM 5362 C CA . PRO B 1 254 ? 19.817 -1.643 26.484 1.00 91.99 253 PRO B CA 1
ATOM 5363 C C . PRO B 1 254 ? 21.299 -1.960 26.396 1.00 94.01 253 PRO B C 1
ATOM 5364 O O . PRO B 1 254 ? 22.114 -1.085 26.064 1.00 95.55 253 PRO B O 1
ATOM 5368 N N . PRO B 1 255 ? 21.694 -3.194 26.714 1.00 97.14 254 PRO B N 1
ATOM 5369 C CA . PRO B 1 255 ? 23.103 -3.574 26.545 1.00 90.35 254 PRO B CA 1
ATOM 5370 C C . PRO B 1 255 ? 23.531 -3.391 25.095 1.00 92.27 254 PRO B C 1
ATOM 5371 O O . PRO B 1 255 ? 22.721 -3.481 24.166 1.00 89.14 254 PRO B O 1
ATOM 5375 N N . ARG B 1 256 ? 24.822 -3.110 24.913 1.00 93.21 255 ARG B N 1
ATOM 5376 C CA . ARG B 1 256 ? 25.347 -2.445 23.717 1.00 102.31 255 ARG B CA 1
ATOM 5377 C C . ARG B 1 256 ? 26.612 -3.150 23.243 1.00 108.63 255 ARG B C 1
ATOM 5378 O O . ARG B 1 256 ? 27.323 -3.705 24.077 1.00 100.97 255 ARG B O 1
ATOM 5386 N N . ASN B 1 257 ? 26.907 -3.207 21.934 1.00 109.26 256 ASN B N 1
ATOM 5387 C CA . ASN B 1 257 ? 27.932 -4.200 21.677 1.00 112.16 256 ASN B CA 1
ATOM 5388 C C . ASN B 1 257 ? 29.269 -3.464 21.639 1.00 115.18 256 ASN B C 1
ATOM 5389 O O . ASN B 1 257 ? 29.454 -2.401 22.249 1.00 115.17 256 ASN B O 1
ATOM 5394 N N . ALA B 1 258 ? 30.213 -4.032 20.895 1.00 121.04 257 ALA B N 1
ATOM 5395 C CA . ALA B 1 258 ? 31.459 -3.329 20.651 1.00 122.46 257 ALA B CA 1
ATOM 5396 C C . ALA B 1 258 ? 31.261 -2.119 19.753 1.00 122.84 257 ALA B C 1
ATOM 5397 O O . ALA B 1 258 ? 32.198 -1.337 19.595 1.00 124.27 257 ALA B O 1
ATOM 5399 N N . ASP B 1 259 ? 30.070 -1.942 19.185 1.00 122.93 258 ASP B N 1
ATOM 5400 C CA . ASP B 1 259 ? 29.697 -0.761 18.422 1.00 128.25 258 ASP B CA 1
ATOM 5401 C C . ASP B 1 259 ? 28.783 0.127 19.261 1.00 130.60 258 ASP B C 1
ATOM 5402 O O . ASP B 1 259 ? 28.175 -0.315 20.240 1.00 126.23 258 ASP B O 1
ATOM 5407 N N . ASP B 1 260 ? 28.696 1.395 18.867 1.00 131.51 259 ASP B N 1
ATOM 5408 C CA . ASP B 1 260 ? 27.948 2.396 19.615 1.00 135.73 259 ASP B CA 1
ATOM 5409 C C . ASP B 1 260 ? 26.959 3.093 18.694 1.00 139.89 259 ASP B C 1
ATOM 5410 O O . ASP B 1 260 ? 27.328 3.534 17.601 1.00 137.98 259 ASP B O 1
ATOM 5415 N N . ASP B 1 261 ? 25.707 3.192 19.142 1.00 139.22 260 ASP B N 1
ATOM 5416 C CA . ASP B 1 261 ? 24.661 3.880 18.401 1.00 134.01 260 ASP B CA 1
ATOM 5417 C C . ASP B 1 261 ? 24.173 5.147 19.089 1.00 135.48 260 ASP B C 1
ATOM 5418 O O . ASP B 1 261 ? 23.451 5.932 18.465 1.00 134.86 260 ASP B O 1
ATOM 5423 N N . GLU B 1 262 ? 24.535 5.359 20.354 1.00 136.82 261 GLU B N 1
ATOM 5424 C CA . GLU B 1 262 ? 24.290 6.619 21.041 1.00 119.62 261 GLU B CA 1
ATOM 5425 C C . GLU B 1 262 ? 25.560 7.394 21.336 1.00 119.96 261 GLU B C 1
ATOM 5426 O O . GLU B 1 262 ? 25.507 8.620 21.459 1.00 111.29 261 GLU B O 1
ATOM 5432 N N . LYS B 1 263 ? 26.699 6.708 21.453 1.00 127.20 262 LYS B N 1
ATOM 5433 C CA . LYS B 1 263 ? 27.935 7.345 21.873 1.00 125.75 262 LYS B CA 1
ATOM 5434 C C . LYS B 1 263 ? 28.946 7.544 20.756 1.00 132.67 262 LYS B C 1
ATOM 5435 O O . LYS B 1 263 ? 29.849 8.371 20.918 1.00 136.75 262 LYS B O 1
ATOM 5441 N N . THR B 1 264 ? 28.838 6.817 19.643 1.00 132.22 263 THR B N 1
ATOM 5442 C CA . THR B 1 264 ? 29.726 7.123 18.533 1.00 135.37 263 THR B CA 1
ATOM 5443 C C . THR B 1 264 ? 29.365 8.521 18.060 1.00 138.13 263 THR B C 1
ATOM 5444 O O . THR B 1 264 ? 28.254 8.757 17.575 1.00 138.64 263 THR B O 1
ATOM 5448 N N . SER B 1 265 ? 30.305 9.444 18.206 1.00 138.91 264 SER B N 1
ATOM 5449 C CA . SER B 1 265 ? 29.981 10.854 18.085 1.00 135.83 264 SER B CA 1
ATOM 5450 C C . SER B 1 265 ? 29.941 11.312 16.633 1.00 130.07 264 SER B C 1
ATOM 5451 O O . SER B 1 265 ? 30.548 10.719 15.738 1.00 128.97 264 SER B O 1
ATOM 5454 N N . SER B 1 266 ? 29.206 12.400 16.422 1.00 129.64 265 SER B N 1
ATOM 5455 C CA . SER B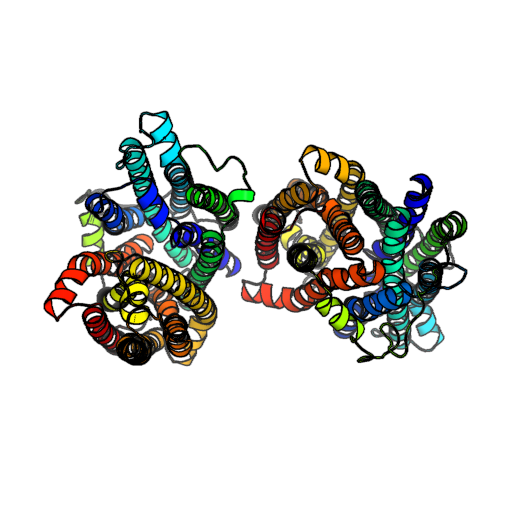 1 266 ? 29.062 13.035 15.122 1.00 121.44 265 SER B CA 1
ATOM 5456 C C . SER B 1 266 ? 29.479 14.490 15.272 1.00 126.24 265 SER B C 1
ATOM 5457 O O . SER B 1 266 ? 30.143 14.846 16.252 1.00 125.32 265 SER B O 1
ATOM 5460 N N . VAL B 1 267 ? 29.113 15.329 14.310 1.00 116.41 266 VAL B N 1
ATOM 5461 C CA . VAL B 1 267 ? 29.430 16.757 14.410 1.00 122.12 266 VAL B CA 1
ATOM 5462 C C . VAL B 1 267 ? 28.815 17.330 15.682 1.00 130.74 266 VAL B C 1
ATOM 5463 O O . VAL B 1 267 ? 27.652 17.014 16.005 1.00 130.75 266 VAL B O 1
ATOM 5467 N N . PRO B 1 268 ? 29.552 18.133 16.460 1.00 124.97 267 PRO B N 1
ATOM 5468 C CA . PRO B 1 268 ? 28.958 18.716 17.679 1.00 127.22 267 PRO B CA 1
ATOM 5469 C C . PRO B 1 268 ? 27.688 19.497 17.395 1.00 127.93 267 PRO B C 1
ATOM 5470 O O . PRO B 1 268 ? 26.657 19.278 18.044 1.00 119.53 267 PRO B O 1
ATOM 5474 N N . LEU B 1 269 ? 27.744 20.412 16.433 1.00 119.32 268 LEU B N 1
ATOM 5475 C CA . LEU B 1 269 ? 26.623 21.276 16.096 1.00 123.91 268 LEU B CA 1
ATOM 5476 C C . LEU B 1 269 ? 25.842 20.662 14.940 1.00 129.23 268 LEU B C 1
ATOM 5477 O O . LEU B 1 269 ? 26.395 20.461 13.852 1.00 123.03 268 LEU B O 1
ATOM 5482 N N . PHE B 1 270 ? 24.569 20.341 15.188 1.00 119.32 269 PHE B N 1
ATOM 5483 C CA . PHE B 1 270 ? 23.633 19.775 14.216 1.00 119.77 269 PHE B CA 1
ATOM 5484 C C . PHE B 1 270 ? 23.928 18.322 13.858 1.00 112.92 269 PHE B C 1
ATOM 5485 O O . PHE B 1 270 ? 23.357 17.802 12.892 1.00 109.64 269 PHE B O 1
ATOM 5493 N N . GLY B 1 271 ? 24.815 17.654 14.599 1.00 127.18 270 GLY B N 1
ATOM 5494 C CA . GLY B 1 271 ? 25.063 16.240 14.362 1.00 110.34 270 GLY B CA 1
ATOM 5495 C C . GLY B 1 271 ? 23.854 15.361 14.626 1.00 97.53 270 GLY B C 1
ATOM 5496 O O . GLY B 1 271 ? 23.649 14.360 13.935 1.00 92.10 270 GLY B O 1
ATOM 5497 N N . GLU B 1 272 ? 23.059 15.701 15.642 1.00 103.95 271 GLU B N 1
ATOM 5498 C CA . GLU B 1 272 ? 21.866 14.920 15.964 1.00 91.68 271 GLU B CA 1
ATOM 5499 C C . GLU B 1 272 ? 20.794 15.045 14.880 1.00 92.29 271 GLU B C 1
ATOM 5500 O O . GLU B 1 272 ? 20.063 14.078 14.602 1.00 85.06 271 GLU B O 1
ATOM 5506 N N . ILE B 1 273 ? 20.716 16.215 14.239 1.00 100.27 272 ILE B N 1
ATOM 5507 C CA . ILE B 1 273 ? 19.655 16.492 13.276 1.00 92.73 272 ILE B CA 1
ATOM 5508 C C . ILE B 1 273 ? 19.780 15.598 12.049 1.00 84.65 272 ILE B C 1
ATOM 5509 O O . ILE B 1 273 ? 18.779 15.058 11.561 1.00 82.48 272 ILE B O 1
ATOM 5514 N N . PHE B 1 274 ? 20.995 15.434 11.518 1.00 87.39 273 PHE B N 1
ATOM 5515 C CA . PHE B 1 274 ? 21.140 14.622 10.314 1.00 88.18 273 PHE B CA 1
ATOM 5516 C C . PHE B 1 274 ? 20.834 13.153 10.577 1.00 88.66 273 PHE B C 1
ATOM 5517 O O . PHE B 1 274 ? 20.267 12.484 9.709 1.00 88.68 273 PHE B O 1
ATOM 5525 N N . GLY B 1 275 ? 21.176 12.635 11.758 1.00 90.09 274 GLY B N 1
ATOM 5526 C CA . GLY B 1 275 ? 20.786 11.272 12.085 1.00 85.36 274 GLY B CA 1
ATOM 5527 C C . GLY B 1 275 ? 19.281 11.117 12.180 1.00 82.06 274 GLY B C 1
ATOM 5528 O O . GLY B 1 275 ? 18.707 10.142 11.669 1.00 83.36 274 GLY B O 1
ATOM 5529 N N . ALA B 1 276 ? 18.616 12.098 12.801 1.00 80.74 275 ALA B N 1
ATOM 5530 C CA . ALA B 1 276 ? 17.157 12.089 12.820 1.00 80.09 275 ALA B CA 1
ATOM 5531 C C . ALA B 1 276 ? 16.589 12.087 11.407 1.00 84.37 275 ALA B C 1
ATOM 5532 O O . ALA B 1 276 ? 15.634 11.359 11.113 1.00 85.99 275 ALA B O 1
ATOM 5534 N N . PHE B 1 277 ? 17.175 12.888 10.517 1.00 84.85 276 PHE B N 1
ATOM 5535 C CA . PHE B 1 277 ? 16.661 12.991 9.156 1.00 87.56 276 PHE B CA 1
ATOM 5536 C C . PHE B 1 277 ? 16.944 11.732 8.346 1.00 89.45 276 PHE B C 1
ATOM 5537 O O . PHE B 1 277 ? 16.198 11.420 7.411 1.00 89.92 276 PHE B O 1
ATOM 5545 N N . LYS B 1 278 ? 18.016 11.010 8.675 1.00 87.34 277 LYS B N 1
ATOM 5546 C CA . LYS B 1 278 ? 18.265 9.727 8.026 1.00 90.99 277 LYS B CA 1
ATOM 5547 C C . LYS B 1 278 ? 17.214 8.700 8.429 1.00 88.25 277 LYS B C 1
ATOM 5548 O O . LYS B 1 278 ? 16.585 8.069 7.572 1.00 90.42 277 LYS B O 1
ATOM 5554 N N . VAL B 1 279 ? 17.001 8.529 9.735 1.00 87.28 278 VAL B N 1
ATOM 5555 C CA . VAL B 1 279 ? 16.286 7.363 10.253 1.00 85.72 278 VAL B CA 1
ATOM 5556 C C . VAL B 1 279 ? 14.774 7.500 10.036 1.00 89.48 278 VAL B C 1
ATOM 5557 O O . VAL B 1 279 ? 14.002 6.576 10.318 1.00 88.16 278 VAL B O 1
ATOM 5561 N N . MET B 1 280 ? 14.350 8.609 9.435 1.00 86.60 279 MET B N 1
ATOM 5562 C CA . MET B 1 280 ? 12.940 8.973 9.359 1.00 80.05 279 MET B CA 1
ATOM 5563 C C . MET B 1 280 ? 12.179 8.224 8.265 1.00 74.71 279 MET B C 1
ATOM 5564 O O . MET B 1 280 ? 12.754 7.639 7.343 1.00 80.91 279 MET B O 1
ATOM 5569 N N . LYS B 1 281 ? 10.851 8.253 8.402 1.00 73.73 280 LYS B N 1
ATOM 5570 C CA . LYS B 1 281 ? 9.891 7.594 7.531 1.00 69.73 280 LYS B CA 1
ATOM 5571 C C . LYS B 1 281 ? 9.200 8.640 6.652 1.00 63.60 280 LYS B C 1
ATOM 5572 O O . LYS B 1 281 ? 9.425 9.845 6.784 1.00 64.23 280 LYS B O 1
ATOM 5578 N N . ARG B 1 282 ? 8.334 8.169 5.744 1.00 61.73 281 ARG B N 1
ATOM 5579 C CA . ARG B 1 282 ? 7.509 9.099 4.970 1.00 59.04 281 ARG B CA 1
ATOM 5580 C C . ARG B 1 282 ? 6.505 9.867 5.828 1.00 54.38 281 ARG B C 1
ATOM 5581 O O . ARG B 1 282 ? 6.378 11.091 5.635 1.00 52.98 281 ARG B O 1
ATOM 5589 N N . PRO B 1 283 ? 5.732 9.236 6.733 1.00 52.36 282 PRO B N 1
ATOM 5590 C CA . PRO B 1 283 ? 4.728 10.016 7.485 1.00 52.36 282 PRO B CA 1
ATOM 5591 C C . PRO B 1 283 ? 5.312 11.218 8.206 1.00 51.36 282 PRO B C 1
ATOM 5592 O O . PRO B 1 283 ? 4.694 12.293 8.225 1.00 47.75 282 PRO B O 1
ATOM 5596 N N . MET B 1 284 ? 6.515 11.080 8.764 1.00 53.34 283 MET B N 1
ATOM 5597 C CA . MET B 1 284 ? 7.120 12.197 9.478 1.00 51.89 283 MET B CA 1
ATOM 5598 C C . MET B 1 284 ? 7.556 13.297 8.517 1.00 50.57 283 MET B C 1
ATOM 5599 O O . MET B 1 284 ? 7.354 14.483 8.798 1.00 49.12 283 MET B O 1
ATOM 5604 N N . TRP B 1 285 ? 8.143 12.926 7.376 1.00 50.72 284 TRP B N 1
ATOM 5605 C CA . TRP B 1 285 ? 8.471 13.911 6.345 1.00 53.27 284 TRP B CA 1
ATOM 5606 C C . TRP B 1 285 ? 7.242 14.722 5.945 1.00 47.85 284 TRP B C 1
ATOM 5607 O O . TRP B 1 285 ? 7.285 15.961 5.882 1.00 45.50 284 TRP B O 1
ATOM 5618 N N . MET B 1 286 ? 6.126 14.035 5.683 1.00 44.00 285 MET B N 1
ATOM 5619 C CA . MET B 1 286 ? 4.924 14.735 5.237 1.00 43.67 285 MET B CA 1
ATOM 5620 C C . MET B 1 286 ? 4.355 15.622 6.339 1.00 46.88 285 MET B C 1
ATOM 5621 O O . MET B 1 286 ? 3.895 16.742 6.069 1.00 48.10 285 MET B O 1
ATOM 5626 N N . LEU B 1 287 ? 4.398 15.153 7.590 1.00 50.01 286 LEU B N 1
ATOM 5627 C CA . LEU B 1 287 ? 3.930 15.980 8.696 1.00 41.25 286 LEU B CA 1
ATOM 5628 C C . LEU B 1 287 ? 4.781 17.235 8.844 1.00 40.74 286 LEU B C 1
ATOM 5629 O O . LEU B 1 287 ? 4.250 18.332 9.063 1.00 40.89 286 LEU B O 1
ATOM 5634 N N . LEU B 1 288 ? 6.106 17.094 8.733 1.00 40.02 287 LEU B N 1
ATOM 5635 C CA . LEU B 1 288 ? 6.988 18.256 8.818 1.00 40.23 287 LEU B CA 1
ATOM 5636 C C . LEU B 1 288 ? 6.690 19.262 7.717 1.00 44.07 287 LEU B C 1
ATOM 5637 O O . LEU B 1 288 ? 6.678 20.475 7.962 1.00 43.95 287 LEU B O 1
ATOM 5642 N N . ILE B 1 289 ? 6.451 18.778 6.495 1.00 45.67 288 ILE B N 1
ATOM 5643 C CA . ILE B 1 289 ? 6.130 19.682 5.389 1.00 43.78 288 ILE B CA 1
ATOM 5644 C C . ILE B 1 289 ? 4.837 20.442 5.667 1.00 41.99 288 ILE B C 1
ATOM 5645 O O . ILE B 1 289 ? 4.764 21.673 5.502 1.00 47.47 288 ILE B O 1
ATOM 5650 N N . VAL B 1 290 ? 3.799 19.722 6.100 1.00 37.42 289 VAL B N 1
ATOM 5651 C CA . VAL B 1 290 ? 2.517 20.373 6.356 1.00 40.02 289 VAL B CA 1
ATOM 5652 C C . VAL B 1 290 ? 2.652 21.393 7.481 1.00 40.98 289 VAL B C 1
ATOM 5653 O O . VAL B 1 290 ? 2.081 22.485 7.415 1.00 41.61 289 VAL B O 1
ATOM 5657 N N . THR B 1 291 ? 3.445 21.077 8.507 1.00 40.52 290 THR B N 1
ATOM 5658 C CA . THR B 1 291 ? 3.610 22.007 9.622 1.00 38.81 290 THR B CA 1
ATOM 5659 C C . THR B 1 291 ? 4.395 23.250 9.200 1.00 40.83 290 THR B C 1
ATOM 5660 O O . THR B 1 291 ? 4.086 24.373 9.638 1.00 40.78 290 THR B O 1
ATOM 5664 N N . ALA B 1 292 ? 5.423 23.069 8.362 1.00 39.54 291 ALA B N 1
ATOM 5665 C CA . ALA B 1 292 ? 6.198 24.207 7.879 1.00 42.25 291 ALA B CA 1
ATOM 5666 C C . ALA B 1 292 ? 5.318 25.160 7.089 1.00 41.34 291 ALA B C 1
ATOM 5667 O O . ALA B 1 292 ? 5.362 26.377 7.286 1.00 37.32 291 ALA B O 1
ATOM 5669 N N . LEU B 1 293 ? 4.507 24.624 6.188 1.00 39.75 292 LEU B N 1
ATOM 5670 C CA . LEU B 1 293 ? 3.554 25.487 5.492 1.00 41.07 292 LEU B CA 1
ATOM 5671 C C . LEU B 1 293 ? 2.502 26.055 6.449 1.00 40.92 292 LEU B C 1
ATOM 5672 O O . LEU B 1 293 ? 2.043 27.205 6.277 1.00 38.40 292 LEU B O 1
ATOM 5677 N N . ASN B 1 294 ? 2.174 25.320 7.521 1.00 38.79 293 ASN B N 1
ATOM 5678 C CA . ASN B 1 294 ? 1.211 25.870 8.467 1.00 40.18 293 ASN B CA 1
ATOM 5679 C C . ASN B 1 294 ? 1.699 27.214 9.002 1.00 39.69 293 ASN B C 1
ATOM 5680 O O . ASN B 1 294 ? 0.996 28.239 8.985 1.00 34.40 293 ASN B O 1
ATOM 5685 N N . TRP B 1 295 ? 2.929 27.203 9.484 1.00 37.70 294 TRP B N 1
ATOM 5686 C CA . TRP B 1 295 ? 3.513 28.341 10.141 1.00 37.19 294 TRP B CA 1
ATOM 5687 C C . TRP B 1 295 ? 3.989 29.386 9.161 1.00 38.92 294 TRP B C 1
ATOM 5688 O O . TRP B 1 295 ? 4.030 30.563 9.521 1.00 36.28 294 TRP B O 1
ATOM 5699 N N . ILE B 1 296 ? 4.333 29.002 7.929 1.00 43.79 295 ILE B N 1
ATOM 5700 C CA . ILE B 1 296 ? 4.629 30.020 6.930 1.00 43.97 295 ILE B CA 1
ATOM 5701 C C . ILE B 1 296 ? 3.366 30.835 6.681 1.00 39.02 295 ILE B C 1
ATOM 5702 O O . ILE B 1 296 ? 3.434 32.019 6.323 1.00 34.46 295 ILE B O 1
ATOM 5707 N N . ALA B 1 297 ? 2.193 30.216 6.885 1.00 39.73 296 ALA B N 1
ATOM 5708 C CA . ALA B 1 297 ? 0.942 30.965 6.821 1.00 32.25 296 ALA B CA 1
ATOM 5709 C C . ALA B 1 297 ? 0.689 31.792 8.083 1.00 39.80 296 ALA B C 1
ATOM 5710 O O . ALA B 1 297 ? 0.255 32.946 7.993 1.00 38.73 296 ALA B O 1
ATOM 5712 N N . TRP B 1 298 ? 0.946 31.229 9.266 1.00 39.52 297 TRP B N 1
ATOM 5713 C CA . TRP B 1 298 ? 0.573 31.937 10.494 1.00 35.89 297 TRP B CA 1
ATOM 5714 C C . TRP B 1 298 ? 1.473 33.141 10.764 1.00 36.02 297 TRP B C 1
ATOM 5715 O O . TRP B 1 298 ? 0.980 34.211 11.141 1.00 36.64 297 TRP B O 1
ATOM 5726 N N . PHE B 1 299 ? 2.787 32.993 10.588 1.00 37.20 298 PHE B N 1
ATOM 5727 C CA . PHE B 1 299 ? 3.713 33.999 11.105 1.00 34.73 298 PHE B CA 1
ATOM 5728 C C . PHE B 1 299 ? 3.571 35.407 10.520 1.00 38.55 298 PHE B C 1
ATOM 5729 O O . PHE B 1 299 ? 3.860 36.364 11.260 1.00 46.63 298 PHE B O 1
ATOM 5737 N N . PRO B 1 300 ? 3.169 35.621 9.259 1.00 41.19 299 PRO B N 1
ATOM 5738 C CA . PRO B 1 300 ? 2.960 37.014 8.812 1.00 38.07 299 PRO B CA 1
ATOM 5739 C C . PRO B 1 300 ? 1.991 37.791 9.689 1.00 40.09 299 PRO B C 1
ATOM 5740 O O . PRO B 1 300 ? 2.323 38.889 10.160 1.00 38.61 299 PRO B O 1
ATOM 5744 N N . PHE B 1 301 ? 0.798 37.243 9.927 1.00 39.92 300 PHE B N 1
ATOM 5745 C CA . PHE B 1 301 ? -0.168 37.914 10.790 1.00 36.75 300 PHE B CA 1
ATOM 5746 C C . PHE B 1 301 ? 0.357 38.018 12.216 1.00 39.15 300 PHE B C 1
ATOM 5747 O O . PHE B 1 301 ? 0.375 39.103 12.806 1.00 44.87 300 PHE B O 1
ATOM 5755 N N . LEU B 1 302 ? 0.807 36.897 12.782 1.00 39.64 301 LEU B N 1
ATOM 5756 C CA . LEU B 1 302 ? 1.264 36.888 14.167 1.00 35.31 301 LEU B CA 1
ATOM 5757 C C . LEU B 1 302 ? 2.424 37.847 14.412 1.00 37.19 301 LEU B C 1
ATOM 5758 O O . LEU B 1 302 ? 2.653 38.239 15.562 1.00 35.27 301 LEU B O 1
ATOM 5763 N N . LEU B 1 303 ? 3.159 38.234 13.369 1.00 37.07 302 LEU B N 1
ATOM 5764 C CA . LEU B 1 303 ? 4.256 39.181 13.525 1.00 39.31 302 LEU B CA 1
ATOM 5765 C C . LEU B 1 303 ? 3.876 40.622 13.205 1.00 40.42 302 LEU B C 1
ATOM 5766 O O . LEU B 1 303 ? 4.401 41.537 13.848 1.00 40.66 302 LEU B O 1
ATOM 5771 N N . PHE B 1 304 ? 2.986 40.863 12.237 1.00 41.90 303 PHE B N 1
ATOM 5772 C CA . PHE B 1 304 ? 2.684 42.224 11.804 1.00 39.91 303 PHE B CA 1
ATOM 5773 C C . PHE B 1 304 ? 1.255 42.662 12.124 1.00 40.86 303 PHE B C 1
ATOM 5774 O O . PHE B 1 304 ? 0.784 43.656 11.563 1.00 36.60 303 PHE B O 1
ATOM 5782 N N . ASP B 1 305 ? 0.553 41.956 13.016 1.00 39.75 304 ASP B N 1
ATOM 5783 C CA . ASP B 1 305 ? -0.845 42.296 13.276 1.00 38.40 304 ASP B CA 1
ATOM 5784 C C . ASP B 1 305 ? -0.984 43.633 13.997 1.00 38.93 304 ASP B C 1
ATOM 5785 O O . ASP B 1 305 ? -1.852 44.443 13.648 1.00 39.96 304 ASP B O 1
ATOM 5790 N N . THR B 1 306 ? -0.150 43.881 15.009 1.00 38.12 305 THR B N 1
ATOM 5791 C CA . THR B 1 306 ? -0.250 45.146 15.729 1.00 38.57 305 THR B CA 1
ATOM 5792 C C . THR B 1 306 ? 0.144 46.317 14.839 1.00 40.80 305 THR B C 1
ATOM 5793 O O . THR B 1 306 ? -0.440 47.403 14.947 1.00 40.98 305 THR B O 1
ATOM 5797 N N . ASP B 1 307 ? 1.091 46.103 13.924 1.00 36.39 306 ASP B N 1
ATOM 5798 C CA . ASP B 1 307 ? 1.441 47.146 12.967 1.00 37.72 306 ASP B CA 1
ATOM 5799 C C . ASP B 1 307 ? 0.310 47.390 11.975 1.00 37.58 306 ASP B C 1
ATOM 5800 O O . ASP B 1 307 ? 0.031 48.540 11.619 1.00 40.84 306 ASP B O 1
ATOM 5805 N N . TRP B 1 308 ? -0.342 46.321 11.508 1.00 37.31 307 TRP B N 1
ATOM 5806 C CA . TRP B 1 308 ? -1.513 46.482 10.650 1.00 39.22 307 TRP B CA 1
ATOM 5807 C C . TRP B 1 308 ? -2.597 47.291 11.350 1.00 41.89 307 TRP B C 1
ATOM 5808 O O . TRP B 1 308 ? -3.214 48.175 10.744 1.00 37.72 307 TRP B O 1
ATOM 5819 N N . MET B 1 309 ? -2.840 47.002 12.631 1.00 37.66 308 MET B N 1
ATOM 5820 C CA . MET B 1 309 ? -3.849 47.747 13.378 1.00 39.40 308 MET B CA 1
ATOM 5821 C C . MET B 1 309 ? -3.449 49.209 13.542 1.00 40.02 308 MET B C 1
ATOM 5822 O O . MET B 1 309 ? -4.290 50.106 13.416 1.00 37.83 308 MET B O 1
ATOM 5827 N N . GLY B 1 310 ? -2.171 49.469 13.830 1.00 38.00 309 GLY B N 1
ATOM 5828 C CA . GLY B 1 310 ? -1.715 50.835 14.017 1.00 38.50 309 GLY B CA 1
ATOM 5829 C C . GLY B 1 310 ? -1.594 51.643 12.739 1.00 40.75 309 GLY B C 1
ATOM 5830 O O . GLY B 1 310 ? -1.570 52.876 12.803 1.00 39.24 309 GLY B O 1
ATOM 5831 N N . ARG B 1 311 ? -1.514 50.982 11.584 1.00 44.27 310 ARG B N 1
ATOM 5832 C CA . ARG B 1 311 ? -1.264 51.657 10.314 1.00 42.28 310 ARG B CA 1
ATOM 5833 C C . ARG B 1 311 ? -2.493 51.628 9.409 1.00 40.46 310 ARG B C 1
ATOM 5834 O O . ARG B 1 311 ? -3.148 52.657 9.228 1.00 39.81 310 ARG B O 1
ATOM 5842 N N . GLU B 1 312 ? -2.817 50.472 8.825 1.00 40.25 311 GLU B N 1
ATOM 5843 C CA . GLU B 1 312 ? -3.900 50.401 7.847 1.00 38.00 311 GLU B CA 1
ATOM 5844 C C . GLU B 1 312 ? -5.250 50.734 8.473 1.00 40.58 311 GLU B C 1
ATOM 5845 O O . GLU B 1 312 ? -6.102 51.359 7.831 1.00 40.89 311 GLU B O 1
ATOM 5851 N N . VAL B 1 313 ? -5.463 50.329 9.721 1.00 38.63 312 VAL B N 1
ATOM 5852 C CA . VAL B 1 313 ? -6.808 50.301 10.288 1.00 38.15 312 VAL B CA 1
ATOM 5853 C C . VAL B 1 313 ? -7.118 51.578 11.059 1.00 39.98 312 VAL B C 1
ATOM 5854 O O . VAL B 1 313 ? -8.216 52.129 10.942 1.00 40.28 312 VAL B O 1
ATOM 5858 N N . PHE B 1 314 ? -6.164 52.064 11.848 1.00 39.39 313 PHE B N 1
ATOM 5859 C CA . PHE B 1 314 ? -6.349 53.279 12.628 1.00 40.58 313 PHE B CA 1
ATOM 5860 C C . PHE B 1 314 ? -5.847 54.524 11.918 1.00 41.54 313 PHE B C 1
ATOM 5861 O O . PHE B 1 314 ? -6.322 55.627 12.215 1.00 42.82 313 PHE B O 1
ATOM 5869 N N . GLY B 1 315 ? -4.906 54.376 10.993 1.00 49.85 314 GLY B N 1
ATOM 5870 C CA . GLY B 1 315 ? -4.175 55.506 10.468 1.00 43.04 314 GLY B CA 1
ATOM 5871 C C . GLY B 1 315 ? -2.993 55.849 11.356 1.00 44.26 314 GLY B C 1
ATOM 5872 O O . GLY B 1 315 ? -2.869 55.395 12.496 1.00 45.30 314 GLY B O 1
ATOM 5873 N N . GLY B 1 316 ? -2.103 56.666 10.816 1.00 51.26 315 GLY B N 1
ATOM 5874 C CA . GLY B 1 316 ? -0.961 57.123 11.574 1.00 53.24 315 GLY B CA 1
ATOM 5875 C C . GLY B 1 316 ? 0.273 56.262 11.366 1.00 49.33 315 GLY B C 1
ATOM 5876 O O . GLY B 1 316 ? 0.210 55.116 10.923 1.00 47.42 315 GLY B O 1
ATOM 5877 N N . ASP B 1 317 ? 1.417 56.846 11.707 1.00 51.03 316 ASP B N 1
ATOM 5878 C CA . ASP B 1 317 ? 2.722 56.239 11.511 1.00 54.19 316 ASP B CA 1
ATOM 5879 C C . ASP B 1 317 ? 3.541 56.419 12.782 1.00 55.45 316 ASP B C 1
ATOM 5880 O O . ASP B 1 317 ? 3.289 57.327 13.578 1.00 55.79 316 ASP B O 1
ATOM 5885 N N . SER B 1 318 ? 4.515 55.525 12.987 1.00 57.71 317 SER B N 1
ATOM 5886 C CA . SER B 1 318 ? 5.414 55.685 14.126 1.00 57.28 317 SER B CA 1
ATOM 5887 C C . SER B 1 318 ? 6.187 56.993 14.042 1.00 62.50 317 SER B C 1
ATOM 5888 O O . SER B 1 318 ? 6.544 57.572 15.074 1.00 66.03 317 SER B O 1
ATOM 5891 N N . ASP B 1 319 ? 6.450 57.471 12.832 1.00 62.55 318 ASP B N 1
ATOM 5892 C CA . ASP B 1 319 ? 7.022 58.784 12.583 1.00 63.83 318 ASP B CA 1
ATOM 5893 C C . ASP B 1 319 ? 5.957 59.703 11.993 1.00 61.89 318 ASP B C 1
ATOM 5894 O O . ASP B 1 319 ? 4.864 59.270 11.621 1.00 66.87 318 ASP B O 1
ATOM 5899 N N . GLY B 1 320 ? 6.282 60.986 11.922 1.00 65.97 319 GLY B N 1
ATOM 5900 C CA . GLY B 1 320 ? 5.325 61.990 11.499 1.00 65.09 319 GLY B CA 1
ATOM 5901 C C . GLY B 1 320 ? 4.767 62.771 12.671 1.00 64.22 319 GLY B C 1
ATOM 5902 O O . GLY B 1 320 ? 5.238 62.676 13.809 1.00 60.57 319 GLY B O 1
ATOM 5903 N N . ASN B 1 321 ? 3.733 63.560 12.374 1.00 73.88 320 ASN B N 1
ATOM 5904 C CA . ASN B 1 321 ? 3.196 64.482 13.365 1.00 59.69 320 ASN B CA 1
ATOM 5905 C C . ASN B 1 321 ? 2.655 63.715 14.572 1.00 65.44 320 ASN B C 1
ATOM 5906 O O . ASN B 1 321 ? 2.436 62.501 14.528 1.00 58.46 320 ASN B O 1
ATOM 5911 N N . GLU B 1 322 ? 2.457 64.443 15.671 1.00 60.60 321 GLU B N 1
ATOM 5912 C CA . GLU B 1 322 ? 2.144 63.795 16.942 1.00 55.45 321 GLU B CA 1
ATOM 5913 C C . GLU B 1 322 ? 0.778 63.122 16.936 1.00 54.30 321 GLU B C 1
ATOM 5914 O O . GLU B 1 322 ? 0.564 62.145 17.671 1.00 61.11 321 GLU B O 1
ATOM 5920 N N . ARG B 1 323 ? -0.145 63.597 16.100 1.00 58.11 322 ARG B N 1
ATOM 5921 C CA . ARG B 1 323 ? -1.456 62.965 16.078 1.00 56.83 322 ARG B CA 1
ATOM 5922 C C . ARG B 1 323 ? -1.392 61.581 15.440 1.00 52.07 322 ARG B C 1
ATOM 5923 O O . ARG B 1 323 ? -2.060 60.643 15.899 1.00 51.49 322 ARG B O 1
ATOM 5931 N N . SER B 1 324 ? -0.575 61.429 14.398 1.00 56.14 323 SER B N 1
ATOM 5932 C CA . SER B 1 324 ? -0.427 60.132 13.751 1.00 56.50 323 SER B CA 1
ATOM 5933 C C . SER B 1 324 ? 0.264 59.137 14.678 1.00 52.22 323 SER B C 1
ATOM 5934 O O . SER B 1 324 ? -0.086 57.951 14.699 1.00 47.81 323 SER B O 1
ATOM 5937 N N . LYS B 1 325 ? 1.223 59.610 15.482 1.00 53.40 324 LYS B N 1
ATOM 5938 C CA . LYS B 1 325 ? 1.845 58.741 16.478 1.00 50.81 324 LYS B CA 1
ATOM 5939 C C . LYS B 1 325 ? 0.842 58.318 17.547 1.00 48.49 324 LYS B C 1
ATOM 5940 O O . LYS B 1 325 ? 0.827 57.151 17.970 1.00 49.55 324 LYS B O 1
ATOM 5946 N N . LYS B 1 326 ? -0.015 59.246 17.985 1.00 51.51 325 LYS B N 1
ATOM 5947 C CA . LYS B 1 326 ? -1.051 58.882 18.948 1.00 52.12 325 LYS B CA 1
ATOM 5948 C C . LYS B 1 326 ? -1.987 57.826 18.369 1.00 46.60 325 LYS B C 1
ATOM 5949 O O . LYS B 1 326 ? -2.335 56.849 19.046 1.00 44.54 325 LYS B O 1
ATOM 5955 N N . LEU B 1 327 ? -2.380 57.994 17.102 1.00 45.99 326 LEU B N 1
ATOM 5956 C CA . LEU B 1 327 ? -3.276 57.035 16.461 1.00 46.13 326 LEU B CA 1
ATOM 5957 C C . LEU B 1 327 ? -2.612 55.670 16.301 1.00 44.33 326 LEU B C 1
ATOM 5958 O O . LEU B 1 327 ? -3.271 54.631 16.445 1.00 43.79 326 LEU B O 1
ATOM 5963 N N . TYR B 1 328 ? -1.305 55.652 16.032 1.00 42.45 327 TYR B N 1
ATOM 5964 C CA . TYR B 1 328 ? -0.583 54.385 15.945 1.00 41.08 327 TYR B CA 1
ATOM 5965 C C . TYR B 1 328 ? -0.579 53.666 17.290 1.00 41.81 327 TYR B C 1
ATOM 5966 O O . TYR B 1 328 ? -0.831 52.453 17.363 1.00 39.59 327 TYR B O 1
ATOM 5975 N N . SER B 1 329 ? -0.291 54.401 18.369 1.00 43.70 328 SER B N 1
ATOM 5976 C CA . SER B 1 329 ? -0.332 53.796 19.700 1.00 41.55 328 SER B CA 1
ATOM 5977 C C . SER B 1 329 ? -1.717 53.233 20.016 1.00 41.16 328 SER B C 1
ATOM 5978 O O . SER B 1 329 ? -1.842 52.124 20.561 1.00 42.25 328 SER B O 1
ATOM 5981 N N . LEU B 1 330 ? -2.769 53.983 19.674 1.00 41.86 329 LEU B N 1
ATOM 5982 C CA . LEU B 1 330 ? -4.126 53.503 19.927 1.00 41.74 329 LEU B CA 1
ATOM 5983 C C . LEU B 1 330 ? -4.413 52.222 19.148 1.00 40.37 329 LEU B C 1
ATOM 5984 O O . LEU B 1 330 ? -5.021 51.279 19.680 1.00 39.89 329 LEU B O 1
ATOM 5989 N N . GLY B 1 331 ? -3.981 52.168 17.885 1.00 39.83 330 GLY B N 1
ATOM 5990 C CA . GLY B 1 331 ? -4.176 50.958 17.102 1.00 38.64 330 GLY B CA 1
ATOM 5991 C C . GLY B 1 331 ? -3.460 49.758 17.692 1.00 37.67 330 GLY B C 1
ATOM 5992 O O . GLY B 1 331 ? -3.991 48.643 17.695 1.00 36.94 330 GLY B O 1
ATOM 5993 N N . VAL B 1 332 ? -2.247 49.969 18.210 1.00 39.04 331 VAL B N 1
ATOM 5994 C CA . VAL B 1 332 ? -1.511 48.862 18.822 1.00 40.65 331 VAL B CA 1
ATOM 5995 C C . VAL B 1 332 ? -2.235 48.357 20.070 1.00 41.43 331 VAL B C 1
ATOM 5996 O O . VAL B 1 332 ? -2.319 47.141 20.312 1.00 39.17 331 VAL B O 1
ATOM 6000 N N . GLN B 1 333 ? -2.760 49.276 20.885 1.00 38.32 332 GLN B N 1
ATOM 6001 C CA . GLN B 1 333 ? -3.551 48.865 22.046 1.00 38.63 332 GLN B CA 1
ATOM 6002 C C . GLN B 1 333 ? -4.750 48.016 21.625 1.00 39.05 332 GLN B C 1
ATOM 6003 O O . GLN B 1 333 ? -5.036 46.961 22.221 1.00 41.91 332 GLN B O 1
ATOM 6009 N N . SER B 1 334 ? -5.470 48.468 20.593 1.00 38.16 333 SER B N 1
ATOM 6010 C CA . SER B 1 334 ? -6.620 47.705 20.116 1.00 37.86 333 SER B CA 1
ATOM 6011 C C . SER B 1 334 ? -6.203 46.328 19.604 1.00 36.61 333 SER B C 1
ATOM 6012 O O . SER B 1 334 ? -6.943 45.347 19.770 1.00 36.37 333 SER B O 1
ATOM 6015 N N . GLY B 1 335 ? -5.012 46.226 19.012 1.00 36.27 334 GLY B N 1
ATOM 6016 C CA . GLY B 1 335 ? -4.523 44.923 18.586 1.00 41.71 334 GLY B CA 1
ATOM 6017 C C . GLY B 1 335 ? -4.234 43.997 19.754 1.00 41.94 334 GLY B C 1
ATOM 6018 O O . GLY B 1 335 ? -4.477 42.786 19.678 1.00 39.06 334 GLY B O 1
ATOM 6019 N N . ALA B 1 336 ? -3.711 44.550 20.851 1.00 40.30 335 ALA B N 1
ATOM 6020 C CA . ALA B 1 336 ? -3.501 43.730 22.045 1.00 40.80 335 ALA B CA 1
ATOM 6021 C C . ALA B 1 336 ? -4.828 43.208 22.593 1.00 40.17 335 ALA B C 1
ATOM 6022 O O . ALA B 1 336 ? -4.926 42.049 23.031 1.00 39.37 335 ALA B O 1
ATOM 6024 N N . MET B 1 337 ? -5.873 44.038 22.545 1.00 36.79 336 MET B N 1
ATOM 6025 C CA . MET B 1 337 ? -7.188 43.557 22.978 1.00 38.11 336 MET B CA 1
ATOM 6026 C C . MET B 1 337 ? -7.707 42.458 22.049 1.00 36.09 336 MET B C 1
ATOM 6027 O O . MET B 1 337 ? -8.328 41.478 22.503 1.00 36.17 336 MET B O 1
ATOM 6032 N N . GLY B 1 338 ? -7.455 42.604 20.747 1.00 39.81 337 GLY B N 1
ATOM 6033 C CA . GLY B 1 338 ? -7.780 41.534 19.816 1.00 37.93 337 GLY B CA 1
ATOM 6034 C C . GLY B 1 338 ? -7.093 40.228 20.168 1.00 39.72 337 GLY B C 1
ATOM 6035 O O . GLY B 1 338 ? -7.703 39.156 20.111 1.00 39.91 337 GLY B O 1
ATOM 6036 N N . LEU B 1 339 ? -5.811 40.300 20.537 1.00 37.66 338 LEU B N 1
ATOM 6037 C CA . LEU B 1 339 ? -5.093 39.088 20.930 1.00 37.67 338 LEU B CA 1
ATOM 6038 C C . LEU B 1 339 ? -5.676 38.476 22.201 1.00 39.93 338 LEU B C 1
ATOM 6039 O O . LEU B 1 339 ? -5.681 37.246 22.356 1.00 41.87 338 LEU B O 1
ATOM 6044 N N . MET B 1 340 ? -6.166 39.313 23.119 1.00 40.36 339 MET B N 1
ATOM 6045 C CA . MET B 1 340 ? -6.861 38.791 24.297 1.00 40.27 339 MET B CA 1
ATOM 6046 C C . MET B 1 340 ? -8.080 37.962 23.897 1.00 39.13 339 MET B C 1
ATOM 6047 O O . MET B 1 340 ? -8.253 36.814 24.347 1.00 37.49 339 MET B O 1
ATOM 6052 N N . PHE B 1 341 ? -8.954 38.546 23.068 1.00 39.31 340 PHE B N 1
ATOM 6053 C CA . PHE B 1 341 ? -10.106 37.795 22.565 1.00 37.32 340 PHE B CA 1
ATOM 6054 C C . PHE B 1 341 ? -9.667 36.497 21.894 1.00 38.20 340 PHE B C 1
ATOM 6055 O O . PHE B 1 341 ? -10.301 35.441 22.063 1.00 39.92 340 PHE B O 1
ATOM 6063 N N . ASN B 1 342 ? -8.578 36.564 21.124 1.00 39.20 341 ASN B N 1
ATOM 6064 C CA . ASN B 1 342 ? -8.086 35.391 20.410 1.00 40.84 341 ASN B CA 1
ATOM 6065 C C . ASN B 1 342 ? -7.696 34.273 21.371 1.00 38.21 341 ASN B C 1
ATOM 6066 O O . ASN B 1 342 ? -8.021 33.106 21.134 1.00 37.21 341 ASN B O 1
ATOM 6071 N N . SER B 1 343 ? -6.987 34.605 22.454 1.00 38.63 342 SER B N 1
ATOM 6072 C CA . SER B 1 343 ? -6.592 33.566 23.404 1.00 38.81 342 SER B CA 1
ATOM 6073 C C . SER B 1 343 ? -7.801 32.984 24.131 1.00 35.95 342 SER B C 1
ATOM 6074 O O . SER B 1 343 ? -7.822 31.786 24.443 1.00 34.79 342 SER B O 1
ATOM 6077 N N . ILE B 1 344 ? -8.813 33.808 24.428 1.00 37.69 343 ILE B N 1
ATOM 6078 C CA . ILE B 1 344 ? -10.020 33.252 25.050 1.00 36.43 343 ILE B CA 1
ATOM 6079 C C . ILE B 1 344 ? -10.659 32.219 24.124 1.00 36.33 343 ILE B C 1
ATOM 6080 O O . ILE B 1 344 ? -11.021 31.107 24.545 1.00 36.81 343 ILE B O 1
ATOM 6085 N N . VAL B 1 345 ? -10.795 32.572 22.842 1.00 38.00 344 VAL B N 1
ATOM 6086 C CA . VAL B 1 345 ? -11.370 31.638 21.874 1.00 41.33 344 VAL B CA 1
ATOM 6087 C C . VAL B 1 345 ? -10.497 30.391 21.746 1.00 41.00 344 VAL B C 1
ATOM 6088 O O . VAL B 1 345 ? -11.004 29.271 21.602 1.00 35.80 344 VAL B O 1
ATOM 6092 N N . LEU B 1 346 ? -9.174 30.569 21.797 1.00 36.10 345 LEU B N 1
ATOM 6093 C CA . LEU B 1 346 ? -8.251 29.438 21.766 1.00 33.91 345 LEU B CA 1
ATOM 6094 C C . LEU B 1 346 ? -8.532 28.474 22.911 1.00 40.05 345 LEU B C 1
ATOM 6095 O O . LEU B 1 346 ? -8.640 27.258 22.708 1.00 35.73 345 LEU B O 1
ATOM 6100 N N . GLY B 1 347 ? -8.636 29.008 24.128 1.00 39.25 346 GLY B N 1
ATOM 6101 C CA . GLY B 1 347 ? -8.913 28.163 25.277 1.00 37.20 346 GLY B CA 1
ATOM 6102 C C . GLY B 1 347 ? -10.218 27.408 25.142 1.00 39.39 346 GLY B C 1
ATOM 6103 O O . GLY B 1 347 ? -10.289 26.214 25.445 1.00 39.83 346 GLY B O 1
ATOM 6104 N N . PHE B 1 348 ? -11.268 28.088 24.676 1.00 40.10 347 PHE B N 1
ATOM 6105 C CA . PHE B 1 348 ? -12.554 27.406 24.558 1.00 40.37 347 PHE B CA 1
ATOM 6106 C C . PHE B 1 348 ? -12.548 26.350 23.454 1.00 41.72 347 PHE B C 1
ATOM 6107 O O . PHE B 1 348 ? -13.199 25.308 23.596 1.00 41.73 347 PHE B O 1
ATOM 6115 N N . MET B 1 349 ? -11.821 26.589 22.358 1.00 40.10 348 MET B N 1
ATOM 6116 C CA . MET B 1 349 ? -11.774 25.606 21.278 1.00 44.48 348 MET B CA 1
ATOM 6117 C C . MET B 1 349 ? -10.905 24.407 21.638 1.00 44.57 348 MET B C 1
ATOM 6118 O O . MET B 1 349 ? -11.178 23.289 21.186 1.00 40.34 348 MET B O 1
ATOM 6123 N N . SER B 1 350 ? -9.866 24.616 22.452 1.00 44.40 349 SER B N 1
ATOM 6124 C CA . SER B 1 350 ? -8.972 23.520 22.821 1.00 40.66 349 SER B CA 1
ATOM 6125 C C . SER B 1 350 ? -9.701 22.396 23.550 1.00 41.58 349 SER B C 1
ATOM 6126 O O . SER B 1 350 ? -9.295 21.232 23.456 1.00 42.62 349 SER B O 1
ATOM 6129 N N . LEU B 1 351 ? -10.768 22.716 24.285 1.00 39.86 350 LEU B N 1
ATOM 6130 C CA . LEU B 1 351 ? -11.484 21.699 25.049 1.00 39.79 350 LEU B CA 1
ATOM 6131 C C . LEU B 1 351 ? -12.343 20.782 24.184 1.00 40.71 350 LEU B C 1
ATOM 6132 O O . LEU B 1 351 ? -12.820 19.761 24.690 1.00 41.96 350 LEU B O 1
ATOM 6137 N N . GLY B 1 352 ? -12.552 21.110 22.909 1.00 39.70 351 GLY B N 1
ATOM 6138 C CA . GLY B 1 352 ? -13.370 20.287 22.038 1.00 41.05 351 GLY B CA 1
ATOM 6139 C C . GLY B 1 352 ? -12.668 19.729 20.813 1.00 43.78 351 GLY B C 1
ATOM 6140 O O . GLY B 1 352 ? -13.312 19.065 19.994 1.00 46.42 351 GLY B O 1
ATOM 6141 N N . VAL B 1 353 ? -11.368 20.017 20.673 1.00 43.84 352 VAL B N 1
ATOM 6142 C CA . VAL B 1 353 ? -10.591 19.639 19.486 1.00 50.63 352 VAL B CA 1
ATOM 6143 C C . VAL B 1 353 ? -10.775 18.172 19.129 1.00 50.15 352 VAL B C 1
ATOM 6144 O O . VAL B 1 353 ? -11.275 17.826 18.050 1.00 47.39 352 VAL B O 1
ATOM 6148 N N . GLU B 1 354 ? -10.389 17.307 20.055 1.00 47.89 353 GLU B N 1
ATOM 6149 C CA . GLU B 1 354 ? -10.353 15.858 19.856 1.00 47.86 353 GLU B CA 1
ATOM 6150 C C . GLU B 1 354 ? -11.737 15.270 19.569 1.00 44.62 353 GLU B C 1
ATOM 6151 O O . GLU B 1 354 ? -11.878 14.337 18.759 1.00 48.73 353 GLU B O 1
ATOM 6157 N N . TRP B 1 355 ? -12.771 15.734 20.278 1.00 46.68 354 TRP B N 1
ATOM 6158 C CA . TRP B 1 355 ? -14.095 15.166 20.030 1.00 48.27 354 TRP B CA 1
ATOM 6159 C C . TRP B 1 355 ? -14.587 15.538 18.635 1.00 50.71 354 TRP B C 1
ATOM 6160 O O . TRP B 1 355 ? -15.142 14.690 17.923 1.00 50.89 354 TRP B O 1
ATOM 6171 N N . ILE B 1 356 ? -14.410 16.809 18.239 1.00 47.91 355 ILE B N 1
ATOM 6172 C CA . ILE B 1 356 ? -14.807 17.253 16.902 1.00 49.26 355 ILE B CA 1
ATOM 6173 C C . ILE B 1 356 ? -14.035 16.483 15.843 1.00 50.66 355 ILE B C 1
ATOM 6174 O O . ILE B 1 356 ? -14.592 16.061 14.824 1.00 49.59 355 ILE B O 1
ATOM 6179 N N . GLY B 1 357 ? -12.740 16.287 16.067 1.00 47.05 356 GLY B N 1
ATOM 6180 C CA . GLY B 1 357 ? -11.953 15.505 15.129 1.00 50.73 356 GLY B CA 1
ATOM 6181 C C . GLY B 1 357 ? -12.436 14.073 14.981 1.00 47.79 356 GLY B C 1
ATOM 6182 O O . GLY B 1 357 ? -12.484 13.541 13.868 1.00 47.02 356 GLY B O 1
ATOM 6183 N N . ARG B 1 358 ? -12.767 13.420 16.102 1.00 49.94 357 ARG B N 1
ATOM 6184 C CA . ARG B 1 358 ? -13.265 12.048 16.048 1.00 53.30 357 ARG B CA 1
ATOM 6185 C C . ARG B 1 358 ? -14.544 11.979 15.239 1.00 53.50 357 ARG B C 1
ATOM 6186 O O . ARG B 1 358 ? -14.693 11.135 14.352 1.00 51.54 357 ARG B O 1
ATOM 6194 N N . LYS B 1 359 ? -15.498 12.839 15.596 1.00 54.94 358 LYS B N 1
ATOM 6195 C CA . LYS B 1 359 ? -16.791 12.955 14.950 1.00 50.35 358 LYS B CA 1
ATOM 6196 C C . LYS B 1 359 ? -16.687 13.303 13.478 1.00 48.73 358 LYS B C 1
ATOM 6197 O O . LYS B 1 359 ? -17.522 12.831 12.704 1.00 54.50 358 LYS B O 1
ATOM 6203 N N . LEU B 1 360 ? -15.626 14.015 13.048 1.00 51.62 359 LEU B N 1
ATOM 6204 C CA . LEU B 1 360 ? -15.411 14.262 11.616 1.00 49.55 359 LEU B CA 1
ATOM 6205 C C . LEU B 1 360 ? -14.654 13.132 10.917 1.00 46.01 359 LEU B C 1
ATOM 6206 O O . LEU B 1 360 ? -14.510 13.152 9.685 1.00 49.34 359 LEU B O 1
ATOM 6211 N N . GLY B 1 361 ? -14.171 12.154 11.668 1.00 51.06 360 GLY B N 1
ATOM 6212 C CA . GLY B 1 361 ? -13.470 11.028 11.097 1.00 45.19 360 GLY B CA 1
ATOM 6213 C C . GLY B 1 361 ? -11.956 11.114 11.064 1.00 45.55 360 GLY B C 1
ATOM 6214 O O . GLY B 1 361 ? -11.337 10.392 10.274 1.00 51.76 360 GLY B O 1
ATOM 6215 N N . GLY B 1 362 ? -11.347 11.958 11.877 1.00 42.63 361 GLY B N 1
ATOM 6216 C CA . GLY B 1 362 ? -9.900 12.050 11.946 1.00 42.53 361 GLY B CA 1
ATOM 6217 C C . GLY B 1 362 ? -9.432 13.456 12.279 1.00 47.91 361 GLY B C 1
ATOM 6218 O O . GLY B 1 362 ? -10.044 14.460 11.924 1.00 46.63 361 GLY B O 1
ATOM 6219 N N . ALA B 1 363 ? -8.300 13.524 12.984 1.00 48.87 362 ALA B N 1
ATOM 6220 C CA . ALA B 1 363 ? -7.754 14.811 13.406 1.00 44.95 362 ALA B CA 1
ATOM 6221 C C . ALA B 1 363 ? -7.230 15.615 12.222 1.00 45.09 362 ALA B C 1
ATOM 6222 O O . ALA B 1 363 ? -7.399 16.840 12.175 1.00 47.34 362 ALA B O 1
ATOM 6224 N N . LYS B 1 364 ? -6.582 14.950 11.260 1.00 41.73 363 LYS B N 1
ATOM 6225 C CA . LYS B 1 364 ? -6.066 15.673 10.103 1.00 44.82 363 LYS B CA 1
ATOM 6226 C C . LYS B 1 364 ? -7.196 16.242 9.256 1.00 45.76 363 LYS B C 1
ATOM 6227 O O . LYS B 1 364 ? -7.013 17.267 8.587 1.00 44.68 363 LYS B O 1
ATOM 6233 N N . ARG B 1 365 ? -8.376 15.619 9.302 1.00 47.02 364 ARG B N 1
ATOM 6234 C CA . ARG B 1 365 ? -9.544 16.197 8.648 1.00 41.50 364 ARG B CA 1
ATOM 6235 C C . ARG B 1 365 ? -9.874 17.561 9.245 1.00 46.49 364 ARG B C 1
ATOM 6236 O O . ARG B 1 365 ? -10.000 18.557 8.521 1.00 51.99 364 ARG B O 1
ATOM 6244 N N . LEU B 1 366 ? -9.958 17.632 10.576 1.00 49.50 365 LEU B N 1
ATOM 6245 C CA . LEU B 1 366 ? -10.250 18.899 11.240 1.00 43.49 365 LEU B CA 1
ATOM 6246 C C . LEU B 1 366 ? -9.147 19.920 10.991 1.00 41.84 365 LEU B C 1
ATOM 6247 O O . LEU B 1 366 ? -9.422 21.113 10.805 1.00 40.22 365 LEU B O 1
ATOM 6252 N N . TRP B 1 367 ? -7.892 19.467 10.982 1.00 42.17 366 TRP B N 1
ATOM 6253 C CA . TRP B 1 367 ? -6.770 20.348 10.666 1.00 42.52 366 TRP B CA 1
ATOM 6254 C C . TRP B 1 367 ? -6.946 20.998 9.297 1.00 42.86 366 TRP B C 1
ATOM 6255 O O . TRP B 1 367 ? -6.924 22.234 9.163 1.00 41.09 366 TRP B O 1
ATOM 6266 N N . GLY B 1 368 ? -7.137 20.169 8.270 1.00 41.47 367 GLY B N 1
ATOM 6267 C CA . GLY B 1 368 ? -7.325 20.691 6.929 1.00 43.10 367 GLY B CA 1
ATOM 6268 C C . GLY B 1 368 ? -8.494 21.650 6.836 1.00 40.84 367 GLY B C 1
ATOM 6269 O O . GLY B 1 368 ? -8.421 22.667 6.144 1.00 41.50 367 GLY B O 1
ATOM 6270 N N . ILE B 1 369 ? -9.593 21.334 7.520 1.00 39.64 368 ILE B N 1
ATOM 6271 C CA . ILE B 1 369 ? -10.782 22.166 7.386 1.00 42.92 368 ILE B CA 1
ATOM 6272 C C . ILE B 1 369 ? -10.586 23.524 8.059 1.00 39.60 368 ILE B C 1
ATOM 6273 O O . ILE B 1 369 ? -10.980 24.561 7.510 1.00 37.50 368 ILE B O 1
ATOM 6278 N N . VAL B 1 370 ? -9.987 23.551 9.254 1.00 40.01 369 VAL B N 1
ATOM 6279 C CA . VAL B 1 370 ? -9.787 24.844 9.911 1.00 42.13 369 VAL B CA 1
ATOM 6280 C C . VAL B 1 370 ? -8.729 25.676 9.192 1.00 42.60 369 VAL B C 1
ATOM 6281 O O . VAL B 1 370 ? -8.700 26.911 9.336 1.00 46.38 369 VAL B O 1
ATOM 6285 N N . ASN B 1 371 ? -7.859 25.040 8.399 1.00 38.92 370 ASN B N 1
ATOM 6286 C CA . ASN B 1 371 ? -6.909 25.836 7.625 1.00 40.38 370 ASN B CA 1
ATOM 6287 C C . ASN B 1 371 ? -7.615 26.714 6.591 1.00 43.25 370 ASN B C 1
ATOM 6288 O O . ASN B 1 371 ? -7.145 27.819 6.288 1.00 38.59 370 ASN B O 1
ATOM 6293 N N . PHE B 1 372 ? -8.762 26.269 6.068 1.00 43.83 371 PHE B N 1
ATOM 6294 C CA . PHE B 1 372 ? -9.511 27.117 5.144 1.00 44.66 371 PHE B CA 1
ATOM 6295 C C . PHE B 1 372 ? -10.191 28.273 5.870 1.00 41.82 371 PHE B C 1
ATOM 6296 O O . PHE B 1 372 ? -10.346 29.362 5.297 1.00 37.07 371 PHE B O 1
ATOM 6304 N N . ILE B 1 373 ? -10.586 28.065 7.130 1.00 42.76 372 ILE B N 1
ATOM 6305 C CA . ILE B 1 373 ? -11.038 29.180 7.957 1.00 41.15 372 ILE B CA 1
ATOM 6306 C C . ILE B 1 373 ? -9.924 30.205 8.099 1.00 39.29 372 ILE B C 1
ATOM 6307 O O . ILE B 1 373 ? -10.155 31.417 8.001 1.00 37.52 372 ILE B O 1
ATOM 6312 N N . LEU B 1 374 ? -8.699 29.731 8.337 1.00 37.82 373 LEU B N 1
ATOM 6313 C CA . LEU B 1 374 ? -7.561 30.645 8.420 1.00 35.51 373 LEU B CA 1
ATOM 6314 C C . LEU B 1 374 ? -7.369 31.408 7.112 1.00 40.47 373 LEU B C 1
ATOM 6315 O O . LEU B 1 374 ? -7.089 32.614 7.122 1.00 39.39 373 LEU B O 1
ATOM 6320 N N . ALA B 1 375 ? -7.516 30.720 5.977 1.00 43.04 374 ALA B N 1
ATOM 6321 C CA . ALA B 1 375 ? -7.356 31.378 4.681 1.00 39.33 374 ALA B CA 1
ATOM 6322 C C . ALA B 1 375 ? -8.390 32.486 4.488 1.00 41.52 374 ALA B C 1
ATOM 6323 O O . ALA B 1 375 ? -8.050 33.616 4.110 1.00 41.80 374 ALA B O 1
ATOM 6325 N N . ALA B 1 376 ? -9.663 32.181 4.755 1.00 41.47 375 ALA B N 1
ATOM 6326 C CA . ALA B 1 376 ? -10.710 33.190 4.599 1.00 40.38 375 ALA B CA 1
ATOM 6327 C C . ALA B 1 376 ? -10.519 34.350 5.573 1.00 40.80 375 ALA B C 1
ATOM 6328 O O . ALA B 1 376 ? -10.766 35.515 5.226 1.00 43.46 375 ALA B O 1
ATOM 6330 N N . GLY B 1 377 ? -10.083 34.054 6.800 1.00 41.31 376 GLY B N 1
ATOM 6331 C CA . GLY B 1 377 ? -9.845 35.116 7.762 1.00 40.38 376 GLY B CA 1
ATOM 6332 C C . GLY B 1 377 ? -8.708 36.028 7.347 1.00 40.91 376 GLY B C 1
ATOM 6333 O O . GLY B 1 377 ? -8.774 37.245 7.540 1.00 37.72 376 GLY B O 1
ATOM 6334 N N . LEU B 1 378 ? -7.649 35.454 6.771 1.00 40.56 377 LEU B N 1
ATOM 6335 C CA . LEU B 1 378 ? -6.571 36.280 6.241 1.00 44.40 377 LEU B CA 1
ATOM 6336 C C . LEU B 1 378 ? -7.025 37.066 5.017 1.00 44.22 377 LEU B C 1
ATOM 6337 O O . LEU B 1 378 ? -6.455 38.120 4.713 1.00 40.82 377 LEU B O 1
ATOM 6342 N N . ALA B 1 379 ? -8.040 36.569 4.302 1.00 43.36 378 ALA B N 1
ATOM 6343 C CA . ALA B 1 379 ? -8.576 37.319 3.168 1.00 42.05 378 ALA B CA 1
ATOM 6344 C C . ALA B 1 379 ? -9.431 38.506 3.610 1.00 43.01 378 ALA B C 1
ATOM 6345 O O . ALA B 1 379 ? -9.445 39.540 2.933 1.00 45.64 378 ALA B O 1
ATOM 6347 N N . MET B 1 380 ? -10.150 38.376 4.731 1.00 45.42 379 MET B N 1
ATOM 6348 C CA . MET B 1 380 ? -11.014 39.457 5.219 1.00 45.75 379 MET B CA 1
ATOM 6349 C C . MET B 1 380 ? -10.236 40.726 5.558 1.00 41.84 379 MET B C 1
ATOM 6350 O O . MET B 1 380 ? -10.834 41.812 5.697 1.00 41.25 379 MET B O 1
ATOM 6355 N N . THR B 1 381 ? -8.924 40.585 5.740 1.00 42.08 380 THR B N 1
ATOM 6356 C CA . THR B 1 381 ? -8.052 41.694 6.101 1.00 41.32 380 THR B CA 1
ATOM 6357 C C . THR B 1 381 ? -8.198 42.859 5.120 1.00 45.05 380 THR B C 1
ATOM 6358 O O . THR B 1 381 ? -8.283 44.031 5.522 1.00 43.25 380 THR B O 1
ATOM 6362 N N . VAL B 1 382 ? -8.264 42.539 3.825 1.00 44.51 381 VAL B N 1
ATOM 6363 C CA . VAL B 1 382 ? -8.353 43.550 2.774 1.00 46.73 381 VAL B CA 1
ATOM 6364 C C . VAL B 1 382 ? -9.656 44.332 2.883 1.00 41.49 381 VAL B C 1
ATOM 6365 O O . VAL B 1 382 ? -9.679 45.561 2.722 1.00 41.29 381 VAL B O 1
ATOM 6369 N N . LEU B 1 383 ? -10.762 43.638 3.162 1.00 42.11 382 LEU B N 1
ATOM 6370 C CA . LEU B 1 383 ? -12.047 44.320 3.288 1.00 42.97 382 LEU B CA 1
ATOM 6371 C C . LEU B 1 383 ? -12.061 45.249 4.495 1.00 44.52 382 LEU B C 1
ATOM 6372 O O . LEU B 1 383 ? -12.586 46.371 4.420 1.00 43.13 382 LEU B O 1
ATOM 6377 N N . VAL B 1 384 ? -11.492 44.800 5.618 1.00 41.39 383 VAL B N 1
ATOM 6378 C CA . VAL B 1 384 ? -11.407 45.672 6.791 1.00 43.04 383 VAL B CA 1
ATOM 6379 C C . VAL B 1 384 ? -10.629 46.942 6.453 1.00 43.21 383 VAL B C 1
ATOM 6380 O O . VAL B 1 384 ? -11.044 48.067 6.786 1.00 45.00 383 VAL B O 1
ATOM 6384 N N . THR B 1 385 ? -9.490 46.779 5.772 1.00 38.00 384 THR B N 1
ATOM 6385 C CA . THR B 1 385 ? -8.693 47.940 5.383 1.00 45.47 384 THR B CA 1
ATOM 6386 C C . THR B 1 385 ? -9.473 48.870 4.453 1.00 46.60 384 THR B C 1
ATOM 6387 O O . THR B 1 385 ? -9.376 50.099 4.566 1.00 39.98 384 THR B O 1
ATOM 6391 N N . LYS B 1 386 ? -10.256 48.302 3.529 1.00 41.93 385 LYS B N 1
ATOM 6392 C CA . LYS B 1 386 ? -11.045 49.131 2.619 1.00 47.06 385 LYS B CA 1
ATOM 6393 C C . LYS B 1 386 ? -12.090 49.948 3.372 1.00 48.26 385 LYS B C 1
ATOM 6394 O O . LYS B 1 386 ? -12.321 51.126 3.058 1.00 48.31 385 LYS B O 1
ATOM 6400 N N . PHE B 1 387 ? -12.737 49.341 4.370 1.00 46.14 386 PHE B N 1
ATOM 6401 C CA . PHE B 1 387 ? -13.728 50.085 5.146 1.00 47.73 386 PHE B CA 1
ATOM 6402 C C . PHE B 1 387 ? -13.073 51.220 5.926 1.00 47.79 386 PHE B C 1
ATOM 6403 O O . PHE B 1 387 ? -13.634 52.324 6.032 1.00 45.67 386 PHE B O 1
ATOM 6411 N N . ALA B 1 388 ? -11.870 50.978 6.454 1.00 46.23 387 ALA B N 1
ATOM 6412 C CA . ALA B 1 388 ? -11.166 52.050 7.153 1.00 46.72 387 ALA B CA 1
ATOM 6413 C C . ALA B 1 388 ? -10.791 53.175 6.191 1.00 43.37 387 ALA B C 1
ATOM 6414 O O . ALA B 1 388 ? -10.877 54.362 6.540 1.00 44.13 387 ALA B O 1
ATOM 6416 N N . GLU B 1 389 ? -10.364 52.813 4.976 1.00 47.98 388 GLU B N 1
ATOM 6417 C CA . GLU B 1 389 ? -10.124 53.807 3.932 1.00 50.53 388 GLU B CA 1
ATOM 6418 C C . GLU B 1 389 ? -11.359 54.662 3.670 1.00 51.90 388 GLU B C 1
ATOM 6419 O O . GLU B 1 389 ? -11.260 55.891 3.584 1.00 47.29 388 GLU B O 1
ATOM 6425 N N . ASP B 1 390 ? -12.536 54.035 3.573 1.00 46.14 389 ASP B N 1
ATOM 6426 C CA . ASP B 1 390 ? -13.755 54.806 3.318 1.00 53.43 389 ASP B CA 1
ATOM 6427 C C . ASP B 1 390 ? -14.046 55.772 4.461 1.00 57.45 389 ASP B C 1
ATOM 6428 O O . ASP B 1 390 ? -14.429 56.936 4.234 1.00 55.84 389 ASP B O 1
ATOM 6433 N N . HIS B 1 391 ? -13.884 55.305 5.702 1.00 52.57 390 HIS B N 1
ATOM 6434 C CA . HIS B 1 391 ? -14.133 56.197 6.829 1.00 53.03 390 HIS B CA 1
ATOM 6435 C C . HIS B 1 391 ? -13.181 57.388 6.814 1.00 50.95 390 HIS B C 1
ATOM 6436 O O . HIS B 1 391 ? -13.597 58.520 7.082 1.00 50.36 390 HIS B O 1
ATOM 6443 N N . ARG B 1 392 ? -11.893 57.155 6.538 1.00 47.64 391 ARG B N 1
ATOM 6444 C CA . ARG B 1 392 ? -10.978 58.290 6.419 1.00 51.12 391 ARG B CA 1
ATOM 6445 C C . ARG B 1 392 ? -11.311 59.187 5.237 1.00 55.62 391 ARG B C 1
ATOM 6446 O O . ARG B 1 392 ? -10.956 60.370 5.257 1.00 51.26 391 ARG B O 1
ATOM 6454 N N . LYS B 1 393 ? -11.983 58.657 4.215 1.00 62.16 392 LYS B N 1
ATOM 6455 C CA . LYS B 1 393 ? -12.401 59.506 3.107 1.00 53.68 392 LYS B CA 1
ATOM 6456 C C . LYS B 1 393 ? -13.453 60.494 3.569 1.00 53.52 392 LYS B C 1
ATOM 6457 O O . LYS B 1 393 ? -13.370 61.692 3.273 1.00 55.01 392 LYS B O 1
ATOM 6463 N N . THR B 1 394 ? -14.425 60.011 4.339 1.00 55.26 393 THR B N 1
ATOM 6464 C CA . THR B 1 394 ? -15.538 60.878 4.721 1.00 55.24 393 THR B CA 1
ATOM 6465 C C . THR B 1 394 ? -15.263 61.746 5.952 1.00 55.82 393 THR B C 1
ATOM 6466 O O . THR B 1 394 ? -15.675 62.912 5.985 1.00 57.70 393 THR B O 1
ATOM 6470 N N . ALA B 1 395 ? -14.571 61.219 6.963 1.00 54.40 394 ALA B N 1
ATOM 6471 C CA . ALA B 1 395 ? -14.442 61.899 8.247 1.00 55.01 394 ALA B CA 1
ATOM 6472 C C . ALA B 1 395 ? -13.097 62.581 8.464 1.00 54.76 394 ALA B C 1
ATOM 6473 O O . ALA B 1 395 ? -12.953 63.327 9.440 1.00 55.59 394 ALA B O 1
ATOM 6475 N N . GLY B 1 396 ? -12.111 62.344 7.604 1.00 53.78 395 GLY B N 1
ATOM 6476 C CA . GLY B 1 396 ? -10.811 62.959 7.794 1.00 53.69 395 GLY B CA 1
ATOM 6477 C C . GLY B 1 396 ? -9.680 61.966 7.961 1.00 51.70 395 GLY B C 1
ATOM 6478 O O . GLY B 1 396 ? -9.877 60.871 8.496 1.00 50.40 395 GLY B O 1
ATOM 6479 N N . ASP B 1 397 ? -8.482 62.346 7.507 1.00 51.79 396 ASP B N 1
ATOM 6480 C CA . ASP B 1 397 ? -7.349 61.426 7.533 1.00 52.08 396 ASP B CA 1
ATOM 6481 C C . ASP B 1 397 ? -6.906 61.105 8.955 1.00 53.71 396 ASP B C 1
ATOM 6482 O O . ASP B 1 397 ? -6.373 60.017 9.204 1.00 53.96 396 ASP B O 1
ATOM 6487 N N . LEU B 1 398 ? -7.119 62.023 9.894 1.00 50.49 397 LEU B N 1
ATOM 6488 C CA . LEU B 1 398 ? -6.713 61.847 11.284 1.00 51.10 397 LEU B CA 1
ATOM 6489 C C . LEU B 1 398 ? -7.921 61.772 12.212 1.00 50.95 397 LEU B C 1
ATOM 6490 O O . LEU B 1 398 ? -7.886 62.253 13.346 1.00 51.25 397 LEU B O 1
ATOM 6495 N N . ALA B 1 399 ? -9.007 61.165 11.737 1.00 50.26 398 ALA B N 1
ATOM 6496 C CA . ALA B 1 399 ? -10.214 61.012 12.537 1.00 50.81 398 ALA B CA 1
ATOM 6497 C C . ALA B 1 399 ? -10.269 59.694 13.298 1.00 49.32 398 ALA B C 1
ATOM 6498 O O . ALA B 1 399 ? -11.154 59.524 14.143 1.00 49.79 398 ALA B O 1
ATOM 6500 N N . GLY B 1 400 ? -9.355 58.764 13.027 1.00 47.67 399 GLY B N 1
ATOM 6501 C CA . GLY B 1 400 ? -9.398 57.461 13.645 1.00 46.30 399 GLY B CA 1
ATOM 6502 C C . GLY B 1 400 ? -10.498 56.603 13.054 1.00 45.96 399 GLY B C 1
ATOM 6503 O O . GLY B 1 400 ? -11.214 57.020 12.141 1.00 46.79 399 GLY B O 1
ATOM 6504 N N . PRO B 1 401 ? -10.642 55.378 13.549 1.00 44.84 400 PRO B N 1
ATOM 6505 C CA . PRO B 1 401 ? -11.668 54.478 13.016 1.00 44.59 400 PRO B CA 1
ATOM 6506 C C . PRO B 1 401 ? -13.030 54.714 13.654 1.00 45.92 400 PRO B C 1
ATOM 6507 O O . PRO B 1 401 ? -13.164 55.342 14.706 1.00 46.80 400 PRO B O 1
ATOM 6511 N N . SER B 1 402 ? -14.053 54.193 12.982 1.00 46.19 401 SER B N 1
ATOM 6512 C CA . SER B 1 402 ? -15.400 54.147 13.526 1.00 47.44 401 SER B CA 1
ATOM 6513 C C . SER B 1 402 ? -15.580 52.883 14.363 1.00 46.57 401 SER B C 1
ATOM 6514 O O . SER B 1 402 ? -14.719 52.001 14.398 1.00 45.00 401 SER B O 1
ATOM 6517 N N . ALA B 1 403 ? -16.719 52.804 15.055 1.00 47.76 402 ALA B N 1
ATOM 6518 C CA . ALA B 1 403 ? -16.988 51.636 15.888 1.00 47.21 402 ALA B CA 1
ATOM 6519 C C . ALA B 1 403 ? -17.137 50.368 15.055 1.00 47.59 402 ALA B C 1
ATOM 6520 O O . ALA B 1 403 ? -16.788 49.276 15.521 1.00 46.38 402 ALA B O 1
ATOM 6522 N N . SER B 1 404 ? -17.633 50.493 13.821 1.00 46.62 403 SER B N 1
ATOM 6523 C CA . SER B 1 404 ? -17.837 49.323 12.969 1.00 45.87 403 SER B CA 1
ATOM 6524 C C . SER B 1 404 ? -16.511 48.701 12.544 1.00 43.96 403 SER B C 1
ATOM 6525 O O . SER B 1 404 ? -16.349 47.475 12.578 1.00 48.88 403 SER B O 1
ATOM 6528 N N . VAL B 1 405 ? -15.557 49.534 12.124 1.00 43.58 404 VAL B N 1
ATOM 6529 C CA . VAL B 1 405 ? -14.249 49.034 11.707 1.00 46.79 404 VAL B CA 1
ATOM 6530 C C . VAL B 1 405 ? -13.551 48.346 12.877 1.00 47.75 404 VAL B C 1
ATOM 6531 O O . VAL B 1 405 ? -12.934 47.280 12.715 1.00 48.87 404 VAL B O 1
ATOM 6535 N N . LYS B 1 406 ? -13.632 48.950 14.071 1.00 44.25 405 LYS B N 1
ATOM 6536 C CA . LYS B 1 406 ? -13.133 48.309 15.291 1.00 45.88 405 LYS B CA 1
ATOM 6537 C C . LYS B 1 406 ? -13.751 46.936 15.483 1.00 46.72 405 LYS B C 1
ATOM 6538 O O . LYS B 1 406 ? -13.049 45.943 15.727 1.00 46.27 405 LYS B O 1
ATOM 6544 N N . ALA B 1 407 ? -15.085 46.883 15.454 1.00 43.57 406 ALA B N 1
ATOM 6545 C CA . ALA B 1 407 ? -15.765 45.623 15.709 1.00 46.45 406 ALA B CA 1
ATOM 6546 C C . ALA B 1 407 ? -15.336 44.568 14.707 1.00 52.33 406 ALA B C 1
ATOM 6547 O O . ALA B 1 407 ? -15.132 43.407 15.072 1.00 56.61 406 ALA B O 1
ATOM 6549 N N . GLY B 1 408 ? -15.157 44.962 13.445 1.00 55.45 407 GLY B N 1
ATOM 6550 C CA . GLY B 1 408 ? -14.767 43.996 12.428 1.00 44.13 407 GLY B CA 1
ATOM 6551 C C . GLY B 1 408 ? -13.359 43.465 12.629 1.00 40.92 407 GLY B C 1
ATOM 6552 O O . GLY B 1 408 ? -13.116 42.257 12.522 1.00 49.36 407 GLY B O 1
ATOM 6553 N N . ALA B 1 409 ? -12.408 44.362 12.908 1.00 38.72 408 ALA B N 1
ATOM 6554 C CA . ALA B 1 409 ? -11.040 43.916 13.161 1.00 40.78 408 ALA B CA 1
ATOM 6555 C C . ALA B 1 409 ? -10.981 42.974 14.359 1.00 44.72 408 ALA B C 1
ATOM 6556 O O . ALA B 1 409 ? -10.320 41.924 14.313 1.00 41.16 408 ALA B O 1
ATOM 6558 N N . LEU B 1 410 ? -11.689 43.319 15.438 1.00 43.14 409 LEU B N 1
ATOM 6559 C CA . LEU B 1 410 ? -11.667 42.459 16.614 1.00 45.69 409 LEU B CA 1
ATOM 6560 C C . LEU B 1 410 ? -12.388 41.139 16.358 1.00 45.51 409 LEU B C 1
ATOM 6561 O O . LEU B 1 410 ? -12.006 40.109 16.925 1.00 39.65 409 LEU B O 1
ATOM 6566 N N . SER B 1 411 ? -13.408 41.139 15.494 1.00 45.28 410 SER B N 1
ATOM 6567 C CA . SER B 1 411 ? -14.057 39.887 15.115 1.00 45.04 410 SER B CA 1
ATOM 6568 C C . SER B 1 411 ? -13.107 38.991 14.332 1.00 44.82 410 SER B C 1
ATOM 6569 O O . SER B 1 411 ? -13.127 37.764 14.488 1.00 38.21 410 SER B O 1
ATOM 6572 N N . LEU B 1 412 ? -12.280 39.587 13.472 1.00 43.28 411 LEU B N 1
ATOM 6573 C CA . LEU B 1 412 ? -11.264 38.810 12.766 1.00 41.18 411 LEU B CA 1
ATOM 6574 C C . LEU B 1 412 ? -10.294 38.176 13.758 1.00 40.16 411 LEU B C 1
ATOM 6575 O O . LEU B 1 412 ? -10.010 36.967 13.695 1.00 38.77 411 LEU B O 1
ATOM 6580 N N . PHE B 1 413 ? -9.799 38.985 14.702 1.00 42.79 412 PHE B N 1
ATOM 6581 C CA . PHE B 1 413 ? -8.925 38.466 15.754 1.00 41.56 412 PHE B CA 1
ATOM 6582 C C . PHE B 1 413 ? -9.581 37.317 16.513 1.00 42.69 412 PHE B C 1
ATOM 6583 O O . PHE B 1 413 ? -8.929 36.312 16.822 1.00 42.04 412 PHE B O 1
ATOM 6591 N N . ALA B 1 414 ? -10.871 37.451 16.827 1.00 43.36 413 ALA B N 1
ATOM 6592 C CA . ALA B 1 414 ? -11.568 36.417 17.586 1.00 40.35 413 ALA B CA 1
ATOM 6593 C C . ALA B 1 414 ? -11.704 35.130 16.782 1.00 40.85 413 ALA B C 1
ATOM 6594 O O . ALA B 1 414 ? -11.354 34.046 17.265 1.00 39.03 413 ALA B O 1
ATOM 6596 N N . VAL B 1 415 ? -12.220 35.229 15.554 1.00 41.53 414 VAL B N 1
ATOM 6597 C CA . VAL B 1 415 ? -12.480 34.035 14.751 1.00 41.03 414 VAL B CA 1
ATOM 6598 C C . VAL B 1 415 ? -11.189 33.271 14.490 1.00 43.17 414 VAL B C 1
ATOM 6599 O O . VAL B 1 415 ? -11.178 32.033 14.483 1.00 39.99 414 VAL B O 1
ATOM 6603 N N . LEU B 1 416 ? -10.073 33.986 14.297 1.00 41.26 415 LEU B N 1
ATOM 6604 C CA . LEU B 1 416 ? -8.826 33.277 14.017 1.00 37.93 415 LEU B CA 1
ATOM 6605 C C . LEU B 1 416 ? -8.379 32.365 15.158 1.00 42.12 415 LEU B C 1
ATOM 6606 O O . LEU B 1 416 ? -7.397 31.633 14.992 1.00 38.72 415 LEU B O 1
ATOM 6611 N N . GLY B 1 417 ? -9.070 32.384 16.301 1.00 43.52 416 GLY B N 1
ATOM 6612 C CA . GLY B 1 417 ? -8.728 31.507 17.409 1.00 39.94 416 GLY B CA 1
ATOM 6613 C C . GLY B 1 417 ? -9.048 30.044 17.177 1.00 39.04 416 GLY B C 1
ATOM 6614 O O . GLY B 1 417 ? -8.547 29.189 17.915 1.00 34.03 416 GLY B O 1
ATOM 6615 N N . ILE B 1 418 ? -9.877 29.735 16.185 1.00 39.17 417 ILE B N 1
ATOM 6616 C CA . ILE B 1 418 ? -10.262 28.350 15.912 1.00 39.30 417 ILE B CA 1
ATOM 6617 C C . ILE B 1 418 ? -9.087 27.569 15.324 1.00 37.37 417 ILE B C 1
ATOM 6618 O O . ILE B 1 418 ? -8.714 26.534 15.894 1.00 37.59 417 ILE B O 1
ATOM 6623 N N . PRO B 1 419 ? -8.465 27.995 14.212 1.00 36.07 418 PRO B N 1
ATOM 6624 C CA . PRO B 1 419 ? -7.364 27.184 13.659 1.00 37.14 418 PRO B CA 1
ATOM 6625 C C . PRO B 1 419 ? -6.131 27.130 14.550 1.00 34.99 418 PRO B C 1
ATOM 6626 O O . PRO B 1 419 ? -5.387 26.138 14.507 1.00 35.43 418 PRO B O 1
ATOM 6630 N N . LEU B 1 420 ? -5.894 28.164 15.362 1.00 33.28 419 LEU B N 1
ATOM 6631 C CA . LEU B 1 420 ? -4.710 28.175 16.214 1.00 34.11 419 LEU B CA 1
ATOM 6632 C C . LEU B 1 420 ? -4.770 27.081 17.272 1.00 34.63 419 LEU B C 1
ATOM 6633 O O . LEU B 1 420 ? -3.724 26.587 17.708 1.00 33.30 419 LEU B O 1
ATOM 6638 N N . ALA B 1 421 ? -5.975 26.687 17.690 1.00 32.14 420 ALA B N 1
ATOM 6639 C CA . ALA B 1 421 ? -6.099 25.622 18.679 1.00 34.88 420 ALA B CA 1
ATOM 6640 C C . ALA B 1 421 ? -5.636 24.288 18.108 1.00 39.68 420 ALA B C 1
ATOM 6641 O O . ALA B 1 421 ? -4.983 23.501 18.803 1.00 35.78 420 ALA B O 1
ATOM 6643 N N . ILE B 1 422 ? -5.970 24.015 16.846 1.00 41.71 421 ILE B N 1
ATOM 6644 C CA . ILE B 1 422 ? -5.462 22.816 16.185 1.00 36.98 421 ILE B CA 1
ATOM 6645 C C . ILE B 1 422 ? -3.956 22.918 15.985 1.00 35.39 421 ILE B C 1
ATOM 6646 O O . ILE B 1 422 ? -3.214 21.970 16.267 1.00 33.05 421 ILE B O 1
ATOM 6651 N N . THR B 1 423 ? -3.481 24.067 15.491 1.00 37.83 422 THR B N 1
ATOM 6652 C CA . THR B 1 423 ? -2.045 24.230 15.279 1.00 34.79 422 THR B CA 1
ATOM 6653 C C . THR B 1 423 ? -1.251 24.010 16.565 1.00 34.07 422 THR B C 1
ATOM 6654 O O . THR B 1 423 ? -0.128 23.492 16.523 1.00 31.55 422 THR B O 1
ATOM 6658 N N . PHE B 1 424 ? -1.822 24.366 17.714 1.00 35.48 423 PHE B N 1
ATOM 6659 C CA . PHE B 1 424 ? -1.145 24.221 18.997 1.00 32.60 423 PHE B CA 1
ATOM 6660 C C . PHE B 1 424 ? -1.271 22.825 19.598 1.00 40.66 423 PHE B C 1
ATOM 6661 O O . PHE B 1 424 ? -0.759 22.601 20.700 1.00 39.32 423 PHE B O 1
ATOM 6669 N N . SER B 1 425 ? -1.939 21.888 18.924 1.00 38.75 424 SER B N 1
ATOM 6670 C CA . SER B 1 425 ? -2.166 20.571 19.511 1.00 36.09 424 SER B CA 1
ATOM 6671 C C . SER B 1 425 ? -1.850 19.433 18.546 1.00 34.84 424 SER B C 1
ATOM 6672 O O . SER B 1 425 ? -0.968 18.611 18.813 1.00 35.88 424 SER B O 1
ATOM 6675 N N . THR B 1 426 ? -2.584 19.379 17.432 1.00 33.79 425 THR B N 1
ATOM 6676 C CA . THR B 1 426 ? -2.533 18.226 16.533 1.00 34.26 425 THR B CA 1
ATOM 6677 C C . THR B 1 426 ? -1.137 17.874 16.022 1.00 35.05 425 THR B C 1
ATOM 6678 O O . THR B 1 426 ? -0.784 16.681 16.055 1.00 34.93 425 THR B O 1
ATOM 6682 N N . PRO B 1 427 ? -0.318 18.809 15.514 1.00 37.88 426 PRO B N 1
ATOM 6683 C CA . PRO B 1 427 ? 0.971 18.387 14.931 1.00 35.95 426 PRO B CA 1
ATOM 6684 C C . PRO B 1 427 ? 1.885 17.672 15.913 1.00 34.70 426 PRO B C 1
ATOM 6685 O O . PRO B 1 427 ? 2.510 16.664 15.553 1.00 35.54 426 PRO B O 1
ATOM 6689 N N . PHE B 1 428 ? 1.979 18.165 17.150 1.00 34.28 427 PHE B N 1
ATOM 6690 C CA . PHE B 1 428 ? 2.819 17.508 18.146 1.00 36.82 427 PHE B CA 1
ATOM 6691 C C . PHE B 1 428 ? 2.290 16.118 18.480 1.00 38.16 427 PHE B C 1
ATOM 6692 O O . PHE B 1 428 ? 3.070 15.170 18.639 1.00 36.70 427 PHE B O 1
ATOM 6700 N N . ALA B 1 429 ? 0.966 15.978 18.580 1.00 36.83 428 ALA B N 1
ATOM 6701 C CA . ALA B 1 429 ? 0.374 14.672 18.853 1.00 36.85 428 ALA B CA 1
ATOM 6702 C C . ALA B 1 429 ? 0.666 13.688 17.728 1.00 40.36 428 ALA B C 1
ATOM 6703 O O . ALA B 1 429 ? 0.961 12.514 17.980 1.00 41.07 428 ALA B O 1
ATOM 6705 N N . LEU B 1 430 ? 0.577 14.145 16.476 1.00 40.91 429 LEU B N 1
ATOM 6706 C CA . LEU B 1 430 ? 0.880 13.266 15.352 1.00 37.46 429 LEU B CA 1
ATOM 6707 C C . LEU B 1 430 ? 2.351 12.871 15.340 1.00 40.14 429 LEU B C 1
ATOM 6708 O O . LEU B 1 430 ? 2.683 11.712 15.064 1.00 39.64 429 LEU B O 1
ATOM 6713 N N . ALA B 1 431 ? 3.245 13.826 15.611 1.00 39.36 430 ALA B N 1
ATOM 6714 C CA . ALA B 1 431 ? 4.660 13.492 15.750 1.00 37.80 430 ALA B CA 1
ATOM 6715 C C . ALA B 1 431 ? 4.869 12.421 16.814 1.00 44.69 430 ALA B C 1
ATOM 6716 O O . ALA B 1 431 ? 5.612 11.455 16.599 1.00 45.07 430 ALA B O 1
ATOM 6718 N N . SER B 1 432 ? 4.200 12.566 17.962 1.00 46.31 431 SER B N 1
ATOM 6719 C CA . SER B 1 432 ? 4.365 11.602 19.045 1.00 45.19 431 SER B CA 1
ATOM 6720 C C . SER B 1 432 ? 3.835 10.226 18.656 1.00 43.20 431 SER B C 1
ATOM 6721 O O . SER B 1 432 ? 4.469 9.208 18.950 1.00 48.54 431 SER B O 1
ATOM 6724 N N . ILE B 1 433 ? 2.680 10.176 17.991 1.00 40.57 432 ILE B N 1
ATOM 6725 C CA . ILE B 1 433 ? 2.105 8.894 17.585 1.00 41.63 432 ILE B CA 1
ATOM 6726 C C . ILE B 1 433 ? 3.000 8.206 16.558 1.00 44.28 432 ILE B C 1
ATOM 6727 O O . ILE B 1 433 ? 3.269 6.999 16.647 1.00 43.59 432 ILE B O 1
ATOM 6732 N N . PHE B 1 434 ? 3.467 8.963 15.561 1.00 44.89 433 PHE B N 1
ATOM 6733 C CA . PHE B 1 434 ? 4.350 8.396 14.547 1.00 44.80 433 PHE B CA 1
ATOM 6734 C C . PHE B 1 434 ? 5.646 7.885 15.165 1.00 44.21 433 PHE B C 1
ATOM 6735 O O . PHE B 1 434 ? 6.128 6.802 14.808 1.00 49.25 433 PHE B O 1
ATOM 6743 N N . SER B 1 435 ? 6.222 8.645 16.102 1.00 45.83 434 SER B N 1
ATOM 6744 C CA . SER B 1 435 ? 7.453 8.207 16.752 1.00 50.72 434 SER B CA 1
ATOM 6745 C C . SER B 1 435 ? 7.213 7.020 17.675 1.00 47.79 434 SER B C 1
ATOM 6746 O O . SER B 1 435 ? 8.124 6.215 17.898 1.00 50.11 434 SER B O 1
ATOM 6749 N N . SER B 1 436 ? 6.003 6.895 18.223 1.00 44.73 435 SER B N 1
ATOM 6750 C CA . SER B 1 436 ? 5.670 5.719 19.017 1.00 48.62 435 SER B CA 1
ATOM 6751 C C . SER B 1 436 ? 5.574 4.482 18.136 1.00 50.75 435 SER B C 1
ATOM 6752 O O . SER B 1 436 ? 5.984 3.388 18.542 1.00 54.95 435 SER B O 1
ATOM 6755 N N . CYS B 1 437 ? 5.031 4.637 16.928 1.00 52.63 436 CYS B N 1
ATOM 6756 C CA . CYS B 1 437 ? 4.958 3.501 16.013 1.00 49.29 436 CYS B CA 1
ATOM 6757 C C . CYS B 1 437 ? 6.340 3.117 15.495 1.00 53.79 436 CYS B C 1
ATOM 6758 O O . CYS B 1 437 ? 6.653 1.927 15.371 1.00 55.03 436 CYS B O 1
ATOM 6761 N N . SER B 1 438 ? 7.182 4.106 15.189 1.00 51.50 437 SER B N 1
ATOM 6762 C CA . SER B 1 438 ? 8.489 3.829 14.604 1.00 55.52 437 SER B CA 1
ATOM 6763 C C . SER B 1 438 ? 9.572 3.564 15.641 1.00 57.99 437 SER B C 1
ATOM 6764 O O . SER B 1 438 ? 10.527 2.834 15.352 1.00 57.60 437 SER B O 1
ATOM 6767 N N . GLY B 1 439 ? 9.451 4.134 16.837 1.00 56.54 438 GLY B N 1
ATOM 6768 C CA . GLY B 1 439 ? 10.496 4.014 17.832 1.00 57.67 438 GLY B CA 1
ATOM 6769 C C . GLY B 1 439 ? 11.589 5.051 17.718 1.00 56.99 438 GLY B C 1
ATOM 6770 O O . GLY B 1 439 ? 12.741 4.763 18.064 1.00 58.32 438 GLY B O 1
ATOM 6771 N N . ALA B 1 440 ? 11.263 6.255 17.243 1.00 56.88 439 ALA B N 1
ATOM 6772 C CA . ALA B 1 440 ? 12.293 7.250 16.967 1.00 58.47 439 ALA B CA 1
ATOM 6773 C C . ALA B 1 440 ? 12.830 7.875 18.248 1.00 57.45 439 ALA B C 1
ATOM 6774 O O . ALA B 1 440 ? 14.037 8.114 18.371 1.00 57.06 439 ALA B O 1
ATOM 6776 N N . GLY B 1 441 ? 11.954 8.147 19.210 1.00 56.12 440 GLY B N 1
ATOM 6777 C CA . GLY B 1 441 ? 12.326 8.920 20.377 1.00 53.43 440 GLY B CA 1
ATOM 6778 C C . GLY B 1 441 ? 11.520 10.200 20.437 1.00 45.58 440 GLY B C 1
ATOM 6779 O O . GLY B 1 441 ? 11.555 11.002 19.500 1.00 49.89 440 GLY B O 1
ATOM 6780 N N . GLN B 1 442 ? 10.787 10.404 21.533 1.00 49.79 441 GLN B N 1
ATOM 6781 C CA . GLN B 1 442 ? 9.814 11.491 21.581 1.00 50.43 441 GLN B CA 1
ATOM 6782 C C . GLN B 1 442 ? 10.496 12.853 21.597 1.00 50.08 441 GLN B C 1
ATOM 6783 O O . GLN B 1 442 ? 10.127 13.755 20.830 1.00 47.86 441 GLN B O 1
ATOM 6789 N N . GLY B 1 443 ? 11.511 13.014 22.449 1.00 53.74 442 GLY B N 1
ATOM 6790 C CA . GLY B 1 443 ? 12.115 14.325 22.621 1.00 53.19 442 GLY B CA 1
ATOM 6791 C C . GLY B 1 443 ? 12.730 14.860 21.344 1.00 48.19 442 GLY B C 1
ATOM 6792 O O . GLY B 1 443 ? 12.522 16.020 20.981 1.00 45.53 442 GLY B O 1
ATOM 6793 N N . LEU B 1 444 ? 13.454 14.012 20.618 1.00 50.77 443 LEU B N 1
ATOM 6794 C CA . LEU B 1 444 ? 14.113 14.475 19.403 1.00 50.79 443 LEU B CA 1
ATOM 6795 C C . LEU B 1 444 ? 13.158 14.578 18.216 1.00 48.65 443 LEU B C 1
ATOM 6796 O O . LEU B 1 444 ? 13.343 15.452 17.362 1.00 41.43 443 LEU B O 1
ATOM 6801 N N . SER B 1 445 ? 12.124 13.734 18.145 1.00 46.79 444 SER B N 1
ATOM 6802 C CA . SER B 1 445 ? 11.096 13.942 17.128 1.00 43.45 444 SER B CA 1
ATOM 6803 C C . SER B 1 445 ? 10.419 15.296 17.307 1.00 45.35 444 SER B C 1
ATOM 6804 O O . SER B 1 445 ? 10.207 16.031 16.333 1.00 43.52 444 SER B O 1
ATOM 6807 N N . LEU B 1 446 ? 10.116 15.668 18.553 1.00 43.67 445 LEU B N 1
ATOM 6808 C CA . LEU B 1 446 ? 9.514 16.977 18.780 1.00 40.41 445 LEU B CA 1
ATOM 6809 C C . LEU B 1 446 ? 10.521 18.097 18.538 1.00 40.75 445 LEU B C 1
ATOM 6810 O O . LEU B 1 446 ? 10.159 19.164 18.017 1.00 42.08 445 LEU B O 1
ATOM 6815 N N . GLY B 1 447 ? 11.794 17.853 18.858 1.00 39.85 446 GLY B N 1
ATOM 6816 C CA . GLY B 1 447 ? 12.821 18.837 18.576 1.00 40.58 446 GLY B CA 1
ATOM 6817 C C . GLY B 1 447 ? 13.028 19.092 17.096 1.00 45.20 446 GLY B C 1
ATOM 6818 O O . GLY B 1 447 ? 13.373 20.210 16.703 1.00 44.88 446 GLY B O 1
ATOM 6819 N N . VAL B 1 448 ? 12.827 18.074 16.254 1.00 42.89 447 VAL B N 1
ATOM 6820 C CA . VAL B 1 448 ? 12.943 18.318 14.817 1.00 45.31 447 VAL B CA 1
ATOM 6821 C C . VAL B 1 448 ? 11.666 18.957 14.287 1.00 41.97 447 VAL B C 1
ATOM 6822 O O . VAL B 1 448 ? 11.714 19.799 13.384 1.00 41.00 447 VAL B O 1
ATOM 6826 N N . LEU B 1 449 ? 10.506 18.569 14.832 1.00 38.95 448 LEU B N 1
ATOM 6827 C CA . LEU B 1 449 ? 9.261 19.216 14.435 1.00 40.35 448 LEU B CA 1
ATOM 6828 C C . LEU B 1 449 ? 9.286 20.709 14.736 1.00 43.36 448 LEU B C 1
ATOM 6829 O O . LEU B 1 449 ? 8.629 21.493 14.041 1.00 44.34 448 LEU B O 1
ATOM 6834 N N . ASN B 1 450 ? 10.032 21.122 15.764 1.00 40.19 449 ASN B N 1
ATOM 6835 C CA . ASN B 1 450 ? 10.139 22.548 16.067 1.00 41.64 449 ASN B CA 1
ATOM 6836 C C . ASN B 1 450 ? 10.845 23.338 14.964 1.00 42.11 449 ASN B C 1
ATOM 6837 O O . ASN B 1 450 ? 10.677 24.565 14.886 1.00 36.55 449 ASN B O 1
ATOM 6842 N N . LEU B 1 451 ? 11.630 22.667 14.113 1.00 42.48 450 LEU B N 1
ATOM 6843 C CA . LEU B 1 451 ? 12.281 23.357 13.002 1.00 41.50 450 LEU B CA 1
ATOM 6844 C C . LEU B 1 451 ? 11.256 23.906 12.018 1.00 41.54 450 LEU B C 1
ATOM 6845 O O . LEU B 1 451 ? 11.408 25.024 11.509 1.00 41.03 450 LEU B O 1
ATOM 6850 N N . ALA B 1 452 ? 10.195 23.141 11.753 1.00 41.28 451 ALA B N 1
ATOM 6851 C CA . ALA B 1 452 ? 9.136 23.549 10.837 1.00 36.15 451 ALA B CA 1
ATOM 6852 C C . ALA B 1 452 ? 8.377 24.763 11.357 1.00 40.37 451 ALA B C 1
ATOM 6853 O O . ALA B 1 452 ? 7.479 25.276 10.682 1.00 40.14 451 ALA B O 1
ATOM 6855 N N . ILE B 1 453 ? 8.726 25.225 12.552 1.00 43.39 452 ILE B N 1
ATOM 6856 C CA . ILE B 1 453 ? 8.190 26.454 13.117 1.00 37.73 452 ILE B CA 1
ATOM 6857 C C . ILE B 1 453 ? 9.236 27.560 13.116 1.00 33.93 452 ILE B C 1
ATOM 6858 O O . ILE B 1 453 ? 8.964 28.682 12.687 1.00 36.83 452 ILE B O 1
ATOM 6863 N N . VAL B 1 454 ? 10.447 27.256 13.587 1.00 35.80 453 VAL B N 1
ATOM 6864 C CA . VAL B 1 454 ? 11.437 28.321 13.747 1.00 35.98 453 VAL B CA 1
ATOM 6865 C C . VAL B 1 454 ? 12.131 28.708 12.444 1.00 32.81 453 VAL B C 1
ATOM 6866 O O . VAL B 1 454 ? 12.717 29.795 12.373 1.00 33.16 453 VAL B O 1
ATOM 6870 N N . ILE B 1 455 ? 12.091 27.871 11.411 1.00 32.96 454 ILE B N 1
ATOM 6871 C CA . ILE B 1 455 ? 12.666 28.263 10.123 1.00 36.91 454 ILE B CA 1
ATOM 6872 C C . ILE B 1 455 ? 11.699 29.212 9.415 1.00 35.04 454 ILE B C 1
ATOM 6873 O O . ILE B 1 455 ? 12.136 30.265 8.917 1.00 32.04 454 ILE B O 1
ATOM 6878 N N . PRO B 1 456 ? 10.395 28.904 9.334 1.00 33.17 455 PRO B N 1
ATOM 6879 C CA . PRO B 1 456 ? 9.453 29.927 8.852 1.00 32.10 455 PRO B CA 1
ATOM 6880 C C . PRO B 1 456 ? 9.509 31.215 9.649 1.00 39.40 455 PRO B C 1
ATOM 6881 O O . PRO B 1 456 ? 9.251 32.286 9.089 1.00 38.42 455 PRO B O 1
ATOM 6885 N N . GLN B 1 457 ? 9.857 31.149 10.936 1.00 34.41 456 GLN B N 1
ATOM 6886 C CA . GLN B 1 457 ? 9.929 32.359 11.749 1.00 40.01 456 GLN B CA 1
ATOM 6887 C C . GLN B 1 457 ? 11.002 33.306 11.226 1.00 40.36 456 GLN B C 1
ATOM 6888 O O . GLN B 1 457 ? 10.738 34.492 10.988 1.00 37.75 456 GLN B O 1
ATOM 6894 N N . MET B 1 458 ? 12.216 32.793 11.014 1.00 38.54 457 MET B N 1
ATOM 6895 C CA . MET B 1 458 ? 13.283 33.633 10.482 1.00 41.39 457 MET B CA 1
ATOM 6896 C C . MET B 1 458 ? 12.989 34.047 9.047 1.00 40.06 457 MET B C 1
ATOM 6897 O O . MET B 1 458 ? 13.244 35.196 8.666 1.00 39.63 457 MET B O 1
ATOM 6902 N N . ILE B 1 459 ? 12.421 33.136 8.249 1.00 36.14 458 ILE B N 1
ATOM 6903 C CA . ILE B 1 459 ? 12.067 33.477 6.872 1.00 31.59 458 ILE B CA 1
ATOM 6904 C C . ILE B 1 459 ? 11.129 34.678 6.845 1.00 42.03 458 ILE B C 1
ATOM 6905 O O . ILE B 1 459 ? 11.382 35.670 6.151 1.00 37.46 458 ILE B O 1
ATOM 6910 N N . VAL B 1 460 ? 10.048 34.620 7.626 1.00 38.42 459 VAL B N 1
ATOM 6911 C CA . VAL B 1 460 ? 9.049 35.681 7.582 1.00 35.94 459 VAL B CA 1
ATOM 6912 C C . VAL B 1 460 ? 9.594 36.960 8.203 1.00 42.24 459 VAL B C 1
ATOM 6913 O O . VAL B 1 460 ? 9.409 38.050 7.652 1.00 45.19 459 VAL B O 1
ATOM 6917 N N . SER B 1 461 ? 10.322 36.855 9.319 1.00 43.05 460 SER B N 1
ATOM 6918 C CA . SER B 1 461 ? 10.806 38.063 9.977 1.00 41.51 460 SER B CA 1
ATOM 6919 C C . SER B 1 461 ? 11.832 38.793 9.118 1.00 43.53 460 SER B C 1
ATOM 6920 O O . SER B 1 461 ? 11.882 40.028 9.120 1.00 45.99 460 SER B O 1
ATOM 6923 N N . LEU B 1 462 ? 12.657 38.055 8.373 1.00 43.64 461 LEU B N 1
ATOM 6924 C CA . LEU B 1 462 ? 13.668 38.687 7.539 1.00 47.94 461 LEU B CA 1
ATOM 6925 C C . LEU B 1 462 ? 13.171 39.044 6.144 1.00 52.31 461 LEU B C 1
ATOM 6926 O O . LEU B 1 462 ? 13.795 39.881 5.480 1.00 45.74 461 LEU B O 1
ATOM 6931 N N . GLY B 1 463 ? 12.077 38.441 5.676 1.00 51.43 462 GLY B N 1
ATOM 6932 C CA . GLY B 1 463 ? 11.608 38.733 4.338 1.00 44.63 462 GLY B CA 1
ATOM 6933 C C . GLY B 1 463 ? 10.270 39.434 4.212 1.00 45.25 462 GLY B C 1
ATOM 6934 O O . GLY B 1 463 ? 9.855 39.741 3.093 1.00 49.96 462 GLY B O 1
ATOM 6935 N N . GLY B 1 464 ? 9.581 39.697 5.323 1.00 44.95 463 GLY B N 1
ATOM 6936 C CA . GLY B 1 464 ? 8.289 40.352 5.261 1.00 42.32 463 GLY B CA 1
ATOM 6937 C C . GLY B 1 464 ? 8.341 41.733 4.647 1.00 46.46 463 GLY B C 1
ATOM 6938 O O . GLY B 1 464 ? 7.646 42.012 3.665 1.00 48.13 463 GLY B O 1
ATOM 6939 N N . GLY B 1 465 ? 9.158 42.606 5.230 1.00 50.22 464 GLY B N 1
ATOM 6940 C CA . GLY B 1 465 ? 9.345 43.951 4.739 1.00 47.94 464 GLY B CA 1
ATOM 6941 C C . GLY B 1 465 ? 9.698 44.028 3.265 1.00 45.81 464 GLY B C 1
ATOM 6942 O O . GLY B 1 465 ? 9.014 44.696 2.482 1.00 42.98 464 GLY B O 1
ATOM 6943 N N . PRO B 1 466 ? 10.787 43.362 2.856 1.00 47.08 465 PRO B N 1
ATOM 6944 C CA . PRO B 1 466 ? 11.158 43.397 1.430 1.00 44.89 465 PRO B CA 1
ATOM 6945 C C . PRO B 1 466 ? 10.086 42.830 0.516 1.00 42.67 465 PRO B C 1
ATOM 6946 O O . PRO B 1 466 ? 9.870 43.354 -0.584 1.00 43.21 465 PRO B O 1
ATOM 6950 N N . PHE B 1 467 ? 9.402 41.770 0.951 1.00 44.29 466 PHE B N 1
ATOM 6951 C CA . PHE B 1 467 ? 8.338 41.179 0.146 1.00 45.21 466 PHE B CA 1
ATOM 6952 C C . PHE B 1 467 ? 7.172 42.148 -0.011 1.00 42.01 466 PHE B C 1
ATOM 6953 O O . PHE B 1 467 ? 6.629 42.310 -1.111 1.00 44.24 466 PHE B O 1
ATOM 6961 N N . ASP B 1 468 ? 6.769 42.796 1.085 1.00 39.67 467 ASP B N 1
ATOM 6962 C CA . ASP B 1 468 ? 5.722 43.811 1.012 1.00 41.80 467 ASP B CA 1
ATOM 6963 C C . ASP B 1 468 ? 6.120 44.950 0.081 1.00 41.07 467 ASP B C 1
ATOM 6964 O O . ASP B 1 468 ? 5.319 45.401 -0.746 1.00 39.89 467 ASP B O 1
ATOM 6969 N N . ALA B 1 469 ? 7.359 45.433 0.208 1.00 40.32 468 ALA B N 1
ATOM 6970 C CA . ALA B 1 469 ? 7.821 46.530 -0.638 1.00 38.03 468 ALA B CA 1
ATOM 6971 C C . ALA B 1 469 ? 7.818 46.137 -2.109 1.00 45.59 468 ALA B C 1
ATOM 6972 O O . ALA B 1 469 ? 7.469 46.947 -2.976 1.00 46.21 468 ALA B O 1
ATOM 6974 N N . LEU B 1 470 ? 8.221 44.899 -2.408 1.00 45.50 469 LEU B N 1
ATOM 6975 C CA . LEU B 1 470 ? 8.203 44.415 -3.785 1.00 40.60 469 LEU B CA 1
ATOM 6976 C C . LEU B 1 470 ? 6.809 44.521 -4.396 1.00 41.12 469 LEU B C 1
ATOM 6977 O O . LEU B 1 470 ? 6.668 44.816 -5.589 1.00 42.35 469 LEU B O 1
ATOM 6982 N N . PHE B 1 471 ? 5.766 44.289 -3.596 1.00 39.81 470 PHE B N 1
ATOM 6983 C CA . PHE B 1 471 ? 4.391 44.250 -4.081 1.00 40.73 470 PHE B CA 1
ATOM 6984 C C . PHE B 1 471 ? 3.572 45.473 -3.664 1.00 42.97 470 PHE B C 1
ATOM 6985 O O . PHE B 1 471 ? 2.353 45.379 -3.501 1.00 43.03 470 PHE B O 1
ATOM 6993 N N . GLY B 1 472 ? 4.218 46.630 -3.497 1.00 36.63 471 GLY B N 1
ATOM 6994 C CA . GLY B 1 472 ? 3.536 47.909 -3.361 1.00 42.92 471 GLY B CA 1
ATOM 6995 C C . GLY B 1 472 ? 3.825 48.649 -2.067 1.00 49.33 471 GLY B C 1
ATOM 6996 O O . GLY B 1 472 ? 3.793 49.884 -2.052 1.00 45.27 471 GLY B O 1
ATOM 6997 N N . GLY B 1 473 ? 4.100 47.927 -0.982 1.00 44.86 472 GLY B N 1
ATOM 6998 C CA . GLY B 1 473 ? 4.511 48.558 0.260 1.00 39.01 472 GLY B CA 1
ATOM 6999 C C . GLY B 1 473 ? 3.556 48.437 1.431 1.00 45.27 472 GLY B C 1
ATOM 7000 O O . GLY B 1 473 ? 3.913 48.865 2.536 1.00 46.32 472 GLY B O 1
ATOM 7001 N N . GLY B 1 474 ? 2.361 47.890 1.241 1.00 45.58 473 GLY B N 1
ATOM 7002 C CA . GLY B 1 474 ? 1.399 47.776 2.318 1.00 46.29 473 GLY B CA 1
ATOM 7003 C C . GLY B 1 474 ? 1.726 46.625 3.250 1.00 52.59 473 GLY B C 1
ATOM 7004 O O . GLY B 1 474 ? 2.841 46.097 3.270 1.00 49.53 473 GLY B O 1
ATOM 7005 N N . ASN B 1 475 ? 0.734 46.250 4.058 1.00 45.92 474 ASN B N 1
ATOM 7006 C CA . ASN B 1 475 ? 0.847 45.075 4.912 1.00 43.35 474 ASN B CA 1
ATOM 7007 C C . ASN B 1 475 ? 0.179 43.852 4.301 1.00 43.17 474 ASN B C 1
ATOM 7008 O O . ASN B 1 475 ? 0.445 42.730 4.743 1.00 46.30 474 ASN B O 1
ATOM 7013 N N . LEU B 1 476 ? -0.669 44.054 3.293 1.00 44.32 475 LEU B N 1
ATOM 7014 C CA . LEU B 1 476 ? -1.592 43.071 2.734 1.00 43.56 475 LEU B CA 1
ATOM 7015 C C . LEU B 1 476 ? -0.958 41.982 1.862 1.00 43.79 475 LEU B C 1
ATOM 7016 O O . LEU B 1 476 ? -1.443 40.843 1.893 1.00 42.27 475 LEU B O 1
ATOM 7021 N N . PRO B 1 477 ? 0.066 42.270 1.039 1.00 43.67 476 PRO B N 1
ATOM 7022 C CA . PRO B 1 477 ? 0.642 41.188 0.212 1.00 44.50 476 PRO B CA 1
ATOM 7023 C C . PRO B 1 477 ? 1.132 39.992 1.015 1.00 45.02 476 PRO B C 1
ATOM 7024 O O . PRO B 1 477 ? 0.945 38.836 0.597 1.00 39.40 476 PRO B O 1
ATOM 7028 N N . ALA B 1 478 ? 1.753 40.235 2.170 1.00 42.57 477 ALA B N 1
ATOM 7029 C CA . ALA B 1 478 ? 2.134 39.122 3.030 1.00 38.92 477 ALA B CA 1
ATOM 7030 C C . ALA B 1 478 ? 0.909 38.351 3.497 1.00 39.12 477 ALA B C 1
ATOM 7031 O O . ALA B 1 478 ? 0.948 37.120 3.601 1.00 41.83 477 ALA B O 1
ATOM 7033 N N . PHE B 1 479 ? -0.203 39.048 3.729 1.00 38.53 478 PHE B N 1
ATOM 7034 C CA . PHE B 1 479 ? -1.405 38.368 4.197 1.00 36.80 478 PHE B CA 1
ATOM 7035 C C . PHE B 1 479 ? -2.035 37.523 3.093 1.00 38.29 478 PHE B C 1
ATOM 7036 O O . PHE B 1 479 ? -2.537 36.425 3.360 1.00 41.05 478 PHE B O 1
ATOM 7044 N N . ILE B 1 480 ? -1.991 37.990 1.842 1.00 39.45 479 ILE B N 1
ATOM 7045 C CA . ILE B 1 480 ? -2.560 37.184 0.762 1.00 41.07 479 ILE B CA 1
ATOM 7046 C C . ILE B 1 480 ? -1.691 35.956 0.494 1.00 38.43 479 ILE B C 1
ATOM 7047 O O . ILE B 1 480 ? -2.209 34.849 0.270 1.00 34.21 479 ILE B O 1
ATOM 7052 N N . VAL B 1 481 ? -0.362 36.114 0.536 1.00 36.96 480 VAL B N 1
ATOM 7053 C CA . VAL B 1 481 ? 0.489 34.942 0.342 1.00 34.49 480 VAL B CA 1
ATOM 7054 C C . VAL B 1 481 ? 0.311 33.957 1.497 1.00 39.54 480 VAL B C 1
ATOM 7055 O O . VAL B 1 481 ? 0.323 32.734 1.295 1.00 40.83 480 VAL B O 1
ATOM 7059 N N . ALA B 1 482 ? 0.096 34.466 2.716 1.00 38.92 481 ALA B N 1
ATOM 7060 C CA . ALA B 1 482 ? -0.159 33.582 3.849 1.00 37.55 481 ALA B CA 1
ATOM 7061 C C . ALA B 1 482 ? -1.493 32.859 3.705 1.00 38.57 481 ALA B C 1
ATOM 7062 O O . ALA B 1 482 ? -1.618 31.695 4.102 1.00 35.60 481 ALA B O 1
ATOM 7064 N N . ALA B 1 483 ? -2.501 33.527 3.137 1.00 36.86 482 ALA B N 1
ATOM 7065 C CA . ALA B 1 483 ? -3.778 32.863 2.891 1.00 38.34 482 ALA B CA 1
ATOM 7066 C C . ALA B 1 483 ? -3.619 31.721 1.894 1.00 37.49 482 ALA B C 1
ATOM 7067 O O . ALA B 1 483 ? -4.169 30.625 2.091 1.00 38.57 482 ALA B O 1
ATOM 7069 N N . ILE B 1 484 ? -2.871 31.962 0.813 1.00 33.08 483 ILE B N 1
ATOM 7070 C CA . ILE B 1 484 ? -2.625 30.896 -0.156 1.00 36.54 483 ILE B CA 1
ATOM 7071 C C . ILE B 1 484 ? -1.893 29.735 0.508 1.00 37.06 483 ILE B C 1
ATOM 7072 O O . ILE B 1 484 ? -2.222 28.559 0.287 1.00 33.64 483 ILE B O 1
ATOM 7077 N N . ALA B 1 485 ? -0.897 30.047 1.344 1.00 35.31 484 ALA B N 1
ATOM 7078 C CA . ALA B 1 485 ? -0.153 28.998 2.035 1.00 34.25 484 ALA B CA 1
ATOM 7079 C C . ALA B 1 485 ? -1.050 28.200 2.975 1.00 34.58 484 ALA B C 1
ATOM 7080 O O . ALA B 1 485 ? -0.902 26.979 3.097 1.00 38.40 484 ALA B O 1
ATOM 7082 N N . ALA B 1 486 ? -1.995 28.868 3.641 1.00 37.17 485 ALA B N 1
ATOM 7083 C CA . ALA B 1 486 ? -2.902 28.162 4.542 1.00 40.12 485 ALA B CA 1
ATOM 7084 C C . ALA B 1 486 ? -3.825 27.221 3.777 1.00 40.97 485 ALA B C 1
ATOM 7085 O O . ALA B 1 486 ? -4.065 26.085 4.210 1.00 39.10 485 ALA B O 1
ATOM 7087 N N . ALA B 1 487 ? -4.354 27.674 2.637 1.00 37.91 486 ALA B N 1
ATOM 7088 C CA . ALA B 1 487 ? -5.205 26.794 1.839 1.00 38.70 486 ALA B CA 1
ATOM 7089 C C . ALA B 1 487 ? -4.421 25.591 1.322 1.00 40.30 486 ALA B C 1
ATOM 7090 O O . ALA B 1 487 ? -4.930 24.458 1.307 1.00 42.31 486 ALA B O 1
ATOM 7092 N N . ILE B 1 488 ? -3.167 25.813 0.919 1.00 40.47 487 ILE B N 1
ATOM 7093 C CA . ILE B 1 488 ? -2.338 24.707 0.450 1.00 35.18 487 ILE B CA 1
ATOM 7094 C C . ILE B 1 488 ? -2.041 23.738 1.591 1.00 39.38 487 ILE B C 1
ATOM 7095 O O . ILE B 1 488 ? -2.019 22.515 1.399 1.00 37.73 487 ILE B O 1
ATOM 7100 N N . SER B 1 489 ? -1.822 24.268 2.799 1.00 40.57 488 SER B N 1
ATOM 7101 C CA . SER B 1 489 ? -1.636 23.414 3.969 1.00 38.48 488 SER B CA 1
ATOM 7102 C C . SER B 1 489 ? -2.861 22.550 4.222 1.00 43.86 48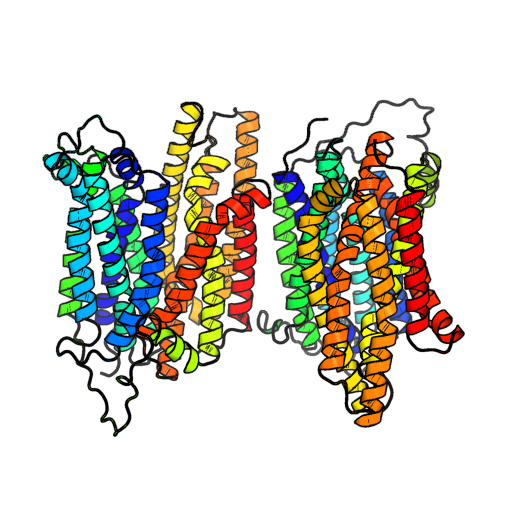8 SER B C 1
ATOM 7103 O O . SER B 1 489 ? -2.736 21.364 4.546 1.00 39.79 488 SER B O 1
ATOM 7106 N N . GLY B 1 490 ? -4.054 23.135 4.103 1.00 39.78 489 GLY B N 1
ATOM 7107 C CA . GLY B 1 490 ? -5.267 22.345 4.260 1.00 39.48 489 GLY B CA 1
ATOM 7108 C C . GLY B 1 490 ? -5.352 21.218 3.247 1.00 42.58 489 GLY B C 1
ATOM 7109 O O . GLY B 1 490 ? -5.642 20.066 3.595 1.00 38.44 489 GLY B O 1
ATOM 7110 N N . VAL B 1 491 ? -5.084 21.538 1.978 1.00 44.75 490 VAL B N 1
ATOM 7111 C CA . VAL B 1 491 ? -5.115 20.520 0.927 1.00 44.99 490 VAL B CA 1
ATOM 7112 C C . VAL B 1 491 ? -4.148 19.385 1.254 1.00 38.40 490 VAL B C 1
ATOM 7113 O O . VAL B 1 491 ? -4.499 18.198 1.176 1.00 39.18 490 VAL B O 1
ATOM 7117 N N . LEU B 1 492 ? -2.918 19.735 1.641 1.00 37.81 491 LEU B N 1
ATOM 7118 C CA . LEU B 1 492 ? -1.905 18.712 1.882 1.00 41.65 491 LEU B CA 1
ATOM 7119 C C . LEU B 1 492 ? -2.234 17.876 3.113 1.00 43.34 491 LEU B C 1
ATOM 7120 O O . LEU B 1 492 ? -2.051 16.654 3.106 1.00 39.60 491 LEU B O 1
ATOM 7125 N N . ALA B 1 493 ? -2.737 18.508 4.175 1.00 44.11 492 ALA B N 1
ATOM 7126 C CA . ALA B 1 493 ? -3.126 17.747 5.355 1.00 39.88 492 ALA B CA 1
ATOM 7127 C C . ALA B 1 493 ? -4.280 16.804 5.050 1.00 42.94 492 ALA B C 1
ATOM 7128 O O . ALA B 1 493 ? -4.383 15.734 5.660 1.00 42.47 492 ALA B O 1
ATOM 7130 N N . LEU B 1 494 ? -5.150 17.172 4.107 1.00 43.51 493 LEU B N 1
ATOM 7131 C CA . LEU B 1 494 ? -6.269 16.298 3.785 1.00 40.97 493 LEU B CA 1
ATOM 7132 C C . LEU B 1 494 ? -5.909 15.187 2.804 1.00 46.24 493 LEU B C 1
ATOM 7133 O O . LEU B 1 494 ? -6.574 14.145 2.810 1.00 46.67 493 LEU B O 1
ATOM 7138 N N . THR B 1 495 ? -4.881 15.365 1.971 1.00 50.53 494 THR B N 1
ATOM 7139 C CA . THR B 1 495 ? -4.594 14.387 0.924 1.00 44.27 494 THR B CA 1
ATOM 7140 C C . THR B 1 495 ? -3.285 13.632 1.132 1.00 41.93 494 THR B C 1
ATOM 7141 O O . THR B 1 495 ? -3.293 12.398 1.173 1.00 48.10 494 THR B O 1
ATOM 7145 N N . VAL B 1 496 ? -2.155 14.324 1.266 1.00 43.59 495 VAL B N 1
ATOM 7146 C CA . VAL B 1 496 ? -0.871 13.626 1.261 1.00 43.03 495 VAL B CA 1
ATOM 7147 C C . VAL B 1 496 ? -0.481 13.105 2.647 1.00 48.26 495 VAL B C 1
ATOM 7148 O O . VAL B 1 496 ? 0.239 12.106 2.749 1.00 49.35 495 VAL B O 1
ATOM 7152 N N . LEU B 1 497 ? -0.955 13.736 3.714 1.00 46.35 496 LEU B N 1
ATOM 7153 C CA . LEU B 1 497 ? -0.554 13.327 5.058 1.00 47.63 496 LEU B CA 1
ATOM 7154 C C . LEU B 1 497 ? -1.124 11.950 5.382 1.00 47.80 496 LEU B C 1
ATOM 7155 O O . LEU B 1 497 ? -2.340 11.748 5.281 1.00 46.28 496 LEU B O 1
ATOM 7160 N N . PRO B 1 498 ? -0.291 10.981 5.759 1.00 48.64 497 PRO B N 1
ATOM 7161 C CA . PRO B 1 498 ? -0.813 9.651 6.090 1.00 47.23 497 PRO B CA 1
ATOM 7162 C C . PRO B 1 498 ? -1.512 9.644 7.440 1.00 50.99 497 PRO B C 1
ATOM 7163 O O . PRO B 1 498 ? -1.146 10.377 8.362 1.00 54.88 497 PRO B O 1
ATOM 7167 N N . SER B 1 499 ? -2.535 8.798 7.546 1.00 51.18 498 SER B N 1
ATOM 7168 C CA . SER B 1 499 ? -3.271 8.666 8.792 1.00 55.60 498 SER B CA 1
ATOM 7169 C C . SER B 1 499 ? -2.531 7.744 9.762 1.00 52.06 498 SER B C 1
ATOM 7170 O O . SER B 1 499 ? -1.775 6.864 9.339 1.00 51.62 498 SER B O 1
ATOM 7173 N N . PRO B 1 500 ? -2.729 7.927 11.065 1.00 53.17 499 PRO B N 1
ATOM 7174 C CA . PRO B 1 500 ? -2.016 7.107 12.056 1.00 53.80 499 PRO B CA 1
ATOM 7175 C C . PRO B 1 500 ? -2.526 5.677 12.053 1.00 55.67 499 PRO B C 1
ATOM 7176 O O . PRO B 1 500 ? -3.610 5.397 11.519 1.00 58.91 499 PRO B O 1
ATOM 7180 N N . PRO B 1 501 ? -1.772 4.732 12.644 1.00 56.78 500 PRO B N 1
ATOM 7181 C CA . PRO B 1 501 ? -2.160 3.315 12.651 1.00 60.72 500 PRO B CA 1
ATOM 7182 C C . PRO B 1 501 ? -3.364 3.013 13.539 1.00 59.86 500 PRO B C 1
ATOM 7183 O O . PRO B 1 501 ? -3.820 3.855 14.312 1.00 55.69 500 PRO B O 1
#